Protein 6JDK (pdb70)

Sequence (1030 aa):
EVFDALIVGAGFNGIYQLHRLRQEGFKVRLFEAGADMGGIWYWNCYPGARVDSHIPIYEFSIEELWRDWNWTERFPAWDELRRYFHYVDKKLDLSRDIRFGMRVSAAEFDEARDQWVIRTTDGTVVRARFFILCTGFASKPYIPNYKGLESFAGESFHTGLWPQEGASFTGKRVGVVGTGASGVQVVQEASKDAAHLTVFQRTPILALPMQQRKLDVETQQRMKADYPEIFRIRRETFGGFDILRDERSALEVPPEERCALYEKLWQKGGFHYWIGGFSDILTNEEANRTMYDFWRDKTRARIKNPALADKLAPMEPPHPFGVKRPSLEQWYYEAFNQDNVSLVDVREMPIVEIVPEGVLTSDGLVELDMLVLATGFDAVTGGLTQIDIHGTGGITLKEKWTEGARTYLGFATSGFPNMLFLYGPQSPSGFCNGPTCAEMQGEWVVDCLKHMRENNKGRIEATAQAEEEWAQLLNSIAGMTLFPRADLNFPGVPIYMDQCNTAAAKDYEGFVLDEVFDALIVGAGFNGIYQLHRLRQEGFKVRLFEAGADMGGIWYWNCYPGARVDSHIPIYEFSIEELWRDWNWTERFPAWDELRRYFHYVDKKLDLSRDIRFGMRVSAAEFDEARDQWVIRTTDGTVVRARFFILCTGFASKPYIPNYKGLESFAGESFHTGLWPQEGASFTGKRVGVVGTGASGVQVVQEASKDAAHLTVFQRTPILALPMQQRKLDVETQQRMKADYPEIFRIRRETFGGFDILRDERSALEVPPEERCALYEKLWQKGGFHYWIGGFSDILTNEEANRTMYDFWRDKTRARIKNPALADKLAPMEPPHPFGVKRPSLEQWYYEAFNQDNVSLVDVREMPIVEIVPEGVLTSDGLVELDMLVLATGFDAVTGGLTQIDIHGTGGITLKEKWTEGARTYLGFATSGFPNMLFLYGPQSPSGFCNGPTCAEMQGEWVVDCLKHMRENNKGRIEATAQAEEEWAQLLNSIAGMTLFPRARQLLNFPGVPIYMDQCNTAAAKDYEGFVLD

CATH classification: 3.50.50.60

InterPro domains:
  IPR020946 Flavin monooxygenase-like [PF00743] (22-217)
  IPR036188 FAD/NAD(P)-binding domain superfamily [G3DSA:3.50.50.60] (1-174)
  IPR036188 FAD/NAD(P)-binding domain superfamily [G3DSA:3.50.50.60] (367-544)
  IPR036188 FAD/NAD(P)-binding domain superfamily [SSF51905] (16-250)
  IPR036188 FAD/NAD(P)-binding domain superfamily [SSF51905] (273-543)
  IPR050775 Baeyer-Villiger monooxygenase-like [PTHR43098] (7-543)

Nearest PDB structures (foldseek):
  6jdk-assembly2_B  TM=1.002E+00  e=0.000E+00  Parvibaculum lavamentivorans DS-1
  6jdk-assembly1_A  TM=1.000E+00  e=0.000E+00  Parvibaculum lavamentivorans DS-1
  4d03-assembly1_A  TM=9.617E-01  e=5.228E-70  Thermobifida fusca
  2ym1-assembly1_A  TM=9.605E-01  e=3.915E-68  Thermobifida fusca
  3up4-assembly3_B  TM=9.713E-01  e=1.429E-67  Pseudomonas putida

Structure (mmCIF, N/CA/C/O backbone):
data_6JDK
#
_entry.id   6JDK
#
_cell.length_a   90.831
_cell.length_b   55.049
_cell.length_c   118.099
_cell.angle_alpha   90.00
_cell.angle_beta   95.25
_cell.angle_gamma   90.00
#
_symmetry.space_group_name_H-M   'P 1 21 1'
#
loop_
_entity.id
_entity.type
_entity.pdbx_description
1 polymer 'Baeyer-Villiger monooxygenase'
2 non-polymer 'FLAVIN-ADENINE DINUCLEOTIDE'
3 non-polymer 'MAGNESIUM ION'
4 water water
#
loop_
_atom_site.group_PDB
_atom_site.id
_atom_site.type_symbol
_atom_site.label_atom_id
_atom_site.label_alt_id
_atom_site.label_comp_id
_atom_site.label_asym_id
_atom_site.label_entity_id
_atom_site.label_seq_id
_atom_site.pdbx_PDB_ins_code
_atom_site.Cartn_x
_atom_site.Cartn_y
_atom_site.Cartn_z
_atom_site.occupancy
_atom_site.B_iso_or_equiv
_atom_site.auth_seq_id
_atom_site.auth_comp_id
_atom_site.auth_asym_id
_atom_site.auth_atom_id
_atom_site.pdbx_PDB_model_num
ATOM 1 N N . GLU A 1 16 ? 4.428 127.869 212.189 1.00 103.60 16 GLU A N 1
ATOM 2 C CA . GLU A 1 16 ? 4.653 127.538 213.591 1.00 97.55 16 GLU A CA 1
ATOM 3 C C . GLU A 1 16 ? 5.489 126.274 213.733 1.00 85.60 16 GLU A C 1
ATOM 4 O O . GLU A 1 16 ? 4.928 125.203 213.946 1.00 87.05 16 GLU A O 1
ATOM 10 N N . VAL A 1 17 ? 6.814 126.381 213.628 1.00 72.23 17 VAL A N 1
ATOM 11 C CA . VAL A 1 17 ? 7.700 125.219 213.677 1.00 71.08 17 VAL A CA 1
ATOM 12 C C . VAL A 1 17 ? 8.507 125.239 214.973 1.00 64.70 17 VAL A C 1
ATOM 13 O O . VAL A 1 17 ? 9.004 126.291 215.391 1.00 78.76 17 VAL A O 1
ATOM 17 N N . PHE A 1 18 ? 8.619 124.072 215.611 1.00 43.07 18 PHE A N 1
ATOM 18 C CA . PHE A 1 18 ? 9.350 123.888 216.860 1.00 36.87 18 PHE A CA 1
ATOM 19 C C . PHE A 1 18 ? 10.168 122.608 216.762 1.00 32.85 18 PHE A C 1
ATOM 20 O O . PHE A 1 18 ? 9.844 121.693 216.000 1.00 35.13 18 PHE A O 1
ATOM 28 N N . ASP A 1 19 ? 11.229 122.534 217.568 1.00 31.57 19 ASP A N 1
ATOM 29 C CA . ASP A 1 19 ? 11.988 121.288 217.648 1.00 33.91 19 ASP A CA 1
ATOM 30 C C . ASP A 1 19 ? 11.153 120.152 218.256 1.00 36.08 19 ASP A C 1
ATOM 31 O O . ASP A 1 19 ? 11.189 119.018 217.762 1.00 36.08 19 ASP A O 1
ATOM 36 N N . ALA A 1 20 ? 10.381 120.435 219.312 1.00 22.10 20 ALA A N 1
ATOM 37 C CA . ALA A 1 20 ? 9.552 119.423 219.947 1.00 30.34 20 ALA A CA 1
ATOM 38 C C . ALA A 1 20 ? 8.322 120.075 220.540 1.00 24.45 20 ALA A C 1
ATOM 39 O O . ALA A 1 20 ? 8.420 121.131 221.181 1.00 31.30 20 ALA A O 1
ATOM 41 N N . LEU A 1 21 ? 7.171 119.440 220.324 1.00 26.42 21 LEU A N 1
ATOM 42 C CA . LEU A 1 21 ? 5.919 119.788 220.987 1.00 24.44 21 LEU A CA 1
ATOM 43 C C . LEU A 1 21 ? 5.600 118.718 222.020 1.00 33.29 21 LEU A C 1
ATOM 44 O O . LEU A 1 21 ? 5.439 117.547 221.680 1.00 68.70 21 LEU A O 1
ATOM 49 N N . ILE A 1 22 ? 5.498 119.138 223.270 1.00 36.31 22 ILE A N 1
ATOM 50 C CA . ILE A 1 22 ? 5.219 118.275 224.406 1.00 27.83 22 ILE A CA 1
ATOM 51 C C . ILE A 1 22 ? 3.740 118.398 224.719 1.00 46.90 22 ILE A C 1
ATOM 52 O O . ILE A 1 22 ? 3.209 119.512 224.793 1.00 46.68 22 ILE A O 1
ATOM 57 N N . VAL A 1 23 ? 3.062 117.268 224.875 1.00 47.05 23 VAL A N 1
ATOM 58 C CA . VAL A 1 23 ? 1.656 117.259 225.270 1.00 46.89 23 VAL A CA 1
ATOM 59 C C . VAL A 1 23 ? 1.604 116.658 226.668 1.00 42.54 23 VAL A C 1
ATOM 60 O O . VAL A 1 23 ? 2.027 115.512 226.875 1.00 33.10 23 VAL A O 1
ATOM 64 N N . GLY A 1 24 ? 1.146 117.450 227.637 1.00 39.82 24 GLY A N 1
ATOM 65 C CA . GLY A 1 24 ? 1.075 116.960 229.015 1.00 30.67 24 GLY A CA 1
ATOM 66 C C . GLY A 1 24 ? 1.926 117.779 229.968 1.00 29.59 24 GLY A C 1
ATOM 67 O O . GLY A 1 24 ? 3.128 117.975 229.769 1.00 33.84 24 GLY A O 1
ATOM 68 N N . ALA A 1 25 ? 1.301 118.238 231.049 1.00 26.79 25 ALA A N 1
ATOM 69 C CA . ALA A 1 25 ? 1.963 119.087 232.032 1.00 31.31 25 ALA A CA 1
ATOM 70 C C . ALA A 1 25 ? 1.907 118.454 233.416 1.00 33.77 25 ALA A C 1
ATOM 71 O O . ALA A 1 25 ? 1.727 119.145 234.429 1.00 31.71 25 ALA A O 1
ATOM 73 N N . GLY A 1 26 ? 2.079 117.128 233.456 1.00 48.95 26 GLY A N 1
ATOM 74 C CA . GLY A 1 26 ? 2.432 116.405 234.667 1.00 21.06 26 GLY A CA 1
ATOM 75 C C . GLY A 1 26 ? 3.945 116.358 234.883 1.00 28.03 26 GLY A C 1
ATOM 76 O O . GLY A 1 26 ? 4.711 117.120 234.293 1.00 32.26 26 GLY A O 1
ATOM 77 N N . PHE A 1 27 ? 4.380 115.440 235.756 1.00 26.55 27 PHE A N 1
ATOM 78 C CA . PHE A 1 27 ? 5.808 115.374 236.056 1.00 21.23 27 PHE A CA 1
ATOM 79 C C . PHE A 1 27 ? 6.612 115.185 234.776 1.00 31.34 27 PHE A C 1
ATOM 80 O O . PHE A 1 27 ? 7.599 115.893 234.543 1.00 38.05 27 PHE A O 1
ATOM 88 N N . ASN A 1 28 ? 6.169 114.271 233.905 1.00 29.16 28 ASN A N 1
ATOM 89 C CA . ASN A 1 28 ? 6.942 113.965 232.709 1.00 25.95 28 ASN A CA 1
ATOM 90 C C . ASN A 1 28 ? 7.050 115.176 231.806 1.00 21.07 28 ASN A C 1
ATOM 91 O O . ASN A 1 28 ? 8.145 115.534 231.363 1.00 28.67 28 ASN A O 1
ATOM 96 N N . GLY A 1 29 ? 5.927 115.831 231.523 1.00 21.02 29 GLY A N 1
ATOM 97 C CA . GLY A 1 29 ? 5.962 116.942 230.584 1.00 21.09 29 GLY A CA 1
ATOM 98 C C . GLY A 1 29 ? 6.667 118.163 231.147 1.00 23.90 29 GLY A C 1
ATOM 99 O O . GLY A 1 29 ? 7.408 118.847 230.436 1.00 28.46 29 GLY A O 1
ATOM 100 N N . ILE A 1 30 ? 6.418 118.467 232.421 1.00 21.37 30 ILE A N 1
ATOM 101 C CA . ILE A 1 30 ? 7.134 119.545 233.097 1.00 39.20 30 ILE A CA 1
ATOM 102 C C . ILE A 1 30 ? 8.633 119.293 233.029 1.00 35.56 30 ILE A C 1
ATOM 103 O O . ILE A 1 30 ? 9.417 120.204 232.717 1.00 33.80 30 ILE A O 1
ATOM 108 N N . TYR A 1 31 ? 9.050 118.042 233.279 1.00 25.18 31 TYR A N 1
ATOM 109 C CA . TYR A 1 31 ? 10.468 117.704 233.201 1.00 26.38 31 TYR A CA 1
ATOM 110 C C . TYR A 1 31 ? 10.978 117.851 231.777 1.00 24.37 31 TYR A C 1
ATOM 111 O O . TYR A 1 31 ? 12.076 118.381 231.552 1.00 28.00 31 TYR A O 1
ATOM 120 N N . GLN A 1 32 ? 10.174 117.425 230.802 1.00 21.59 32 GLN A N 1
ATOM 121 C CA . GLN A 1 32 ? 10.591 117.496 229.410 1.00 29.12 32 GLN A CA 1
ATOM 122 C C . GLN A 1 32 ? 10.790 118.946 228.962 1.00 33.91 32 GLN A C 1
ATOM 123 O O . GLN A 1 32 ? 11.802 119.274 228.336 1.00 25.80 32 GLN A O 1
ATOM 129 N N . LEU A 1 33 ? 9.862 119.830 229.338 1.00 28.23 33 LEU A N 1
ATOM 130 C CA . LEU A 1 33 ? 9.941 121.250 229.006 1.00 21.98 33 LEU A CA 1
ATOM 131 C C . LEU A 1 33 ? 11.191 121.895 229.591 1.00 25.02 33 LEU A C 1
ATOM 132 O O . LEU A 1 33 ? 11.929 122.600 228.891 1.00 32.25 33 LEU A O 1
ATOM 137 N N . HIS A 1 34 ? 11.425 121.683 230.884 1.00 27.96 34 HIS A N 1
ATOM 138 C CA . HIS A 1 34 ? 12.589 122.255 231.556 1.00 27.06 34 HIS A CA 1
ATOM 139 C C . HIS A 1 34 ? 13.901 121.800 230.908 1.00 23.69 34 HIS A C 1
ATOM 140 O O . HIS A 1 34 ? 14.746 122.624 230.535 1.00 25.84 34 HIS A O 1
ATOM 147 N N . ARG A 1 35 ? 14.085 120.487 230.740 1.00 23.94 35 ARG A N 1
ATOM 148 C CA . ARG A 1 35 ? 15.390 120.006 230.282 1.00 31.45 35 ARG A CA 1
ATOM 149 C C . ARG A 1 35 ? 15.641 120.352 228.814 1.00 34.87 35 ARG A C 1
ATOM 150 O O . ARG A 1 35 ? 16.734 120.814 228.464 1.00 32.81 35 ARG A O 1
ATOM 158 N N . LEU A 1 36 ? 14.645 120.159 227.941 1.00 32.42 36 LEU A N 1
ATOM 159 C CA . LEU A 1 36 ? 14.838 120.486 226.530 1.00 29.51 36 LEU A CA 1
ATOM 160 C C . LEU A 1 36 ? 15.155 121.966 226.334 1.00 38.31 36 LEU A C 1
ATOM 161 O O . LEU A 1 36 ? 16.026 122.316 225.534 1.00 44.78 36 LEU A O 1
ATOM 166 N N . ARG A 1 37 ? 14.438 122.848 227.031 1.00 37.41 37 ARG A N 1
ATOM 167 C CA . ARG A 1 37 ? 14.779 124.261 227.011 1.00 23.24 37 ARG A CA 1
ATOM 168 C C . ARG A 1 37 ? 16.224 124.477 227.419 1.00 27.30 37 ARG A C 1
ATOM 169 O O . ARG A 1 37 ? 16.953 125.239 226.777 1.00 30.31 37 ARG A O 1
ATOM 177 N N . GLN A 1 38 ? 16.661 123.793 228.483 1.00 31.33 38 GLN A N 1
ATOM 178 C CA . GLN A 1 38 ? 18.041 123.944 228.960 1.00 23.92 38 GLN A CA 1
ATOM 179 C C . GLN A 1 38 ? 19.044 123.492 227.916 1.00 29.80 38 GLN A C 1
ATOM 180 O O . GLN A 1 38 ? 20.197 123.939 227.918 1.00 42.57 38 GLN A O 1
ATOM 186 N N . GLU A 1 39 ? 18.638 122.576 227.050 1.00 26.18 39 GLU A N 1
ATOM 187 C CA . GLU A 1 39 ? 19.486 122.002 226.021 1.00 26.96 39 GLU A CA 1
ATOM 188 C C . GLU A 1 39 ? 19.392 122.761 224.705 1.00 34.55 39 GLU A C 1
ATOM 189 O O . GLU A 1 39 ? 19.899 122.282 223.681 1.00 46.38 39 GLU A O 1
ATOM 195 N N . GLY A 1 40 ? 18.723 123.910 224.705 1.00 29.28 40 GLY A N 1
ATOM 196 C CA . GLY A 1 40 ? 18.688 124.746 223.527 1.00 30.14 40 GLY A CA 1
ATOM 197 C C . GLY A 1 40 ? 17.687 124.349 222.467 1.00 31.51 40 GLY A C 1
ATOM 198 O O . GLY A 1 40 ? 17.815 124.770 221.316 1.00 35.79 40 GLY A O 1
ATOM 199 N N . PHE A 1 41 ? 16.684 123.563 222.812 1.00 32.29 41 PHE A N 1
ATOM 200 C CA . PHE A 1 41 ? 15.640 123.215 221.864 1.00 31.67 41 PHE A CA 1
ATOM 201 C C . PHE A 1 41 ? 14.508 124.237 221.958 1.00 23.27 41 PHE A C 1
ATOM 202 O O . PHE A 1 41 ? 14.121 124.665 223.050 1.00 43.33 41 PHE A O 1
ATOM 210 N N . LYS A 1 42 ? 14.019 124.664 220.798 1.00 23.30 42 LYS A N 1
ATOM 211 C CA . LYS A 1 42 ? 12.793 125.448 220.723 1.00 27.58 42 LYS A CA 1
ATOM 212 C C . LYS A 1 42 ? 11.617 124.519 220.991 1.00 26.95 42 LYS A C 1
ATOM 213 O O . LYS A 1 42 ? 11.339 123.617 220.197 1.00 40.98 42 LYS A O 1
ATOM 219 N N . VAL A 1 43 ? 10.919 124.753 222.099 1.00 34.05 43 VAL A N 1
ATOM 220 C CA . VAL A 1 43 ? 9.973 123.808 222.671 1.00 37.36 43 VAL A CA 1
ATOM 221 C C . VAL A 1 43 ? 8.691 124.523 223.085 1.00 38.15 43 VAL A C 1
ATOM 222 O O . VAL A 1 43 ? 8.717 125.671 223.537 1.00 28.38 43 VAL A O 1
ATOM 226 N N . ARG A 1 44 ? 7.560 123.827 222.932 1.00 29.87 44 ARG A N 1
ATOM 227 C CA . ARG A 1 44 ? 6.262 124.288 223.421 1.00 31.32 44 ARG A CA 1
ATOM 228 C C . ARG A 1 44 ? 5.530 123.118 224.088 1.00 34.74 44 ARG A C 1
ATOM 229 O O . ARG A 1 44 ? 5.656 121.968 223.655 1.00 25.73 44 ARG A O 1
ATOM 237 N N . LEU A 1 45 ? 4.768 123.418 225.145 1.00 32.45 45 LEU A N 1
ATOM 238 C CA . LEU A 1 45 ? 3.960 122.444 225.861 1.00 26.40 45 LEU A CA 1
ATOM 239 C C . LEU A 1 45 ? 2.481 122.817 225.755 1.00 33.53 45 LEU A C 1
ATOM 240 O O . LEU A 1 45 ? 2.084 123.933 226.112 1.00 36.18 45 LEU A O 1
ATOM 245 N N . PHE A 1 46 ? 1.672 121.865 225.283 1.00 31.11 46 PHE A N 1
ATOM 246 C CA . PHE A 1 46 ? 0.216 121.972 225.185 1.00 24.93 46 PHE A CA 1
ATOM 247 C C . PHE A 1 46 ? -0.422 121.082 226.254 1.00 21.33 46 PHE A C 1
ATOM 248 O O . PHE A 1 46 ? -0.268 119.861 226.199 1.00 28.16 46 PHE A O 1
ATOM 256 N N . GLU A 1 47 ? -1.160 121.680 227.197 1.00 43.75 47 GLU A N 1
ATOM 257 C CA . GLU A 1 47 ? -1.840 120.958 228.276 1.00 32.00 47 GLU A CA 1
ATOM 258 C C . GLU A 1 47 ? -3.345 121.173 228.167 1.00 33.57 47 GLU A C 1
ATOM 259 O O . GLU A 1 47 ? -3.800 122.315 228.059 1.00 34.25 47 GLU A O 1
ATOM 265 N N . ALA A 1 48 ? -4.112 120.083 228.241 1.00 29.85 48 ALA A N 1
ATOM 266 C CA . ALA A 1 48 ? -5.551 120.153 227.981 1.00 27.09 48 ALA A CA 1
ATOM 267 C C . ALA A 1 48 ? -6.293 120.923 229.066 1.00 29.00 48 ALA A C 1
ATOM 268 O O . ALA A 1 48 ? -7.166 121.745 228.756 1.00 30.17 48 ALA A O 1
ATOM 270 N N . GLY A 1 49 ? -5.956 120.687 230.332 1.00 37.47 49 GLY A N 1
ATOM 271 C CA . GLY A 1 49 ? -6.558 121.417 231.433 1.00 35.03 49 GLY A CA 1
ATOM 272 C C . GLY A 1 49 ? -6.144 122.891 231.514 1.00 32.15 49 GLY A C 1
ATOM 273 O O . GLY A 1 49 ? -5.396 123.438 230.695 1.00 35.49 49 GLY A O 1
ATOM 274 N N . ALA A 1 50 ? -6.658 123.541 232.559 1.00 24.71 50 ALA A N 1
ATOM 275 C CA . ALA A 1 50 ? -6.389 124.961 232.784 1.00 31.27 50 ALA A CA 1
ATOM 276 C C . ALA A 1 50 ? -5.109 125.225 233.568 1.00 36.82 50 ALA A C 1
ATOM 277 O O . ALA A 1 50 ? -4.601 126.346 233.526 1.00 38.42 50 ALA A O 1
ATOM 279 N N . ASP A 1 51 ? -4.585 124.238 234.293 1.00 32.78 51 ASP A N 1
ATOM 280 C CA . ASP A 1 51 ? -3.364 124.403 235.067 1.00 50.22 51 ASP A CA 1
ATOM 281 C C . ASP A 1 51 ? -2.537 123.121 235.018 1.00 53.58 51 ASP A C 1
ATOM 282 O O . ASP A 1 51 ? -3.024 122.050 234.643 1.00 58.51 51 ASP A O 1
ATOM 287 N N . MET A 1 52 ? -1.261 123.259 235.386 1.00 42.58 52 MET A N 1
ATOM 288 C CA . MET A 1 52 ? -0.321 122.155 235.594 1.00 24.91 52 MET A CA 1
ATOM 289 C C . MET A 1 52 ? -0.783 121.209 236.691 1.00 26.37 52 MET A C 1
ATOM 290 O O . MET A 1 52 ? -1.787 121.451 237.368 1.00 38.84 52 MET A O 1
ATOM 295 N N . GLY A 1 53 ? 0.002 120.153 236.914 1.00 27.88 53 GLY A N 1
ATOM 296 C CA . GLY A 1 53 ? -0.250 119.172 237.944 1.00 30.21 53 GLY A CA 1
ATOM 297 C C . GLY A 1 53 ? -0.554 117.792 237.415 1.00 37.25 53 GLY A C 1
ATOM 298 O O . GLY A 1 53 ? -0.393 116.816 238.153 1.00 43.89 53 GLY A O 1
ATOM 299 N N . GLY A 1 54 ? -0.990 117.682 236.166 1.00 34.01 54 GLY A N 1
ATOM 300 C CA . GLY A 1 54 ? -1.325 116.376 235.615 1.00 24.18 54 GLY A CA 1
ATOM 301 C C . GLY A 1 54 ? -2.520 115.788 236.332 1.00 23.49 54 GLY A C 1
ATOM 302 O O . GLY A 1 54 ? -3.574 116.421 236.403 1.00 28.59 54 GLY A O 1
ATOM 303 N N . ILE A 1 55 ? -2.357 114.584 236.894 1.00 25.94 55 ILE A N 1
ATOM 304 C CA . ILE A 1 55 ? -3.468 113.942 237.594 1.00 33.16 55 ILE A CA 1
ATOM 305 C C . ILE A 1 55 ? -3.976 114.822 238.724 1.00 43.78 55 ILE A C 1
ATOM 306 O O . ILE A 1 55 ? -5.169 114.782 239.065 1.00 43.58 55 ILE A O 1
ATOM 311 N N . TRP A 1 56 ? -3.097 115.638 239.318 1.00 36.82 56 TRP A N 1
ATOM 312 C CA . TRP A 1 56 ? -3.504 116.476 240.439 1.00 37.36 56 TRP A CA 1
ATOM 313 C C . TRP A 1 56 ? -4.302 117.707 240.000 1.00 34.80 56 TRP A C 1
ATOM 314 O O . TRP A 1 56 ? -5.015 118.294 240.825 1.00 21.93 56 TRP A O 1
ATOM 325 N N . TYR A 1 57 ? -4.228 118.107 238.730 1.00 32.30 57 TYR A N 1
ATOM 326 C CA . TYR A 1 57 ? -5.251 119.017 238.226 1.00 26.75 57 TYR A CA 1
ATOM 327 C C . TYR A 1 57 ? -6.627 118.344 238.240 1.00 26.23 57 TYR A C 1
ATOM 328 O O . TYR A 1 57 ? -7.569 118.859 238.853 1.00 38.95 57 TYR A O 1
ATOM 337 N N . TRP A 1 58 ? -6.743 117.156 237.614 1.00 30.14 58 TRP A N 1
ATOM 338 C CA . TRP A 1 58 ? -8.049 116.544 237.348 1.00 26.97 58 TRP A CA 1
ATOM 339 C C . TRP A 1 58 ? -8.641 115.853 238.563 1.00 27.68 58 TRP A C 1
ATOM 340 O O . TRP A 1 58 ? -9.870 115.793 238.692 1.00 29.11 58 TRP A O 1
ATOM 351 N N . ASN A 1 59 ? -7.812 115.294 239.446 1.00 26.13 59 ASN A N 1
ATOM 352 C CA . ASN A 1 59 ? -8.331 114.479 240.548 1.00 28.03 59 ASN A CA 1
ATOM 353 C C . ASN A 1 59 ? -8.370 115.338 241.811 1.00 32.25 59 ASN A C 1
ATOM 354 O O . ASN A 1 59 ? -7.477 115.309 242.661 1.00 43.81 59 ASN A O 1
ATOM 359 N N . CYS A 1 60 ? -9.447 116.107 241.934 1.00 32.46 60 CYS A N 1
ATOM 360 C CA . CYS A 1 60 ? -9.734 116.866 243.140 1.00 32.96 60 CYS A CA 1
ATOM 361 C C . CYS A 1 60 ? -10.855 116.242 243.984 1.00 35.95 60 CYS A C 1
ATOM 362 O O . CYS A 1 60 ? -11.524 116.958 244.743 1.00 39.14 60 CYS A O 1
ATOM 365 N N . TYR A 1 61 ? -11.089 114.929 243.876 1.00 30.27 61 TYR A N 1
ATOM 366 C CA . TYR A 1 61 ? -12.138 114.323 244.692 1.00 29.61 61 TYR A CA 1
ATOM 367 C C . TYR A 1 61 ? -11.666 114.245 246.147 1.00 29.22 61 TYR A C 1
ATOM 368 O O . TYR A 1 61 ? -10.468 114.324 246.426 1.00 22.89 61 TYR A O 1
ATOM 377 N N . PRO A 1 62 ? -12.592 114.118 247.095 1.00 36.73 62 PRO A N 1
ATOM 378 C CA . PRO A 1 62 ? -12.192 114.139 248.510 1.00 34.66 62 PRO A CA 1
ATOM 379 C C . PRO A 1 62 ? -11.312 112.952 248.860 1.00 35.01 62 PRO A C 1
ATOM 380 O O . PRO A 1 62 ? -11.647 111.795 248.578 1.00 39.55 62 PRO A O 1
ATOM 384 N N . GLY A 1 63 ? -10.171 113.242 249.467 1.00 30.59 63 GLY A N 1
ATOM 385 C CA . GLY A 1 63 ? -9.259 112.201 249.862 1.00 37.07 63 GLY A CA 1
ATOM 386 C C . GLY A 1 63 ? -8.167 111.887 248.867 1.00 31.95 63 GLY A C 1
ATOM 387 O O . GLY A 1 63 ? -7.306 111.051 249.168 1.00 42.29 63 GLY A O 1
ATOM 388 N N . ALA A 1 64 ? -8.150 112.546 247.709 1.00 27.72 64 ALA A N 1
ATOM 389 C CA . ALA A 1 64 ? -7.154 112.236 246.685 1.00 27.99 64 ALA A CA 1
ATOM 390 C C . ALA A 1 64 ? -5.740 112.525 247.191 1.00 36.80 64 ALA A C 1
ATOM 391 O O . ALA A 1 64 ? -5.376 113.674 247.469 1.00 43.96 64 ALA A O 1
ATOM 393 N N . ARG A 1 65 ? -4.947 111.465 247.294 1.00 31.71 65 ARG A N 1
ATOM 394 C CA . ARG A 1 65 ? -3.671 111.493 247.983 1.00 31.22 65 ARG A CA 1
ATOM 395 C C . ARG A 1 65 ? -2.676 110.630 247.225 1.00 33.66 65 ARG A C 1
ATOM 396 O O . ARG A 1 65 ? -3.060 109.716 246.485 1.00 37.61 65 ARG A O 1
ATOM 404 N N . VAL A 1 66 ? -1.384 110.948 247.399 1.00 24.64 66 VAL A N 1
ATOM 405 C CA . VAL A 1 66 ? -0.339 110.141 246.783 1.00 28.39 66 VAL A CA 1
ATOM 406 C C . VAL A 1 66 ? -0.279 108.772 247.458 1.00 31.21 66 VAL A C 1
ATOM 407 O O . VAL A 1 66 ? -0.754 108.575 248.588 1.00 32.77 66 VAL A O 1
ATOM 411 N N . ASP A 1 67 ? 0.290 107.804 246.736 1.00 42.94 67 ASP A N 1
ATOM 412 C CA . ASP A 1 67 ? 0.755 106.559 247.338 1.00 39.66 67 ASP A CA 1
ATOM 413 C C . ASP A 1 67 ? 2.270 106.516 247.482 1.00 35.38 67 ASP A C 1
ATOM 414 O O . ASP A 1 67 ? 2.801 105.521 247.979 1.00 43.07 67 ASP A O 1
ATOM 419 N N . SER A 1 68 ? 2.962 107.567 247.035 1.00 43.34 68 SER A N 1
ATOM 420 C CA . SER A 1 68 ? 4.413 107.702 247.100 1.00 39.53 68 SER A CA 1
ATOM 421 C C . SER A 1 68 ? 4.796 108.681 248.206 1.00 32.72 68 SER A C 1
ATOM 422 O O . SER A 1 68 ? 4.491 109.875 248.113 1.00 36.69 68 SER A O 1
ATOM 425 N N . HIS A 1 69 ? 5.499 108.189 249.222 1.00 27.20 69 HIS A N 1
ATOM 426 C CA . HIS A 1 69 ? 5.842 109.009 250.375 1.00 30.32 69 HIS A CA 1
ATOM 427 C C . HIS A 1 69 ? 6.829 110.114 250.033 1.00 36.38 69 HIS A C 1
ATOM 428 O O . HIS A 1 69 ? 7.364 110.152 248.924 1.00 26.76 69 HIS A O 1
ATOM 435 N N . ILE A 1 70 ? 7.091 110.986 250.998 1.00 54.58 70 ILE A N 1
ATOM 436 C CA . ILE A 1 70 ? 7.841 112.229 250.856 1.00 50.90 70 ILE A CA 1
ATOM 437 C C . ILE A 1 70 ? 9.328 111.855 250.805 1.00 43.17 70 ILE A C 1
ATOM 438 O O . ILE A 1 70 ? 9.654 110.671 250.892 1.00 58.23 70 ILE A O 1
ATOM 443 N N . PRO A 1 71 ? 10.267 112.790 250.740 1.00 63.58 71 PRO A N 1
ATOM 444 C CA . PRO A 1 71 ? 11.236 112.850 249.626 1.00 58.05 71 PRO A CA 1
ATOM 445 C C . PRO A 1 71 ? 10.900 112.257 248.261 1.00 57.77 71 PRO A C 1
ATOM 446 O O . PRO A 1 71 ? 11.373 112.787 247.251 1.00 54.14 71 PRO A O 1
ATOM 450 N N . ILE A 1 72 ? 10.132 111.175 248.187 1.00 54.67 72 ILE A N 1
ATOM 451 C CA . ILE A 1 72 ? 10.222 110.320 247.004 1.00 45.55 72 ILE A CA 1
ATOM 452 C C . ILE A 1 72 ? 9.405 110.873 245.843 1.00 32.11 72 ILE A C 1
ATOM 453 O O . ILE A 1 72 ? 9.796 110.737 244.676 1.00 26.91 72 ILE A O 1
ATOM 458 N N . TYR A 1 73 ? 8.265 111.496 246.143 1.00 30.74 73 TYR A N 1
ATOM 459 C CA . TYR A 1 73 ? 7.316 111.914 245.108 1.00 29.33 73 TYR A CA 1
ATOM 460 C C . TYR A 1 73 ? 7.472 113.406 244.800 1.00 29.44 73 TYR A C 1
ATOM 461 O O . TYR A 1 73 ? 6.557 114.230 245.012 1.00 27.90 73 TYR A O 1
ATOM 470 N N . GLU A 1 74 ? 8.651 113.738 244.272 1.00 22.26 74 GLU A N 1
ATOM 471 C CA . GLU A 1 74 ? 9.000 115.091 243.826 1.00 31.80 74 GLU A CA 1
ATOM 472 C C . GLU A 1 74 ? 10.273 115.004 242.998 1.00 31.31 74 GLU A C 1
ATOM 473 O O . GLU A 1 74 ? 10.864 113.928 242.837 1.00 38.83 74 GLU A O 1
ATOM 479 N N . PHE A 1 75 ? 10.706 116.156 242.496 1.00 30.15 75 PHE A N 1
ATOM 480 C CA . PHE A 1 75 ? 11.895 116.237 241.665 1.00 27.91 75 PHE A CA 1
ATOM 481 C C . PHE A 1 75 ? 13.137 116.216 242.541 1.00 31.19 75 PHE A C 1
ATOM 482 O O . PHE A 1 75 ? 13.109 116.640 243.696 1.00 31.21 75 PHE A O 1
ATOM 490 N N . SER A 1 76 ? 14.227 115.700 241.984 1.00 36.77 76 SER A N 1
ATOM 491 C CA . SER A 1 76 ? 15.506 115.687 242.665 1.00 33.37 76 SER A CA 1
ATOM 492 C C . SER A 1 76 ? 16.351 116.897 242.331 1.00 41.50 76 SER A C 1
ATOM 493 O O . SER A 1 76 ? 17.530 116.920 242.689 1.00 33.12 76 SER A O 1
ATOM 496 N N . ILE A 1 77 ? 15.790 117.877 241.621 1.00 45.18 77 ILE A N 1
ATOM 497 C CA . ILE A 1 77 ? 16.476 119.145 241.431 1.00 39.60 77 ILE A CA 1
ATOM 498 C C . ILE A 1 77 ? 16.702 119.779 242.795 1.00 38.79 77 ILE A C 1
ATOM 499 O O . ILE A 1 77 ? 15.757 120.002 243.564 1.00 45.06 77 ILE A O 1
ATOM 504 N N . GLU A 1 78 ? 17.966 120.078 243.094 1.00 35.53 78 GLU A N 1
ATOM 505 C CA . GLU A 1 78 ? 18.343 120.619 244.396 1.00 42.47 78 GLU A CA 1
ATOM 506 C C . GLU A 1 78 ? 17.645 121.952 244.684 1.00 39.28 78 GLU A C 1
ATOM 507 O O . GLU A 1 78 ? 17.191 122.189 245.808 1.00 36.67 78 GLU A O 1
ATOM 513 N N . GLU A 1 79 ? 17.541 122.838 243.690 1.00 32.91 79 GLU A N 1
ATOM 514 C CA . GLU A 1 79 ? 16.873 124.103 243.976 1.00 42.78 79 GLU A CA 1
ATOM 515 C C . GLU A 1 79 ? 15.379 123.930 244.203 1.00 40.60 79 GLU A C 1
ATOM 516 O O . GLU A 1 79 ? 14.716 124.892 244.596 1.00 39.78 79 GLU A O 1
ATOM 522 N N . LEU A 1 80 ? 14.834 122.740 243.976 1.00 36.57 80 LEU A N 1
ATOM 523 C CA . LEU A 1 80 ? 13.430 122.532 244.268 1.00 38.63 80 LEU A CA 1
ATOM 524 C C . LEU A 1 80 ? 13.209 122.051 245.690 1.00 45.77 80 LEU A C 1
ATOM 525 O O . LEU A 1 80 ? 12.406 122.635 246.424 1.00 57.27 80 LEU A O 1
ATOM 530 N N . TRP A 1 81 ? 13.895 120.980 246.097 1.00 34.86 81 TRP A N 1
ATOM 531 C CA . TRP A 1 81 ? 13.606 120.453 247.426 1.00 26.31 81 TRP A CA 1
ATOM 532 C C . TRP A 1 81 ? 14.355 121.183 248.530 1.00 33.70 81 TRP A C 1
ATOM 533 O O . TRP A 1 81 ? 14.042 120.969 249.705 1.00 42.54 81 TRP A O 1
ATOM 544 N N . ARG A 1 82 ? 15.329 122.035 248.189 1.00 38.70 82 ARG A N 1
ATOM 545 C CA . ARG A 1 82 ? 15.962 122.877 249.199 1.00 50.27 82 ARG A CA 1
ATOM 546 C C . ARG A 1 82 ? 14.928 123.711 249.944 1.00 44.56 82 ARG A C 1
ATOM 547 O O . ARG A 1 82 ? 14.891 123.726 251.182 1.00 51.64 82 ARG A O 1
ATOM 555 N N . ASP A 1 83 ? 14.042 124.368 249.202 1.00 31.94 83 ASP A N 1
ATOM 556 C CA . ASP A 1 83 ? 13.169 125.397 249.749 1.00 41.89 83 ASP A CA 1
ATOM 557 C C . ASP A 1 83 ? 11.698 124.985 249.773 1.00 47.92 83 ASP A C 1
ATOM 558 O O . ASP A 1 83 ? 10.815 125.841 249.802 1.00 64.01 83 ASP A O 1
ATOM 563 N N . TRP A 1 84 ? 11.415 123.686 249.775 1.00 39.88 84 TRP A N 1
ATOM 564 C CA . TRP A 1 84 ? 10.047 123.180 249.832 1.00 36.24 84 TRP A CA 1
ATOM 565 C C . TRP A 1 84 ? 9.911 122.195 250.985 1.00 41.20 84 TRP A C 1
ATOM 566 O O . TRP A 1 84 ? 10.787 121.348 251.190 1.00 43.07 84 TRP A O 1
ATOM 577 N N . ASN A 1 85 ? 8.820 122.309 251.736 1.00 34.41 85 ASN A N 1
ATOM 578 C CA . ASN A 1 85 ? 8.504 121.358 252.791 1.00 38.00 85 ASN A CA 1
ATOM 579 C C . ASN A 1 85 ? 7.056 120.921 252.645 1.00 39.11 85 ASN A C 1
ATOM 580 O O . ASN A 1 85 ? 6.204 121.694 252.197 1.00 44.22 85 ASN A O 1
ATOM 585 N N . TRP A 1 86 ? 6.787 119.677 253.030 1.00 30.24 86 TRP A N 1
ATOM 586 C CA . TRP A 1 86 ? 5.449 119.118 252.934 1.00 28.48 86 TRP A CA 1
ATOM 587 C C . TRP A 1 86 ? 4.766 119.148 254.294 1.00 26.75 86 TRP A C 1
ATOM 588 O O . TRP A 1 86 ? 5.424 119.093 255.331 1.00 38.95 86 TRP A O 1
ATOM 599 N N . THR A 1 87 ? 3.431 119.220 254.282 1.00 24.01 87 THR A N 1
ATOM 600 C CA . THR A 1 87 ? 2.689 119.158 255.533 1.00 33.36 87 THR A CA 1
ATOM 601 C C . THR A 1 87 ? 2.559 117.744 256.070 1.00 38.48 87 THR A C 1
ATOM 602 O O . THR A 1 87 ? 2.261 117.579 257.257 1.00 39.74 87 THR A O 1
ATOM 606 N N . GLU A 1 88 ? 2.740 116.722 255.233 1.00 37.12 88 GLU A N 1
ATOM 607 C CA . GLU A 1 88 ? 2.504 115.362 255.694 1.00 36.82 88 GLU A CA 1
ATOM 608 C C . GLU A 1 88 ? 3.221 114.376 254.787 1.00 31.79 88 GLU A C 1
ATOM 609 O O . GLU A 1 88 ? 3.633 114.708 253.676 1.00 33.22 88 GLU A O 1
ATOM 615 N N . ARG A 1 89 ? 3.371 113.155 255.297 1.00 29.97 89 ARG A N 1
ATOM 616 C CA . ARG A 1 89 ? 4.135 112.127 254.600 1.00 29.71 89 ARG A CA 1
ATOM 617 C C . ARG A 1 89 ? 3.524 111.806 253.243 1.00 33.49 89 ARG A C 1
ATOM 618 O O . ARG A 1 89 ? 4.252 111.578 252.268 1.00 38.43 89 ARG A O 1
ATOM 626 N N . PHE A 1 90 ? 2.194 111.734 253.175 1.00 36.19 90 PHE A N 1
ATOM 627 C CA . PHE A 1 90 ? 1.456 111.499 251.926 1.00 31.54 90 PHE A CA 1
ATOM 628 C C . PHE A 1 90 ? 0.549 112.689 251.633 1.00 22.98 90 PHE A C 1
ATOM 629 O O . PHE A 1 90 ? -0.553 112.781 252.202 1.00 27.88 90 PHE A O 1
ATOM 637 N N . PRO A 1 91 ? 0.963 113.647 250.810 1.00 22.88 91 PRO A N 1
ATOM 638 C CA . PRO A 1 91 ? 0.177 114.880 250.652 1.00 34.16 91 PRO A CA 1
ATOM 639 C C . PRO A 1 91 ? -1.026 114.693 249.734 1.00 32.51 91 PRO A C 1
ATOM 640 O O . PRO A 1 91 ? -1.082 113.798 248.891 1.00 37.63 91 PRO A O 1
ATOM 644 N N . ALA A 1 92 ? -2.011 115.558 249.928 1.00 33.87 92 ALA A N 1
ATOM 645 C CA . ALA A 1 92 ? -3.260 115.464 249.189 1.00 32.04 92 ALA A CA 1
ATOM 646 C C . ALA A 1 92 ? -3.160 116.257 247.881 1.00 30.86 92 ALA A C 1
ATOM 647 O O . ALA A 1 92 ? -2.165 116.941 247.621 1.00 30.86 92 ALA A O 1
ATOM 649 N N . TRP A 1 93 ? -4.198 116.139 247.033 1.00 29.68 93 TRP A N 1
ATOM 650 C CA . TRP A 1 93 ? -4.114 116.724 245.690 1.00 27.89 93 TRP A CA 1
ATOM 651 C C . TRP A 1 93 ? -3.828 118.218 245.764 1.00 30.78 93 TRP A C 1
ATOM 652 O O . TRP A 1 93 ? -3.024 118.747 244.990 1.00 23.28 93 TRP A O 1
ATOM 663 N N . ASP A 1 94 ? -4.446 118.904 246.723 1.00 22.72 94 ASP A N 1
ATOM 664 C CA . ASP A 1 94 ? -4.365 120.350 246.752 1.00 25.97 94 ASP A CA 1
ATOM 665 C C . ASP A 1 94 ? -2.961 120.800 247.141 1.00 31.22 94 ASP A C 1
ATOM 666 O O . ASP A 1 94 ? -2.485 121.835 246.653 1.00 34.18 94 ASP A O 1
ATOM 671 N N . GLU A 1 95 ? -2.266 120.011 247.976 1.00 25.82 95 GLU A N 1
ATOM 672 C CA . GLU A 1 95 ? -0.905 120.375 248.350 1.00 27.50 95 GLU A CA 1
ATOM 673 C C . GLU A 1 95 ? 0.033 120.169 247.178 1.00 26.47 95 GLU A C 1
ATOM 674 O O . GLU A 1 95 ? 0.952 120.972 246.962 1.00 33.84 95 GLU A O 1
ATOM 680 N N . LEU A 1 96 ? -0.217 119.131 246.375 1.00 28.66 96 LEU A N 1
ATOM 681 C CA . LEU A 1 96 ? 0.648 118.893 245.230 1.00 33.01 96 LEU A CA 1
ATOM 682 C C . LEU A 1 96 ? 0.450 119.957 244.159 1.00 35.29 96 LEU A C 1
ATOM 683 O O . LEU A 1 96 ? 1.417 120.379 243.512 1.00 35.37 96 LEU A O 1
ATOM 688 N N . ARG A 1 97 ? -0.779 120.438 243.986 1.00 29.57 97 ARG A N 1
ATOM 689 C CA . ARG A 1 97 ? -0.963 121.593 243.119 1.00 38.86 97 ARG A CA 1
ATOM 690 C C . ARG A 1 97 ? -0.106 122.769 243.586 1.00 30.26 97 ARG A C 1
ATOM 691 O O . ARG A 1 97 ? 0.520 123.448 242.762 1.00 35.24 97 ARG A O 1
ATOM 699 N N . ARG A 1 98 ? -0.009 122.981 244.904 1.00 29.27 98 ARG A N 1
ATOM 700 C CA . ARG A 1 98 ? 0.889 124.018 245.416 1.00 41.01 98 ARG A CA 1
ATOM 701 C C . ARG A 1 98 ? 2.335 123.719 245.068 1.00 39.67 98 ARG A C 1
ATOM 702 O O . ARG A 1 98 ? 3.108 124.644 244.795 1.00 38.06 98 ARG A O 1
ATOM 710 N N . TYR A 1 99 ? 2.703 122.434 245.014 1.00 34.59 99 TYR A N 1
ATOM 711 C CA . TYR A 1 99 ? 4.079 122.077 244.677 1.00 22.77 99 TYR A CA 1
ATOM 712 C C . TYR A 1 99 ? 4.384 122.365 243.212 1.00 28.18 99 TYR A C 1
ATOM 713 O O . TYR A 1 99 ? 5.453 122.905 242.888 1.00 28.20 99 TYR A O 1
ATOM 722 N N . PHE A 1 100 ? 3.449 122.042 242.311 1.00 24.46 100 PHE A N 1
ATOM 723 C CA . PHE A 1 100 ? 3.633 122.385 240.898 1.00 22.33 100 PHE A CA 1
ATOM 724 C C . PHE A 1 100 ? 3.636 123.899 240.653 1.00 26.72 100 PHE A C 1
ATOM 725 O O . PHE A 1 100 ? 4.339 124.376 239.750 1.00 22.57 100 PHE A O 1
ATOM 733 N N . HIS A 1 101 ? 2.860 124.678 241.417 1.00 29.28 101 HIS A N 1
ATOM 734 C CA . HIS A 1 101 ? 2.950 126.130 241.260 1.00 32.36 101 HIS A CA 1
ATOM 735 C C . HIS A 1 101 ? 4.326 126.634 241.681 1.00 32.36 101 HIS A C 1
ATOM 736 O O . HIS A 1 101 ? 4.938 127.442 240.973 1.00 34.66 101 HIS A O 1
ATOM 743 N N . TYR A 1 102 ? 4.844 126.133 242.807 1.00 27.29 102 TYR A N 1
ATOM 744 C CA . TYR A 1 102 ? 6.199 126.476 243.243 1.00 23.42 102 TYR A CA 1
ATOM 745 C C . TYR A 1 102 ? 7.248 126.051 242.214 1.00 34.08 102 TYR A C 1
ATOM 746 O O . TYR A 1 102 ? 8.180 126.808 241.909 1.00 31.24 102 TYR A O 1
ATOM 755 N N . VAL A 1 103 ? 7.126 124.834 241.678 1.00 31.19 103 VAL A N 1
ATOM 756 C CA . VAL A 1 103 ? 8.026 124.399 240.613 1.00 26.55 103 VAL A CA 1
ATOM 757 C C . VAL A 1 103 ? 7.954 125.356 239.427 1.00 29.18 103 VAL A C 1
ATOM 758 O O . VAL A 1 103 ? 8.959 125.624 238.760 1.00 35.84 103 VAL A O 1
ATOM 762 N N . ASP A 1 104 ? 6.763 125.881 239.144 1.00 37.51 104 ASP A N 1
ATOM 763 C CA . ASP A 1 104 ? 6.582 126.738 237.981 1.00 35.65 104 ASP A CA 1
ATOM 764 C C . ASP A 1 104 ? 7.305 128.072 238.168 1.00 28.23 104 ASP A C 1
ATOM 765 O O . ASP A 1 104 ? 8.056 128.511 237.287 1.00 23.45 104 ASP A O 1
ATOM 770 N N . LYS A 1 105 ? 7.110 128.710 239.331 1.00 25.74 105 LYS A N 1
ATOM 771 C CA . LYS A 1 105 ? 7.819 129.950 239.650 1.00 32.35 105 LYS A CA 1
ATOM 772 C C . LYS A 1 105 ? 9.336 129.760 239.603 1.00 40.39 105 LYS A C 1
ATOM 773 O O . LYS A 1 105 ? 10.067 130.646 239.146 1.00 43.66 105 LYS A O 1
ATOM 779 N N . LYS A 1 106 ? 9.829 128.621 240.080 1.00 38.43 106 LYS A N 1
ATOM 780 C CA . LYS A 1 106 ? 11.264 128.430 240.167 1.00 35.94 106 LYS A CA 1
ATOM 781 C C . LYS A 1 106 ? 11.900 128.131 238.824 1.00 32.80 106 LYS A C 1
ATOM 782 O O . LYS A 1 106 ? 13.016 128.582 238.576 1.00 33.38 106 LYS A O 1
ATOM 788 N N . LEU A 1 107 ? 11.203 127.429 237.939 1.00 34.94 107 LEU A N 1
ATOM 789 C CA . LEU A 1 107 ? 11.752 127.020 236.657 1.00 33.48 107 LEU A CA 1
ATOM 790 C C . LEU A 1 107 ? 11.157 127.774 235.478 1.00 30.80 107 LEU A C 1
ATOM 791 O O . LEU A 1 107 ? 11.544 127.499 234.337 1.00 33.36 107 LEU A O 1
ATOM 796 N N . ASP A 1 108 ? 10.230 128.708 235.712 1.00 28.97 108 ASP A N 1
ATOM 797 C CA . ASP A 1 108 ? 9.735 129.603 234.657 1.00 31.31 108 ASP A CA 1
ATOM 798 C C . ASP A 1 108 ? 9.154 128.804 233.492 1.00 32.56 108 ASP A C 1
ATOM 799 O O . ASP A 1 108 ? 9.545 128.969 232.332 1.00 27.90 108 ASP A O 1
ATOM 804 N N . LEU A 1 109 ? 8.203 127.928 233.809 1.00 27.09 109 LEU A N 1
ATOM 805 C CA . LEU A 1 109 ? 7.741 126.974 232.814 1.00 32.22 109 LEU A CA 1
ATOM 806 C C . LEU A 1 109 ? 6.609 127.552 231.981 1.00 36.15 109 LEU A C 1
ATOM 807 O O . LEU A 1 109 ? 6.621 127.455 230.751 1.00 43.54 109 LEU A O 1
ATOM 812 N N . SER A 1 110 ? 5.650 128.183 232.649 1.00 35.56 110 SER A N 1
ATOM 813 C CA . SER A 1 110 ? 4.338 128.454 232.070 1.00 38.76 110 SER A CA 1
ATOM 814 C C . SER A 1 110 ? 4.383 129.357 230.836 1.00 41.73 110 SER A C 1
ATOM 815 O O . SER A 1 110 ? 3.455 129.319 230.027 1.00 36.48 110 SER A O 1
ATOM 818 N N . ARG A 1 111 ? 5.436 130.153 230.661 1.00 44.42 111 ARG A N 1
ATOM 819 C CA . ARG A 1 111 ? 5.567 130.953 229.446 1.00 33.23 111 ARG A CA 1
ATOM 820 C C . ARG A 1 111 ? 5.590 130.090 228.199 1.00 35.74 111 ARG A C 1
ATOM 821 O O . ARG A 1 111 ? 5.192 130.542 227.122 1.00 24.21 111 ARG A O 1
ATOM 829 N N . ASP A 1 112 ? 6.091 128.869 228.302 1.00 37.56 112 ASP A N 1
ATOM 830 C CA . ASP A 1 112 ? 6.142 127.990 227.151 1.00 34.61 112 ASP A CA 1
ATOM 831 C C . ASP A 1 112 ? 5.082 126.899 227.234 1.00 33.36 112 ASP A C 1
ATOM 832 O O . ASP A 1 112 ? 5.113 125.954 226.435 1.00 31.37 112 ASP A O 1
ATOM 837 N N . ILE A 1 113 ? 4.132 127.022 228.168 1.00 31.19 113 ILE A N 1
ATOM 838 C CA . ILE A 1 113 ? 2.941 126.176 228.225 1.00 34.61 113 ILE A CA 1
ATOM 839 C C . ILE A 1 113 ? 1.751 126.950 227.673 1.00 35.32 113 ILE A C 1
ATOM 840 O O . ILE A 1 113 ? 1.605 128.150 227.917 1.00 39.56 113 ILE A O 1
ATOM 845 N N . ARG A 1 114 ? 0.902 126.260 226.941 1.00 22.22 114 ARG A N 1
ATOM 846 C CA . ARG A 1 114 ? -0.357 126.814 226.465 1.00 22.33 114 ARG A CA 1
ATOM 847 C C . ARG A 1 114 ? -1.482 125.913 226.968 1.00 22.17 114 ARG A C 1
ATOM 848 O O . ARG A 1 114 ? -1.604 124.757 226.543 1.00 38.32 114 ARG A O 1
ATOM 856 N N . PHE A 1 115 ? -2.263 126.423 227.901 1.00 25.77 115 PHE A N 1
ATOM 857 C CA . PHE A 1 115 ? -3.290 125.659 228.588 1.00 23.15 115 PHE A CA 1
ATOM 858 C C . PHE A 1 115 ? -4.599 125.651 227.802 1.00 24.04 115 PHE A C 1
ATOM 859 O O . PHE A 1 115 ? -4.852 126.497 226.945 1.00 29.02 115 PHE A O 1
ATOM 867 N N . GLY A 1 116 ? -5.434 124.663 228.103 1.00 29.34 116 GLY A N 1
ATOM 868 C CA . GLY A 1 116 ? -6.648 124.479 227.346 1.00 33.04 116 GLY A CA 1
ATOM 869 C C . GLY A 1 116 ? -6.471 123.970 225.937 1.00 41.26 116 GLY A C 1
ATOM 870 O O . GLY A 1 116 ? -7.441 123.976 225.175 1.00 56.44 116 GLY A O 1
ATOM 871 N N . MET A 1 117 ? -5.269 123.555 225.548 1.00 34.52 117 MET A N 1
ATOM 872 C CA . MET A 1 117 ? -5.030 122.963 224.232 1.00 23.61 117 MET A CA 1
ATOM 873 C C . MET A 1 117 ? -5.060 121.461 224.408 1.00 24.85 117 MET A C 1
ATOM 874 O O . MET A 1 117 ? -4.126 120.879 224.979 1.00 26.78 117 MET A O 1
ATOM 879 N N . ARG A 1 118 ? -6.147 120.843 223.950 1.00 26.80 118 ARG A N 1
ATOM 880 C CA . ARG A 1 118 ? -6.229 119.403 223.803 1.00 32.04 118 ARG A CA 1
ATOM 881 C C . ARG A 1 118 ? -5.786 119.046 222.390 1.00 35.01 118 ARG A C 1
ATOM 882 O O . ARG A 1 118 ? -6.463 119.384 221.412 1.00 39.27 118 ARG A O 1
ATOM 890 N N . VAL A 1 119 ? -4.634 118.381 222.289 1.00 28.58 119 VAL A N 1
ATOM 891 C CA . VAL A 1 119 ? -4.179 117.814 221.027 1.00 27.18 119 VAL A CA 1
ATOM 892 C C . VAL A 1 119 ? -5.111 116.685 220.620 1.00 35.06 119 VAL A C 1
ATOM 893 O O . VAL A 1 119 ? -5.338 115.746 221.396 1.00 33.32 119 VAL A O 1
ATOM 897 N N . SER A 1 120 ? -5.634 116.765 219.390 1.00 33.61 120 SER A N 1
ATOM 898 C CA . SER A 1 120 ? -6.671 115.867 218.901 1.00 31.41 120 SER A CA 1
ATOM 899 C C . SER A 1 120 ? -6.266 115.045 217.686 1.00 31.24 120 SER A C 1
ATOM 900 O O . SER A 1 120 ? -6.730 113.913 217.538 1.00 40.53 120 SER A O 1
ATOM 903 N N . ALA A 1 121 ? -5.401 115.563 216.830 1.00 27.34 121 ALA A N 1
ATOM 904 C CA . ALA A 1 121 ? -4.924 114.762 215.717 1.00 33.95 121 ALA A CA 1
ATOM 905 C C . ALA A 1 121 ? -3.532 115.231 215.332 1.00 32.75 121 ALA A C 1
ATOM 906 O O . ALA A 1 121 ? -3.126 116.355 215.638 1.00 35.68 121 ALA A O 1
ATOM 908 N N . ALA A 1 122 ? -2.818 114.353 214.633 1.00 31.17 122 ALA A N 1
ATOM 909 C CA . ALA A 1 122 ? -1.451 114.627 214.222 1.00 31.77 122 ALA A CA 1
ATOM 910 C C . ALA A 1 122 ? -1.148 113.811 212.976 1.00 27.35 122 ALA A C 1
ATOM 911 O O . ALA A 1 122 ? -1.734 112.746 212.751 1.00 30.37 122 ALA A O 1
ATOM 913 N N . GLU A 1 123 ? -0.205 114.301 212.180 1.00 29.71 123 GLU A N 1
ATOM 914 C CA . GLU A 1 123 ? 0.124 113.643 210.925 1.00 43.04 123 GLU A CA 1
ATOM 915 C C . GLU A 1 123 ? 1.588 113.942 210.614 1.00 45.47 123 GLU A C 1
ATOM 916 O O . GLU A 1 123 ? 2.065 115.053 210.867 1.00 43.25 123 GLU A O 1
ATOM 922 N N . PHE A 1 124 ? 2.310 112.942 210.109 1.00 43.71 124 PHE A N 1
ATOM 923 C CA . PHE A 1 124 ? 3.730 113.119 209.847 1.00 37.22 124 PHE A CA 1
ATOM 924 C C . PHE A 1 124 ? 3.951 113.593 208.423 1.00 33.09 124 PHE A C 1
ATOM 925 O O . PHE A 1 124 ? 3.340 113.083 207.485 1.00 41.32 124 PHE A O 1
ATOM 933 N N . ASP A 1 125 ? 4.854 114.556 208.273 1.00 35.33 125 ASP A N 1
ATOM 934 C CA . ASP A 1 125 ? 5.203 115.148 206.990 1.00 34.84 125 ASP A CA 1
ATOM 935 C C . ASP A 1 125 ? 6.602 114.658 206.628 1.00 36.41 125 ASP A C 1
ATOM 936 O O . ASP A 1 125 ? 7.604 115.275 207.001 1.00 36.93 125 ASP A O 1
ATOM 941 N N . GLU A 1 126 ? 6.659 113.569 205.848 1.00 34.18 126 GLU A N 1
ATOM 942 C CA . GLU A 1 126 ? 7.942 112.948 205.533 1.00 32.96 126 GLU A CA 1
ATOM 943 C C . GLU A 1 126 ? 8.839 113.890 204.732 1.00 26.89 126 GLU A C 1
ATOM 944 O O . GLU A 1 126 ? 10.057 113.919 204.947 1.00 46.09 126 GLU A O 1
ATOM 950 N N . ALA A 1 127 ? 8.261 114.677 203.822 1.00 26.29 127 ALA A N 1
ATOM 951 C CA . ALA A 1 127 ? 9.064 115.641 203.054 1.00 33.91 127 ALA A CA 1
ATOM 952 C C . ALA A 1 127 ? 9.867 116.568 203.944 1.00 37.34 127 ALA A C 1
ATOM 953 O O . ALA A 1 127 ? 10.908 117.082 203.522 1.00 39.94 127 ALA A O 1
ATOM 955 N N . ARG A 1 128 ? 9.390 116.810 205.167 1.00 22.97 128 ARG A N 1
ATOM 956 C CA . ARG A 1 128 ? 9.996 117.808 206.041 1.00 29.80 128 ARG A CA 1
ATOM 957 C C . ARG A 1 128 ? 10.353 117.259 207.418 1.00 31.97 128 ARG A C 1
ATOM 958 O O . ARG A 1 128 ? 10.721 118.049 208.308 1.00 23.97 128 ARG A O 1
ATOM 966 N N . ASP A 1 129 ? 10.237 115.939 207.612 1.00 23.12 129 ASP A N 1
ATOM 967 C CA . ASP A 1 129 ? 10.524 115.242 208.873 1.00 23.86 129 ASP A CA 1
ATOM 968 C C . ASP A 1 129 ? 10.012 116.012 210.098 1.00 39.50 129 ASP A C 1
ATOM 969 O O . ASP A 1 129 ? 10.743 116.318 211.047 1.00 37.64 129 ASP A O 1
ATOM 974 N N . GLN A 1 130 ? 8.717 116.322 210.056 1.00 39.32 130 GLN A N 1
ATOM 975 C CA 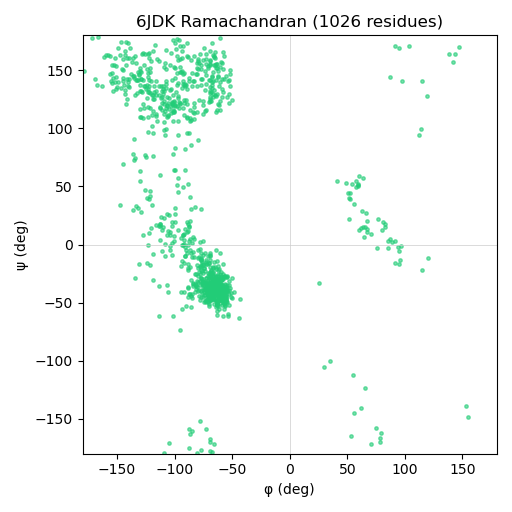. GLN A 1 130 ? 8.100 117.054 211.151 1.00 40.22 130 GLN A CA 1
ATOM 976 C C . GLN A 1 130 ? 6.632 116.696 211.268 1.00 36.65 130 GLN A C 1
ATOM 977 O O . GLN A 1 130 ? 5.992 116.286 210.297 1.00 36.55 130 GLN A O 1
ATOM 983 N N . TRP A 1 131 ? 6.109 116.844 212.478 1.00 28.28 131 TRP A N 1
ATOM 984 C CA . TRP A 1 131 ? 4.731 116.499 212.749 1.00 27.42 131 TRP A CA 1
ATOM 985 C C . TRP A 1 131 ? 3.843 117.720 212.574 1.00 29.86 131 TRP A C 1
ATOM 986 O O . TRP A 1 131 ? 4.235 118.840 212.924 1.00 35.78 131 TRP A O 1
ATOM 997 N N . VAL A 1 132 ? 2.662 117.499 211.996 1.00 28.90 132 VAL A N 1
ATOM 998 C CA . VAL A 1 132 ? 1.602 118.499 211.918 1.00 22.86 132 VAL A CA 1
ATOM 999 C C . VAL A 1 132 ? 0.539 118.095 212.927 1.00 33.61 132 VAL A C 1
ATOM 1000 O O . VAL A 1 132 ? -0.171 117.099 212.751 1.00 43.32 132 VAL A O 1
ATOM 1004 N N . ILE A 1 133 ? 0.418 118.893 213.973 1.00 33.77 133 ILE A N 1
ATOM 1005 C CA . ILE A 1 133 ? -0.362 118.567 215.154 1.00 37.42 133 ILE A CA 1
ATOM 1006 C C . ILE A 1 133 ? -1.553 119.515 215.237 1.00 37.47 133 ILE A C 1
ATOM 1007 O O . ILE A 1 133 ? -1.419 120.719 214.998 1.00 31.27 133 ILE A O 1
ATOM 1012 N N . ARG A 1 134 ? -2.720 118.966 215.549 1.00 30.48 134 ARG A N 1
ATOM 1013 C CA . ARG A 1 134 ? -3.975 119.710 215.595 1.00 35.57 134 ARG A CA 1
ATOM 1014 C C . ARG A 1 134 ? -4.594 119.556 216.979 1.00 34.69 134 ARG A C 1
ATOM 1015 O O . ARG A 1 134 ? -4.666 118.443 217.519 1.00 29.82 134 ARG A O 1
ATOM 1023 N N . THR A 1 135 ? -5.034 120.669 217.546 1.00 21.77 135 THR A N 1
ATOM 1024 C CA . THR A 1 135 ? -5.835 120.677 218.759 1.00 33.17 135 THR A CA 1
ATOM 1025 C C . THR A 1 135 ? -7.324 120.831 218.421 1.00 39.00 135 THR A C 1
ATOM 1026 O O . THR A 1 135 ? -7.703 121.180 217.302 1.00 33.27 135 THR A O 1
ATOM 1030 N N . THR A 1 136 ? -8.173 120.605 219.430 1.00 38.74 136 THR A N 1
ATOM 1031 C CA . THR A 1 136 ? -9.616 120.683 219.241 1.00 33.88 136 THR A CA 1
ATOM 1032 C C . THR A 1 136 ? -10.125 122.100 219.000 1.00 37.82 136 THR A C 1
ATOM 1033 O O . THR A 1 136 ? -11.232 122.250 218.479 1.00 43.31 136 THR A O 1
ATOM 1037 N N . ASP A 1 137 ? -9.368 123.137 219.359 1.00 42.50 137 ASP A N 1
ATOM 1038 C CA . ASP A 1 137 ? -9.792 124.497 219.055 1.00 43.20 137 ASP A CA 1
ATOM 1039 C C . ASP A 1 137 ? -9.402 124.927 217.653 1.00 53.47 137 ASP A C 1
ATOM 1040 O O . ASP A 1 137 ? -9.670 126.073 217.290 1.00 63.42 137 ASP A O 1
ATOM 1045 N N . GLY A 1 138 ? -8.767 124.046 216.866 1.00 44.21 138 GLY A N 1
ATOM 1046 C CA . GLY A 1 138 ? -8.343 124.355 215.511 1.00 28.89 138 GLY A CA 1
ATOM 1047 C C . GLY A 1 138 ? -6.901 124.830 215.346 1.00 37.73 138 GLY A C 1
ATOM 1048 O O . GLY A 1 138 ? -6.471 125.026 214.202 1.00 37.17 138 GLY A O 1
ATOM 1049 N N . THR A 1 139 ? -6.145 125.038 216.432 1.00 35.41 139 THR A N 1
ATOM 1050 C CA . THR A 1 139 ? -4.769 125.498 216.286 1.00 42.47 139 THR A CA 1
ATOM 1051 C C . THR A 1 139 ? -3.911 124.354 215.763 1.00 39.30 139 THR A C 1
ATOM 1052 O O . THR A 1 139 ? -4.084 123.202 216.153 1.00 39.07 139 THR A O 1
ATOM 1056 N N . VAL A 1 140 ? -3.021 124.667 214.832 1.00 41.48 140 VAL A N 1
ATOM 1057 C CA . VAL A 1 140 ? -2.125 123.676 214.256 1.00 47.13 140 VAL A CA 1
ATOM 1058 C C . VAL A 1 140 ? -0.705 124.162 214.460 1.00 44.61 140 VAL A C 1
ATOM 1059 O O . VAL A 1 140 ? -0.444 125.365 214.519 1.00 43.14 140 VAL A O 1
ATOM 1063 N N . VAL A 1 141 ? 0.219 123.219 214.564 1.00 44.47 141 VAL A N 1
ATOM 1064 C CA . VAL A 1 141 ? 1.595 123.541 214.901 1.00 32.16 141 VAL A CA 1
ATOM 1065 C C . VAL A 1 141 ? 2.485 122.440 214.328 1.00 38.84 141 VAL A C 1
ATOM 1066 O O . VAL A 1 141 ? 2.111 121.265 214.317 1.00 42.15 141 VAL A O 1
ATOM 1070 N N . ARG A 1 142 ? 3.627 122.835 213.773 1.00 44.95 142 ARG A N 1
ATOM 1071 C CA . ARG A 1 142 ? 4.638 121.895 213.310 1.00 45.31 142 ARG A CA 1
ATOM 1072 C C . ARG A 1 142 ? 5.625 121.661 214.437 1.00 40.83 142 ARG A C 1
ATOM 1073 O O . ARG A 1 142 ? 6.012 122.609 215.119 1.00 27.23 142 ARG A O 1
ATOM 1081 N N . ALA A 1 143 ? 6.030 120.401 214.624 1.00 41.30 143 ALA A N 1
ATOM 1082 C CA . ALA A 1 143 ? 7.105 120.056 215.549 1.00 39.83 143 ALA A CA 1
ATOM 1083 C C . ALA A 1 143 ? 7.917 118.916 214.960 1.00 39.29 143 ALA A C 1
ATOM 1084 O O . ALA A 1 143 ? 7.356 117.915 214.492 1.00 41.58 143 ALA A O 1
ATOM 1086 N N . ARG A 1 144 ? 9.238 119.070 214.990 1.00 34.39 144 ARG A N 1
ATOM 1087 C CA . ARG A 1 144 ? 10.099 118.009 214.483 1.00 35.02 144 ARG A CA 1
ATOM 1088 C C . ARG A 1 144 ? 9.916 116.739 215.299 1.00 37.35 144 ARG A C 1
ATOM 1089 O O . ARG A 1 144 ? 9.898 115.636 214.746 1.00 35.20 144 ARG A O 1
ATOM 1097 N N . PHE A 1 145 ? 9.750 116.875 216.613 1.00 40.95 145 PHE A N 1
ATOM 1098 C CA . PHE A 1 145 ? 9.585 115.736 217.514 1.00 32.56 145 PHE A CA 1
ATOM 1099 C C . PHE A 1 145 ? 8.283 115.882 218.290 1.00 30.91 145 PHE A C 1
ATOM 1100 O O . PHE A 1 145 ? 7.877 116.987 218.650 1.00 27.31 145 PHE A O 1
ATOM 1108 N N . PHE A 1 146 ? 7.638 114.762 218.541 1.00 28.81 146 PHE A N 1
ATOM 1109 C CA . PHE A 1 146 ? 6.309 114.715 219.118 1.00 24.50 146 PHE A CA 1
ATOM 1110 C C . PHE A 1 146 ? 6.498 113.950 220.420 1.00 33.33 146 PHE A C 1
ATOM 1111 O O . PHE A 1 146 ? 6.685 112.729 220.399 1.00 41.30 146 PHE A O 1
ATOM 1119 N N . ILE A 1 147 ? 6.532 114.674 221.535 1.00 31.90 147 ILE A N 1
ATOM 1120 C CA . ILE A 1 147 ? 6.823 114.106 222.846 1.00 32.51 147 ILE A CA 1
ATOM 1121 C C . ILE A 1 147 ? 5.507 114.041 223.614 1.00 51.97 147 ILE A C 1
ATOM 1122 O O . ILE A 1 147 ? 4.944 115.066 224.007 1.00 70.89 147 ILE A O 1
ATOM 1127 N N . LEU A 1 148 ? 5.015 112.826 223.828 1.00 36.93 148 LEU A N 1
ATOM 1128 C CA . LEU A 1 148 ? 3.695 112.583 224.400 1.00 24.16 148 LEU A CA 1
ATOM 1129 C C . LEU A 1 148 ? 3.849 112.198 225.855 1.00 27.40 148 LEU A C 1
ATOM 1130 O O . LEU A 1 148 ? 4.515 111.210 226.163 1.00 31.98 148 LEU A O 1
ATOM 1135 N N . CYS A 1 149 ? 3.230 112.967 226.739 1.00 23.00 149 CYS A N 1
ATOM 1136 C CA . CYS A 1 149 ? 3.329 112.802 228.187 1.00 31.31 149 CYS A CA 1
ATOM 1137 C C . CYS A 1 149 ? 1.935 112.795 228.803 1.00 32.32 149 CYS A C 1
ATOM 1138 O O . CYS A 1 149 ? 1.617 113.565 229.715 1.00 31.28 149 CYS A O 1
ATOM 1141 N N . THR A 1 150 ? 1.086 111.903 228.301 1.00 39.48 150 THR A N 1
ATOM 1142 C CA . THR A 1 150 ? -0.329 111.885 228.641 1.00 38.72 150 THR A CA 1
ATOM 1143 C C . THR A 1 150 ? -0.645 111.016 229.857 1.00 53.40 150 THR A C 1
ATOM 1144 O O . THR A 1 150 ? -1.788 110.997 230.319 1.00 81.59 150 THR A O 1
ATOM 1148 N N . GLY A 1 151 ? 0.340 110.327 230.396 1.00 56.13 151 GLY A N 1
ATOM 1149 C CA . GLY A 1 151 ? 0.163 109.682 231.670 1.00 38.10 151 GLY A CA 1
ATOM 1150 C C . GLY A 1 151 ? -0.603 108.366 231.629 1.00 42.92 151 GLY A C 1
ATOM 1151 O O . GLY A 1 151 ? -0.756 107.710 230.599 1.00 32.35 151 GLY A O 1
ATOM 1152 N N . PHE A 1 152 ? -1.078 107.978 232.804 1.00 47.32 152 PHE A N 1
ATOM 1153 C CA . PHE A 1 152 ? -1.705 106.690 233.042 1.00 48.16 152 PHE A CA 1
ATOM 1154 C C . PHE A 1 152 ? -3.217 106.780 233.112 1.00 40.23 152 PHE A C 1
ATOM 1155 O O . PHE A 1 152 ? -3.872 105.739 233.155 1.00 35.47 152 PHE A O 1
ATOM 1163 N N . ALA A 1 153 ? -3.783 107.991 233.141 1.00 39.32 153 ALA A N 1
ATOM 1164 C CA . ALA A 1 153 ? -5.113 108.172 233.714 1.00 46.68 153 ALA A CA 1
ATOM 1165 C C . ALA A 1 153 ? -5.867 109.290 233.001 1.00 48.46 153 ALA A C 1
ATOM 1166 O O . ALA A 1 153 ? -6.685 109.991 233.604 1.00 68.77 153 ALA A O 1
ATOM 1168 N N . SER A 1 154 ? -5.633 109.435 231.704 1.00 36.79 154 SER A N 1
ATOM 1169 C CA . SER A 1 154 ? -6.277 110.451 230.885 1.00 32.62 154 SER A CA 1
ATOM 1170 C C . SER A 1 154 ? -7.551 109.974 230.192 1.00 37.00 154 SER A C 1
ATOM 1171 O O . SER A 1 154 ? -8.146 110.746 229.439 1.00 36.23 154 SER A O 1
ATOM 1174 N N . LYS A 1 155 ? -7.956 108.717 230.380 1.00 43.80 155 LYS A N 1
ATOM 1175 C CA . LYS A 1 155 ? -9.159 108.168 229.750 1.00 33.20 155 LYS A CA 1
ATOM 1176 C C . LYS A 1 155 ? -9.948 107.384 230.798 1.00 30.02 155 LYS A C 1
ATOM 1177 O O . LYS A 1 155 ? -9.730 106.180 230.999 1.00 26.02 155 LYS A O 1
ATOM 1183 N N . PRO A 1 156 ? -10.874 108.043 231.497 1.00 25.54 156 PRO A N 1
ATOM 1184 C CA . PRO A 1 156 ? -11.637 107.345 232.545 1.00 34.89 156 PRO A CA 1
ATOM 1185 C C . PRO A 1 156 ? -12.460 106.213 231.951 1.00 33.76 156 PRO A C 1
ATOM 1186 O O . PRO A 1 156 ? -12.962 106.316 230.833 1.00 36.70 156 PRO A O 1
ATOM 1190 N N . TYR A 1 157 ? -12.585 105.118 232.703 1.00 42.14 157 TYR A N 1
ATOM 1191 C CA . TYR A 1 157 ? -13.371 103.966 232.266 1.00 43.90 157 TYR A CA 1
ATOM 1192 C C . TYR A 1 157 ? -14.722 103.995 232.967 1.00 35.45 157 TYR A C 1
ATOM 1193 O O . TYR A 1 157 ? -14.789 103.828 234.191 1.00 44.26 157 TYR A O 1
ATOM 1202 N N . ILE A 1 158 ? -15.791 104.197 232.200 1.00 34.16 158 ILE A N 1
ATOM 1203 C CA . ILE A 1 158 ? -17.160 104.145 232.705 1.00 48.60 158 ILE A CA 1
ATOM 1204 C C . ILE A 1 158 ? -17.803 102.872 232.156 1.00 46.33 158 ILE A C 1
ATOM 1205 O O . ILE A 1 158 ? -17.984 102.753 230.935 1.00 44.78 158 ILE A O 1
ATOM 1210 N N . PRO A 1 159 ? -18.161 101.899 232.992 1.00 41.24 159 PRO A N 1
ATOM 1211 C CA . PRO A 1 159 ? -18.729 100.661 232.451 1.00 39.02 159 PRO A CA 1
ATOM 1212 C C . PRO A 1 159 ? -20.071 100.934 231.780 1.00 37.12 159 PRO A C 1
ATOM 1213 O O . PRO A 1 159 ? -20.693 101.986 231.964 1.00 30.52 159 PRO A O 1
ATOM 1217 N N . ASN A 1 160 ? -20.519 99.955 231.000 1.00 37.30 160 ASN A N 1
ATOM 1218 C CA . ASN A 1 160 ? -21.690 100.119 230.141 1.00 45.61 160 ASN A CA 1
ATOM 1219 C C . ASN A 1 160 ? -22.944 99.564 230.811 1.00 49.26 160 ASN A C 1
ATOM 1220 O O . ASN A 1 160 ? -23.635 98.700 230.279 1.00 51.10 160 ASN A O 1
ATOM 1225 N N . TYR A 1 161 ? -23.254 100.090 231.994 1.00 52.17 161 TYR A N 1
ATOM 1226 C CA . TYR A 1 161 ? -24.478 99.693 232.679 1.00 35.02 161 TYR A CA 1
ATOM 1227 C C . TYR A 1 161 ? -25.706 100.221 231.945 1.00 35.67 161 TYR A C 1
ATOM 1228 O O . TYR A 1 161 ? -25.806 101.419 231.670 1.00 44.97 161 TYR A O 1
ATOM 1237 N N . LYS A 1 162 ? -26.642 99.330 231.631 1.00 35.65 162 LYS A N 1
ATOM 1238 C CA . LYS A 1 162 ? -27.924 99.765 231.102 1.00 34.95 162 LYS A CA 1
ATOM 1239 C C . LYS A 1 162 ? -28.516 100.850 231.996 1.00 33.66 162 LYS A C 1
ATOM 1240 O O . LYS A 1 162 ? -28.633 100.676 233.210 1.00 42.14 162 LYS A O 1
ATOM 1246 N N . GLY A 1 163 ? -28.827 101.995 231.401 1.00 37.21 163 GLY A N 1
ATOM 1247 C CA . GLY A 1 163 ? -29.532 103.028 232.135 1.00 26.46 163 GLY A CA 1
ATOM 1248 C C . GLY A 1 163 ? -28.669 103.912 233.000 1.00 30.49 163 GLY A C 1
ATOM 1249 O O . GLY A 1 163 ? -29.211 104.616 233.856 1.00 33.46 163 GLY A O 1
ATOM 1250 N N . LEU A 1 164 ? -27.343 103.891 232.802 1.00 32.35 164 LEU A N 1
ATOM 1251 C CA . LEU A 1 164 ? -26.430 104.714 233.602 1.00 39.89 164 LEU A CA 1
ATOM 1252 C C . LEU A 1 164 ? -26.761 106.196 233.491 1.00 40.03 164 LEU A C 1
ATOM 1253 O O . LEU A 1 164 ? -26.797 106.909 234.498 1.00 42.54 164 LEU A O 1
ATOM 1258 N N . GLU A 1 165 ? -27.000 106.682 232.273 1.00 45.43 165 GLU A N 1
ATOM 1259 C CA . GLU A 1 165 ? -27.321 108.094 232.088 1.00 45.05 165 GLU A CA 1
ATOM 1260 C C . GLU A 1 165 ? -28.687 108.451 232.653 1.00 50.16 165 GLU A C 1
ATOM 1261 O O . GLU A 1 165 ? -29.028 109.628 232.738 1.00 44.22 165 GLU A O 1
ATOM 1267 N N . SER A 1 166 ? -29.462 107.468 233.058 1.00 49.75 166 SER A N 1
ATOM 1268 C CA . SER A 1 166 ? -30.786 107.728 233.573 1.00 41.58 166 SER A CA 1
ATOM 1269 C C . SER A 1 166 ? -30.776 108.260 234.993 1.00 36.76 166 SER A C 1
ATOM 1270 O O . SER A 1 166 ? -31.823 108.701 235.477 1.00 34.73 166 SER A O 1
ATOM 1273 N N . PHE A 1 167 ? -29.642 108.196 235.683 1.00 33.75 167 PHE A N 1
ATOM 1274 C CA . PHE A 1 167 ? -29.644 108.388 237.124 1.00 33.65 167 PHE A CA 1
ATOM 1275 C C . PHE A 1 167 ? -29.983 109.839 237.467 1.00 36.30 167 PHE A C 1
ATOM 1276 O O . PHE A 1 167 ? -29.407 110.769 236.907 1.00 35.18 167 PHE A O 1
ATOM 1284 N N . ALA A 1 168 ? -30.926 110.023 238.392 1.00 45.27 168 ALA A N 1
ATOM 1285 C CA . ALA A 1 168 ? -31.475 111.342 238.682 1.00 35.12 168 ALA A CA 1
ATOM 1286 C C . ALA A 1 168 ? -30.555 112.222 239.522 1.00 32.53 168 ALA A C 1
ATOM 1287 O O . ALA A 1 168 ? -30.618 113.448 239.398 1.00 28.79 168 ALA A O 1
ATOM 1289 N N . GLY A 1 169 ? -29.709 111.649 240.381 1.00 31.89 169 GLY A N 1
ATOM 1290 C CA . GLY A 1 169 ? -28.890 112.434 241.284 1.00 31.53 169 GLY A CA 1
ATOM 1291 C C . GLY A 1 169 ? -27.578 112.861 240.661 1.00 26.42 169 GLY A C 1
ATOM 1292 O O . GLY A 1 169 ? -27.414 112.879 239.437 1.00 32.77 169 GLY A O 1
ATOM 1293 N N . GLU A 1 170 ? -26.616 113.190 241.511 1.00 26.21 170 GLU A N 1
ATOM 1294 C CA . GLU A 1 170 ? -25.320 113.575 240.975 1.00 45.51 170 GLU A CA 1
ATOM 1295 C C . GLU A 1 170 ? -24.449 112.343 240.807 1.00 40.03 170 GLU A C 1
ATOM 1296 O O . GLU A 1 170 ? -24.366 111.497 241.702 1.00 30.29 170 GLU A O 1
ATOM 1302 N N . SER A 1 171 ? -23.806 112.235 239.651 1.00 37.92 171 SER A N 1
ATOM 1303 C CA . SER A 1 171 ? -22.806 111.198 239.473 1.00 42.54 171 SER A CA 1
ATOM 1304 C C . SER A 1 171 ? -21.616 111.742 238.698 1.00 31.34 171 SER A C 1
ATOM 1305 O O . SER A 1 171 ? -21.769 112.553 237.786 1.00 36.61 171 SER A O 1
ATOM 1308 N N . PHE A 1 172 ? -20.426 111.311 239.084 1.00 34.20 172 PHE A N 1
ATOM 1309 C CA . PHE A 1 172 ? -19.235 111.637 238.319 1.00 46.61 172 PHE A CA 1
ATOM 1310 C C . PHE A 1 172 ? -18.211 110.541 238.539 1.00 42.60 172 PHE A C 1
ATOM 1311 O O . PHE A 1 172 ? -18.240 109.830 239.542 1.00 34.34 172 PHE A O 1
ATOM 1319 N N . HIS A 1 173 ? -17.329 110.397 237.563 1.00 38.80 173 HIS A N 1
ATOM 1320 C CA . HIS A 1 173 ? -16.136 109.587 237.727 1.00 35.46 173 HIS A CA 1
ATOM 1321 C C . HIS A 1 173 ? -15.199 110.279 238.710 1.00 35.61 173 HIS A C 1
ATOM 1322 O O . HIS A 1 173 ? -15.250 111.497 238.872 1.00 28.58 173 HIS A O 1
ATOM 1329 N N . THR A 1 174 ? -14.336 109.502 239.384 1.00 37.00 174 THR A N 1
ATOM 1330 C CA . THR A 1 174 ? -13.403 110.156 240.305 1.00 33.59 174 THR A CA 1
ATOM 1331 C C . THR A 1 174 ? -12.396 111.025 239.566 1.00 42.27 174 THR A C 1
ATOM 1332 O O . THR A 1 174 ? -11.871 111.976 240.146 1.00 37.11 174 THR A O 1
ATOM 1336 N N . GLY A 1 175 ? -12.097 110.705 238.310 1.00 37.69 175 GLY A N 1
ATOM 1337 C CA . GLY A 1 175 ? -11.181 111.452 237.477 1.00 34.66 175 GLY A CA 1
ATOM 1338 C C . GLY A 1 175 ? -11.818 112.606 236.742 1.00 32.12 175 GLY A C 1
ATOM 1339 O O . GLY A 1 175 ? -11.154 113.245 235.913 1.00 30.49 175 GLY A O 1
ATOM 1340 N N . LEU A 1 176 ? -13.106 112.860 237.022 1.00 33.51 176 LEU A N 1
ATOM 1341 C CA . LEU A 1 176 ? -13.879 113.990 236.515 1.00 29.14 176 LEU A CA 1
ATOM 1342 C C . LEU A 1 176 ? -14.656 114.654 237.640 1.00 29.51 176 LEU A C 1
ATOM 1343 O O . LEU A 1 176 ? -15.786 115.113 237.445 1.00 28.86 176 LEU A O 1
ATOM 1348 N N . TRP A 1 177 ? -14.090 114.658 238.831 1.00 36.42 177 TRP A N 1
ATOM 1349 C CA . TRP A 1 177 ? -14.750 115.299 239.951 1.00 42.04 177 TRP A CA 1
ATOM 1350 C C . TRP A 1 177 ? -14.934 116.786 239.651 1.00 41.07 177 TRP A C 1
ATOM 1351 O O . TRP A 1 177 ? -13.998 117.444 239.171 1.00 38.37 177 TRP A O 1
ATOM 1362 N N . PRO A 1 178 ? -16.104 117.352 239.942 1.00 37.21 178 PRO A N 1
ATOM 1363 C CA . PRO A 1 178 ? -16.312 118.785 239.696 1.00 42.87 178 PRO A CA 1
ATOM 1364 C C . PRO A 1 178 ? -15.219 119.644 240.326 1.00 39.80 178 PRO A C 1
ATOM 1365 O O . PRO A 1 178 ? -14.807 119.439 241.465 1.00 37.49 178 PRO A O 1
ATOM 1369 N N . GLN A 1 179 ? -14.751 120.624 239.567 1.00 42.06 179 GLN A N 1
ATOM 1370 C CA . GLN A 1 179 ? -13.716 121.515 240.067 1.00 40.80 179 GLN A CA 1
ATOM 1371 C C . GLN A 1 179 ? -14.200 122.400 241.225 1.00 43.59 179 GLN A C 1
ATOM 1372 O O . GLN A 1 179 ? -13.373 122.896 241.995 1.00 39.34 179 GLN A O 1
ATOM 1378 N N . GLU A 1 180 ? -15.514 122.578 241.400 1.00 36.93 180 GLU A N 1
ATOM 1379 C CA . GLU A 1 180 ? -16.052 123.391 242.495 1.00 29.49 180 GLU A CA 1
ATOM 1380 C C . GLU A 1 180 ? -16.355 122.605 243.766 1.00 40.30 180 GLU A C 1
ATOM 1381 O O . GLU A 1 180 ? -16.787 123.210 244.747 1.00 51.51 180 GLU A O 1
ATOM 1387 N N . GLY A 1 181 ? -16.162 121.288 243.783 1.00 41.43 181 GLY A N 1
ATOM 1388 C CA . GLY A 1 181 ? -16.439 120.494 244.959 1.00 36.51 181 GLY A CA 1
ATOM 1389 C C . GLY A 1 181 ? -17.856 119.945 244.966 1.00 33.98 181 GLY A C 1
ATOM 1390 O O . GLY A 1 181 ? -18.705 120.310 244.155 1.00 29.58 181 GLY A O 1
ATOM 1391 N N . ALA A 1 182 ? -18.105 119.046 245.920 1.00 32.90 182 ALA A N 1
ATOM 1392 C CA . ALA A 1 182 ? -19.379 118.375 246.164 1.00 30.19 182 ALA A CA 1
ATOM 1393 C C . ALA A 1 182 ? -19.279 117.686 247.511 1.00 30.64 182 ALA A C 1
ATOM 1394 O O . ALA A 1 182 ? -18.249 117.092 247.807 1.00 33.50 182 ALA A O 1
ATOM 1396 N N . SER A 1 183 ? -20.322 117.770 248.327 1.00 25.46 183 SER A N 1
ATOM 1397 C CA . SER A 1 183 ? -20.274 117.182 249.660 1.00 38.08 183 SER A CA 1
ATOM 1398 C C . SER A 1 183 ? -21.079 115.893 249.700 1.00 37.07 183 SER A C 1
ATOM 1399 O O . SER A 1 183 ? -22.010 115.716 248.922 1.00 42.78 183 SER A O 1
ATOM 1402 N N . PHE A 1 184 ? -20.716 114.996 250.622 1.00 52.08 184 PHE A N 1
ATOM 1403 C CA . PHE A 1 184 ? -21.469 113.764 250.860 1.00 46.04 184 PHE A CA 1
ATOM 1404 C C . PHE A 1 184 ? -22.482 113.917 251.974 1.00 41.63 184 PHE A C 1
ATOM 1405 O O . PHE A 1 184 ? -23.366 113.065 252.107 1.00 36.45 184 PHE A O 1
ATOM 1413 N N . THR A 1 185 ? -22.359 114.989 252.754 1.00 43.57 185 THR A N 1
ATOM 1414 C CA . THR A 1 185 ? -22.962 115.088 254.073 1.00 41.79 185 THR A CA 1
ATOM 1415 C C . THR A 1 185 ? -24.444 114.772 254.015 1.00 45.52 185 THR A C 1
ATOM 1416 O O . THR A 1 185 ? -25.197 115.406 253.265 1.00 47.03 185 THR A O 1
ATOM 1420 N N . GLY A 1 186 ? -24.852 113.763 254.786 1.00 43.52 186 GLY A N 1
ATOM 1421 C CA . GLY A 1 186 ? -26.250 113.416 254.881 1.00 42.97 186 GLY A CA 1
ATOM 1422 C C . GLY A 1 186 ? -26.859 112.862 253.618 1.00 38.32 186 GLY A C 1
ATOM 1423 O O . GLY A 1 186 ? -28.085 112.770 253.527 1.00 34.04 186 GLY A O 1
ATOM 1424 N N . LYS A 1 187 ? -26.056 112.483 252.633 1.00 29.10 187 LYS A N 1
ATOM 1425 C CA . LYS A 1 187 ? -26.600 111.921 251.413 1.00 40.73 187 LYS A CA 1
ATOM 1426 C C . LYS A 1 187 ? -26.326 110.425 251.344 1.00 42.09 187 LYS A C 1
ATOM 1427 O O . LYS A 1 187 ? -25.368 109.918 251.931 1.00 45.02 187 LYS A O 1
ATOM 1433 N N . ARG A 1 188 ? -27.218 109.720 250.659 1.00 44.83 188 ARG A N 1
ATOM 1434 C CA . ARG A 1 188 ? -27.005 108.322 250.303 1.00 41.72 188 ARG A CA 1
ATOM 1435 C C . ARG A 1 188 ? -26.097 108.286 249.079 1.00 27.03 188 ARG A C 1
ATOM 1436 O O . ARG A 1 188 ? -26.470 108.768 248.005 1.00 36.46 188 ARG A O 1
ATOM 1444 N N . VAL A 1 189 ? -24.894 107.752 249.246 1.00 27.63 189 VAL A N 1
ATOM 1445 C CA . VAL A 1 189 ? -23.899 107.721 248.184 1.00 32.35 189 VAL A CA 1
ATOM 1446 C C . VAL A 1 189 ? -23.471 106.272 247.962 1.00 36.94 189 VAL A C 1
ATOM 1447 O O . VAL A 1 189 ? -23.309 105.506 248.914 1.00 26.13 189 VAL A O 1
ATOM 1451 N N . GLY A 1 190 ? -23.353 105.893 246.703 1.00 36.52 190 GLY A N 1
ATOM 1452 C CA . GLY A 1 190 ? -22.813 104.595 246.313 1.00 25.57 190 GLY A CA 1
ATOM 1453 C C . GLY A 1 190 ? -21.552 104.787 245.495 1.00 31.14 190 GLY A C 1
ATOM 1454 O O . GLY A 1 190 ? -21.491 105.662 244.632 1.00 25.06 190 GLY A O 1
ATOM 1455 N N . VAL A 1 191 ? -20.538 103.987 245.803 1.00 29.38 191 VAL A N 1
ATOM 1456 C CA . VAL A 1 191 ? -19.260 104.038 245.108 1.00 24.41 191 VAL A CA 1
ATOM 1457 C C . VAL A 1 191 ? -19.082 102.708 244.404 1.00 32.50 191 VAL A C 1
ATOM 1458 O O . VAL A 1 191 ? -19.247 101.643 245.019 1.00 26.89 191 VAL A O 1
ATOM 1462 N N . VAL A 1 192 ? -18.779 102.767 243.112 1.00 29.98 192 VAL A N 1
ATOM 1463 C CA . VAL A 1 192 ? -18.655 101.578 242.287 1.00 28.60 192 VAL A CA 1
ATOM 1464 C C . VAL A 1 192 ? -17.194 101.442 241.923 1.00 32.80 192 VAL A C 1
ATOM 1465 O O . VAL A 1 192 ? -16.610 102.353 241.325 1.00 36.98 192 VAL A O 1
ATOM 1469 N N . GLY A 1 193 ? -16.610 100.304 242.281 1.00 37.23 193 GLY A N 1
ATOM 1470 C CA . GLY A 1 193 ? -15.181 100.112 242.174 1.00 40.39 193 GLY A CA 1
ATOM 1471 C C . GLY A 1 193 ? -14.510 100.368 243.503 1.00 50.33 193 GLY A C 1
ATOM 1472 O O . GLY A 1 193 ? -14.900 101.283 244.238 1.00 52.30 193 GLY A O 1
ATOM 1473 N N . THR A 1 194 ? -13.516 99.551 243.838 1.00 53.86 194 THR A N 1
ATOM 1474 C CA . THR A 1 194 ? -12.722 99.754 245.043 1.00 50.22 194 THR A CA 1
ATOM 1475 C C . THR A 1 194 ? -11.250 99.963 244.708 1.00 46.85 194 THR A C 1
ATOM 1476 O O . THR A 1 194 ? -10.380 99.545 245.461 1.00 42.15 194 THR A O 1
ATOM 1480 N N . GLY A 1 195 ? -10.949 100.601 243.588 1.00 50.19 195 GLY A N 1
ATOM 1481 C CA . GLY A 1 195 ? -9.578 100.929 243.287 1.00 50.88 195 GLY A CA 1
ATOM 1482 C C . GLY A 1 195 ? -9.012 101.932 244.277 1.00 52.86 195 GLY A C 1
ATOM 1483 O O . GLY A 1 195 ? -9.617 102.282 245.293 1.00 62.90 195 GLY A O 1
ATOM 1484 N N . ALA A 1 196 ? -7.809 102.411 243.954 1.00 41.05 196 ALA A N 1
ATOM 1485 C CA . ALA A 1 196 ? -7.120 103.332 244.857 1.00 32.70 196 ALA A CA 1
ATOM 1486 C C . ALA A 1 196 ? -7.939 104.589 245.115 1.00 29.29 196 ALA A C 1
ATOM 1487 O O . ALA A 1 196 ? -8.038 105.040 246.261 1.00 33.39 196 ALA A O 1
ATOM 1489 N N . SER A 1 197 ? -8.550 105.167 244.070 1.00 39.46 197 SER A N 1
ATOM 1490 C CA . SER A 1 197 ? -9.421 106.321 244.292 1.00 22.29 197 SER A CA 1
ATOM 1491 C C . SER A 1 197 ? -10.681 105.941 245.065 1.00 26.92 197 SER A C 1
ATOM 1492 O O . SER A 1 197 ? -11.176 106.756 245.848 1.00 29.73 197 SER A O 1
ATOM 1495 N N . GLY A 1 198 ? -11.192 104.716 244.889 1.00 25.79 198 GLY A N 1
ATOM 1496 C CA . GLY A 1 198 ? -12.378 104.314 245.628 1.00 23.47 198 GLY A CA 1
ATOM 1497 C C . GLY A 1 198 ? -12.123 104.249 247.119 1.00 24.52 198 GLY A C 1
ATOM 1498 O O . GLY A 1 198 ? -12.904 104.775 247.922 1.00 29.12 198 GLY A O 1
ATOM 1499 N N . VAL A 1 199 ? -11.020 103.593 247.504 1.00 24.81 199 VAL A N 1
ATOM 1500 C CA . VAL A 1 199 ? -10.588 103.534 248.899 1.00 26.25 199 VAL A CA 1
ATOM 1501 C C . VAL A 1 199 ? -10.567 104.924 249.506 1.00 25.02 199 VAL A C 1
ATOM 1502 O O . VAL A 1 199 ? -11.056 105.144 250.620 1.00 27.00 199 VAL A O 1
ATOM 1506 N N . GLN A 1 200 ? -10.008 105.888 248.781 1.00 24.28 200 GLN A N 1
ATOM 1507 C CA . GLN A 1 200 ? -9.916 107.230 249.327 1.00 23.18 200 GLN A CA 1
ATOM 1508 C C . GLN A 1 200 ? -11.287 107.885 249.407 1.00 30.35 200 GLN A C 1
ATOM 1509 O O . GLN A 1 200 ? -11.640 108.466 250.438 1.00 32.62 200 GLN A O 1
ATOM 1515 N N . VAL A 1 201 ? -12.092 107.760 248.347 1.00 29.10 201 VAL A N 1
ATOM 1516 C CA . VAL A 1 201 ? -13.453 108.304 248.357 1.00 23.57 201 VAL A CA 1
ATOM 1517 C C . VAL A 1 201 ? -14.275 107.675 249.473 1.00 34.15 201 VAL A C 1
ATOM 1518 O O . VAL A 1 201 ? -14.979 108.372 250.220 1.00 27.97 201 VAL A O 1
ATOM 1522 N N . VAL A 1 202 ? -14.223 106.337 249.582 1.00 37.16 202 VAL A N 1
ATOM 1523 C CA . VAL A 1 202 ? -14.942 105.635 250.645 1.00 35.40 202 VAL A CA 1
ATOM 1524 C C . VAL A 1 202 ? -14.567 106.194 252.009 1.00 39.31 202 VAL A C 1
ATOM 1525 O O . VAL A 1 202 ? -15.420 106.350 252.893 1.00 38.93 202 VAL A O 1
ATOM 1529 N N . GLN A 1 203 ? -13.288 106.528 252.194 1.00 29.41 203 GLN A N 1
ATOM 1530 C CA . GLN A 1 203 ? -12.839 107.059 253.471 1.00 31.08 203 GLN A CA 1
ATOM 1531 C C . GLN A 1 203 ? -13.529 108.382 253.803 1.00 27.28 203 GLN A C 1
ATOM 1532 O O . GLN A 1 203 ? -14.073 108.548 254.900 1.00 25.01 203 GLN A O 1
ATOM 1538 N N . GLU A 1 204 ? -13.569 109.318 252.856 1.00 26.82 204 GLU A N 1
ATOM 1539 C CA . GLU A 1 204 ? -14.198 110.607 253.155 1.00 30.38 204 GLU A CA 1
ATOM 1540 C C . GLU A 1 204 ? -15.717 110.471 253.332 1.00 30.90 204 GLU A C 1
ATOM 1541 O O . GLU A 1 204 ? -16.282 110.968 254.315 1.00 34.62 204 GLU A O 1
ATOM 1547 N N . ALA A 1 205 ? -16.397 109.784 252.405 1.00 27.65 205 ALA A N 1
ATOM 1548 C CA . ALA A 1 205 ? -17.860 109.713 252.478 1.00 34.99 205 ALA A CA 1
ATOM 1549 C C . ALA A 1 205 ? -18.347 108.969 253.719 1.00 37.81 205 ALA A C 1
ATOM 1550 O O . ALA A 1 205 ? -19.447 109.252 254.210 1.00 36.22 205 ALA A O 1
ATOM 1552 N N . SER A 1 206 ? -17.539 108.038 254.243 1.00 34.71 206 SER A N 1
ATOM 1553 C CA . SER A 1 206 ? -17.956 107.218 255.377 1.00 37.22 206 SER A CA 1
ATOM 1554 C C . SER A 1 206 ? -18.242 108.054 256.614 1.00 46.38 206 SER A C 1
ATOM 1555 O O . SER A 1 206 ? -19.082 107.670 257.436 1.00 63.04 206 SER A O 1
ATOM 1558 N N . LYS A 1 207 ? -17.576 109.193 256.777 1.00 44.08 207 LYS A N 1
ATOM 1559 C CA . LYS A 1 207 ? -17.834 109.963 257.987 1.00 46.94 207 LYS A CA 1
ATOM 1560 C C . LYS A 1 207 ? -18.980 110.945 257.846 1.00 44.83 207 LYS A C 1
ATOM 1561 O O . LYS A 1 207 ? -19.518 111.382 258.862 1.00 44.22 207 LYS A O 1
ATOM 1567 N N . ASP A 1 208 ? -19.386 111.266 256.624 1.00 52.00 208 ASP A N 1
ATOM 1568 C CA . ASP A 1 208 ? -20.413 112.264 256.335 1.00 62.01 208 ASP A CA 1
ATOM 1569 C C . ASP A 1 208 ? -21.738 111.662 255.899 1.00 63.50 208 ASP A C 1
ATOM 1570 O O . ASP A 1 208 ? -22.798 112.143 256.308 1.00 69.31 208 ASP A O 1
ATOM 1575 N N . ALA A 1 209 ? -21.696 110.621 255.072 1.00 48.63 209 ALA A N 1
ATOM 1576 C CA . ALA A 1 209 ? -22.878 110.197 254.345 1.00 33.40 209 ALA A CA 1
ATOM 1577 C C . ALA A 1 209 ? -23.923 109.608 255.273 1.00 33.14 209 ALA A C 1
ATOM 1578 O O . ALA A 1 209 ? -23.607 108.899 256.226 1.00 38.25 209 ALA A O 1
ATOM 1580 N N . ALA A 1 210 ? -25.187 109.906 254.979 1.00 30.89 210 ALA A N 1
ATOM 1581 C CA . ALA A 1 210 ? -26.282 109.263 255.696 1.00 28.45 210 ALA A CA 1
ATOM 1582 C C . ALA A 1 210 ? -26.300 107.758 255.452 1.00 28.40 210 ALA A C 1
ATOM 1583 O O . ALA A 1 210 ? -26.664 106.992 256.349 1.00 53.44 210 ALA A O 1
ATOM 1585 N N . HIS A 1 211 ? -25.928 107.317 254.250 1.00 32.72 211 HIS A N 1
ATOM 1586 C CA . HIS A 1 211 ? -25.625 105.912 253.993 1.00 33.53 211 HIS A CA 1
ATOM 1587 C C . HIS A 1 211 ? -24.649 105.785 252.826 1.00 39.71 211 HIS A C 1
ATOM 1588 O O . HIS A 1 211 ? -24.727 106.534 251.846 1.00 50.60 211 HIS A O 1
ATOM 1595 N N . LEU A 1 212 ? -23.740 104.817 252.940 1.00 35.13 212 LEU A N 1
ATOM 1596 C CA . LEU A 1 212 ? -22.692 104.572 251.952 1.00 29.25 212 LEU A CA 1
ATOM 1597 C C . LEU A 1 212 ? -22.697 103.092 251.600 1.00 35.54 212 LEU A C 1
ATOM 1598 O O . LEU A 1 212 ? -22.465 102.255 252.475 1.00 45.40 212 LEU A O 1
ATOM 1603 N N . THR A 1 213 ? -22.990 102.759 250.342 1.00 26.46 213 THR A N 1
ATOM 1604 C CA . THR A 1 213 ? -22.865 101.390 249.865 1.00 31.34 213 THR A CA 1
ATOM 1605 C C . THR A 1 213 ? -21.724 101.338 248.866 1.00 32.03 213 THR A C 1
ATOM 1606 O O . THR A 1 213 ? -21.577 102.221 248.021 1.00 27.67 213 THR A O 1
ATOM 1610 N N . VAL A 1 214 ? -20.907 100.310 248.982 1.00 35.30 214 VAL A N 1
ATOM 1611 C CA . VAL A 1 214 ? -19.728 100.152 248.153 1.00 35.52 214 VAL A CA 1
ATOM 1612 C C . VAL A 1 214 ? -19.932 98.898 247.315 1.00 39.37 214 VAL A C 1
ATOM 1613 O O . VAL A 1 214 ? -20.377 97.861 247.828 1.00 42.56 214 VAL A O 1
ATOM 1617 N N . PHE A 1 215 ? -19.672 99.005 246.022 1.00 31.36 215 PHE A N 1
ATOM 1618 C CA . PHE A 1 215 ? -19.855 97.890 245.111 1.00 34.50 215 PHE A CA 1
ATOM 1619 C C . PHE A 1 215 ? -18.484 97.372 244.728 1.00 34.35 215 PHE A C 1
ATOM 1620 O O . PHE A 1 215 ? -17.665 98.109 244.175 1.00 29.63 215 PHE A O 1
ATOM 1628 N N . GLN A 1 216 ? -18.228 96.115 245.057 1.00 35.45 216 GLN A N 1
ATOM 1629 C CA . GLN A 1 216 ? -16.902 95.524 244.973 1.00 36.99 216 GLN A CA 1
ATOM 1630 C C . GLN A 1 216 ? -16.970 94.361 243.993 1.00 39.43 216 GLN A C 1
ATOM 1631 O O . GLN A 1 216 ? -17.811 93.474 244.145 1.00 30.86 216 GLN A O 1
ATOM 1637 N N . ARG A 1 217 ? -16.109 94.384 242.971 1.00 42.18 217 ARG A N 1
ATOM 1638 C CA . ARG A 1 217 ? -15.952 93.224 242.095 1.00 47.62 217 ARG A CA 1
ATOM 1639 C C . ARG A 1 217 ? -14.956 92.246 242.695 1.00 46.08 217 ARG A C 1
ATOM 1640 O O . ARG A 1 217 ? -15.202 91.040 242.734 1.00 49.81 217 ARG A O 1
ATOM 1648 N N . THR A 1 218 ? -13.830 92.761 243.168 1.00 47.33 218 THR A N 1
ATOM 1649 C CA . THR A 1 218 ? -12.752 91.994 243.739 1.00 36.10 218 THR A CA 1
ATOM 1650 C C . THR A 1 218 ? -12.212 92.766 244.933 1.00 44.13 218 THR A C 1
ATOM 1651 O O . THR A 1 218 ? -12.052 93.992 244.849 1.00 45.86 218 THR A O 1
ATOM 1655 N N . PRO A 1 219 ? -11.942 92.096 246.055 1.00 43.67 219 PRO A N 1
ATOM 1656 C CA . PRO A 1 219 ? -11.385 92.808 247.217 1.00 46.82 219 PRO A CA 1
ATOM 1657 C C . PRO A 1 219 ? -10.014 93.376 246.890 1.00 46.01 219 PRO A C 1
ATOM 1658 O O . PRO A 1 219 ? -9.133 92.667 246.397 1.00 47.01 219 PRO A O 1
ATOM 1662 N N . ILE A 1 220 ? -9.832 94.660 247.168 1.00 46.64 220 ILE A N 1
ATOM 1663 C CA . ILE A 1 220 ? -8.494 95.233 247.081 1.00 59.48 220 ILE A CA 1
ATOM 1664 C C . ILE A 1 220 ? -7.678 94.755 248.267 1.00 54.00 220 ILE A C 1
ATOM 1665 O O . ILE A 1 220 ? -8.200 94.496 249.362 1.00 56.62 220 ILE A O 1
ATOM 1670 N N . LEU A 1 221 ? -6.387 94.633 248.044 1.00 51.81 221 LEU A N 1
ATOM 1671 C CA . LEU A 1 221 ? -5.482 94.257 249.114 1.00 64.90 221 LEU A CA 1
ATOM 1672 C C . LEU A 1 221 ? -4.791 95.513 249.628 1.00 60.92 221 LEU A C 1
ATOM 1673 O O . LEU A 1 221 ? -3.588 95.711 249.501 1.00 81.60 221 LEU A O 1
ATOM 1678 N N . ALA A 1 222 ? -5.621 96.385 250.193 1.00 40.49 222 ALA A N 1
ATOM 1679 C CA . ALA A 1 222 ? -5.175 97.709 250.602 1.00 43.71 222 ALA A CA 1
ATOM 1680 C C . ALA A 1 222 ? -4.186 97.610 251.752 1.00 43.84 222 ALA A C 1
ATOM 1681 O O . ALA A 1 222 ? -4.449 96.941 252.756 1.00 38.87 222 ALA A O 1
ATOM 1683 N N . LEU A 1 223 ? -3.002 98.312 251.597 1.00 41.52 223 LEU A N 1
ATOM 1684 C CA . LEU A 1 223 ? -1.929 98.286 252.581 1.00 43.16 223 LEU A CA 1
ATOM 1685 C C . LEU A 1 223 ? -2.045 99.479 253.534 1.00 39.17 223 LEU A C 1
ATOM 1686 O O . LEU A 1 223 ? -2.611 100.520 253.178 1.00 24.74 223 LEU A O 1
ATOM 1691 N N . PRO A 1 224 ? -1.556 99.349 254.769 1.00 35.47 224 PRO A N 1
ATOM 1692 C CA . PRO A 1 224 ? -1.622 100.477 255.707 1.00 38.74 224 PRO A CA 1
ATOM 1693 C C . PRO A 1 224 ? -0.688 101.605 255.284 1.00 37.98 224 PRO A C 1
ATOM 1694 O O . PRO A 1 224 ? 0.495 101.391 255.002 1.00 39.37 224 PRO A O 1
ATOM 1698 N N . MET A 1 225 ? -1.237 102.820 255.252 1.00 32.88 225 MET A N 1
ATOM 1699 C CA . MET A 1 225 ? -0.474 103.960 254.770 1.00 37.15 225 MET A CA 1
ATOM 1700 C C . MET A 1 225 ? 0.580 104.385 255.790 1.00 39.18 225 MET A C 1
ATOM 1701 O O . MET A 1 225 ? 1.702 104.772 255.424 1.00 35.43 225 MET A O 1
ATOM 1706 N N . GLN A 1 226 ? 0.228 104.347 257.070 1.00 28.62 226 GLN A N 1
ATOM 1707 C CA . GLN A 1 226 ? 1.044 104.965 258.110 1.00 32.72 226 GLN A CA 1
ATOM 1708 C C . GLN A 1 226 ? 1.257 106.460 257.835 1.00 41.00 226 GLN A C 1
ATOM 1709 O O . GLN A 1 226 ? 2.381 106.965 257.861 1.00 37.44 226 GLN A O 1
ATOM 1715 N N . GLN A 1 227 ? 0.158 107.172 257.552 1.00 33.10 227 GLN A N 1
ATOM 1716 C CA . GLN A 1 227 ? 0.217 108.628 257.453 1.00 33.31 227 GLN A CA 1
ATOM 1717 C C . GLN A 1 227 ? 0.874 109.242 258.700 1.00 35.11 227 GLN A C 1
ATOM 1718 O O . GLN A 1 227 ? 0.791 108.693 259.808 1.00 26.96 227 GLN A O 1
ATOM 1724 N N . ARG A 1 228 ? 1.532 110.395 258.512 1.00 33.47 228 ARG A N 1
ATOM 1725 C CA . ARG A 1 228 ? 2.193 111.146 259.580 1.00 37.20 228 ARG A CA 1
ATOM 1726 C C . ARG A 1 228 ? 2.183 112.623 259.227 1.00 42.25 228 ARG A C 1
ATOM 1727 O O . ARG A 1 228 ? 2.515 112.987 258.097 1.00 44.77 228 ARG A O 1
ATOM 1735 N N . LYS A 1 229 ? 1.823 113.468 260.190 1.00 45.41 229 LYS A N 1
ATOM 1736 C CA . LYS A 1 229 ? 1.984 114.911 260.025 1.00 37.38 229 LYS A CA 1
ATOM 1737 C C . LYS A 1 229 ? 3.472 115.296 260.108 1.00 45.95 229 LYS A C 1
ATOM 1738 O O . LYS A 1 229 ? 4.257 114.679 260.835 1.00 49.60 229 LYS A O 1
ATOM 1744 N N . LEU A 1 230 ? 3.862 116.320 259.342 1.00 46.63 230 LEU A N 1
ATOM 1745 C CA . LEU A 1 230 ? 5.258 116.720 259.205 1.00 47.55 230 LEU A CA 1
ATOM 1746 C C . LEU A 1 230 ? 5.465 118.170 259.626 1.00 55.98 230 LEU A C 1
ATOM 1747 O O . LEU A 1 230 ? 4.567 119.005 259.506 1.00 65.51 230 LEU A O 1
ATOM 1752 N N . ASP A 1 231 ? 6.672 118.471 260.100 1.00 51.21 231 ASP A N 1
ATOM 1753 C CA . ASP A 1 231 ? 7.010 119.824 260.511 1.00 46.82 231 ASP A CA 1
ATOM 1754 C C . ASP A 1 231 ? 8.274 120.288 259.798 1.00 45.24 231 ASP A C 1
ATOM 1755 O O . ASP A 1 231 ? 9.124 119.483 259.405 1.00 45.57 231 ASP A O 1
ATOM 1760 N N . VAL A 1 232 ? 8.396 121.612 259.666 1.00 45.91 232 VAL A N 1
ATOM 1761 C CA . VAL A 1 232 ? 9.503 122.195 258.910 1.00 44.97 232 VAL A CA 1
ATOM 1762 C C . VAL A 1 232 ? 10.846 121.835 259.547 1.00 47.95 232 VAL A C 1
ATOM 1763 O O . VAL A 1 232 ? 11.823 121.544 258.845 1.00 44.51 232 VAL A O 1
ATOM 1767 N N . GLU A 1 233 ? 10.897 121.804 260.882 1.00 56.80 233 GLU A N 1
ATOM 1768 C CA . GLU A 1 233 ? 12.130 121.510 261.605 1.00 66.66 233 GLU A CA 1
ATOM 1769 C C . GLU A 1 233 ? 12.712 120.156 261.211 1.00 75.85 233 GLU A C 1
ATOM 1770 O O . GLU A 1 233 ? 13.839 120.077 260.713 1.00 80.47 233 GLU A O 1
ATOM 1776 N N . THR A 1 234 ? 11.968 119.070 261.450 1.00 74.10 234 THR A N 1
ATOM 1777 C CA . THR A 1 234 ? 12.518 117.738 261.206 1.00 65.70 234 THR A CA 1
ATOM 1778 C C . THR A 1 234 ? 12.889 117.553 259.740 1.00 58.27 234 THR A C 1
ATOM 1779 O O . THR A 1 234 ? 13.880 116.884 259.427 1.00 55.94 234 THR A O 1
ATOM 1783 N N . GLN A 1 235 ? 12.103 118.146 258.825 1.00 50.42 235 GLN A N 1
ATOM 1784 C CA . GLN A 1 235 ? 12.379 118.022 257.394 1.00 41.58 235 GLN A CA 1
ATOM 1785 C C . GLN A 1 235 ? 13.708 118.658 257.014 1.00 34.51 235 GLN A C 1
ATOM 1786 O O . GLN A 1 235 ? 14.451 118.114 256.188 1.00 35.44 235 GLN A O 1
ATOM 1792 N N . GLN A 1 236 ? 14.011 119.830 257.579 1.00 34.80 236 GLN A N 1
ATOM 1793 C CA . GLN A 1 236 ? 15.309 120.453 257.325 1.00 42.19 236 GLN A CA 1
ATOM 1794 C C . GLN A 1 236 ? 16.467 119.556 257.781 1.00 54.02 236 GLN A C 1
ATOM 1795 O O . GLN A 1 236 ? 17.484 119.445 257.086 1.00 60.72 236 GLN A O 1
ATOM 1801 N N . ARG A 1 237 ? 16.327 118.894 258.937 1.00 55.49 237 ARG A N 1
ATOM 1802 C CA . ARG A 1 237 ? 17.381 117.998 259.404 1.00 50.08 237 ARG A CA 1
ATOM 1803 C C . ARG A 1 237 ? 17.548 116.804 258.476 1.00 55.60 237 ARG A C 1
ATOM 1804 O O . ARG A 1 237 ? 18.676 116.406 258.172 1.00 61.81 237 ARG A O 1
ATOM 1812 N N . MET A 1 238 ? 16.438 116.237 257.999 1.00 70.01 238 MET A N 1
ATOM 1813 C CA . MET A 1 238 ? 16.500 115.098 257.091 1.00 69.50 238 MET A CA 1
ATOM 1814 C C . MET A 1 238 ? 17.165 115.448 255.769 1.00 56.09 238 MET A C 1
ATOM 1815 O O . MET A 1 238 ? 17.841 114.604 255.177 1.00 53.48 238 MET A O 1
ATOM 1820 N N . LYS A 1 239 ? 16.984 116.679 255.288 1.00 44.03 239 LYS A N 1
ATOM 1821 C CA . LYS A 1 239 ? 17.421 117.045 253.946 1.00 42.93 239 LYS A CA 1
ATOM 1822 C C . LYS A 1 239 ? 18.921 116.891 253.747 1.00 38.26 239 LYS A C 1
ATOM 1823 O O . LYS A 1 239 ? 19.409 117.031 252.617 1.00 49.15 239 LYS A O 1
ATOM 1829 N N . ALA A 1 240 ? 19.663 116.596 254.812 1.00 39.57 240 ALA A N 1
ATOM 1830 C CA . ALA A 1 240 ? 21.065 116.217 254.660 1.00 38.43 240 ALA A CA 1
ATOM 1831 C C . ALA A 1 240 ? 21.193 114.855 253.986 1.00 36.60 240 ALA A C 1
ATOM 1832 O O . ALA A 1 240 ? 22.206 114.566 253.338 1.00 30.60 240 ALA A O 1
ATOM 1834 N N . ASP A 1 241 ? 20.169 114.015 254.116 1.00 29.50 241 ASP A N 1
ATOM 1835 C CA . ASP A 1 241 ? 20.165 112.700 253.509 1.00 42.47 241 ASP A CA 1
ATOM 1836 C C . ASP A 1 241 ? 19.553 112.676 252.119 1.00 47.38 241 ASP A C 1
ATOM 1837 O O . ASP A 1 241 ? 19.679 111.652 251.417 1.00 42.07 241 ASP A O 1
ATOM 1842 N N . TYR A 1 242 ? 18.914 113.775 251.701 1.00 39.27 242 TYR A N 1
ATOM 1843 C CA . TYR A 1 242 ? 18.146 113.735 250.457 1.00 41.67 242 TYR A CA 1
ATOM 1844 C C . TYR A 1 242 ? 18.996 113.407 249.246 1.00 36.95 242 TYR A C 1
ATOM 1845 O O . TYR A 1 242 ? 18.575 112.554 248.450 1.00 35.64 242 TYR A O 1
ATOM 1854 N N . PRO A 1 243 ? 20.165 114.012 249.031 1.00 35.33 243 PRO A N 1
ATOM 1855 C CA . PRO A 1 243 ? 20.960 113.610 247.860 1.00 33.31 243 PRO A CA 1
ATOM 1856 C C . PRO A 1 243 ? 21.183 112.114 247.789 1.00 40.79 243 PRO A C 1
ATOM 1857 O O . PRO A 1 243 ? 21.126 111.545 246.694 1.00 41.16 243 PRO A O 1
ATOM 1861 N N . GLU A 1 244 ? 21.387 111.446 248.927 1.00 39.04 244 GLU A N 1
ATOM 1862 C CA . GLU A 1 244 ? 21.508 109.990 248.907 1.00 42.98 244 GLU A CA 1
ATOM 1863 C C . GLU A 1 244 ? 20.190 109.320 248.537 1.00 41.24 244 GLU A C 1
ATOM 1864 O O . GLU A 1 244 ? 20.172 108.344 247.776 1.00 27.70 244 GLU A O 1
ATOM 1870 N N . ILE A 1 245 ? 19.079 109.822 249.069 1.00 27.40 245 ILE A N 1
ATOM 1871 C CA . ILE A 1 245 ? 17.782 109.248 248.746 1.00 25.04 245 ILE A CA 1
ATOM 1872 C C . ILE A 1 245 ? 17.531 109.321 247.256 1.00 31.36 245 ILE A C 1
ATOM 1873 O O . ILE A 1 245 ? 17.038 108.367 246.652 1.00 29.02 245 ILE A O 1
ATOM 1878 N N . PHE A 1 246 ? 17.887 110.438 246.630 1.00 38.43 246 PHE A N 1
ATOM 1879 C CA . PHE A 1 246 ? 17.598 110.560 245.208 1.00 34.48 246 PHE A CA 1
ATOM 1880 C C . PHE A 1 246 ? 18.515 109.683 244.373 1.00 35.71 246 PHE A C 1
ATOM 1881 O O . PHE A 1 246 ? 18.122 109.227 243.297 1.00 44.61 246 PHE A O 1
ATOM 1889 N N . ARG A 1 247 ? 19.729 109.418 244.856 1.00 48.43 247 ARG A N 1
ATOM 1890 C CA . ARG A 1 247 ? 20.589 108.463 244.158 1.00 56.69 247 ARG A CA 1
ATOM 1891 C C . ARG A 1 247 ? 20.065 107.034 244.315 1.00 57.87 247 ARG A C 1
ATOM 1892 O O . ARG A 1 247 ? 20.027 106.267 243.342 1.00 58.75 247 ARG A O 1
ATOM 1900 N N . ILE A 1 248 ? 19.640 106.673 245.532 1.00 43.83 248 ILE A N 1
ATOM 1901 C CA . ILE A 1 248 ? 19.174 105.317 245.836 1.00 37.62 248 ILE A CA 1
ATOM 1902 C C . ILE A 1 248 ? 17.892 104.961 245.071 1.00 36.03 248 ILE A C 1
ATOM 1903 O O . ILE A 1 248 ? 17.722 103.817 244.627 1.00 35.83 248 ILE A O 1
ATOM 1908 N N . ARG A 1 249 ? 16.961 105.915 244.916 1.00 31.00 249 ARG A N 1
ATOM 1909 C CA . ARG A 1 249 ? 15.692 105.608 244.252 1.00 34.07 249 ARG A CA 1
ATOM 1910 C C . ARG A 1 249 ? 15.868 105.270 242.778 1.00 36.16 249 ARG A C 1
ATOM 1911 O O . ARG A 1 249 ? 14.983 104.631 242.203 1.00 34.73 249 ARG A O 1
ATOM 1919 N N . ARG A 1 250 ? 16.990 105.664 242.156 1.00 26.80 250 ARG A N 1
ATOM 1920 C CA . ARG A 1 250 ? 17.225 105.315 240.757 1.00 23.10 250 ARG A CA 1
ATOM 1921 C C . ARG A 1 250 ? 17.577 103.857 240.574 1.00 34.97 250 ARG A C 1
ATOM 1922 O O . ARG A 1 250 ? 17.678 103.389 239.437 1.00 39.47 250 ARG A O 1
ATOM 1930 N N . GLU A 1 251 ? 17.778 103.132 241.661 1.00 39.89 251 GLU A N 1
ATOM 1931 C CA . GLU A 1 251 ? 18.425 101.836 241.593 1.00 45.38 251 GLU A CA 1
ATOM 1932 C C . GLU A 1 251 ? 17.542 100.741 242.164 1.00 39.41 251 GLU A C 1
ATOM 1933 O O . GLU A 1 251 ? 18.005 99.619 242.353 1.00 34.52 251 GLU A O 1
ATOM 1939 N N . THR A 1 252 ? 16.290 101.032 242.447 1.00 34.16 252 THR A N 1
ATOM 1940 C CA . THR A 1 252 ? 15.406 100.037 243.010 1.00 23.29 252 THR A CA 1
ATOM 1941 C C . THR A 1 252 ? 14.395 99.601 241.954 1.00 31.83 252 THR A C 1
ATOM 1942 O O . THR A 1 252 ? 14.282 100.192 240.879 1.00 39.69 252 THR A O 1
ATOM 1946 N N . PHE A 1 253 ? 13.693 98.509 242.262 1.00 35.39 253 PHE A N 1
ATOM 1947 C CA . PHE A 1 253 ? 12.813 97.871 241.288 1.00 28.75 253 PHE A CA 1
ATOM 1948 C C . PHE A 1 253 ? 11.776 98.856 240.758 1.00 41.75 253 PHE A C 1
ATOM 1949 O O . PHE A 1 253 ? 11.556 98.954 239.549 1.00 45.26 253 PHE A O 1
ATOM 1957 N N . GLY A 1 254 ? 11.126 99.593 241.655 1.00 37.15 254 GLY A N 1
ATOM 1958 C CA . GLY A 1 254 ? 10.071 100.510 241.288 1.00 30.37 254 GLY A CA 1
ATOM 1959 C C . GLY A 1 254 ? 10.415 101.971 241.436 1.00 36.93 254 GLY A C 1
ATOM 1960 O O . GLY A 1 254 ? 9.504 102.810 241.400 1.00 34.43 254 GLY A O 1
ATOM 1961 N N . GLY A 1 255 ? 11.692 102.319 241.587 1.00 35.12 255 GLY A N 1
ATOM 1962 C CA . GLY A 1 255 ? 12.064 103.706 241.625 1.00 25.49 255 GLY A CA 1
ATOM 1963 C C . GLY A 1 255 ? 11.836 104.363 242.959 1.00 25.76 255 GLY A C 1
ATOM 1964 O O . GLY A 1 255 ? 11.886 105.597 243.048 1.00 33.48 255 GLY A O 1
ATOM 1965 N N . PHE A 1 256 ? 11.582 103.581 243.999 1.00 24.72 256 PHE A N 1
ATOM 1966 C CA . PHE A 1 256 ? 11.391 104.133 245.325 1.00 27.23 256 PHE A CA 1
ATOM 1967 C C . PHE A 1 256 ? 12.669 103.974 246.112 1.00 34.41 256 PHE A C 1
ATOM 1968 O O . PHE A 1 256 ? 13.634 103.354 245.658 1.00 32.65 256 PHE A O 1
ATOM 1976 N N . ASP A 1 257 ? 12.677 104.553 247.304 1.00 37.73 257 ASP A N 1
ATOM 1977 C CA . ASP A 1 257 ? 13.817 104.345 248.203 1.00 39.99 257 ASP A CA 1
ATOM 1978 C C . ASP A 1 257 ? 13.550 103.163 249.137 1.00 36.11 257 ASP A C 1
ATOM 1979 O O . ASP A 1 257 ? 13.716 103.231 250.347 1.00 40.44 257 ASP A O 1
ATOM 1984 N N . ILE A 1 258 ? 13.125 102.045 248.565 1.00 33.17 258 ILE A N 1
ATOM 1985 C CA . ILE A 1 258 ? 12.824 100.841 249.328 1.00 32.43 258 ILE A CA 1
ATOM 1986 C C . ILE A 1 258 ? 13.764 99.745 248.850 1.00 41.37 258 ILE A C 1
ATOM 1987 O O . ILE A 1 258 ? 13.702 99.330 247.685 1.00 49.67 258 ILE A O 1
ATOM 1992 N N . LEU A 1 259 ? 14.640 99.289 249.734 1.00 28.20 259 LEU A N 1
ATOM 1993 C CA . LEU A 1 259 ? 15.492 98.150 249.446 1.00 29.96 259 LEU A CA 1
ATOM 1994 C C . LEU A 1 259 ? 14.807 96.878 249.922 1.00 39.84 259 LEU A C 1
ATOM 1995 O O . LEU A 1 259 ? 14.478 96.748 251.107 1.00 47.28 259 LEU A O 1
ATOM 2000 N N . ARG A 1 260 ? 14.630 95.927 249.012 1.00 40.92 260 ARG A N 1
ATOM 2001 C CA . ARG A 1 260 ? 14.065 94.638 249.371 1.00 35.83 260 ARG A CA 1
ATOM 2002 C C . ARG A 1 260 ? 15.019 93.871 250.279 1.00 44.61 260 ARG A C 1
ATOM 2003 O O . ARG A 1 260 ? 16.207 94.183 250.374 1.00 52.98 260 ARG A O 1
ATOM 2011 N N . ASP A 1 261 ? 14.485 92.856 250.955 1.00 40.93 261 ASP A N 1
ATOM 2012 C CA . ASP A 1 261 ? 15.325 91.903 251.674 1.00 36.63 261 ASP A CA 1
ATOM 2013 C C . ASP A 1 261 ? 15.807 90.847 250.683 1.00 40.59 261 ASP A C 1
ATOM 2014 O O . ASP A 1 261 ? 14.987 90.188 250.037 1.00 60.37 261 ASP A O 1
ATOM 2019 N N . GLU A 1 262 ? 17.128 90.699 250.536 1.00 34.14 262 GLU A N 1
ATOM 2020 C CA . GLU A 1 262 ? 17.674 89.818 249.508 1.00 47.18 262 GLU A CA 1
ATOM 2021 C C . GLU A 1 262 ? 17.490 88.343 249.818 1.00 44.79 262 GLU A C 1
ATOM 2022 O O . GLU A 1 262 ? 17.695 87.513 248.924 1.00 41.79 262 GLU A O 1
ATOM 2028 N N . ARG A 1 263 ? 17.130 87.995 251.049 1.00 43.32 263 ARG A N 1
ATOM 2029 C CA . ARG A 1 263 ? 16.988 86.596 251.398 1.00 40.04 263 ARG A CA 1
ATOM 2030 C C . ARG A 1 263 ? 15.708 86.036 250.789 1.00 45.02 263 ARG A C 1
ATOM 2031 O O . ARG A 1 263 ? 14.857 86.758 250.266 1.00 44.47 263 ARG A O 1
ATOM 2039 N N . SER A 1 264 ? 15.582 84.724 250.847 1.00 43.82 264 SER A N 1
ATOM 2040 C CA . SER A 1 264 ? 14.348 84.085 250.454 1.00 32.97 264 SER A CA 1
ATOM 2041 C C . SER A 1 264 ? 13.454 83.941 251.674 1.00 40.20 264 SER A C 1
ATOM 2042 O O . SER A 1 264 ? 13.932 83.626 252.767 1.00 38.16 264 SER A O 1
ATOM 2045 N N . ALA A 1 265 ? 12.153 84.212 251.483 1.00 34.66 265 ALA A N 1
ATOM 2046 C CA . ALA A 1 265 ? 11.163 83.969 252.528 1.00 29.68 265 ALA A CA 1
ATOM 2047 C C . ALA A 1 265 ? 11.140 82.507 252.949 1.00 45.44 265 ALA A C 1
ATOM 2048 O O . ALA A 1 265 ? 10.915 82.200 254.124 1.00 46.55 265 ALA A O 1
ATOM 2050 N N . LEU A 1 266 ? 11.363 81.592 252.006 1.00 54.40 266 LEU A N 1
ATOM 2051 C CA . LEU A 1 266 ? 11.328 80.168 252.306 1.00 54.40 266 LEU A CA 1
ATOM 2052 C C . LEU A 1 266 ? 12.611 79.673 252.966 1.00 58.23 266 LEU A C 1
ATOM 2053 O O . LEU A 1 266 ? 12.582 78.624 253.614 1.00 75.16 266 LEU A O 1
ATOM 205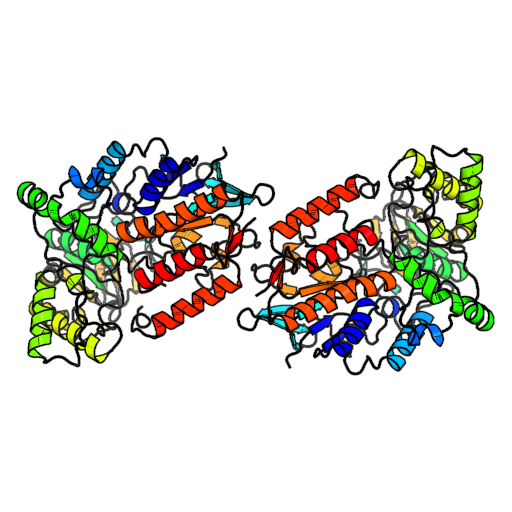8 N N . GLU A 1 267 ? 13.725 80.400 252.839 1.00 45.94 267 GLU A N 1
ATOM 2059 C CA . GLU A 1 267 ? 14.992 79.996 253.442 1.00 43.52 267 GLU A CA 1
ATOM 2060 C C . GLU A 1 267 ? 15.273 80.723 254.753 1.00 41.38 267 GLU A C 1
ATOM 2061 O O . GLU A 1 267 ? 16.437 80.873 255.136 1.00 55.47 267 GLU A O 1
ATOM 2067 N N . VAL A 1 268 ? 14.235 81.162 255.452 1.00 44.41 268 VAL A N 1
ATOM 2068 C CA . VAL A 1 268 ? 14.357 81.986 256.651 1.00 43.22 268 VAL A CA 1
ATOM 2069 C C . VAL A 1 268 ? 13.384 81.406 257.672 1.00 40.35 268 VAL A C 1
ATOM 2070 O O . VAL A 1 268 ? 12.316 80.919 257.285 1.00 42.58 268 VAL A O 1
ATOM 2074 N N . PRO A 1 269 ? 13.716 81.380 258.960 1.00 52.55 269 PRO A N 1
ATOM 2075 C CA . PRO A 1 269 ? 12.782 80.823 259.934 1.00 50.11 269 PRO A CA 1
ATOM 2076 C C . PRO A 1 269 ? 11.518 81.630 259.988 1.00 52.15 269 PRO A C 1
ATOM 2077 O O . PRO A 1 269 ? 11.508 82.845 259.692 1.00 51.43 269 PRO A O 1
ATOM 2081 N N . PRO A 1 270 ? 10.388 81.012 260.347 1.00 49.18 270 PRO A N 1
ATOM 2082 C CA . PRO A 1 270 ? 9.106 81.732 260.322 1.00 45.43 270 PRO A CA 1
ATOM 2083 C C . PRO A 1 270 ? 9.059 82.945 261.231 1.00 50.90 270 PRO A C 1
ATOM 2084 O O . PRO A 1 270 ? 8.580 84.014 260.825 1.00 51.52 270 PRO A O 1
ATOM 2088 N N . GLU A 1 271 ? 9.527 82.801 262.471 1.00 56.35 271 GLU A N 1
ATOM 2089 C CA . GLU A 1 271 ? 9.572 83.931 263.390 1.00 57.66 271 GLU A CA 1
ATOM 2090 C C . GLU A 1 271 ? 10.368 85.089 262.803 1.00 59.38 271 GLU A C 1
ATOM 2091 O O . GLU A 1 271 ? 10.110 86.255 263.130 1.00 63.85 271 GLU A O 1
ATOM 2097 N N . GLU A 1 272 ? 11.316 84.788 261.915 1.00 53.96 272 GLU A N 1
ATOM 2098 C CA . GLU A 1 272 ? 12.099 85.833 261.269 1.00 39.34 272 GLU A CA 1
ATOM 2099 C C . GLU A 1 272 ? 11.311 86.531 260.164 1.00 40.74 272 GLU A C 1
ATOM 2100 O O . GLU A 1 272 ? 11.407 87.753 260.019 1.00 40.28 272 GLU A O 1
ATOM 2106 N N . ARG A 1 273 ? 10.534 85.775 259.372 1.00 33.18 273 ARG A N 1
ATOM 2107 C CA . ARG A 1 273 ? 9.620 86.386 258.406 1.00 36.76 273 ARG A CA 1
ATOM 2108 C C . ARG A 1 273 ? 8.615 87.300 259.090 1.00 39.11 273 ARG A C 1
ATOM 2109 O O . ARG A 1 273 ? 8.359 88.420 258.623 1.00 45.24 273 ARG A O 1
ATOM 2117 N N . CYS A 1 274 ? 8.018 86.837 260.189 1.00 38.75 274 CYS A N 1
ATOM 2118 C CA . CYS A 1 274 ? 7.050 87.671 260.890 1.00 44.64 274 CYS A CA 1
ATOM 2119 C C . CYS A 1 274 ? 7.698 88.940 261.436 1.00 38.23 274 CYS A C 1
ATOM 2120 O O . CYS A 1 274 ? 7.065 90.000 261.469 1.00 46.32 274 CYS A O 1
ATOM 2123 N N . ALA A 1 275 ? 8.971 88.866 261.811 1.00 35.91 275 ALA A N 1
ATOM 2124 C CA . ALA A 1 275 ? 9.687 90.055 262.247 1.00 37.52 275 ALA A CA 1
ATOM 2125 C C . ALA A 1 275 ? 9.801 91.070 261.113 1.00 42.95 275 ALA A C 1
ATOM 2126 O O . ALA A 1 275 ? 9.438 92.245 261.275 1.00 40.87 275 ALA A O 1
ATOM 2128 N N . LEU A 1 276 ? 10.293 90.637 259.945 1.00 33.43 276 LEU A N 1
ATOM 2129 C CA . LEU A 1 276 ? 10.415 91.559 258.819 1.00 30.30 276 LEU A CA 1
ATOM 2130 C C . LEU A 1 276 ? 9.049 92.102 258.410 1.00 45.46 276 LEU A C 1
ATOM 2131 O O . LEU A 1 276 ? 8.881 93.315 258.237 1.00 49.06 276 LEU A O 1
ATOM 2136 N N . TYR A 1 277 ? 8.048 91.215 258.291 1.00 26.46 277 TYR A N 1
ATOM 2137 C CA . TYR A 1 277 ? 6.708 91.658 257.926 1.00 44.97 277 TYR A CA 1
ATOM 2138 C C . TYR A 1 277 ? 6.183 92.702 258.907 1.00 46.95 277 TYR A C 1
ATOM 2139 O O . TYR A 1 277 ? 5.570 93.699 258.494 1.00 46.43 277 TYR A O 1
ATOM 2148 N N . GLU A 1 278 ? 6.461 92.520 260.205 1.00 50.12 278 GLU A N 1
ATOM 2149 C CA . GLU A 1 278 ? 6.027 93.505 261.193 1.00 49.26 278 GLU A CA 1
ATOM 2150 C C . GLU A 1 278 ? 6.752 94.830 261.029 1.00 50.98 278 GLU A C 1
ATOM 2151 O O . GLU A 1 278 ? 6.140 95.896 261.182 1.00 53.97 278 GLU A O 1
ATOM 2157 N N . LYS A 1 279 ? 8.052 94.785 260.713 1.00 44.51 279 LYS A N 1
ATOM 2158 C CA . LYS A 1 279 ? 8.819 96.011 260.506 1.00 44.03 279 LYS A CA 1
ATOM 2159 C C . LYS A 1 279 ? 8.267 96.782 259.322 1.00 32.02 279 LYS A C 1
ATOM 2160 O O . LYS A 1 279 ? 7.892 97.950 259.438 1.00 36.76 279 LYS A O 1
ATOM 2166 N N . LEU A 1 280 ? 8.222 96.126 258.162 1.00 32.91 280 LEU A N 1
ATOM 2167 C CA . LEU A 1 280 ? 7.607 96.694 256.965 1.00 30.75 280 LEU A CA 1
ATOM 2168 C C . LEU A 1 280 ? 6.189 97.214 257.225 1.00 28.65 280 LEU A C 1
ATOM 2169 O O . LEU A 1 280 ? 5.834 98.328 256.801 1.00 27.97 280 LEU A O 1
ATOM 2174 N N . TRP A 1 281 ? 5.367 96.423 257.929 1.00 29.30 281 TRP A N 1
ATOM 2175 C CA . TRP A 1 281 ? 4.015 96.865 258.258 1.00 38.79 281 TRP A CA 1
ATOM 2176 C C . TRP A 1 281 ? 4.013 98.193 259.011 1.00 52.59 281 TRP A C 1
ATOM 2177 O O . TRP A 1 281 ? 3.108 99.015 258.822 1.00 53.72 281 TRP A O 1
ATOM 2188 N N . GLN A 1 282 ? 5.019 98.428 259.858 1.00 46.40 282 GLN A N 1
ATOM 2189 C CA . GLN A 1 282 ? 5.039 99.652 260.649 1.00 33.78 282 GLN A CA 1
ATOM 2190 C C . GLN A 1 282 ? 5.585 100.839 259.867 1.00 34.26 282 GLN A C 1
ATOM 2191 O O . GLN A 1 282 ? 5.125 101.964 260.083 1.00 45.61 282 GLN A O 1
ATOM 2197 N N . LYS A 1 283 ? 6.549 100.635 258.958 1.00 30.59 283 LYS A N 1
ATOM 2198 C CA . LYS A 1 283 ? 6.989 101.765 258.132 1.00 39.74 283 LYS A CA 1
ATOM 2199 C C . LYS A 1 283 ? 5.895 102.203 257.152 1.00 43.49 283 LYS A C 1
ATOM 2200 O O . LYS A 1 283 ? 5.847 103.374 256.760 1.00 43.68 283 LYS A O 1
ATOM 2206 N N . GLY A 1 284 ? 5.015 101.279 256.749 1.00 35.63 284 GLY A N 1
ATOM 2207 C CA . GLY A 1 284 ? 3.871 101.606 255.936 1.00 33.16 284 GLY A CA 1
ATOM 2208 C C . GLY A 1 284 ? 4.183 101.798 254.466 1.00 32.54 284 GLY A C 1
ATOM 2209 O O . GLY A 1 284 ? 5.273 101.499 253.973 1.00 33.20 284 GLY A O 1
ATOM 2210 N N . GLY A 1 285 ? 3.168 102.299 253.754 1.00 33.10 285 GLY A N 1
ATOM 2211 C CA . GLY A 1 285 ? 3.277 102.635 252.344 1.00 28.87 285 GLY A CA 1
ATOM 2212 C C . GLY A 1 285 ? 3.597 101.410 251.519 1.00 34.05 285 GLY A C 1
ATOM 2213 O O . GLY A 1 285 ? 3.107 100.309 251.786 1.00 38.31 285 GLY A O 1
ATOM 2214 N N . PHE A 1 286 ? 4.466 101.589 250.523 1.00 32.51 286 PHE A N 1
ATOM 2215 C CA . PHE A 1 286 ? 4.912 100.477 249.698 1.00 28.61 286 PHE A CA 1
ATOM 2216 C C . PHE A 1 286 ? 6.050 99.698 250.297 1.00 34.80 286 PHE A C 1
ATOM 2217 O O . PHE A 1 286 ? 6.564 98.788 249.632 1.00 45.52 286 PHE A O 1
ATOM 2225 N N . HIS A 1 287 ? 6.452 99.994 251.533 1.00 28.91 287 HIS A N 1
ATOM 2226 C CA . HIS A 1 287 ? 7.443 99.140 252.170 1.00 35.33 287 HIS A CA 1
ATOM 2227 C C . HIS A 1 287 ? 6.965 97.690 252.218 1.00 33.32 287 HIS A C 1
ATOM 2228 O O . HIS A 1 287 ? 7.747 96.765 251.978 1.00 27.85 287 HIS A O 1
ATOM 2235 N N . TYR A 1 288 ? 5.672 97.473 252.501 1.00 29.85 288 TYR A N 1
ATOM 2236 C CA . TYR A 1 288 ? 5.155 96.115 252.586 1.00 32.12 288 TYR A CA 1
ATOM 2237 C C . TYR A 1 288 ? 4.930 95.507 251.209 1.00 40.29 288 TYR A C 1
ATOM 2238 O O . TYR A 1 288 ? 4.973 94.281 251.055 1.00 50.33 288 TYR A O 1
ATOM 2247 N N . TRP A 1 289 ? 4.708 96.342 250.204 1.00 30.95 289 TRP A N 1
ATOM 2248 C CA . TRP A 1 289 ? 4.599 95.842 248.839 1.00 23.34 289 TRP A CA 1
ATOM 2249 C C . TRP A 1 289 ? 5.945 95.373 248.312 1.00 37.35 289 TRP A C 1
ATOM 2250 O O . TRP A 1 289 ? 6.057 94.276 247.755 1.00 48.10 289 TRP A O 1
ATOM 2261 N N . ILE A 1 290 ? 6.973 96.195 248.477 1.00 29.06 290 ILE A N 1
ATOM 2262 C CA . ILE A 1 290 ? 8.194 96.079 247.690 1.00 26.99 290 ILE A CA 1
ATOM 2263 C C . ILE A 1 290 ? 9.434 95.800 248.547 1.00 23.68 290 ILE A C 1
ATOM 2264 O O . ILE A 1 290 ? 10.487 95.441 247.999 1.00 25.92 290 ILE A O 1
ATOM 2269 N N . GLY A 1 291 ? 9.336 95.861 249.871 1.00 30.86 291 GLY A N 1
ATOM 2270 C CA . GLY A 1 291 ? 10.464 95.710 250.765 1.00 39.05 291 GLY A CA 1
ATOM 2271 C C . GLY A 1 291 ? 10.614 94.356 251.422 1.00 43.16 291 GLY A C 1
ATOM 2272 O O . GLY A 1 291 ? 11.469 94.203 252.300 1.00 43.56 291 GLY A O 1
ATOM 2273 N N . GLY A 1 292 ? 9.823 93.370 251.036 1.00 45.48 292 GLY A N 1
ATOM 2274 C CA . GLY A 1 292 ? 9.978 92.047 251.581 1.00 24.88 292 GLY A CA 1
ATOM 2275 C C . GLY A 1 292 ? 11.140 91.309 250.951 1.00 31.90 292 GLY A C 1
ATOM 2276 O O . GLY A 1 292 ? 12.134 91.888 250.498 1.00 25.02 292 GLY A O 1
ATOM 2277 N N . PHE A 1 293 ? 10.990 89.985 250.941 1.00 36.36 293 PHE A N 1
ATOM 2278 C CA . PHE A 1 293 ? 12.004 89.050 250.465 1.00 36.79 293 PHE A CA 1
ATOM 2279 C C . PHE A 1 293 ? 12.037 89.001 248.935 1.00 40.07 293 PHE A C 1
ATOM 2280 O O . PHE A 1 293 ? 11.113 89.435 248.247 1.00 46.11 293 PHE A O 1
ATOM 2288 N N . SER A 1 294 ? 13.129 88.455 248.409 1.00 32.18 294 SER A N 1
ATOM 2289 C CA . SER A 1 294 ? 13.415 88.565 246.981 1.00 31.99 294 SER A CA 1
ATOM 2290 C C . SER A 1 294 ? 12.431 87.765 246.131 1.00 28.68 294 SER A C 1
ATOM 2291 O O . SER A 1 294 ? 12.141 88.155 244.998 1.00 29.52 294 SER A O 1
ATOM 2294 N N . ASP A 1 295 ? 11.915 86.650 246.650 1.00 31.10 295 ASP A N 1
ATOM 2295 C CA . ASP A 1 295 ? 11.017 85.768 245.920 1.00 31.70 295 ASP A CA 1
ATOM 2296 C C . ASP A 1 295 ? 9.549 85.984 246.274 1.00 42.72 295 ASP A C 1
ATOM 2297 O O . ASP A 1 295 ? 8.729 85.091 246.042 1.00 55.39 295 ASP A O 1
ATOM 2302 N N . ILE A 1 296 ? 9.193 87.136 246.850 1.00 39.93 296 ILE A N 1
ATOM 2303 C CA . ILE A 1 296 ? 7.781 87.357 247.145 1.00 40.34 296 ILE A CA 1
ATOM 2304 C C . ILE A 1 296 ? 6.971 87.455 245.846 1.00 36.80 296 ILE A C 1
ATOM 2305 O O . ILE A 1 296 ? 5.799 87.064 245.803 1.00 36.67 296 ILE A O 1
ATOM 2310 N N . LEU A 1 297 ? 7.581 87.935 244.766 1.00 37.65 297 LEU A N 1
ATOM 2311 C CA . LEU A 1 297 ? 6.894 88.108 243.495 1.00 35.62 297 LEU A CA 1
ATOM 2312 C C . LEU A 1 297 ? 7.438 87.179 242.427 1.00 42.20 297 LEU A C 1
ATOM 2313 O O . LEU A 1 297 ? 7.204 87.406 241.238 1.00 52.55 297 LEU A O 1
ATOM 2318 N N . THR A 1 298 ? 8.180 86.157 242.813 1.00 43.59 298 THR A N 1
ATOM 2319 C CA . THR A 1 298 ? 8.560 85.116 241.874 1.00 44.83 298 THR A CA 1
ATOM 2320 C C . THR A 1 298 ? 8.144 83.730 242.335 1.00 45.34 298 THR A C 1
ATOM 2321 O O . THR A 1 298 ? 8.091 82.822 241.505 1.00 60.24 298 THR A O 1
ATOM 2325 N N . ASN A 1 299 ? 7.795 83.555 243.607 1.00 39.85 299 ASN A N 1
ATOM 2326 C CA . ASN A 1 299 ? 7.529 82.243 244.185 1.00 34.84 299 ASN A CA 1
ATOM 2327 C C . ASN A 1 299 ? 6.163 82.264 244.864 1.00 33.63 299 ASN A C 1
ATOM 2328 O O . ASN A 1 299 ? 5.921 83.058 245.778 1.00 41.22 299 ASN A O 1
ATOM 2333 N N . GLU A 1 300 ? 5.272 81.384 244.418 1.00 45.04 300 GLU A N 1
ATOM 2334 C CA . GLU A 1 300 ? 3.912 81.383 244.933 1.00 40.98 300 GLU A CA 1
ATOM 2335 C C . GLU A 1 300 ? 3.874 81.109 246.437 1.00 42.07 300 GLU A C 1
ATOM 2336 O O . GLU A 1 300 ? 3.114 81.756 247.173 1.00 38.06 300 GLU A O 1
ATOM 2342 N N . GLU A 1 301 ? 4.690 80.160 246.919 1.00 49.14 301 GLU A N 1
ATOM 2343 C CA . GLU A 1 301 ? 4.688 79.837 248.348 1.00 53.57 301 GLU A CA 1
ATOM 2344 C C . GLU A 1 301 ? 5.135 81.038 249.184 1.00 44.47 301 GLU A C 1
ATOM 2345 O O . GLU A 1 301 ? 4.482 81.405 250.173 1.00 35.15 301 GLU A O 1
ATOM 2351 N N . ALA A 1 302 ? 6.252 81.665 248.796 1.00 39.50 302 ALA A N 1
ATOM 2352 C CA . ALA A 1 302 ? 6.733 82.839 249.513 1.00 32.44 302 ALA A CA 1
ATOM 2353 C C . ALA A 1 302 ? 5.700 83.947 249.484 1.00 37.99 302 ALA A C 1
ATOM 2354 O O . ALA A 1 302 ? 5.463 84.606 250.503 1.00 42.70 302 ALA A O 1
ATOM 2356 N N . ASN A 1 303 ? 5.067 84.152 248.321 1.00 36.70 303 ASN A N 1
ATOM 2357 C CA . ASN A 1 303 ? 4.025 85.160 248.186 1.00 26.55 303 ASN A CA 1
ATOM 2358 C C . ASN A 1 303 ? 2.956 84.983 249.249 1.00 44.75 303 ASN A C 1
ATOM 2359 O O . ASN A 1 303 ? 2.511 85.958 249.869 1.00 46.36 303 ASN A O 1
ATOM 2364 N N . ARG A 1 304 ? 2.560 83.735 249.502 1.00 47.49 304 ARG A N 1
ATOM 2365 C CA . ARG A 1 304 ? 1.450 83.485 250.410 1.00 28.53 304 ARG A CA 1
ATOM 2366 C C . ARG A 1 304 ? 1.776 83.923 251.837 1.00 29.97 304 ARG A C 1
ATOM 2367 O O . ARG A 1 304 ? 0.896 84.416 252.558 1.00 38.94 304 ARG A O 1
ATOM 2375 N N . THR A 1 305 ? 3.036 83.741 252.271 1.00 27.59 305 THR A N 1
ATOM 2376 C CA . THR A 1 305 ? 3.447 84.179 253.614 1.00 28.52 305 THR A CA 1
ATOM 2377 C C . THR A 1 305 ? 3.133 85.654 253.855 1.00 33.25 305 THR A C 1
ATOM 2378 O O . THR A 1 305 ? 2.693 86.036 254.949 1.00 28.66 305 THR A O 1
ATOM 2382 N N . MET A 1 306 ? 3.343 86.498 252.840 1.00 29.75 306 MET A N 1
ATOM 2383 C CA . MET A 1 306 ? 3.024 87.910 252.995 1.00 35.61 306 MET A CA 1
ATOM 2384 C C . MET A 1 306 ? 1.527 88.210 252.875 1.00 36.23 306 MET A C 1
ATOM 2385 O O . MET A 1 306 ? 1.042 89.156 253.513 1.00 28.26 306 MET A O 1
ATOM 2390 N N . TYR A 1 307 ? 0.781 87.447 252.070 1.00 29.67 307 TYR A N 1
ATOM 2391 C CA . TYR A 1 307 ? -0.667 87.636 252.047 1.00 32.03 307 TYR A CA 1
ATOM 2392 C C . TYR A 1 307 ? -1.281 87.255 253.386 1.00 38.14 307 TYR A C 1
ATOM 2393 O O . TYR A 1 307 ? -2.103 87.995 253.942 1.00 37.36 307 TYR A O 1
ATOM 2402 N N . ASP A 1 308 ? -0.874 86.095 253.919 1.00 38.84 308 ASP A N 1
ATOM 2403 C CA . ASP A 1 308 ? -1.421 85.581 255.177 1.00 35.38 308 ASP A CA 1
ATOM 2404 C C . ASP A 1 308 ? -1.213 86.563 256.321 1.00 35.77 308 ASP A C 1
ATOM 2405 O O . ASP A 1 308 ? -2.077 86.689 257.196 1.00 38.67 308 ASP A O 1
ATOM 2410 N N . PHE A 1 309 ? -0.064 87.254 256.340 1.00 31.46 309 PHE A N 1
ATOM 2411 C CA . PHE A 1 309 ? 0.184 88.278 257.360 1.00 33.81 309 PHE A CA 1
ATOM 2412 C C . PHE A 1 309 ? -0.728 89.487 257.169 1.00 38.77 309 PHE A C 1
ATOM 2413 O O . PHE A 1 309 ? -1.218 90.059 258.149 1.00 36.66 309 PHE A O 1
ATOM 2421 N N . TRP A 1 310 ? -0.975 89.886 255.917 1.00 38.09 310 TRP A N 1
ATOM 2422 C CA . TRP A 1 310 ? -1.897 90.988 255.670 1.00 34.10 310 TRP A CA 1
ATOM 2423 C C . TRP A 1 310 ? -3.331 90.589 256.013 1.00 39.85 310 TRP A C 1
ATOM 2424 O O . TRP A 1 310 ? -4.088 91.380 256.600 1.00 33.01 310 TRP A O 1
ATOM 2435 N N . ARG A 1 311 ? -3.705 89.355 255.671 1.00 33.67 311 ARG A N 1
ATOM 2436 C CA . ARG A 1 311 ? -5.048 88.864 255.941 1.00 31.18 311 ARG A CA 1
ATOM 2437 C C . ARG A 1 311 ? -5.387 88.942 257.429 1.00 39.18 311 ARG A C 1
ATOM 2438 O O . ARG A 1 311 ? -6.450 89.440 257.809 1.00 45.36 311 ARG A O 1
ATOM 2446 N N . ASP A 1 312 ? -4.490 88.463 258.290 1.00 40.09 312 ASP A N 1
ATOM 2447 C CA . ASP A 1 312 ? -4.775 88.445 259.728 1.00 41.24 312 ASP A CA 1
ATOM 2448 C C . ASP A 1 312 ? -4.784 89.854 260.322 1.00 42.01 312 ASP A C 1
ATOM 2449 O O . ASP A 1 312 ? -5.580 90.152 261.225 1.00 42.91 312 ASP A O 1
ATOM 2454 N N . LYS A 1 313 ? -3.884 90.725 259.857 1.00 34.90 313 LYS A N 1
ATOM 2455 C CA . LYS A 1 313 ? -3.964 92.132 260.236 1.00 35.52 313 LYS A CA 1
ATOM 2456 C C . LYS A 1 313 ? -5.334 92.705 259.898 1.00 33.73 313 LYS A C 1
ATOM 2457 O O . LYS A 1 313 ? -6.004 93.304 260.750 1.00 30.48 313 LYS A O 1
ATOM 2463 N N . THR A 1 314 ? -5.790 92.473 258.672 1.00 27.81 314 THR A N 1
ATOM 2464 C CA . THR A 1 314 ? -7.013 93.111 258.208 1.00 32.37 314 THR A CA 1
ATOM 2465 C C . THR A 1 314 ? -8.251 92.508 258.868 1.00 38.57 314 THR A C 1
ATOM 2466 O O . THR A 1 314 ? -9.126 93.236 259.355 1.00 28.52 314 THR A O 1
ATOM 2470 N N . ARG A 1 315 ? -8.341 91.174 258.896 1.00 47.96 315 ARG A N 1
ATOM 2471 C CA . ARG A 1 315 ? -9.512 90.529 259.478 1.00 43.13 315 AR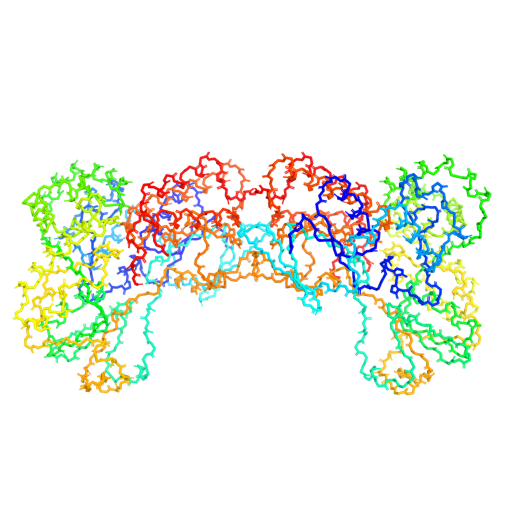G A CA 1
ATOM 2472 C C . ARG A 1 315 ? -9.699 90.916 260.944 1.00 38.64 315 ARG A C 1
ATOM 2473 O O . ARG A 1 315 ? -10.839 90.985 261.418 1.00 41.13 315 ARG A O 1
ATOM 2481 N N . ALA A 1 316 ? -8.612 91.216 261.660 1.00 38.48 316 ALA A N 1
ATOM 2482 C CA . ALA A 1 316 ? -8.730 91.734 263.022 1.00 35.18 316 ALA A CA 1
ATOM 2483 C C . ALA A 1 316 ? -9.400 93.099 263.080 1.00 41.38 316 ALA A C 1
ATOM 2484 O O . ALA A 1 316 ? -10.089 93.392 264.060 1.00 52.53 316 ALA A O 1
ATOM 2486 N N . ARG A 1 317 ? -9.217 93.944 262.059 1.00 46.26 317 ARG A N 1
ATOM 2487 C CA . ARG A 1 317 ? -9.820 95.270 262.103 1.00 41.78 317 ARG A CA 1
ATOM 2488 C C . ARG A 1 317 ? -11.326 95.216 261.864 1.00 44.56 317 ARG A C 1
ATOM 2489 O O . ARG A 1 317 ? -12.038 96.146 262.256 1.00 41.80 317 ARG A O 1
ATOM 2497 N N . ILE A 1 318 ? -11.828 94.150 261.205 1.00 44.05 318 ILE A N 1
ATOM 2498 C CA . ILE A 1 318 ? -13.227 94.030 260.796 1.00 42.59 318 ILE A CA 1
ATOM 2499 C C . ILE A 1 318 ? -13.983 93.195 261.807 1.00 52.03 318 ILE A C 1
ATOM 2500 O O . ILE A 1 318 ? -13.505 92.135 262.230 1.00 68.85 318 ILE A O 1
ATOM 2505 N N . LYS A 1 319 ? -15.188 93.624 262.153 1.00 42.41 319 LYS A N 1
ATOM 2506 C CA . LYS A 1 319 ? -15.880 92.936 263.233 1.00 44.08 319 LYS A CA 1
ATOM 2507 C C . LYS A 1 319 ? -16.837 91.848 262.765 1.00 45.63 319 LYS A C 1
ATOM 2508 O O . LYS A 1 319 ? -17.154 90.945 263.547 1.00 38.71 319 LYS A O 1
ATOM 2514 N N . ASN A 1 320 ? -17.248 91.867 261.511 1.00 55.47 320 ASN A N 1
ATOM 2515 C CA . ASN A 1 320 ? -18.187 90.878 261.015 1.00 60.23 320 ASN A CA 1
ATOM 2516 C C . ASN A 1 320 ? -17.432 89.848 260.192 1.00 61.42 320 ASN A C 1
ATOM 2517 O O . ASN A 1 320 ? -16.795 90.222 259.198 1.00 58.34 320 ASN A O 1
ATOM 2522 N N . PRO A 1 321 ? -17.439 88.564 260.574 1.00 58.73 321 PRO A N 1
ATOM 2523 C CA . PRO A 1 321 ? -16.726 87.555 259.770 1.00 48.25 321 PRO A CA 1
ATOM 2524 C C . PRO A 1 321 ? -17.278 87.389 258.358 1.00 48.11 321 PRO A C 1
ATOM 2525 O O . PRO A 1 321 ? -16.510 87.040 257.448 1.00 40.56 321 PRO A O 1
ATOM 2529 N N . ALA A 1 322 ? -18.585 87.621 258.150 1.00 49.16 322 ALA A N 1
ATOM 2530 C CA . ALA A 1 322 ? -19.150 87.651 256.800 1.00 42.98 322 ALA A CA 1
ATOM 2531 C C . ALA A 1 322 ? -18.603 88.816 255.983 1.00 50.43 322 ALA A C 1
ATOM 2532 O O . ALA A 1 322 ? -18.407 88.682 254.769 1.00 50.27 322 ALA A O 1
ATOM 2534 N N . LEU A 1 323 ? -18.365 89.969 256.627 1.00 48.71 323 LEU A N 1
ATOM 2535 C CA . LEU A 1 323 ? -17.644 91.058 255.974 1.00 48.10 323 LEU A CA 1
ATOM 2536 C C . LEU A 1 323 ? -16.193 90.684 255.736 1.00 47.74 323 LEU A C 1
ATOM 2537 O O . LEU A 1 323 ? -15.664 90.915 254.645 1.00 51.04 323 LEU A O 1
ATOM 2542 N N . ALA A 1 324 ? -15.531 90.111 256.748 1.00 46.13 324 ALA A N 1
ATOM 2543 C CA . ALA A 1 324 ? -14.098 89.839 256.639 1.00 45.74 324 ALA A CA 1
ATOM 2544 C C . ALA A 1 324 ? -13.805 88.863 255.501 1.00 38.41 324 ALA A C 1
ATOM 2545 O O . ALA A 1 324 ? -12.790 88.998 254.806 1.00 33.44 324 ALA A O 1
ATOM 2547 N N . ASP A 1 325 ? -14.680 87.866 255.293 1.00 32.64 325 ASP A N 1
ATOM 2548 C CA . ASP A 1 325 ? -14.538 87.012 254.112 1.00 43.72 325 ASP A CA 1
ATOM 2549 C C . ASP A 1 325 ? -14.626 87.821 252.821 1.00 47.47 325 ASP A C 1
ATOM 2550 O O . ASP A 1 325 ? -13.955 87.501 251.833 1.00 56.94 325 ASP A O 1
ATOM 2555 N N . LYS A 1 326 ? -15.438 88.872 252.801 1.00 33.21 326 LYS A N 1
ATOM 2556 C CA . LYS A 1 326 ? -15.534 89.663 251.586 1.00 30.99 326 LYS A CA 1
ATOM 2557 C C . LYS A 1 326 ? -14.355 90.617 251.445 1.00 27.89 326 LYS A C 1
ATOM 2558 O O . LYS A 1 326 ? -13.814 90.769 250.353 1.00 35.46 326 LYS A O 1
ATOM 2564 N N . LEU A 1 327 ? -13.901 91.220 252.538 1.00 36.66 327 LEU A N 1
ATOM 2565 C CA . LEU A 1 327 ? -12.814 92.191 252.450 1.00 32.75 327 LEU A CA 1
ATOM 2566 C C . LEU A 1 327 ? -11.430 91.539 252.486 1.00 38.29 327 LEU A C 1
ATOM 2567 O O . LEU A 1 327 ? -10.485 92.070 251.892 1.00 36.21 327 LEU A O 1
ATOM 2572 N N . ALA A 1 328 ? -11.283 90.404 253.165 1.00 41.41 328 ALA A N 1
ATOM 2573 C CA . ALA A 1 328 ? -9.973 89.800 253.425 1.00 32.29 328 ALA A CA 1
ATOM 2574 C C . ALA A 1 328 ? -10.110 88.287 253.383 1.00 36.24 328 ALA A C 1
ATOM 2575 O O . ALA A 1 328 ? -10.002 87.608 254.409 1.00 48.42 328 ALA A O 1
ATOM 2577 N N . PRO A 1 329 ? -10.346 87.723 252.200 1.00 41.36 329 PRO A N 1
ATOM 2578 C CA . PRO A 1 329 ? -10.680 86.292 252.113 1.00 39.18 329 PRO A CA 1
ATOM 2579 C C . PRO A 1 329 ? -9.531 85.409 252.570 1.00 45.91 329 PRO A C 1
ATOM 2580 O O . PRO A 1 329 ? -8.369 85.809 252.543 1.00 44.21 329 PRO A O 1
ATOM 2584 N N . MET A 1 330 ? -9.875 84.194 253.009 1.00 51.97 330 MET A N 1
ATOM 2585 C CA . MET A 1 330 ? -8.855 83.252 253.466 1.00 51.06 330 MET A CA 1
ATOM 2586 C C . MET A 1 330 ? -7.918 82.869 252.327 1.00 48.91 330 MET A C 1
ATOM 2587 O O . MET A 1 330 ? -6.690 82.918 252.475 1.00 52.67 330 MET A O 1
ATOM 2592 N N . GLU A 1 331 ? -8.477 82.450 251.193 1.00 44.66 331 GLU A N 1
ATOM 2593 C CA . GLU A 1 331 ? -7.654 82.310 250.002 1.00 52.78 331 GLU A CA 1
ATOM 2594 C C . GLU A 1 331 ? -7.531 83.664 249.315 1.00 51.01 331 GLU A C 1
ATOM 2595 O O . GLU A 1 331 ? -8.496 84.434 249.293 1.00 53.00 331 GLU A O 1
ATOM 2601 N N . PRO A 1 332 ? -6.366 84.015 248.781 1.00 44.09 332 PRO A N 1
ATOM 2602 C CA . PRO A 1 332 ? -6.242 85.285 248.064 1.00 43.91 332 PRO A CA 1
ATOM 2603 C C . PRO A 1 332 ? -6.873 85.173 246.688 1.00 50.40 332 PRO A C 1
ATOM 2604 O O . PRO A 1 332 ? -6.792 84.108 246.053 1.00 35.75 332 PRO A O 1
ATOM 2608 N N . PRO A 1 333 ? -7.547 86.233 246.214 1.00 51.61 333 PRO A N 1
ATOM 2609 C CA . PRO A 1 333 ? -8.140 86.181 244.861 1.00 42.59 333 PRO A CA 1
ATOM 2610 C C . PRO A 1 333 ? -7.099 86.185 243.757 1.00 45.82 333 PRO A C 1
ATOM 2611 O O . PRO A 1 333 ? -7.359 85.655 242.671 1.00 38.66 333 PRO A O 1
ATOM 2615 N N . HIS A 1 334 ? -5.931 86.762 244.018 1.00 51.42 334 HIS A N 1
ATOM 2616 C CA . HIS A 1 334 ? -4.781 86.740 243.125 1.00 43.37 334 HIS A CA 1
ATOM 2617 C C . HIS A 1 334 ? -3.537 86.713 244.002 1.00 37.62 334 HIS A C 1
ATOM 2618 O O . HIS A 1 334 ? -3.639 86.794 245.233 1.00 43.92 334 HIS A O 1
ATOM 2625 N N . PRO A 1 335 ? -2.342 86.568 243.411 1.00 31.29 335 PRO A N 1
ATOM 2626 C CA . PRO A 1 335 ? -1.120 86.723 244.214 1.00 32.20 335 PRO A CA 1
ATOM 2627 C C . PRO A 1 335 ? -0.970 88.134 244.760 1.00 36.34 335 PRO A C 1
ATOM 2628 O O . PRO A 1 335 ? -1.272 89.125 244.090 1.00 36.03 335 PRO A O 1
ATOM 2632 N N . PHE A 1 336 ? -0.491 88.212 245.994 1.00 39.12 336 PHE A N 1
ATOM 2633 C CA . PHE A 1 336 ? -0.225 89.492 246.643 1.00 49.49 336 PHE A CA 1
ATOM 2634 C C . PHE A 1 336 ? 0.782 90.316 245.842 1.00 43.02 336 PHE A C 1
ATOM 2635 O O . PHE A 1 336 ? 1.741 89.785 245.271 1.00 45.42 336 PHE A O 1
ATOM 2643 N N . GLY A 1 337 ? 0.565 91.628 245.812 1.00 24.36 337 GLY A N 1
ATOM 2644 C CA . GLY A 1 337 ? 1.562 92.519 245.235 1.00 23.06 337 GLY A CA 1
ATOM 2645 C C . GLY A 1 337 ? 1.772 92.381 243.740 1.00 32.93 337 GLY A C 1
ATOM 2646 O O . GLY A 1 337 ? 2.813 92.803 243.221 1.00 26.41 337 GLY A O 1
ATOM 2647 N N . VAL A 1 338 ? 0.809 91.810 243.021 1.00 48.05 338 VAL A N 1
ATOM 2648 C CA . VAL A 1 338 ? 0.997 91.628 241.589 1.00 48.15 338 VAL A CA 1
ATOM 2649 C C . VAL A 1 338 ? 0.515 92.859 240.827 1.00 36.36 338 VAL A C 1
ATOM 2650 O O . VAL A 1 338 ? 1.134 93.271 239.841 1.00 45.54 338 VAL A O 1
ATOM 2654 N N . LYS A 1 339 ? -0.569 93.478 241.272 1.00 25.93 339 LYS A N 1
ATOM 2655 C CA . LYS A 1 339 ? -0.916 94.824 240.829 1.00 29.92 339 LYS A CA 1
ATOM 2656 C C . LYS A 1 339 ? -0.375 95.834 241.842 1.00 30.45 339 LYS A C 1
ATOM 2657 O O . LYS A 1 339 ? -0.118 95.493 242.998 1.00 39.38 339 LYS A O 1
ATOM 2663 N N . ARG A 1 340 ? -0.228 97.087 241.411 1.00 35.90 340 ARG A N 1
ATOM 2664 C CA . ARG A 1 340 ? 0.214 98.145 242.331 1.00 38.09 340 ARG A CA 1
ATOM 2665 C C . ARG A 1 340 ? -0.797 98.318 243.461 1.00 36.15 340 ARG A C 1
ATOM 2666 O O . ARG A 1 340 ? -1.975 98.599 243.193 1.00 41.04 340 ARG A O 1
ATOM 2674 N N . PRO A 1 341 ? -0.394 98.133 244.716 1.00 27.44 341 PRO A N 1
ATOM 2675 C CA . PRO A 1 341 ? -1.358 98.153 245.817 1.00 25.67 341 PRO A CA 1
ATOM 2676 C C . PRO A 1 341 ? -1.982 99.525 246.007 1.00 35.65 341 PRO A C 1
ATOM 2677 O O . PRO A 1 341 ? -1.399 100.552 245.654 1.00 39.03 341 PRO A O 1
ATOM 2681 N N . SER A 1 342 ? -3.185 99.519 246.580 1.00 37.54 342 SER A N 1
ATOM 2682 C CA . SER A 1 342 ? -3.785 100.703 247.175 1.00 36.09 342 SER A CA 1
ATOM 2683 C C . SER A 1 342 ? -3.307 100.866 248.612 1.00 35.37 342 SER A C 1
ATOM 2684 O O . SER A 1 342 ? -3.026 99.888 249.308 1.00 39.15 342 SER A O 1
ATOM 2687 N N . LEU A 1 343 ? -3.198 102.116 249.050 1.00 33.30 343 LEU A N 1
ATOM 2688 C CA . LEU A 1 343 ? -2.992 102.429 250.457 1.00 30.15 343 LEU A CA 1
ATOM 2689 C C . LEU A 1 343 ? -4.321 102.780 251.117 1.00 30.16 343 LEU A C 1
ATOM 2690 O O . LEU A 1 343 ? -5.309 103.088 250.450 1.00 30.80 343 LEU A O 1
ATOM 2695 N N . GLU A 1 344 ? -4.323 102.726 252.451 1.00 32.84 344 GLU A N 1
ATOM 2696 C CA . GLU A 1 344 ? -5.502 103.008 253.260 1.00 32.06 344 GLU A CA 1
ATOM 2697 C C . GLU A 1 344 ? -5.084 103.441 254.666 1.00 40.80 344 GLU A C 1
ATOM 2698 O O . GLU A 1 344 ? -4.081 102.968 255.205 1.00 40.73 344 GLU A O 1
ATOM 2704 N N . GLN A 1 345 ? -5.880 104.337 255.262 1.00 39.28 345 GLN A N 1
ATOM 2705 C CA . GLN A 1 345 ? -5.706 104.745 256.653 1.00 47.55 345 GLN A CA 1
ATOM 2706 C C . GLN A 1 345 ? -6.703 104.057 257.580 1.00 40.81 345 GLN A C 1
ATOM 2707 O O . GLN A 1 345 ? -6.293 103.338 258.491 1.00 45.86 345 GLN A O 1
ATOM 2713 N N . TRP A 1 346 ? -8.010 104.273 257.374 1.00 36.40 346 TRP A N 1
ATOM 2714 C CA . TRP A 1 346 ? -9.056 103.649 258.194 1.00 38.64 346 TRP A CA 1
ATOM 2715 C C . TRP A 1 346 ? -10.128 103.033 257.304 1.00 35.43 346 TRP A C 1
ATOM 2716 O O . TRP A 1 346 ? -11.301 102.972 257.676 1.00 30.19 346 TRP A O 1
ATOM 2727 N N . TYR A 1 347 ? -9.721 102.569 256.121 1.00 26.32 347 TYR A N 1
ATOM 2728 C CA . TYR A 1 347 ? -10.674 102.024 255.161 1.00 32.44 347 TYR A CA 1
ATOM 2729 C C . TYR A 1 347 ? -11.366 100.774 255.690 1.00 38.24 347 TYR A C 1
ATOM 2730 O O . TYR A 1 347 ? -12.548 100.565 255.407 1.00 43.37 347 TYR A O 1
ATOM 2739 N N . TYR A 1 348 ? -10.679 99.951 256.485 1.00 30.47 348 TYR A N 1
ATOM 2740 C CA . TYR A 1 348 ? -11.351 98.740 256.940 1.00 33.96 348 TYR A CA 1
ATOM 2741 C C . TYR A 1 348 ? -12.269 99.019 258.119 1.00 34.92 348 TYR A C 1
ATOM 2742 O O . TYR A 1 348 ? -13.320 98.385 258.239 1.00 29.30 348 TYR A O 1
ATOM 2751 N N . GLU A 1 349 ? -11.931 99.986 258.967 1.00 30.07 349 GLU A N 1
ATOM 2752 C CA . GLU A 1 349 ? -12.847 100.365 260.039 1.00 31.26 349 GLU A CA 1
ATOM 2753 C C . GLU A 1 349 ? -14.168 100.934 259.517 1.00 48.80 349 GLU A C 1
ATOM 2754 O O . GLU A 1 349 ? -15.196 100.793 260.186 1.00 65.40 349 GLU A O 1
ATOM 2760 N N . ALA A 1 350 ? -14.170 101.615 258.358 1.00 42.29 350 ALA A N 1
ATOM 2761 C CA . ALA A 1 350 ? -15.409 102.245 257.891 1.00 37.38 350 ALA A CA 1
ATOM 2762 C C . ALA A 1 350 ? -16.527 101.230 257.703 1.00 39.08 350 ALA A C 1
ATOM 2763 O O . ALA A 1 350 ? -17.688 101.528 257.992 1.00 40.87 350 ALA A O 1
ATOM 2765 N N . PHE A 1 351 ? -16.194 100.016 257.272 1.00 39.32 351 PHE A N 1
ATOM 2766 C CA . PHE A 1 351 ? -17.190 98.977 257.056 1.00 42.41 351 PHE A CA 1
ATOM 2767 C C . PHE A 1 351 ? -17.810 98.451 258.338 1.00 44.24 351 PHE A C 1
ATOM 2768 O O . PHE A 1 351 ? -18.811 97.726 258.262 1.00 58.75 351 PHE A O 1
ATOM 2776 N N . ASN A 1 352 ? -17.238 98.760 259.493 1.00 46.25 352 ASN A N 1
ATOM 2777 C CA . ASN A 1 352 ? -17.852 98.406 260.762 1.00 43.84 352 ASN A CA 1
ATOM 2778 C C . ASN A 1 352 ? -18.960 99.380 261.137 1.00 40.83 352 ASN A C 1
ATOM 2779 O O . ASN A 1 352 ? -19.730 99.102 262.064 1.00 32.99 352 ASN A O 1
ATOM 2784 N N . GLN A 1 353 ? -19.069 100.501 260.431 1.00 35.49 353 GLN A N 1
ATOM 2785 C CA . GLN A 1 353 ? -20.085 101.480 260.771 1.00 37.14 353 GLN A CA 1
ATOM 2786 C C . GLN A 1 353 ? -21.466 100.974 260.370 1.00 46.29 353 GLN A C 1
ATOM 2787 O O . GLN A 1 353 ? -21.618 100.124 259.488 1.00 58.39 353 GLN A O 1
ATOM 2793 N N . ASP A 1 354 ? -22.481 101.495 261.050 1.00 51.38 354 ASP A N 1
ATOM 2794 C CA . ASP A 1 354 ? -23.854 101.097 260.771 1.00 56.81 354 ASP A CA 1
ATOM 2795 C C . ASP A 1 354 ? -24.404 101.744 259.504 1.00 56.76 354 ASP A C 1
ATOM 2796 O O . ASP A 1 354 ? -25.334 101.197 258.904 1.00 56.34 354 ASP A O 1
ATOM 2801 N N . ASN A 1 355 ? -23.831 102.869 259.068 1.00 59.02 355 ASN A N 1
ATOM 2802 C CA . ASN A 1 355 ? -24.282 103.585 257.881 1.00 56.11 355 ASN A CA 1
ATOM 2803 C C . ASN A 1 355 ? -23.544 103.173 256.605 1.00 52.72 355 ASN A C 1
ATOM 2804 O O . ASN A 1 355 ? -23.733 103.818 255.567 1.00 55.24 355 ASN A O 1
ATOM 2809 N N . VAL A 1 356 ? -22.720 102.123 256.650 1.00 41.22 356 VAL A N 1
ATOM 2810 C CA . VAL A 1 356 ? -21.932 101.676 255.505 1.00 27.28 356 VAL A CA 1
ATOM 2811 C C . VAL A 1 356 ? -22.274 100.224 255.187 1.00 35.47 356 VAL A C 1
ATOM 2812 O O . VAL A 1 356 ? -22.351 99.390 256.093 1.00 47.10 356 VAL A O 1
ATOM 2816 N N . SER A 1 357 ? -22.436 99.915 253.894 1.00 32.98 357 SER A N 1
ATOM 2817 C CA . SER A 1 357 ? -22.788 98.581 253.417 1.00 29.85 357 SER A CA 1
ATOM 2818 C C . SER A 1 357 ? -21.849 98.132 252.299 1.00 37.44 357 SER A C 1
ATOM 2819 O O . SER A 1 357 ? -21.333 98.950 251.533 1.00 26.49 357 SER A O 1
ATOM 2822 N N . LEU A 1 358 ? -21.657 96.818 252.175 1.00 38.54 358 LEU A N 1
ATOM 2823 C CA . LEU A 1 358 ? -20.768 96.269 251.154 1.00 35.25 358 LEU A CA 1
ATOM 2824 C C . LEU A 1 358 ? -21.517 95.284 250.272 1.00 37.38 358 LEU A C 1
ATOM 2825 O O . LEU A 1 358 ? -21.978 94.247 250.756 1.00 38.88 358 LEU A O 1
ATOM 2830 N N . VAL A 1 359 ? -21.605 95.595 248.977 1.00 26.46 359 VAL A N 1
ATOM 2831 C CA . VAL A 1 359 ? -22.252 94.733 247.989 1.00 35.31 359 VAL A CA 1
ATOM 2832 C C . VAL A 1 359 ? -21.188 94.123 247.089 1.00 38.25 359 VAL A C 1
ATOM 2833 O O . VAL A 1 359 ? -20.458 94.849 246.400 1.00 25.81 359 VAL A O 1
ATOM 2837 N N . ASP A 1 360 ? -21.138 92.785 247.073 1.00 46.92 360 ASP A N 1
ATOM 2838 C CA . ASP A 1 360 ? -20.231 92.004 246.232 1.00 41.17 360 ASP A CA 1
ATOM 2839 C C . ASP A 1 360 ? -20.903 91.802 244.878 1.00 46.83 360 ASP A C 1
ATOM 2840 O O . ASP A 1 360 ? -21.836 91.000 244.755 1.00 47.56 360 ASP A O 1
ATOM 2845 N N . VAL A 1 361 ? -20.412 92.521 243.861 1.00 45.45 361 VAL A N 1
ATOM 2846 C CA . VAL A 1 361 ? -20.937 92.446 242.496 1.00 43.06 361 VAL A CA 1
ATOM 2847 C C . VAL A 1 361 ? -20.773 91.053 241.890 1.00 38.26 361 VAL A C 1
ATOM 2848 O O . VAL A 1 361 ? -21.443 90.721 240.906 1.00 38.30 361 VAL A O 1
ATOM 2852 N N . ARG A 1 362 ? -19.896 90.220 242.455 1.00 42.79 362 ARG A N 1
ATOM 2853 C CA . ARG A 1 362 ? -19.841 88.834 242.007 1.00 45.05 362 ARG A CA 1
ATOM 2854 C C . ARG A 1 362 ? -21.081 88.069 242.476 1.00 36.95 362 ARG A C 1
ATOM 2855 O O . ARG A 1 362 ? -21.708 87.359 241.690 1.00 35.35 362 ARG A O 1
ATOM 2863 N N . GLU A 1 363 ? -21.460 88.213 243.753 1.00 39.03 363 GLU A N 1
ATOM 2864 C CA . GLU A 1 363 ? -22.656 87.537 244.253 1.00 40.05 363 GLU A CA 1
ATOM 2865 C C . GLU A 1 363 ? -23.925 88.191 243.704 1.00 50.38 363 GLU A C 1
ATOM 2866 O O . GLU A 1 363 ? -24.833 87.511 243.204 1.00 54.20 363 GLU A O 1
ATOM 2872 N N . MET A 1 364 ? -24.016 89.516 243.812 1.00 44.95 364 MET A N 1
ATOM 2873 C CA . MET A 1 364 ? -25.216 90.273 243.470 1.00 40.51 364 MET A CA 1
ATOM 2874 C C . MET A 1 364 ? -24.859 91.239 242.344 1.00 43.73 364 MET A C 1
ATOM 2875 O O . MET A 1 364 ? -24.676 92.444 242.581 1.00 44.31 364 MET A O 1
ATOM 2880 N N . PRO A 1 365 ? -24.721 90.745 241.112 1.00 39.24 365 PRO A N 1
ATOM 2881 C CA . PRO A 1 365 ? -24.269 91.620 240.029 1.00 31.06 365 PRO A CA 1
ATOM 2882 C C . PRO A 1 365 ? -25.237 92.774 239.812 1.00 33.29 365 PRO A C 1
ATOM 2883 O O . PRO A 1 365 ? -26.431 92.685 240.123 1.00 36.96 365 PRO A O 1
ATOM 2887 N N . ILE A 1 366 ? -24.690 93.882 239.309 1.00 33.45 366 ILE A N 1
ATOM 2888 C CA . ILE A 1 366 ? -25.504 95.048 238.980 1.00 35.61 366 ILE A CA 1
ATOM 2889 C C . ILE A 1 366 ? -26.364 94.704 237.764 1.00 36.31 366 ILE A C 1
ATOM 2890 O O . ILE A 1 366 ? -25.845 94.310 236.713 1.00 33.31 366 ILE A O 1
ATOM 2895 N N . VAL A 1 367 ? -27.691 94.814 237.909 1.00 36.38 367 VAL A N 1
ATOM 2896 C CA . VAL A 1 367 ? -28.585 94.462 236.804 1.00 27.20 367 VAL A CA 1
ATOM 2897 C C . VAL A 1 367 ? -28.770 95.643 235.853 1.00 28.94 367 VAL A C 1
ATOM 2898 O O . VAL A 1 367 ? -28.717 95.493 234.624 1.00 27.30 367 VAL A O 1
ATOM 2902 N N . GLU A 1 368 ? -28.973 96.834 236.409 1.00 38.56 368 GLU A N 1
ATOM 2903 C CA . GLU A 1 368 ? -29.470 97.981 235.664 1.00 39.98 368 GLU A CA 1
ATOM 2904 C C . GLU A 1 368 ? -29.329 99.223 236.527 1.00 32.93 368 GLU A C 1
ATOM 2905 O O . GLU A 1 368 ? -29.529 99.154 237.741 1.00 37.28 368 GLU A O 1
ATOM 2911 N N . ILE A 1 369 ? -28.974 100.351 235.903 1.00 28.73 369 ILE A N 1
ATOM 2912 C CA . ILE A 1 369 ? -28.973 101.647 236.582 1.00 28.70 369 ILE A CA 1
ATOM 2913 C C . ILE A 1 369 ? -30.308 102.308 236.336 1.00 32.35 369 ILE A C 1
ATOM 2914 O O . ILE A 1 369 ? -30.795 102.364 235.198 1.00 33.61 369 ILE A O 1
ATOM 2919 N N . VAL A 1 370 ? -30.878 102.856 237.392 1.00 40.26 370 VAL A N 1
ATOM 2920 C CA . VAL A 1 370 ? -32.224 103.410 237.326 1.00 42.53 370 VAL A CA 1
ATOM 2921 C C . VAL A 1 370 ? -32.175 104.762 238.031 1.00 53.36 370 VAL A C 1
ATOM 2922 O O . VAL A 1 370 ? -31.186 105.069 238.721 1.00 59.01 370 VAL A O 1
ATOM 2926 N N . PRO A 1 371 ? -33.169 105.633 237.813 1.00 49.39 371 PRO A N 1
ATOM 2927 C CA . PRO A 1 371 ? -33.043 107.009 238.341 1.00 45.93 371 PRO A CA 1
ATOM 2928 C C . PRO A 1 371 ? -32.952 107.088 239.855 1.00 43.46 371 PRO A C 1
ATOM 2929 O O . PRO A 1 371 ? -32.253 107.963 240.374 1.00 37.62 371 PRO A O 1
ATOM 2933 N N . GLU A 1 372 ? -33.637 106.203 240.575 1.00 43.99 372 GLU A N 1
ATOM 2934 C CA . GLU A 1 372 ? -33.567 106.130 242.029 1.00 43.11 372 GLU A CA 1
ATOM 2935 C C . GLU A 1 372 ? -32.289 105.458 242.545 1.00 37.06 372 GLU A C 1
ATOM 2936 O O . GLU A 1 372 ? -32.016 105.505 243.749 1.00 37.64 372 GLU A O 1
ATOM 2942 N N . GLY A 1 373 ? -31.505 104.817 241.697 1.00 28.11 373 GLY A N 1
ATOM 2943 C CA . GLY A 1 373 ? -30.290 104.240 242.244 1.00 38.12 373 GLY A CA 1
ATOM 2944 C C . GLY A 1 373 ? -29.799 103.062 241.420 1.00 34.99 373 GLY A C 1
ATOM 2945 O O . GLY A 1 373 ? -29.961 103.025 240.203 1.00 35.41 373 GLY A O 1
ATOM 2946 N N . VAL A 1 374 ? -29.171 102.126 242.116 1.00 34.76 374 VAL A N 1
ATOM 2947 C CA . VAL A 1 374 ? -28.499 100.998 241.494 1.00 38.63 374 VAL A CA 1
ATOM 2948 C C . VAL A 1 374 ? -29.244 99.735 241.878 1.00 38.00 374 VAL A C 1
ATOM 2949 O O . VAL A 1 374 ? -29.497 99.490 243.065 1.00 44.44 374 VAL A O 1
ATOM 2953 N N . LEU A 1 375 ? -29.590 98.934 240.879 1.00 36.85 375 LEU A N 1
ATOM 2954 C CA . LEU A 1 375 ? -30.382 97.722 241.069 1.00 39.37 375 LEU A CA 1
ATOM 2955 C C . LEU A 1 375 ? -29.478 96.523 240.846 1.00 36.22 375 LEU A C 1
ATOM 2956 O O . LEU A 1 375 ? -29.118 96.210 239.702 1.00 27.54 375 LEU A O 1
ATOM 2961 N N . THR A 1 376 ? -29.106 95.864 241.941 1.00 41.95 376 THR A N 1
ATOM 2962 C CA . THR A 1 376 ? -28.360 94.620 241.864 1.00 41.33 376 THR A CA 1
ATOM 2963 C C . THR A 1 376 ? -29.333 93.463 241.748 1.00 43.38 376 THR A C 1
ATOM 2964 O O . THR A 1 376 ? -30.552 93.636 241.665 1.00 37.16 376 THR A O 1
ATOM 2968 N N . SER A 1 377 ? -28.787 92.253 241.774 1.00 48.31 377 SER A N 1
ATOM 2969 C CA . SER A 1 377 ? -29.640 91.092 241.599 1.00 40.87 377 SER A CA 1
ATOM 2970 C C . SER A 1 377 ? -30.503 90.837 242.826 1.00 29.30 377 SER A C 1
ATOM 2971 O O . SER A 1 377 ? -31.505 90.124 242.726 1.00 29.82 377 SER A O 1
ATOM 2974 N N . ASP A 1 378 ? -30.182 91.423 243.979 1.00 39.72 378 ASP A N 1
ATOM 2975 C CA . ASP A 1 378 ? -31.034 91.213 245.147 1.00 58.08 378 ASP A CA 1
ATOM 2976 C C . ASP A 1 378 ? -31.717 92.491 245.652 1.00 56.44 378 ASP A C 1
ATOM 2977 O O . ASP A 1 378 ? -32.223 92.511 246.781 1.00 76.84 378 ASP A O 1
ATOM 2982 N N . GLY A 1 379 ? -31.776 93.544 244.855 1.00 33.62 379 GLY A N 1
ATOM 2983 C CA . GLY A 1 379 ? -32.614 94.675 245.210 1.00 34.62 379 GLY A CA 1
ATOM 2984 C C . GLY A 1 379 ? -32.020 95.985 244.742 1.00 35.51 379 GLY A C 1
ATOM 2985 O O . GLY A 1 379 ? -30.870 96.060 244.309 1.00 37.68 379 GLY A O 1
ATOM 2986 N N . LEU A 1 380 ? -32.842 97.038 244.846 1.00 34.76 380 LEU A N 1
ATOM 2987 C CA . LEU A 1 380 ? -32.456 98.396 244.482 1.00 35.30 380 LEU A CA 1
ATOM 2988 C C . LEU A 1 380 ? -31.757 99.060 245.653 1.00 35.75 380 LEU A C 1
ATOM 2989 O O . LEU A 1 380 ? -32.203 98.936 246.795 1.00 45.18 380 LEU A O 1
ATOM 2994 N N . VAL A 1 381 ? -30.655 99.758 245.371 1.00 44.30 381 VAL A N 1
ATOM 2995 C CA . VAL A 1 381 ? -29.935 100.568 246.361 1.00 41.08 381 VAL A CA 1
ATOM 2996 C C . VAL A 1 381 ? -30.208 102.023 246.019 1.00 28.30 381 VAL A C 1
ATOM 2997 O O . VAL A 1 381 ? -29.560 102.582 245.122 1.00 34.59 381 VAL A O 1
ATOM 3001 N N . GLU A 1 382 ? -31.143 102.656 246.720 1.00 41.65 382 GLU A N 1
ATOM 3002 C CA . GLU A 1 382 ? -31.454 104.045 246.406 1.00 45.49 382 GLU A CA 1
ATOM 3003 C C . GLU A 1 382 ? -30.289 104.942 246.803 1.00 41.35 382 GLU A C 1
ATOM 3004 O O . GLU A 1 382 ? -29.767 104.836 247.917 1.00 42.89 382 GLU A O 1
ATOM 3010 N N . LEU A 1 383 ? -29.889 105.827 245.885 1.00 40.19 383 LEU A N 1
ATOM 3011 C CA . LEU A 1 383 ? -28.747 106.717 246.056 1.00 42.68 383 LEU A CA 1
ATOM 3012 C C . LEU A 1 383 ? -29.114 108.159 245.748 1.00 42.75 383 LEU A C 1
ATOM 3013 O O . LEU A 1 383 ? -29.864 108.432 244.813 1.00 45.05 383 LEU A O 1
ATOM 3018 N N . ASP A 1 384 ? -28.546 109.081 246.515 1.00 40.89 384 ASP A N 1
ATOM 3019 C 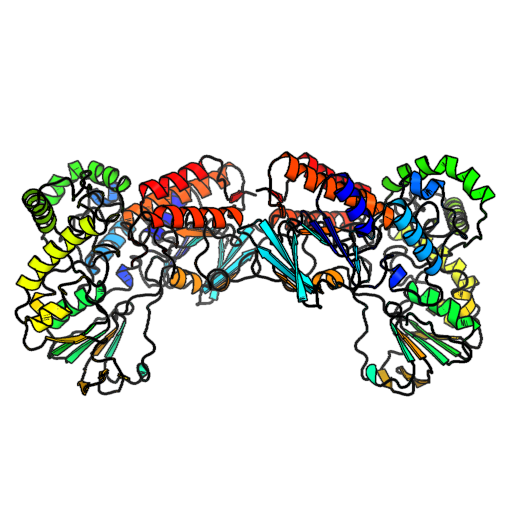CA . ASP A 1 384 ? -28.561 110.478 246.114 1.00 27.46 384 ASP A CA 1
ATOM 3020 C C . ASP A 1 384 ? -27.412 110.798 245.161 1.00 33.97 384 ASP A C 1
ATOM 3021 O O . ASP A 1 384 ? -27.579 111.597 244.236 1.00 35.99 384 ASP A O 1
ATOM 3026 N N . MET A 1 385 ? -26.247 110.186 245.343 1.00 26.49 385 MET A N 1
ATOM 3027 C CA . MET A 1 385 ? -25.137 110.431 244.434 1.00 41.42 385 MET A CA 1
ATOM 3028 C C . MET A 1 385 ? -24.374 109.131 244.163 1.00 48.39 385 MET A C 1
ATOM 3029 O O . MET A 1 385 ? -24.153 108.309 245.057 1.00 41.74 385 MET A O 1
ATOM 3034 N N . LEU A 1 386 ? -23.980 108.952 242.913 1.00 25.37 386 LEU A N 1
ATOM 3035 C CA . LEU A 1 386 ? -23.364 107.728 242.417 1.00 28.77 386 LEU A CA 1
ATOM 3036 C C . LEU A 1 386 ? -21.927 108.050 242.005 1.00 39.60 386 LEU A C 1
ATOM 3037 O O . LEU A 1 386 ? -21.709 108.700 240.983 1.00 49.45 386 LEU A O 1
ATOM 3042 N N . VAL A 1 387 ? -20.944 107.620 242.796 1.00 34.85 387 VAL A N 1
ATOM 3043 C CA . VAL A 1 387 ? -19.535 107.855 242.457 1.00 36.32 387 VAL A CA 1
ATOM 3044 C C . VAL A 1 387 ? -18.996 106.653 241.686 1.00 36.07 387 VAL A C 1
ATOM 3045 O O . VAL A 1 387 ? -18.944 105.534 242.208 1.00 29.03 387 VAL A O 1
ATOM 3049 N N . LEU A 1 388 ? -18.592 106.883 240.443 1.00 36.53 388 LEU A N 1
ATOM 3050 C CA . LEU A 1 388 ? -17.958 105.847 239.631 1.00 38.42 388 LEU A CA 1
ATOM 3051 C C . LEU A 1 388 ? -16.456 105.875 239.905 1.00 45.45 388 LEU A C 1
ATOM 3052 O O . LEU A 1 388 ? -15.715 106.686 239.338 1.00 40.94 388 LEU A O 1
ATOM 3057 N N . ALA A 1 389 ? -15.999 105.013 240.805 1.00 44.76 389 ALA A N 1
ATOM 3058 C CA . ALA A 1 389 ? -14.563 104.840 241.006 1.00 43.14 389 ALA A CA 1
ATOM 3059 C C . ALA A 1 389 ? -14.060 103.620 240.245 1.00 34.59 389 ALA A C 1
ATOM 3060 O O . ALA A 1 389 ? -13.384 102.746 240.783 1.00 31.77 389 ALA A O 1
ATOM 3062 N N . THR A 1 390 ? -14.396 103.549 238.962 1.00 36.90 390 THR A N 1
ATOM 3063 C CA . THR A 1 390 ? -14.115 102.373 238.149 1.00 41.73 390 THR A CA 1
ATOM 3064 C C . THR A 1 390 ? -12.754 102.440 237.429 1.00 34.73 390 THR A C 1
ATOM 3065 O O . THR A 1 390 ? -12.506 101.631 236.527 1.00 38.72 390 THR A O 1
ATOM 3069 N N . GLY A 1 391 ? -11.872 103.376 237.805 1.00 37.78 391 GLY A N 1
ATOM 3070 C CA . GLY A 1 391 ? -10.540 103.441 237.229 1.00 38.63 391 GLY A CA 1
ATOM 3071 C C . GLY A 1 391 ? -10.481 103.997 235.811 1.00 39.49 391 GLY A C 1
ATOM 3072 O O . GLY A 1 391 ? -11.366 104.713 235.329 1.00 28.39 391 GLY A O 1
ATOM 3073 N N . PHE A 1 392 ? -9.404 103.638 235.122 1.00 45.12 392 PHE A N 1
ATOM 3074 C CA . PHE A 1 392 ? -9.068 104.275 233.861 1.00 46.30 392 PHE A CA 1
ATOM 3075 C C . PHE A 1 392 ? -8.705 103.227 232.821 1.00 49.52 392 PHE A C 1
ATOM 3076 O O . PHE A 1 392 ? -8.307 102.106 233.143 1.00 46.16 392 PHE A O 1
ATOM 3084 N N . ASP A 1 393 ? -8.857 103.605 231.556 1.00 48.58 393 ASP A N 1
ATOM 3085 C CA . ASP A 1 393 ? -8.331 102.787 230.480 1.00 51.48 393 ASP A CA 1
ATOM 3086 C C . ASP A 1 393 ? -6.822 102.626 230.651 1.00 62.15 393 ASP A C 1
ATOM 3087 O O . ASP A 1 393 ? -6.152 103.429 231.301 1.00 75.88 393 ASP A O 1
ATOM 3092 N N . ALA A 1 394 ? -6.290 101.552 230.081 1.00 71.42 394 ALA A N 1
ATOM 3093 C CA . ALA A 1 394 ? -4.844 101.378 230.038 1.00 78.82 394 ALA A CA 1
ATOM 3094 C C . ALA A 1 394 ? -4.194 102.562 229.322 1.00 74.86 394 ALA A C 1
ATOM 3095 O O . ALA A 1 394 ? -4.859 103.349 228.636 1.00 80.61 394 ALA A O 1
ATOM 3097 N N . VAL A 1 395 ? -2.868 102.673 229.466 1.00 68.27 395 VAL A N 1
ATOM 3098 C CA . VAL A 1 395 ? -2.150 103.800 228.858 1.00 76.61 395 VAL A CA 1
ATOM 3099 C C . VAL A 1 395 ? -2.367 103.851 227.353 1.00 72.62 395 VAL A C 1
ATOM 3100 O O . VAL A 1 395 ? -2.100 104.881 226.723 1.00 79.01 395 VAL A O 1
ATOM 3104 N N . THR A 1 396 ? -2.846 102.759 226.755 1.00 57.44 396 THR A N 1
ATOM 3105 C CA . THR A 1 396 ? -3.125 102.770 225.327 1.00 60.79 396 THR A CA 1
ATOM 3106 C C . THR A 1 396 ? -4.337 103.626 225.010 1.00 62.67 396 THR A C 1
ATOM 3107 O O . THR A 1 396 ? -4.447 104.152 223.897 1.00 56.94 396 THR A O 1
ATOM 3111 N N . GLY A 1 397 ? -5.263 103.764 225.965 1.00 67.55 397 GLY A N 1
ATOM 3112 C CA . GLY A 1 397 ? -6.476 104.524 225.703 1.00 65.44 397 GLY A CA 1
ATOM 3113 C C . GLY A 1 397 ? -6.241 106.020 225.744 1.00 68.55 397 GLY A C 1
ATOM 3114 O O . GLY A 1 397 ? -6.950 106.795 225.097 1.00 70.56 397 GLY A O 1
ATOM 3115 N N . GLY A 1 398 ? -5.259 106.451 226.525 1.00 64.83 398 GLY A N 1
ATOM 3116 C CA . GLY A 1 398 ? -4.922 107.858 226.574 1.00 56.44 398 GLY A CA 1
ATOM 3117 C C . GLY A 1 398 ? -4.037 108.327 225.445 1.00 55.97 398 GLY A C 1
ATOM 3118 O O . GLY A 1 398 ? -4.069 109.515 225.092 1.00 69.16 398 GLY A O 1
ATOM 3119 N N . LEU A 1 399 ? -3.256 107.416 224.863 1.00 40.49 399 LEU A N 1
ATOM 3120 C CA . LEU A 1 399 ? -2.504 107.751 223.669 1.00 28.67 399 LEU A CA 1
ATOM 3121 C C . LEU A 1 399 ? -3.355 107.577 222.424 1.00 38.54 399 LEU A C 1
ATOM 3122 O O . LEU A 1 399 ? -3.334 108.427 221.537 1.00 36.47 399 LEU A O 1
ATOM 3127 N N . THR A 1 400 ? -4.130 106.515 222.336 1.00 34.63 400 THR A N 1
ATOM 3128 C CA . THR A 1 400 ? -4.907 106.348 221.125 1.00 31.67 400 THR A CA 1
ATOM 3129 C C . THR A 1 400 ? -6.135 107.233 221.108 1.00 28.99 400 THR A C 1
ATOM 3130 O O . THR A 1 400 ? -6.848 107.248 220.110 1.00 23.17 400 THR A O 1
ATOM 3134 N N . GLN A 1 401 ? -6.392 107.958 222.193 1.00 27.26 401 GLN A N 1
ATOM 3135 C CA . GLN A 1 401 ? -7.449 108.957 222.199 1.00 40.21 401 GLN A CA 1
ATOM 3136 C C . GLN A 1 401 ? -7.122 110.118 221.252 1.00 42.69 401 GLN A C 1
ATOM 3137 O O . GLN A 1 401 ? -8.033 110.775 220.758 1.00 27.65 401 GLN A O 1
ATOM 3143 N N . ILE A 1 402 ? -5.843 110.368 220.967 1.00 44.67 402 ILE A N 1
ATOM 3144 C CA . ILE A 1 402 ? -5.436 111.300 219.914 1.00 39.77 402 ILE A CA 1
ATOM 3145 C C . ILE A 1 402 ? -5.458 110.566 218.577 1.00 37.39 402 ILE A C 1
ATOM 3146 O O . ILE A 1 402 ? -5.069 109.397 218.500 1.00 34.96 402 ILE A O 1
ATOM 3151 N N . ASP A 1 403 ? -5.915 111.231 217.512 1.00 33.02 403 ASP A N 1
ATOM 3152 C CA . ASP A 1 403 ? -5.975 110.564 216.209 1.00 43.23 403 ASP A CA 1
ATOM 3153 C C . ASP A 1 403 ? -4.653 110.781 215.480 1.00 41.24 403 ASP A C 1
ATOM 3154 O O . ASP A 1 403 ? -4.440 111.795 214.804 1.00 43.20 403 ASP A O 1
ATOM 3159 N N . ILE A 1 404 ? -3.759 109.799 215.605 1.00 38.15 404 ILE A N 1
ATOM 3160 C CA . ILE A 1 404 ? -2.358 109.937 215.216 1.00 29.16 404 ILE A CA 1
ATOM 3161 C C . ILE A 1 404 ? -2.105 109.065 213.994 1.00 28.93 404 ILE A C 1
ATOM 3162 O O . ILE A 1 404 ? -2.197 107.837 214.071 1.00 24.78 404 ILE A O 1
ATOM 3167 N N . HIS A 1 405 ? -1.773 109.707 212.878 1.00 30.52 405 HIS A N 1
ATOM 3168 C CA . HIS A 1 405 ? -1.630 109.059 211.583 1.00 22.81 405 HIS A CA 1
ATOM 3169 C C . HIS A 1 405 ? -0.147 108.834 211.324 1.00 27.92 405 HIS A C 1
ATOM 3170 O O . HIS A 1 405 ? 0.616 109.793 211.159 1.00 31.06 405 HIS A O 1
ATOM 3177 N N . GLY A 1 406 ? 0.253 107.577 211.264 1.00 27.08 406 GLY A N 1
ATOM 3178 C CA . GLY A 1 406 ? 1.648 107.263 211.083 1.00 28.21 406 GLY A CA 1
ATOM 3179 C C . GLY A 1 406 ? 2.027 107.081 209.637 1.00 23.61 406 GLY A C 1
ATOM 3180 O O . GLY A 1 406 ? 1.205 107.027 208.736 1.00 25.49 406 GLY A O 1
ATOM 3181 N N . THR A 1 407 ? 3.328 106.977 209.411 1.00 24.36 407 THR A N 1
ATOM 3182 C CA . THR A 1 407 ? 3.815 106.777 208.057 1.00 30.09 407 THR A CA 1
ATOM 3183 C C . THR A 1 407 ? 3.601 105.358 207.566 1.00 34.85 407 THR A C 1
ATOM 3184 O O . THR A 1 407 ? 4.028 105.038 206.454 1.00 36.49 407 THR A O 1
ATOM 3188 N N . GLY A 1 408 ? 2.966 104.507 208.368 1.00 46.70 408 GLY A N 1
ATOM 3189 C CA . GLY A 1 408 ? 2.635 103.169 207.948 1.00 54.66 408 GLY A CA 1
ATOM 3190 C C . GLY A 1 408 ? 1.296 103.048 207.273 1.00 56.87 408 GLY A C 1
ATOM 3191 O O . GLY A 1 408 ? 0.964 101.981 206.743 1.00 64.26 408 GLY A O 1
ATOM 3192 N N . GLY A 1 409 ? 0.522 104.127 207.275 1.00 47.95 409 GLY A N 1
ATOM 3193 C CA . GLY A 1 409 ? -0.778 104.155 206.656 1.00 42.94 409 GLY A CA 1
ATOM 3194 C C . GLY A 1 409 ? -1.926 103.913 207.602 1.00 43.60 409 GLY A C 1
ATOM 3195 O O . GLY A 1 409 ? -3.081 103.933 207.157 1.00 46.27 409 GLY A O 1
ATOM 3196 N N . ILE A 1 410 ? -1.657 103.670 208.888 1.00 38.53 410 ILE A N 1
ATOM 3197 C CA . ILE A 1 410 ? -2.714 103.414 209.854 1.00 30.63 410 ILE A CA 1
ATOM 3198 C C . ILE A 1 410 ? -2.558 104.379 211.013 1.00 30.57 410 ILE A C 1
ATOM 3199 O O . ILE A 1 410 ? -1.515 105.011 211.193 1.00 41.06 410 ILE A O 1
ATOM 3204 N N . THR A 1 411 ? -3.623 104.490 211.794 1.00 30.51 411 THR A N 1
ATOM 3205 C CA . THR A 1 411 ? -3.574 105.298 212.998 1.00 37.41 411 THR A CA 1
ATOM 3206 C C . THR A 1 411 ? -2.973 104.502 214.153 1.00 35.90 411 THR A C 1
ATOM 3207 O O . THR A 1 411 ? -2.919 103.266 214.130 1.00 37.83 411 THR A O 1
ATOM 3211 N N . LEU A 1 412 ? -2.539 105.229 215.186 1.00 35.40 412 LEU A N 1
ATOM 3212 C CA . LEU A 1 412 ? -2.015 104.570 216.379 1.00 35.49 412 LEU A CA 1
ATOM 3213 C C . LEU A 1 412 ? -3.086 103.721 217.057 1.00 30.64 412 LEU A C 1
ATOM 3214 O O . LEU A 1 412 ? -2.801 102.613 217.521 1.00 24.67 412 LEU A O 1
ATOM 3219 N N . LYS A 1 413 ? -4.329 104.209 217.100 1.00 35.50 413 LYS A N 1
ATOM 3220 C CA . LYS A 1 413 ? -5.424 103.380 217.590 1.00 33.61 413 LYS A CA 1
ATOM 3221 C C . LYS A 1 413 ? -5.498 102.076 216.810 1.00 33.75 413 LYS A C 1
ATOM 3222 O O . LYS A 1 413 ? -5.620 100.988 217.388 1.00 31.67 413 LYS A O 1
ATOM 3228 N N . GLU A 1 414 ? -5.390 102.170 215.486 1.00 30.13 414 GLU A N 1
ATOM 3229 C CA . GLU A 1 414 ? -5.458 100.966 214.664 1.00 34.92 414 GLU A CA 1
ATOM 3230 C C . GLU A 1 414 ? -4.239 100.071 214.857 1.00 33.73 414 GLU A C 1
ATOM 3231 O O . GLU A 1 414 ? -4.352 98.839 214.780 1.00 34.65 414 GLU A O 1
ATOM 3237 N N . LYS A 1 415 ? -3.069 100.668 215.093 1.00 28.79 415 LYS A N 1
ATOM 3238 C CA . LYS A 1 415 ? -1.856 99.883 215.257 1.00 30.26 415 LYS A CA 1
ATOM 3239 C C . LYS A 1 415 ? -1.861 99.076 216.557 1.00 39.93 415 LYS A C 1
ATOM 3240 O O . LYS A 1 415 ? -1.199 98.037 216.620 1.00 41.24 415 LYS A O 1
ATOM 3246 N N . TRP A 1 416 ? -2.625 99.496 217.570 1.00 44.05 416 TRP A N 1
ATOM 3247 C CA . TRP A 1 416 ? -2.605 98.856 218.877 1.00 45.15 416 TRP A CA 1
ATOM 3248 C C . TRP A 1 416 ? -3.896 98.114 219.198 1.00 42.98 416 TRP A C 1
ATOM 3249 O O . TRP A 1 416 ? -4.100 97.736 220.355 1.00 42.52 416 TRP A O 1
ATOM 3260 N N . THR A 1 417 ? -4.771 97.895 218.205 1.00 51.83 417 THR A N 1
ATOM 3261 C CA . THR A 1 417 ? -6.060 97.256 218.478 1.00 60.17 417 THR A CA 1
ATOM 3262 C C . THR A 1 417 ? -5.870 95.827 218.956 1.00 60.40 417 THR A C 1
ATOM 3263 O O . THR A 1 417 ? -6.635 95.343 219.793 1.00 63.70 417 THR A O 1
ATOM 3267 N N . GLU A 1 418 ? -4.857 95.139 218.432 1.00 53.74 418 GLU A N 1
ATOM 3268 C CA . GLU A 1 418 ? -4.474 93.837 218.952 1.00 58.87 418 GLU A CA 1
ATOM 3269 C C . GLU A 1 418 ? -3.692 93.939 220.249 1.00 64.45 418 GLU A C 1
ATOM 3270 O O . GLU A 1 418 ? -3.569 92.937 220.962 1.00 73.96 418 GLU A O 1
ATOM 3276 N N . GLY A 1 419 ? -3.148 95.103 220.555 1.00 60.33 419 GLY A N 1
ATOM 3277 C CA . GLY A 1 419 ? -2.326 95.261 221.740 1.00 53.40 419 GLY A CA 1
ATOM 3278 C C . GLY A 1 419 ? -1.178 96.211 221.476 1.00 54.93 419 GLY A C 1
ATOM 3279 O O . GLY A 1 419 ? -0.836 96.525 220.337 1.00 42.74 419 GLY A O 1
ATOM 3280 N N . ALA A 1 420 ? -0.578 96.669 222.571 1.00 54.45 420 ALA A N 1
ATOM 3281 C CA . ALA A 1 420 ? 0.496 97.653 222.490 1.00 49.17 420 ALA A CA 1
ATOM 3282 C C . ALA A 1 420 ? 1.723 97.064 221.798 1.00 38.73 420 ALA A C 1
ATOM 3283 O O . ALA A 1 420 ? 2.154 95.951 222.108 1.00 43.57 420 ALA A O 1
ATOM 3285 N N . ARG A 1 421 ? 2.275 97.815 220.851 1.00 37.28 421 ARG A N 1
ATOM 3286 C CA . ARG A 1 421 ? 3.436 97.418 220.061 1.00 32.98 421 ARG A CA 1
ATOM 3287 C C . ARG A 1 421 ? 4.441 98.558 220.131 1.00 30.30 421 ARG A C 1
ATOM 3288 O O . ARG A 1 421 ? 4.187 99.635 219.574 1.00 33.85 421 ARG A O 1
ATOM 3296 N N . THR A 1 422 ? 5.564 98.340 220.832 1.00 27.44 422 THR A N 1
ATOM 3297 C CA . THR A 1 422 ? 6.585 99.372 221.014 1.00 28.06 422 THR A CA 1
ATOM 3298 C C . THR A 1 422 ? 7.983 98.773 221.033 1.00 35.24 422 THR A C 1
ATOM 3299 O O . THR A 1 422 ? 8.184 97.585 221.315 1.00 35.21 422 THR A O 1
ATOM 3303 N N . TYR A 1 423 ? 8.959 99.635 220.776 1.00 20.99 423 TYR A N 1
ATOM 3304 C CA . TYR A 1 423 ? 10.354 99.332 221.055 1.00 26.58 423 TYR A CA 1
ATOM 3305 C C . TYR A 1 423 ? 10.814 100.190 222.227 1.00 32.77 423 TYR A C 1
ATOM 3306 O O . TYR A 1 423 ? 10.519 101.393 222.278 1.00 33.53 423 TYR A O 1
ATOM 3315 N N . LEU A 1 424 ? 11.478 99.561 223.198 1.00 41.67 424 LEU A N 1
ATOM 3316 C CA . LEU A 1 424 ? 12.011 100.220 224.392 1.00 27.82 424 LEU A CA 1
ATOM 3317 C C . LEU A 1 424 ? 10.931 100.891 225.229 1.00 35.22 424 LEU A C 1
ATOM 3318 O O . LEU A 1 424 ? 11.255 101.695 226.127 1.00 36.11 424 LEU A O 1
ATOM 3323 N N . GLY A 1 425 ? 9.652 100.597 224.952 1.00 33.81 425 GLY A N 1
ATOM 3324 C CA . GLY A 1 425 ? 8.561 101.268 225.641 1.00 20.83 425 GLY A CA 1
ATOM 3325 C C . GLY A 1 425 ? 8.473 102.726 225.289 1.00 30.19 425 GLY A C 1
ATOM 3326 O O . GLY A 1 425 ? 7.726 103.480 225.921 1.00 22.47 425 GLY A O 1
ATOM 3327 N N . PHE A 1 426 ? 9.215 103.143 224.274 1.00 31.28 426 PHE A N 1
ATOM 3328 C CA . PHE A 1 426 ? 9.353 104.545 223.925 1.00 27.84 426 PHE A CA 1
ATOM 3329 C C . PHE A 1 426 ? 8.737 104.916 222.591 1.00 24.69 426 PHE A C 1
ATOM 3330 O O . PHE A 1 426 ? 8.201 106.023 222.466 1.00 34.60 426 PHE A O 1
ATOM 3338 N N . ALA A 1 427 ? 8.796 104.026 221.593 1.00 24.27 427 ALA A N 1
ATOM 3339 C CA . ALA A 1 427 ? 8.418 104.363 220.225 1.00 30.09 427 ALA A CA 1
ATOM 3340 C C . ALA A 1 427 ? 7.669 103.188 219.610 1.00 31.41 427 ALA A C 1
ATOM 3341 O O . ALA A 1 427 ? 7.562 102.127 220.219 1.00 29.28 427 ALA A O 1
ATOM 3343 N N . THR A 1 428 ? 7.139 103.396 218.401 1.00 29.09 428 THR A N 1
ATOM 3344 C CA . THR A 1 428 ? 6.382 102.391 217.652 1.00 28.79 428 THR A CA 1
ATOM 3345 C C . THR A 1 428 ? 6.705 102.510 216.173 1.00 23.44 428 THR A C 1
ATOM 3346 O O . THR A 1 428 ? 6.628 103.608 215.611 1.00 28.18 428 THR A O 1
ATOM 3350 N N . SER A 1 429 ? 7.046 101.386 215.538 1.00 34.40 429 SER A N 1
ATOM 3351 C CA . SER A 1 429 ? 7.291 101.396 214.102 1.00 39.49 429 SER A CA 1
ATOM 3352 C C . SER A 1 429 ? 6.119 102.036 213.369 1.00 31.89 429 SER A C 1
ATOM 3353 O O . SER A 1 429 ? 4.961 101.927 213.781 1.00 26.27 429 SER A O 1
ATOM 3356 N N . GLY A 1 430 ? 6.419 102.721 212.280 1.00 34.50 430 GLY A N 1
ATOM 3357 C CA . GLY A 1 430 ? 5.378 103.478 211.622 1.00 33.32 430 GLY A CA 1
ATOM 3358 C C . GLY A 1 430 ? 5.143 104.866 212.179 1.00 31.01 430 GLY A C 1
ATOM 3359 O O . GLY A 1 430 ? 4.312 105.594 211.632 1.00 33.22 430 GLY A O 1
ATOM 3360 N N . PHE A 1 431 ? 5.840 105.264 213.241 1.00 26.61 431 PHE A N 1
ATOM 3361 C CA . PHE A 1 431 ? 5.569 106.542 213.900 1.00 33.22 431 PHE A CA 1
ATOM 3362 C C . PHE A 1 431 ? 6.877 107.247 214.191 1.00 32.21 431 PHE A C 1
ATOM 3363 O O . PHE A 1 431 ? 7.297 107.361 215.342 1.00 25.90 431 PHE A O 1
ATOM 3371 N N . PRO A 1 432 ? 7.532 107.770 213.159 1.00 37.44 432 PRO A N 1
ATOM 3372 C CA . PRO A 1 432 ? 8.841 108.388 213.356 1.00 43.62 432 PRO A CA 1
ATOM 3373 C C . PRO A 1 432 ? 8.739 109.634 214.224 1.00 40.20 432 PRO A C 1
ATOM 3374 O O . PRO A 1 432 ? 7.658 110.196 214.425 1.00 42.08 432 PRO A O 1
ATOM 3378 N N . ASN A 1 433 ? 9.887 110.025 214.781 1.00 34.33 433 ASN A N 1
ATOM 3379 C CA . ASN A 1 433 ? 10.053 111.267 215.538 1.00 35.39 433 ASN A CA 1
ATOM 3380 C C . ASN A 1 433 ? 9.012 111.444 216.622 1.00 32.63 433 ASN A C 1
ATOM 3381 O O . ASN A 1 433 ? 8.748 112.574 217.057 1.00 35.67 433 ASN A O 1
ATOM 3386 N N . MET A 1 434 ? 8.403 110.349 217.052 1.00 29.21 434 MET A N 1
ATOM 3387 C CA . MET A 1 434 ? 7.416 110.373 218.117 1.00 33.79 434 MET A CA 1
ATOM 3388 C C . MET A 1 434 ? 7.925 109.504 219.257 1.00 36.61 434 MET A C 1
ATOM 3389 O O . MET A 1 434 ? 8.328 108.357 219.035 1.00 33.69 434 MET A O 1
ATOM 3394 N N . LEU A 1 435 ? 7.927 110.059 220.468 1.00 28.61 435 LEU A N 1
ATOM 3395 C CA . LEU A 1 435 ? 8.367 109.361 221.670 1.00 30.64 435 LEU A CA 1
ATOM 3396 C C . LEU A 1 435 ? 7.333 109.581 222.761 1.00 20.65 435 LEU A C 1
ATOM 3397 O O . LEU A 1 435 ? 6.788 110.683 222.890 1.00 31.38 435 LEU A O 1
ATOM 3402 N N . PHE A 1 436 ? 7.069 108.547 223.553 1.00 20.58 436 PHE A N 1
ATOM 3403 C CA . PHE A 1 436 ? 6.162 108.687 224.682 1.00 28.46 436 PHE A CA 1
ATOM 3404 C C . PHE A 1 436 ? 6.864 108.311 225.979 1.00 33.33 436 PHE A C 1
ATOM 3405 O O . PHE A 1 436 ? 7.692 107.398 226.014 1.00 33.40 436 PHE A O 1
ATOM 3413 N N . LEU A 1 437 ? 6.558 109.069 227.025 1.00 31.53 437 LEU A N 1
ATOM 3414 C CA . LEU A 1 437 ? 7.007 108.832 228.387 1.00 30.93 437 LEU A CA 1
ATOM 3415 C C . LEU A 1 437 ? 5.899 108.117 229.145 1.00 27.37 437 LEU A C 1
ATOM 3416 O O . LEU A 1 437 ? 4.716 108.315 228.863 1.00 31.05 437 LEU A O 1
ATOM 3421 N N . TYR A 1 438 ? 6.283 107.265 230.094 1.00 32.49 438 TYR A N 1
ATOM 3422 C CA . TYR A 1 438 ? 5.308 106.486 230.867 1.00 33.91 438 TYR A CA 1
ATOM 3423 C C . TYR A 1 438 ? 4.335 105.772 229.936 1.00 36.96 438 TYR A C 1
ATOM 3424 O O . TYR A 1 438 ? 3.125 105.798 230.130 1.00 35.56 438 TYR A O 1
ATOM 3433 N N . GLY A 1 439 ? 4.875 105.181 228.883 1.00 24.39 439 GLY A N 1
ATOM 3434 C CA . GLY A 1 439 ? 4.078 104.531 227.880 1.00 22.94 439 GLY A CA 1
ATOM 3435 C C . GLY A 1 439 ? 3.998 103.035 228.099 1.00 35.04 439 GLY A C 1
ATOM 3436 O O . GLY A 1 439 ? 4.606 102.469 229.013 1.00 29.85 439 GLY A O 1
ATOM 3437 N N . PRO A 1 440 ? 3.232 102.364 227.260 1.00 39.34 440 PRO A N 1
ATOM 3438 C CA . PRO A 1 440 ? 3.093 100.915 227.400 1.00 34.63 440 PRO A CA 1
ATOM 3439 C C . PRO A 1 440 ? 4.434 100.207 227.206 1.00 30.48 440 PRO A C 1
ATOM 3440 O O . PRO A 1 440 ? 5.274 100.639 226.410 1.00 31.26 440 PRO A O 1
ATOM 3444 N N . GLN A 1 441 ? 4.623 99.111 227.962 1.00 34.48 441 GLN A N 1
ATOM 3445 C CA . GLN A 1 441 ? 5.843 98.286 227.994 1.00 40.59 441 GLN A CA 1
ATOM 3446 C C . GLN A 1 441 ? 7.070 99.053 228.487 1.00 38.30 441 GLN A C 1
ATOM 3447 O O . GLN A 1 441 ? 8.212 98.742 228.116 1.00 31.49 441 GLN A O 1
ATOM 3453 N N . SER A 1 442 ? 6.843 100.048 229.329 1.00 29.29 442 SER A N 1
ATOM 3454 C CA . SER A 1 442 ? 7.821 100.716 230.169 1.00 25.05 442 SER A CA 1
ATOM 3455 C C . SER A 1 442 ? 7.352 100.572 231.610 1.00 26.11 442 SER A C 1
ATOM 3456 O O . SER A 1 442 ? 6.206 100.180 231.853 1.00 26.29 442 SER A O 1
ATOM 3459 N N . PRO A 1 443 ? 8.229 100.837 232.599 1.00 27.98 443 PRO A N 1
ATOM 3460 C CA . PRO A 1 443 ? 7.860 100.530 233.997 1.00 21.17 443 PRO A CA 1
ATOM 3461 C C . PRO A 1 443 ? 6.530 101.109 234.454 1.00 30.13 443 PRO A C 1
ATOM 3462 O O . PRO A 1 443 ? 5.795 100.442 235.196 1.00 29.19 443 PRO A O 1
ATOM 3466 N N . SER A 1 444 ? 6.220 102.341 234.041 1.00 36.91 444 SER A N 1
ATOM 3467 C CA . SER A 1 444 ? 4.954 103.045 234.267 1.00 28.42 444 SER A CA 1
ATOM 3468 C C . SER A 1 444 ? 4.229 102.658 235.561 1.00 24.46 444 SER A C 1
ATOM 3469 O O . SER A 1 444 ? 4.677 103.051 236.639 1.00 33.74 444 SER A O 1
ATOM 3472 N N . GLY A 1 445 ? 3.138 101.880 235.480 1.00 27.95 445 GLY A N 1
ATOM 3473 C CA . GLY A 1 445 ? 2.395 101.508 236.681 1.00 25.78 445 GLY A CA 1
ATOM 3474 C C . GLY A 1 445 ? 3.239 100.941 237.818 1.00 39.17 445 GLY A C 1
ATOM 3475 O O . GLY A 1 445 ? 2.875 101.081 238.991 1.00 36.63 445 GLY A O 1
ATOM 3476 N N . PHE A 1 446 ? 4.364 100.289 237.505 1.00 21.24 446 PHE A N 1
ATOM 3477 C CA . PHE A 1 446 ? 5.272 99.788 238.536 1.00 37.00 446 PHE A CA 1
ATOM 3478 C C . PHE A 1 446 ? 6.330 100.805 238.937 1.00 48.17 446 PHE A C 1
ATOM 3479 O O . PHE A 1 446 ? 7.366 100.432 239.503 1.00 57.76 446 PHE A O 1
ATOM 3487 N N . CYS A 1 447 ? 6.116 102.073 238.651 1.00 38.94 447 CYS A N 1
ATOM 3488 C CA . CYS A 1 447 ? 7.172 103.041 238.850 1.00 38.61 447 CYS A CA 1
ATOM 3489 C C . CYS A 1 447 ? 6.667 104.235 239.642 1.00 41.13 447 CYS A C 1
ATOM 3490 O O . CYS A 1 447 ? 5.486 104.603 239.567 1.00 50.30 447 CYS A O 1
ATOM 3493 N N . ASN A 1 448 ? 7.586 104.831 240.405 1.00 34.87 448 ASN A N 1
ATOM 3494 C CA . ASN A 1 448 ? 7.359 106.143 241.010 1.00 30.32 448 ASN A CA 1
ATOM 3495 C C . ASN A 1 448 ? 7.481 107.230 239.941 1.00 24.70 448 ASN A C 1
ATOM 3496 O O . ASN A 1 448 ? 8.539 107.384 239.317 1.00 24.16 448 ASN A O 1
ATOM 3501 N N . GLY A 1 449 ? 6.402 107.983 239.742 1.00 32.98 449 GLY A N 1
ATOM 3502 C CA . GLY A 1 449 ? 6.271 108.948 238.666 1.00 32.69 449 GLY A CA 1
ATOM 3503 C C . GLY A 1 449 ? 7.478 109.838 238.413 1.00 38.62 449 GLY A C 1
ATOM 3504 O O . GLY A 1 449 ? 8.085 109.799 237.336 1.00 38.16 449 GLY A O 1
ATOM 3505 N N . PRO A 1 450 ? 7.842 110.674 239.393 1.00 33.59 450 PRO A N 1
ATOM 3506 C CA . PRO A 1 450 ? 9.009 111.553 239.193 1.00 33.51 450 PRO A CA 1
ATOM 3507 C C . PRO A 1 450 ? 10.314 110.797 238.995 1.00 30.12 450 PRO A C 1
ATOM 3508 O O . PRO A 1 450 ? 11.246 111.346 238.380 1.00 28.87 450 PRO A O 1
ATOM 3512 N N . THR A 1 451 ? 10.420 109.565 239.517 1.00 27.68 451 THR A N 1
ATOM 3513 C CA . THR A 1 451 ? 11.622 108.772 239.282 1.00 35.60 451 THR A CA 1
ATOM 3514 C C . THR A 1 451 ? 11.695 108.318 237.826 1.00 27.61 451 THR A C 1
ATOM 3515 O O . THR A 1 451 ? 12.742 108.423 237.178 1.00 26.85 451 THR A O 1
ATOM 3519 N N . CYS A 1 452 ? 10.589 107.844 237.271 1.00 21.54 452 CYS A N 1
ATOM 3520 C CA . CYS A 1 452 ? 10.651 107.465 235.862 1.00 27.42 452 CYS A CA 1
ATOM 3521 C C . CYS A 1 452 ? 10.684 108.681 234.947 1.00 34.08 452 CYS A C 1
ATOM 3522 O O . CYS A 1 452 ? 11.330 108.641 233.889 1.00 33.38 452 CYS A O 1
ATOM 3525 N N . ALA A 1 453 ? 10.021 109.773 235.345 1.00 23.00 453 ALA A N 1
ATOM 3526 C CA . ALA A 1 453 ? 10.093 110.997 234.558 1.00 26.98 453 ALA A CA 1
ATOM 3527 C C . ALA A 1 453 ? 11.537 111.458 234.400 1.00 21.51 453 ALA A C 1
ATOM 3528 O O . ALA A 1 453 ? 11.963 111.794 233.291 1.00 38.08 453 ALA A O 1
ATOM 3530 N N . GLU A 1 454 ? 12.316 111.444 235.494 1.00 26.30 454 GLU A N 1
ATOM 3531 C CA . GLU A 1 454 ? 13.712 111.875 235.419 1.00 22.30 454 GLU A CA 1
ATOM 3532 C C . GLU A 1 454 ? 14.556 110.899 234.609 1.00 24.72 454 GLU A C 1
ATOM 3533 O O . GLU A 1 454 ? 15.317 111.321 233.726 1.00 22.14 454 GLU A O 1
ATOM 3539 N N . MET A 1 455 ? 14.404 109.592 234.851 1.00 35.22 455 MET A N 1
ATOM 3540 C CA . MET A 1 455 ? 15.268 108.613 234.188 1.00 33.68 455 MET A CA 1
ATOM 3541 C C . MET A 1 455 ? 14.883 108.435 232.717 1.00 30.09 455 MET A C 1
ATOM 3542 O O . MET A 1 455 ? 15.739 108.503 231.830 1.00 32.11 455 MET A O 1
ATOM 3547 N N . GLN A 1 456 ? 13.595 108.216 232.439 1.00 27.76 456 GLN A N 1
ATOM 3548 C CA . GLN A 1 456 ? 13.127 108.232 231.053 1.00 30.89 456 GLN A CA 1
ATOM 3549 C C . GLN A 1 456 ? 13.387 109.580 230.394 1.00 27.45 456 GLN A C 1
ATOM 3550 O O . GLN A 1 456 ? 13.676 109.646 229.188 1.00 27.10 456 GLN A O 1
ATOM 3556 N N . GLY A 1 457 ? 13.245 110.667 231.164 1.00 24.25 457 GLY A N 1
ATOM 3557 C CA . GLY A 1 457 ? 13.397 111.985 230.596 1.00 24.97 457 GLY A CA 1
ATOM 3558 C C . GLY A 1 457 ? 14.785 112.201 230.044 1.00 22.78 457 GLY A C 1
ATOM 3559 O O . GLY A 1 457 ? 14.944 112.664 228.912 1.00 28.09 457 GLY A O 1
ATOM 3560 N N . GLU A 1 458 ? 15.807 111.848 230.826 1.00 26.36 458 GLU A N 1
ATOM 3561 C CA . GLU A 1 458 ? 17.175 111.982 230.352 1.00 22.37 458 GLU A CA 1
ATOM 3562 C C . GLU A 1 458 ? 17.414 111.115 229.120 1.00 27.72 458 GLU A C 1
ATOM 3563 O O . GLU A 1 458 ? 18.167 111.507 228.219 1.00 23.81 458 GLU A O 1
ATOM 3569 N N . TRP A 1 459 ? 16.754 109.947 229.040 1.00 23.40 459 TRP A N 1
ATOM 3570 C CA . TRP A 1 459 ? 16.908 109.121 227.839 1.00 28.53 459 TRP A CA 1
ATOM 3571 C C . TRP A 1 459 ? 16.402 109.859 226.597 1.00 26.28 459 TRP A C 1
ATOM 3572 O O . TRP A 1 459 ? 17.060 109.853 225.548 1.00 38.87 459 TRP A O 1
ATOM 3583 N N . VAL A 1 460 ? 15.252 110.532 226.710 1.00 25.04 460 VAL A N 1
ATOM 3584 C CA . VAL A 1 460 ? 14.719 111.311 225.586 1.00 34.96 460 VAL A CA 1
ATOM 3585 C C . VAL A 1 460 ? 15.670 112.443 225.193 1.00 32.64 460 VAL A C 1
ATOM 3586 O O . VAL A 1 460 ? 16.008 112.605 224.015 1.00 28.82 460 VAL A O 1
ATOM 3590 N N . VAL A 1 461 ? 16.070 113.272 226.164 1.00 31.28 461 VAL A N 1
ATOM 3591 C CA . VAL A 1 461 ? 16.956 114.411 225.891 1.00 33.76 461 VAL A CA 1
ATOM 3592 C C . VAL A 1 461 ? 18.239 113.950 225.201 1.00 33.16 461 VAL A C 1
ATOM 3593 O O . VAL A 1 461 ? 18.680 114.531 224.197 1.00 29.29 461 VAL A O 1
ATOM 3597 N N . ASP A 1 462 ? 18.862 112.901 225.746 1.00 27.00 462 ASP A N 1
ATOM 3598 C CA . ASP A 1 462 ? 20.069 112.356 225.139 1.00 31.38 462 ASP A CA 1
ATOM 3599 C C . ASP A 1 462 ? 19.802 111.943 223.707 1.00 33.72 462 ASP A C 1
ATOM 3600 O O . ASP A 1 462 ? 20.670 112.065 222.838 1.00 32.37 462 ASP A O 1
ATOM 3605 N N . CYS A 1 463 ? 18.608 111.414 223.448 1.00 40.29 463 CYS A N 1
ATOM 3606 C CA . CYS A 1 463 ? 18.292 110.962 222.098 1.00 35.23 463 CYS A CA 1
ATOM 3607 C C . CYS A 1 463 ? 18.177 112.138 221.127 1.00 38.22 463 CYS A C 1
ATOM 3608 O O . CYS A 1 463 ? 18.707 112.079 220.011 1.00 33.21 463 CYS A O 1
ATOM 3611 N N . LEU A 1 464 ? 17.512 113.219 221.548 1.00 33.34 464 LEU A N 1
ATOM 3612 C CA . LEU A 1 464 ? 17.409 114.413 220.711 1.00 36.98 464 LEU A CA 1
ATOM 3613 C C . LEU A 1 464 ? 18.761 115.084 220.537 1.00 30.27 464 LEU A C 1
ATOM 3614 O O . LEU A 1 464 ? 19.114 115.476 219.420 1.00 27.47 464 LEU A O 1
ATOM 3619 N N . LYS A 1 465 ? 19.546 115.203 221.616 1.00 26.43 465 LYS A N 1
ATOM 3620 C CA . LYS A 1 465 ? 20.919 115.697 221.464 1.00 26.52 465 LYS A CA 1
ATOM 3621 C C . LYS A 1 465 ? 21.721 114.840 220.496 1.00 27.77 465 LYS A C 1
ATOM 3622 O O . LYS A 1 465 ? 22.461 115.375 219.664 1.00 31.75 465 LYS A O 1
ATOM 3628 N N . HIS A 1 466 ? 21.588 113.509 220.573 1.00 36.25 466 HIS A N 1
ATOM 3629 C CA . HIS A 1 466 ? 22.353 112.663 219.654 1.00 36.24 466 HIS A CA 1
ATOM 3630 C C . HIS A 1 466 ? 21.985 112.956 218.201 1.00 23.80 466 HIS A C 1
ATOM 3631 O O . HIS A 1 466 ? 22.857 112.988 217.322 1.00 36.39 466 HIS A O 1
ATOM 3638 N N . MET A 1 467 ? 20.711 113.218 217.937 1.00 27.51 467 MET A N 1
ATOM 3639 C CA . MET A 1 467 ? 20.314 113.539 216.574 1.00 38.18 467 MET A CA 1
ATOM 3640 C C . MET A 1 467 ? 20.745 114.942 216.176 1.00 29.97 467 MET A C 1
ATOM 3641 O O . MET A 1 467 ? 21.118 115.165 215.020 1.00 32.64 467 MET A O 1
ATOM 3646 N N . ARG A 1 468 ? 20.726 115.894 217.112 1.00 28.82 468 ARG A N 1
ATOM 3647 C CA . ARG A 1 468 ? 21.278 117.214 216.824 1.00 31.17 468 ARG A CA 1
ATOM 3648 C C . ARG A 1 468 ? 22.772 117.141 216.523 1.00 37.10 468 ARG A C 1
ATOM 3649 O O . ARG A 1 468 ? 23.243 117.728 215.542 1.00 46.21 468 ARG A O 1
ATOM 3657 N N . GLU A 1 469 ? 23.529 116.412 217.353 1.00 27.96 469 GLU A N 1
ATOM 3658 C CA . GLU A 1 469 ? 24.969 116.316 217.167 1.00 34.65 469 GLU A CA 1
ATOM 3659 C C . GLU A 1 469 ? 25.344 115.639 215.853 1.00 42.96 469 GLU A C 1
ATOM 3660 O O . GLU A 1 469 ? 26.411 115.926 215.306 1.00 36.36 469 GLU A O 1
ATOM 3666 N N . ASN A 1 470 ? 24.505 114.744 215.325 1.00 40.09 470 ASN A N 1
ATOM 3667 C CA . ASN A 1 470 ? 24.880 113.957 214.155 1.00 36.60 470 ASN A CA 1
ATOM 3668 C C . ASN A 1 470 ? 24.069 114.296 212.910 1.00 37.41 470 ASN A C 1
ATOM 3669 O O . ASN A 1 470 ? 24.072 113.524 211.948 1.00 34.51 470 ASN A O 1
ATOM 3674 N N . ASN A 1 471 ? 23.378 115.429 212.904 1.00 40.75 471 ASN A N 1
ATOM 3675 C CA . ASN A 1 471 ? 22.559 115.843 211.760 1.00 54.55 471 ASN A CA 1
ATOM 3676 C C . ASN A 1 471 ? 21.581 114.748 211.311 1.00 47.01 471 ASN A C 1
ATOM 3677 O O . ASN A 1 471 ? 21.401 114.489 210.121 1.00 40.16 471 ASN A O 1
ATOM 3682 N N . LYS A 1 472 ? 20.920 114.106 212.266 1.00 34.19 472 LYS A N 1
ATOM 3683 C CA . LYS A 1 472 ? 19.821 113.203 211.957 1.00 36.04 472 LYS A CA 1
ATOM 3684 C C . LYS A 1 472 ? 18.491 113.905 212.210 1.00 38.94 472 LYS A C 1
ATOM 3685 O O . LYS A 1 472 ? 18.273 114.463 213.290 1.00 36.51 472 LYS A O 1
ATOM 3691 N N . GLY A 1 473 ? 17.607 113.873 211.215 1.00 35.01 473 GLY A N 1
ATOM 3692 C CA . GLY A 1 473 ? 16.289 114.457 211.344 1.00 28.66 473 GLY A CA 1
ATOM 3693 C C . GLY A 1 473 ? 15.140 113.485 211.488 1.00 37.25 473 GLY A C 1
ATOM 3694 O O . GLY A 1 473 ? 13.982 113.920 211.464 1.00 26.79 473 GLY A O 1
ATOM 3695 N N . ARG A 1 474 ? 15.405 112.187 211.658 1.00 38.73 474 ARG A N 1
ATOM 3696 C CA . ARG A 1 474 ? 14.360 111.175 211.612 1.00 29.54 474 ARG A CA 1
ATOM 3697 C C . ARG A 1 474 ? 14.794 109.977 212.442 1.00 28.44 474 ARG A C 1
ATOM 3698 O O . ARG A 1 474 ? 15.920 109.498 212.289 1.00 30.53 474 ARG A O 1
ATOM 3706 N N . ILE A 1 475 ? 13.900 109.500 213.309 1.00 22.03 475 ILE A N 1
ATOM 3707 C CA . ILE A 1 475 ? 14.082 108.272 214.070 1.00 24.49 475 ILE A CA 1
ATOM 3708 C C . ILE A 1 475 ? 12.813 107.450 213.956 1.00 26.89 475 ILE A C 1
ATOM 3709 O O . ILE A 1 475 ? 11.728 107.955 214.237 1.00 26.11 475 ILE A O 1
ATOM 3714 N N . GLU A 1 476 ? 12.951 106.173 213.623 1.00 24.04 476 GLU A N 1
ATOM 3715 C CA . GLU A 1 476 ? 11.807 105.275 213.626 1.00 31.02 476 GLU A CA 1
ATOM 3716 C C . GLU A 1 476 ? 12.220 103.913 214.160 1.00 30.16 476 GLU A C 1
ATOM 3717 O O . GLU A 1 476 ? 13.168 103.304 213.647 1.00 21.79 476 GLU A O 1
ATOM 3723 N N . ALA A 1 477 ? 11.505 103.444 215.188 1.00 26.52 477 ALA A N 1
ATOM 3724 C CA . ALA A 1 477 ? 11.595 102.048 215.603 1.00 24.69 477 ALA A CA 1
ATOM 3725 C C . ALA A 1 477 ? 11.349 101.141 214.420 1.00 26.07 477 ALA A C 1
ATOM 3726 O O . ALA A 1 477 ? 10.500 101.425 213.574 1.00 25.11 477 ALA A O 1
ATOM 3728 N N . THR A 1 478 ? 12.106 100.049 214.369 1.00 28.42 478 THR A N 1
ATOM 3729 C CA . THR A 1 478 ? 11.942 99.031 213.343 1.00 29.09 478 THR A CA 1
ATOM 3730 C C . THR A 1 478 ? 11.015 97.930 213.823 1.00 33.48 478 THR A C 1
ATOM 3731 O O . THR A 1 478 ? 10.952 97.615 215.018 1.00 32.04 478 THR A O 1
ATOM 3735 N N . ALA A 1 479 ? 10.303 97.340 212.865 1.00 38.26 479 ALA A N 1
ATOM 3736 C CA . ALA A 1 479 ? 9.379 96.263 213.179 1.00 38.05 479 ALA A CA 1
ATOM 3737 C C . ALA A 1 479 ? 10.075 95.116 213.920 1.00 38.83 479 ALA A C 1
ATOM 3738 O O . ALA A 1 479 ? 9.490 94.504 214.825 1.00 39.57 479 ALA A O 1
ATOM 3740 N N . GLN A 1 480 ? 11.336 94.818 213.572 1.00 31.84 480 GLN A N 1
ATOM 3741 C CA . GLN A 1 480 ? 12.015 93.697 214.234 1.00 39.24 480 GLN A CA 1
ATOM 3742 C C . GLN A 1 480 ? 12.370 94.029 215.681 1.00 31.12 480 GLN A C 1
ATOM 3743 O O . GLN A 1 480 ? 12.237 93.181 216.572 1.00 34.77 480 GLN A O 1
ATOM 3749 N N . ALA A 1 481 ? 12.819 95.254 215.942 1.00 30.92 481 ALA A N 1
ATOM 3750 C CA . ALA A 1 481 ? 13.109 95.654 217.317 1.00 30.74 481 ALA A CA 1
ATOM 3751 C C . ALA A 1 481 ? 11.839 95.671 218.161 1.00 35.78 481 ALA A C 1
ATOM 3752 O O . ALA A 1 481 ? 11.856 95.328 219.354 1.00 31.74 481 ALA A O 1
ATOM 3754 N N . GLU A 1 482 ? 10.735 96.115 217.558 1.00 35.19 482 GLU A N 1
ATOM 3755 C CA . GLU A 1 482 ? 9.419 96.005 218.179 1.00 33.50 482 GLU A CA 1
ATOM 3756 C C . GLU A 1 482 ? 9.117 94.561 218.579 1.00 33.32 482 GLU A C 1
ATOM 3757 O O . GLU A 1 482 ? 8.716 94.286 219.717 1.00 35.34 482 GLU A O 1
ATOM 3763 N N . GLU A 1 483 ? 9.317 93.617 217.652 1.00 22.30 483 GLU A N 1
ATOM 3764 C CA . GLU A 1 483 ? 9.030 92.215 217.944 1.00 21.82 483 GLU A CA 1
ATOM 3765 C C . GLU A 1 483 ? 9.943 91.691 219.049 1.00 38.06 483 GLU A C 1
ATOM 3766 O O . GLU A 1 483 ? 9.481 91.055 220.008 1.00 31.17 483 GLU A O 1
ATOM 3772 N N . GLU A 1 484 ? 11.251 91.957 218.934 1.00 22.10 484 GLU A N 1
ATOM 3773 C CA . GLU A 1 484 ? 12.184 91.478 219.951 1.00 26.17 484 GLU A CA 1
ATOM 3774 C C . GLU A 1 484 ? 11.864 92.067 221.318 1.00 29.14 484 GLU A C 1
ATOM 3775 O O . GLU A 1 484 ? 11.907 91.359 222.331 1.00 37.10 484 GLU A O 1
ATOM 3781 N N . TRP A 1 485 ? 11.496 93.350 221.359 1.00 30.36 485 TRP A N 1
ATOM 3782 C CA . TRP A 1 485 ? 11.179 93.975 222.635 1.00 32.14 485 TRP A CA 1
ATOM 3783 C C . TRP A 1 485 ? 10.047 93.241 223.348 1.00 34.86 485 TRP A C 1
ATOM 3784 O O . TRP A 1 485 ? 10.142 92.960 224.547 1.00 49.33 485 TRP A O 1
ATOM 3795 N N . ALA A 1 486 ? 8.971 92.914 222.627 1.00 30.84 486 ALA A N 1
ATOM 3796 C CA . ALA A 1 486 ? 7.884 92.140 223.229 1.00 31.84 486 ALA A CA 1
ATOM 3797 C C . ALA A 1 486 ? 8.374 90.801 223.789 1.00 37.86 486 ALA A C 1
ATOM 3798 O O . ALA A 1 486 ? 7.928 90.371 224.861 1.00 31.28 486 ALA A O 1
ATOM 3800 N N . GLN A 1 487 ? 9.289 90.126 223.082 1.00 35.93 487 GLN A N 1
ATOM 3801 C CA . GLN A 1 487 ? 9.796 88.844 223.572 1.00 38.39 487 GLN A CA 1
ATOM 3802 C C . GLN A 1 487 ? 10.608 89.001 224.859 1.00 38.14 487 GLN A C 1
ATOM 3803 O O . GLN A 1 487 ? 10.621 88.099 225.706 1.00 47.77 487 GLN A O 1
ATOM 3809 N N . LEU A 1 488 ? 11.282 90.135 225.023 1.00 27.27 488 LEU A N 1
ATOM 3810 C CA . LEU A 1 488 ? 12.030 90.387 226.251 1.00 47.52 488 LEU A CA 1
ATOM 3811 C C . LEU A 1 488 ? 11.099 90.629 227.437 1.00 50.49 488 LEU A C 1
ATOM 3812 O O . LEU A 1 488 ? 11.359 90.138 228.542 1.00 40.09 488 LEU A O 1
ATOM 3817 N N . LEU A 1 489 ? 10.024 91.403 227.228 1.00 50.30 489 LEU A N 1
ATOM 3818 C CA . LEU A 1 489 ? 9.005 91.578 228.261 1.00 41.77 489 LEU A CA 1
ATOM 3819 C C . LEU A 1 489 ? 8.415 90.235 228.681 1.00 32.12 489 LEU A C 1
ATOM 3820 O O . LEU A 1 489 ? 8.320 89.935 229.871 1.00 29.94 489 LEU A O 1
ATOM 3825 N N . ASN A 1 490 ? 8.011 89.414 227.717 1.00 26.15 490 ASN A N 1
ATOM 3826 C CA . ASN A 1 490 ? 7.362 88.161 228.079 1.00 38.25 490 ASN A CA 1
ATOM 3827 C C . ASN A 1 490 ? 8.312 87.223 228.804 1.00 31.19 490 ASN A C 1
ATOM 3828 O O . ASN A 1 490 ? 7.884 86.495 229.706 1.00 41.77 490 ASN A O 1
ATOM 3833 N N . SER A 1 491 ? 9.600 87.256 228.453 1.00 25.51 491 SER A N 1
ATOM 3834 C CA . SER A 1 491 ? 10.573 86.396 229.118 1.00 27.62 491 SER A CA 1
ATOM 3835 C C . SER A 1 491 ? 10.870 86.875 230.527 1.00 36.07 491 SER A C 1
ATOM 3836 O O . SER A 1 491 ? 11.068 86.061 231.434 1.00 38.07 491 SER A O 1
ATOM 3839 N N . ILE A 1 492 ? 10.941 88.184 230.731 1.00 46.21 492 ILE A N 1
ATOM 3840 C CA . ILE A 1 492 ? 11.179 88.677 232.078 1.00 50.60 492 ILE A CA 1
ATOM 3841 C C . ILE A 1 492 ? 9.950 88.438 232.941 1.00 48.86 492 ILE A C 1
ATOM 3842 O O . ILE A 1 492 ? 10.029 87.813 234.007 1.00 43.27 492 ILE A O 1
ATOM 3847 N N . ALA A 1 493 ? 8.786 88.863 232.461 1.00 46.68 493 ALA A N 1
ATOM 3848 C CA . ALA A 1 493 ? 7.554 88.638 233.200 1.00 45.44 493 ALA A CA 1
ATOM 3849 C C . ALA A 1 493 ? 7.198 87.161 233.325 1.00 54.51 493 ALA A C 1
ATOM 3850 O O . ALA A 1 493 ? 6.407 86.801 234.205 1.00 60.50 493 ALA A O 1
ATOM 3852 N N . GLY A 1 494 ? 7.750 86.295 232.468 1.00 53.84 494 GLY A N 1
ATOM 3853 C CA . GLY A 1 494 ? 7.503 84.867 232.609 1.00 43.09 494 GLY A CA 1
ATOM 3854 C C . GLY A 1 494 ? 8.208 84.253 233.798 1.00 46.98 494 GLY A C 1
ATOM 3855 O O . GLY A 1 494 ? 7.864 83.142 234.212 1.00 47.27 494 GLY A O 1
ATOM 3856 N N . MET A 1 495 ? 9.205 84.952 234.339 1.00 50.42 495 MET A N 1
ATOM 3857 C CA . MET A 1 495 ? 9.936 84.561 235.542 1.00 43.53 495 MET A CA 1
ATOM 3858 C C . MET A 1 495 ? 9.298 85.085 236.825 1.00 30.65 495 MET A C 1
ATOM 3859 O O . MET A 1 495 ? 9.923 85.011 237.892 1.00 33.53 495 MET A O 1
ATOM 3864 N N . THR A 1 496 ? 8.088 85.626 236.750 1.00 35.02 496 THR A N 1
ATOM 3865 C CA . THR A 1 496 ? 7.473 86.230 237.916 1.00 45.71 496 THR A CA 1
ATOM 3866 C C . THR A 1 496 ? 5.983 85.930 237.939 1.00 37.65 496 THR A C 1
ATOM 3867 O O . THR A 1 496 ? 5.422 85.355 237.002 1.00 34.78 496 THR A O 1
ATOM 3871 N N . LEU A 1 497 ? 5.349 86.334 239.040 1.00 31.81 497 LEU A N 1
ATOM 3872 C CA . LEU A 1 497 ? 3.921 86.136 239.242 1.00 31.40 497 LEU A CA 1
ATOM 3873 C C . LEU A 1 497 ? 3.063 87.235 238.628 1.00 32.57 497 LEU A C 1
ATOM 3874 O O . LEU A 1 497 ? 1.836 87.116 238.664 1.00 40.33 497 LEU A O 1
ATOM 3879 N N . PHE A 1 498 ? 3.667 88.305 238.111 1.00 31.67 498 PHE A N 1
ATOM 3880 C CA . PHE A 1 498 ? 2.888 89.415 237.564 1.00 27.50 498 PHE A CA 1
ATOM 3881 C C . PHE A 1 498 ? 1.871 89.011 236.498 1.00 25.80 498 PHE A C 1
ATOM 3882 O O . PHE A 1 498 ? 0.801 89.639 236.452 1.00 27.22 498 PHE A O 1
ATOM 3890 N N . PRO A 1 499 ? 2.110 88.026 235.626 1.00 27.91 499 PRO A N 1
ATOM 3891 C CA . PRO A 1 499 ? 1.057 87.634 234.666 1.00 36.53 499 PRO A CA 1
ATOM 3892 C C . PRO A 1 499 ? -0.207 87.062 235.308 1.00 48.70 499 PRO A C 1
ATOM 3893 O O . PRO A 1 499 ? -1.176 86.779 234.588 1.00 51.46 499 PRO A O 1
ATOM 3897 N N . ARG A 1 500 ? -0.223 86.870 236.628 1.00 51.69 500 ARG A N 1
ATOM 3898 C CA . ARG A 1 500 ? -1.394 86.419 237.361 1.00 45.51 500 ARG A CA 1
ATOM 3899 C C . ARG A 1 500 ? -2.302 87.575 237.775 1.00 49.11 500 ARG A C 1
ATOM 3900 O O . ARG A 1 500 ? -3.121 87.409 238.685 1.00 53.97 500 ARG A O 1
ATOM 3908 N N . ALA A 1 501 ? -2.195 88.724 237.112 1.00 56.29 501 ALA A N 1
ATOM 3909 C CA . ALA A 1 501 ? -3.015 89.894 237.401 1.00 62.78 501 ALA A CA 1
ATOM 3910 C C . ALA A 1 501 ? -4.264 89.962 236.517 1.00 71.90 501 ALA A C 1
ATOM 3911 O O . ALA A 1 501 ? -4.347 89.342 235.451 1.00 73.07 501 ALA A O 1
ATOM 3913 N N . ASP A 1 502 ? -5.240 90.743 236.984 1.00 79.90 502 ASP A N 1
ATOM 3914 C CA . ASP A 1 502 ? -6.488 91.014 236.265 1.00 84.47 502 ASP A CA 1
ATOM 3915 C C . ASP A 1 502 ? -6.582 92.481 235.837 1.00 81.25 502 ASP A C 1
ATOM 3916 O O . ASP A 1 502 ? -6.389 92.819 234.666 1.00 78.49 502 ASP A O 1
ATOM 3921 N N . LEU A 1 518 ? 0.864 96.505 229.308 1.00 43.29 518 LEU A N 1
ATOM 3922 C CA . LEU A 1 518 ? 1.625 95.809 230.336 1.00 44.64 518 LEU A CA 1
ATOM 3923 C C . LEU A 1 518 ? 2.735 96.722 230.879 1.00 44.16 518 LEU A C 1
ATOM 3924 O O . LEU A 1 518 ? 3.288 97.545 230.159 1.00 35.81 518 LEU A O 1
ATOM 3929 N N . ASN A 1 519 ? 3.021 96.590 232.169 1.00 39.22 519 ASN A N 1
ATOM 3930 C CA . ASN A 1 519 ? 4.070 97.365 232.816 1.00 44.35 519 ASN A CA 1
ATOM 3931 C C . ASN A 1 519 ? 5.345 96.526 232.859 1.00 34.72 519 ASN A C 1
ATOM 3932 O O . ASN A 1 519 ? 5.343 95.417 233.402 1.00 38.85 519 ASN A O 1
ATOM 3937 N N . PHE A 1 520 ? 6.427 97.046 232.292 1.00 36.76 520 PHE A N 1
ATOM 3938 C CA . PHE A 1 520 ? 7.714 96.371 232.363 1.00 23.98 520 PHE A CA 1
ATOM 3939 C C . PHE A 1 520 ? 8.149 96.260 233.816 1.00 27.27 520 PHE A C 1
ATOM 3940 O O . PHE A 1 520 ? 8.309 97.290 234.486 1.00 41.58 520 PHE A O 1
ATOM 3948 N N . PRO A 1 521 ? 8.363 95.048 234.339 1.00 34.33 521 PRO A N 1
ATOM 3949 C CA . PRO A 1 521 ? 8.786 94.901 235.736 1.00 40.10 521 PRO A CA 1
ATOM 3950 C C . PRO A 1 521 ? 10.292 95.088 235.866 1.00 48.84 521 PRO A C 1
ATOM 3951 O O . PRO A 1 521 ? 11.081 94.290 235.350 1.00 69.10 521 PRO A O 1
ATOM 3955 N N . GLY A 1 522 ? 10.696 96.163 236.547 1.00 41.20 522 GLY A N 1
ATOM 3956 C CA . GLY A 1 522 ? 12.097 96.414 236.831 1.00 30.55 522 GLY A CA 1
ATOM 3957 C C . GLY A 1 522 ? 12.683 97.635 236.141 1.00 41.86 522 GLY A C 1
ATOM 3958 O O . GLY A 1 522 ? 13.063 97.571 234.968 1.00 40.23 522 GLY A O 1
ATOM 3959 N N . VAL A 1 523 ? 12.777 98.748 236.867 1.00 44.16 523 VAL A N 1
ATOM 3960 C CA . VAL A 1 523 ? 13.340 99.986 236.315 1.00 27.52 523 VAL A CA 1
ATOM 3961 C C . VAL A 1 523 ? 14.831 99.841 236.004 1.00 32.01 523 VAL A C 1
ATOM 3962 O O . VAL A 1 523 ? 15.254 100.238 234.910 1.00 31.24 523 VAL A O 1
ATOM 3966 N N . PRO A 1 524 ? 15.672 99.286 236.887 1.00 32.61 524 PRO A N 1
ATOM 3967 C CA . PRO A 1 524 ? 17.092 99.123 236.493 1.00 39.94 524 PRO A CA 1
ATOM 3968 C C . PRO A 1 524 ? 17.275 98.217 235.283 1.00 37.30 524 PRO A C 1
ATOM 3969 O O . PRO A 1 524 ? 17.985 98.600 234.345 1.00 30.17 524 PRO A O 1
ATOM 3973 N N . ILE A 1 525 ? 16.618 97.044 235.260 1.00 31.92 525 ILE A N 1
ATOM 3974 C CA . ILE A 1 525 ? 16.650 96.190 234.069 1.00 38.90 525 ILE A CA 1
ATOM 3975 C C . ILE A 1 525 ? 16.184 96.967 232.857 1.00 44.06 525 ILE A C 1
ATOM 3976 O O . ILE A 1 525 ? 16.742 96.839 231.761 1.00 44.60 525 ILE A O 1
ATOM 3981 N N . TYR A 1 526 ? 15.121 97.762 233.034 1.00 39.13 526 TYR A N 1
ATOM 3982 C CA . TYR A 1 526 ? 14.570 98.545 231.939 1.00 31.61 526 TYR A CA 1
ATOM 3983 C C . TYR A 1 526 ? 15.582 99.558 231.432 1.00 33.22 526 TYR A C 1
ATOM 3984 O O . TYR A 1 526 ? 15.986 99.522 230.263 1.00 31.47 526 TYR A O 1
ATOM 3993 N N . MET A 1 527 ? 16.007 100.476 232.307 1.00 29.99 527 MET A N 1
ATOM 3994 C CA . MET A 1 527 ? 16.948 101.508 231.896 1.00 28.09 527 MET A CA 1
ATOM 3995 C C . MET A 1 527 ? 18.220 100.916 231.318 1.00 38.41 527 MET A C 1
ATOM 3996 O O . MET A 1 527 ? 18.790 101.486 230.380 1.00 37.72 527 MET A O 1
ATOM 4001 N N . ASP A 1 528 ? 18.662 99.769 231.827 1.00 23.85 528 ASP A N 1
ATOM 4002 C CA . ASP A 1 528 ? 19.896 99.192 231.314 1.00 27.47 528 ASP A CA 1
ATOM 4003 C C . ASP A 1 528 ? 19.765 98.843 229.833 1.00 26.90 528 ASP A C 1
ATOM 4004 O O . ASP A 1 528 ? 20.663 99.150 229.038 1.00 29.36 528 ASP A O 1
ATOM 4009 N N . GLN A 1 529 ? 18.641 98.224 229.445 1.00 23.21 529 GLN A N 1
ATOM 4010 C CA . GLN A 1 529 ? 18.358 97.939 228.042 1.00 22.79 529 GLN A CA 1
ATOM 4011 C C . GLN A 1 529 ? 18.273 99.228 227.219 1.00 39.32 529 GLN A C 1
ATOM 4012 O O . GLN A 1 529 ? 18.834 99.320 226.113 1.00 28.00 529 GLN A O 1
ATOM 4018 N N . CYS A 1 530 ? 17.571 100.240 227.749 1.00 40.40 530 CYS A N 1
ATOM 4019 C CA . CYS A 1 530 ? 17.406 101.499 227.024 1.00 37.48 530 CYS A CA 1
ATOM 4020 C C . CYS A 1 530 ? 18.743 102.182 226.800 1.00 35.08 530 CYS A C 1
ATOM 4021 O O . CYS A 1 530 ? 19.074 102.563 225.669 1.00 32.86 530 CYS A O 1
ATOM 4024 N N . ASN A 1 531 ? 19.528 102.354 227.876 1.00 34.57 531 ASN A N 1
ATOM 4025 C CA . ASN A 1 531 ? 20.805 103.053 227.752 1.00 23.12 531 ASN A CA 1
ATOM 4026 C C . ASN A 1 531 ? 21.775 102.286 226.867 1.00 23.40 531 ASN A C 1
ATOM 4027 O O . ASN A 1 531 ? 22.600 102.900 226.180 1.00 32.42 531 ASN A O 1
ATOM 4032 N N . THR A 1 532 ? 21.662 100.953 226.834 1.00 23.44 532 THR A N 1
ATOM 4033 C CA . THR A 1 532 ? 22.574 100.175 226.012 1.00 37.18 532 THR A CA 1
ATOM 4034 C C . THR A 1 532 ? 22.189 100.228 224.541 1.00 28.09 532 THR A C 1
ATOM 4035 O O . THR A 1 532 ? 23.084 100.262 223.680 1.00 25.17 532 THR A O 1
ATOM 4039 N N . ALA A 1 533 ? 20.885 100.281 224.225 1.00 23.23 533 ALA A N 1
ATOM 4040 C CA . ALA A 1 533 ? 20.504 100.520 222.840 1.00 37.14 533 ALA A CA 1
ATOM 4041 C C . ALA A 1 533 ? 21.021 101.869 222.383 1.00 41.56 533 ALA A C 1
ATOM 4042 O O . ALA A 1 533 ? 21.473 102.014 221.243 1.00 40.46 533 ALA A O 1
ATOM 4044 N N . ALA A 1 534 ? 20.981 102.869 223.264 1.00 33.74 534 ALA A N 1
ATOM 4045 C CA . ALA A 1 534 ? 21.448 104.190 222.857 1.00 37.27 534 ALA A CA 1
ATOM 4046 C C . ALA A 1 534 ? 22.964 104.191 222.655 1.00 42.21 534 ALA A C 1
ATOM 4047 O O . ALA A 1 534 ? 23.476 104.860 221.747 1.00 50.16 534 ALA A O 1
ATOM 4049 N N . ALA A 1 535 ? 23.696 103.433 223.482 1.00 32.76 535 ALA A N 1
ATOM 4050 C CA . ALA A 1 535 ? 25.160 103.424 223.401 1.00 28.15 535 ALA A CA 1
ATOM 4051 C C . ALA A 1 535 ? 25.653 102.811 222.094 1.00 26.76 535 ALA A C 1
ATOM 4052 O O . ALA A 1 535 ? 26.732 103.177 221.597 1.00 29.62 535 ALA A O 1
ATOM 4054 N N . LYS A 1 536 ? 24.885 101.865 221.536 1.00 26.53 536 LYS A N 1
ATOM 4055 C CA . LYS A 1 536 ? 25.172 101.318 220.217 1.00 34.78 536 LYS A CA 1
ATOM 4056 C C . LYS A 1 536 ? 24.556 102.167 219.111 1.00 44.71 536 LYS A C 1
ATOM 4057 O O . LYS A 1 536 ? 24.167 101.631 218.065 1.00 44.56 536 LYS A O 1
ATOM 4063 N N . ASP A 1 537 ? 24.434 103.481 219.339 1.00 49.70 537 ASP A N 1
ATOM 4064 C CA . ASP A 1 537 ? 23.885 104.416 218.371 1.00 57.32 537 ASP A CA 1
ATOM 4065 C C . ASP A 1 537 ? 22.459 104.023 217.996 1.00 49.14 537 ASP A C 1
ATOM 4066 O O . ASP A 1 537 ? 22.102 103.910 216.825 1.00 47.72 537 ASP A O 1
ATOM 4071 N N . TYR A 1 538 ? 21.636 103.830 219.027 1.00 47.42 538 TYR A N 1
ATOM 4072 C CA . TYR A 1 538 ? 20.190 103.700 218.874 1.00 37.27 538 TYR A CA 1
ATOM 4073 C C . TYR A 1 538 ? 19.838 102.524 217.971 1.00 37.20 538 TYR A C 1
ATOM 4074 O O . TYR A 1 538 ? 19.067 102.648 217.013 1.00 50.44 538 TYR A O 1
ATOM 4083 N N . GLU A 1 539 ? 20.406 101.362 218.290 1.00 31.97 539 GLU A N 1
ATOM 4084 C CA . GLU A 1 539 ? 20.068 100.177 217.519 1.00 38.85 539 GLU A CA 1
ATOM 4085 C C . GLU A 1 539 ? 18.616 99.803 217.767 1.00 34.67 539 GLU A C 1
ATOM 4086 O O . GLU A 1 539 ? 18.082 99.981 218.867 1.00 31.96 539 GLU A O 1
ATOM 4092 N N . GLY A 1 540 ? 17.971 99.299 216.722 1.00 28.57 540 GLY A N 1
ATOM 4093 C CA . GLY A 1 540 ? 16.530 99.158 216.722 1.00 28.27 540 GLY A CA 1
ATOM 4094 C C . GLY A 1 540 ? 15.792 100.347 216.148 1.00 33.42 540 GLY A C 1
ATOM 4095 O O . GLY A 1 540 ? 14.614 100.212 215.811 1.00 45.29 540 GLY A O 1
ATOM 4096 N N . PHE A 1 541 ? 16.446 101.501 216.000 1.00 34.17 541 PHE A N 1
ATOM 4097 C CA . PHE A 1 541 ? 15.883 102.635 215.277 1.00 33.66 541 PHE A CA 1
ATOM 4098 C C . PHE A 1 541 ? 16.608 102.856 213.953 1.00 30.53 541 PHE A C 1
ATOM 4099 O O . PHE A 1 541 ? 17.784 102.527 213.806 1.00 30.50 541 PHE A O 1
ATOM 4107 N N . VAL A 1 542 ? 15.894 103.428 212.993 1.00 37.19 542 VAL A N 1
ATOM 4108 C CA . VAL A 1 542 ? 16.485 103.967 211.768 1.00 33.70 542 VAL A CA 1
ATOM 4109 C C . VAL A 1 542 ? 16.689 105.471 211.948 1.00 33.33 542 VAL A C 1
ATOM 4110 O O . VAL A 1 542 ? 15.752 106.200 212.296 1.00 22.38 542 VAL A O 1
ATOM 4114 N N . LEU A 1 543 ? 17.906 105.940 211.696 1.00 34.21 543 LEU A N 1
ATOM 4115 C CA . LEU A 1 543 ? 18.237 107.351 211.789 1.00 38.94 543 LEU A CA 1
ATOM 4116 C C . LEU A 1 543 ? 18.515 107.915 210.403 1.00 37.88 543 LEU A C 1
ATOM 4117 O O . LEU A 1 543 ? 19.246 107.307 209.613 1.00 37.17 543 LEU A O 1
ATOM 4122 N N . ASP A 1 544 ? 17.904 109.063 210.106 1.00 37.73 544 ASP A N 1
ATOM 4123 C CA . ASP A 1 544 ? 18.098 109.751 208.832 1.00 23.37 544 ASP A CA 1
ATOM 4124 C C . ASP A 1 544 ? 18.200 111.248 209.088 1.00 29.21 544 ASP A C 1
ATOM 4125 O O . ASP A 1 544 ? 19.113 111.897 208.595 1.00 38.98 544 ASP A O 1
ATOM 4130 N N . GLU B 1 16 ? 4.100 73.613 202.889 1.00 73.65 16 GLU B N 1
ATOM 4131 C CA . GLU B 1 16 ? 5.509 73.596 202.510 1.00 84.30 16 GLU B CA 1
ATOM 4132 C C . GLU B 1 16 ? 6.110 74.978 202.755 1.00 77.74 16 GLU B C 1
ATOM 4133 O O . GLU B 1 16 ? 5.377 75.965 202.756 1.00 71.48 16 GLU B O 1
ATOM 4139 N N . VAL B 1 17 ? 7.427 75.046 202.981 1.00 70.27 17 VAL B N 1
ATOM 4140 C CA . VAL B 1 17 ? 8.146 76.310 203.136 1.00 68.42 17 VAL B CA 1
ATOM 4141 C C . VAL B 1 17 ? 9.228 76.381 202.069 1.00 62.87 17 VAL B C 1
ATOM 4142 O O . VAL B 1 17 ? 10.003 75.434 201.902 1.00 65.39 17 VAL B O 1
ATOM 4146 N N . PHE B 1 18 ? 9.280 77.500 201.357 1.00 57.04 18 PHE B N 1
ATOM 4147 C CA . PHE B 1 18 ? 10.228 77.715 200.277 1.00 49.78 18 PHE B CA 1
ATOM 4148 C C . PHE B 1 18 ? 11.092 78.922 200.598 1.00 39.84 18 PHE B C 1
ATOM 4149 O O . PHE B 1 18 ? 10.712 79.794 201.387 1.00 32.54 18 PHE B O 1
ATOM 4157 N N . ASP B 1 19 ? 12.266 78.969 199.971 1.00 33.65 19 ASP B N 1
ATOM 4158 C CA . ASP B 1 19 ? 13.067 80.185 200.080 1.00 44.42 19 ASP B CA 1
ATOM 4159 C C . ASP B 1 19 ? 12.428 81.350 199.311 1.00 37.22 19 ASP B C 1
ATOM 4160 O O . ASP B 1 19 ? 12.434 82.487 199.797 1.00 36.78 19 ASP B O 1
ATOM 4165 N N . ALA B 1 20 ? 11.855 81.091 198.127 1.00 29.61 20 ALA B N 1
ATOM 4166 C CA . ALA B 1 20 ? 11.177 82.122 197.357 1.00 34.98 20 ALA B CA 1
ATOM 4167 C C . ALA B 1 20 ? 10.008 81.523 196.606 1.00 34.95 20 ALA B C 1
ATOM 4168 O O . ALA B 1 20 ? 10.137 80.462 196.000 1.00 47.86 20 ALA B O 1
ATOM 4170 N N . LEU B 1 21 ? 8.873 82.208 196.661 1.00 35.02 21 LEU B N 1
ATOM 4171 C CA . LEU B 1 21 ? 7.741 81.961 195.772 1.00 30.46 21 LEU B CA 1
ATOM 4172 C C . LEU B 1 21 ? 7.719 83.056 194.720 1.00 29.50 21 LEU B C 1
ATOM 4173 O O . LEU B 1 21 ? 7.478 84.222 195.043 1.00 25.66 21 LEU B O 1
ATOM 4178 N N . ILE B 1 22 ? 7.973 82.683 193.476 1.00 30.08 22 ILE B N 1
ATOM 4179 C CA . ILE B 1 22 ? 7.926 83.585 192.332 1.00 28.11 22 ILE B CA 1
ATOM 4180 C C . ILE B 1 22 ? 6.509 83.564 191.769 1.00 33.81 22 ILE B C 1
ATOM 4181 O O . ILE B 1 22 ? 5.881 82.502 191.658 1.00 36.56 22 ILE B O 1
ATOM 4186 N N . VAL B 1 23 ? 5.989 84.740 191.431 1.00 43.90 23 VAL B N 1
ATOM 4187 C CA . VAL B 1 23 ? 4.684 84.873 190.793 1.00 26.61 23 VAL B CA 1
ATOM 4188 C C . VAL B 1 23 ? 4.926 85.305 189.349 1.00 32.86 23 VAL B C 1
ATOM 4189 O O . VAL B 1 23 ? 5.416 86.414 189.103 1.00 29.49 23 VAL B O 1
ATOM 4193 N N . GLY B 1 24 ? 4.615 84.431 188.401 1.00 34.13 24 GLY B N 1
ATOM 4194 C CA . GLY B 1 24 ? 4.627 84.807 186.997 1.00 38.59 24 GLY B CA 1
ATOM 4195 C C . GLY B 1 24 ? 5.698 84.056 186.224 1.00 40.09 24 GLY B C 1
ATOM 4196 O O . GLY B 1 24 ? 6.816 83.853 186.709 1.00 35.93 24 GLY B O 1
ATOM 4197 N N . ALA B 1 25 ? 5.364 83.657 184.998 1.00 44.35 25 ALA B N 1
ATOM 4198 C CA . ALA B 1 25 ? 6.244 82.841 184.172 1.00 42.62 25 ALA B CA 1
ATOM 4199 C C . ALA B 1 25 ? 6.516 83.503 182.824 1.00 38.87 25 ALA B C 1
ATOM 4200 O O . ALA B 1 25 ? 6.565 82.843 181.782 1.00 34.39 25 ALA B O 1
ATOM 4202 N N . GLY B 1 26 ? 6.712 84.818 182.838 1.00 44.81 26 GLY B N 1
ATOM 4203 C CA . GLY B 1 26 ? 7.272 85.535 181.707 1.00 40.07 26 GLY B CA 1
ATOM 4204 C C . GLY B 1 26 ? 8.787 85.493 181.753 1.00 28.80 26 GLY B C 1
ATOM 4205 O O . GLY B 1 26 ? 9.382 84.641 182.410 1.00 28.89 26 GLY B O 1
ATOM 4206 N N . PHE B 1 27 ? 9.420 86.424 181.042 1.00 33.02 27 PHE B N 1
ATOM 4207 C CA . PHE B 1 27 ? 10.886 86.457 181.024 1.00 33.46 27 PHE B CA 1
ATOM 4208 C C . PHE B 1 27 ? 11.483 86.591 182.432 1.00 37.05 27 PHE B C 1
ATOM 4209 O O . PHE B 1 27 ? 12.410 85.859 182.793 1.00 39.19 27 PHE B O 1
ATOM 4217 N N . ASN B 1 28 ? 10.992 87.553 183.225 1.00 41.53 28 ASN B N 1
ATOM 4218 C CA . ASN B 1 28 ? 11.522 87.762 184.573 1.00 37.69 28 ASN B CA 1
ATOM 4219 C C . ASN B 1 28 ? 11.313 86.525 185.443 1.00 40.06 28 ASN B C 1
ATOM 4220 O O . ASN B 1 28 ? 12.264 85.993 186.030 1.00 33.12 28 ASN B O 1
ATOM 4225 N N . GLY B 1 29 ? 10.063 86.071 185.562 1.00 38.86 29 GLY B N 1
ATOM 4226 C CA . GLY B 1 29 ? 9.786 84.917 186.402 1.00 30.05 29 GLY B CA 1
ATOM 4227 C C . GLY B 1 29 ? 10.617 83.715 186.010 1.00 30.63 29 GLY B C 1
ATOM 4228 O O . GLY B 1 29 ? 11.227 83.070 186.856 1.00 33.26 29 GLY B O 1
ATOM 4229 N N . ILE B 1 30 ? 10.675 83.424 184.710 1.00 34.99 30 ILE B N 1
ATOM 4230 C CA . ILE B 1 30 ? 11.435 82.278 184.213 1.00 50.75 30 ILE B CA 1
ATOM 4231 C C . ILE B 1 30 ? 12.927 82.460 184.507 1.00 51.40 30 ILE B C 1
ATOM 4232 O O . ILE B 1 30 ? 13.622 81.501 184.876 1.00 48.88 30 ILE B O 1
ATOM 4237 N N . TYR B 1 31 ? 13.427 83.702 184.416 1.00 42.00 31 TYR B N 1
ATOM 4238 C CA . TYR B 1 31 ? 14.832 83.979 184.723 1.00 40.91 31 TYR B CA 1
ATOM 4239 C C . TYR B 1 31 ? 15.095 83.873 186.220 1.00 46.40 31 TYR B C 1
ATOM 4240 O O . TYR B 1 31 ? 16.164 83.398 186.645 1.00 45.44 31 TYR B O 1
ATOM 4249 N N . GLN B 1 32 ? 14.113 84.283 187.023 1.00 37.87 32 GLN B N 1
ATOM 4250 C CA . GLN B 1 32 ? 14.189 84.194 188.472 1.00 29.50 32 GLN B CA 1
ATOM 4251 C C . GLN B 1 32 ? 14.167 82.743 188.966 1.00 39.45 32 GLN B C 1
ATOM 4252 O O . GLN B 1 32 ? 14.829 82.418 189.955 1.00 43.36 32 GLN B O 1
ATOM 4258 N N . LEU B 1 33 ? 13.427 81.859 188.291 1.00 45.49 33 LEU B N 1
ATOM 4259 C CA . LEU B 1 33 ? 13.405 80.448 188.660 1.00 34.50 33 LEU B CA 1
ATOM 4260 C C . LEU B 1 33 ? 14.725 79.778 188.331 1.00 38.29 33 LEU B C 1
ATOM 4261 O O . LEU B 1 33 ? 15.254 78.992 189.127 1.00 39.28 33 LEU B O 1
ATOM 4266 N N . HIS B 1 34 ? 15.257 80.060 187.149 1.00 41.36 34 HIS B N 1
ATOM 4267 C CA . HIS B 1 34 ? 16.483 79.407 186.720 1.00 32.49 34 HIS B CA 1
ATOM 4268 C C . HIS B 1 34 ? 17.663 79.862 187.554 1.00 46.51 34 HIS B C 1
ATOM 4269 O O . HIS B 1 34 ? 18.523 79.058 187.913 1.00 55.02 34 HIS B O 1
ATOM 4276 N N . ARG B 1 35 ? 17.710 81.139 187.898 1.00 41.85 35 ARG B N 1
ATOM 4277 C CA . ARG B 1 35 ? 18.895 81.646 188.568 1.00 40.49 35 ARG B CA 1
ATOM 4278 C C . ARG B 1 35 ? 18.861 81.346 190.064 1.00 40.70 35 ARG B C 1
ATOM 4279 O O . ARG B 1 35 ? 19.897 81.032 190.665 1.00 41.39 35 ARG B O 1
ATOM 4287 N N . LEU B 1 36 ? 17.700 81.484 190.703 1.00 41.92 36 LEU B N 1
ATOM 4288 C CA . LEU B 1 36 ? 17.623 81.181 192.132 1.00 34.15 36 LEU B CA 1
ATOM 4289 C C . LEU B 1 36 ? 17.783 79.689 192.391 1.00 43.87 36 LEU B C 1
ATOM 4290 O O . LEU B 1 36 ? 18.435 79.281 193.360 1.00 47.25 36 LEU B O 1
ATOM 4295 N N . ARG B 1 37 ? 17.206 78.855 191.534 1.00 46.47 37 ARG B N 1
ATOM 4296 C CA . ARG B 1 37 ? 17.436 77.423 191.659 1.00 42.86 37 ARG B CA 1
ATOM 4297 C C . ARG B 1 37 ? 18.912 77.084 191.505 1.00 43.37 37 ARG B C 1
ATOM 4298 O O . ARG B 1 37 ? 19.426 76.219 192.222 1.00 38.51 37 ARG B O 1
ATOM 4306 N N . GLN B 1 38 ? 19.612 77.783 190.600 1.00 40.70 38 GLN B N 1
ATOM 4307 C CA . GLN B 1 38 ? 21.038 77.553 190.345 1.00 30.53 38 GLN B CA 1
ATOM 4308 C C . GLN B 1 38 ? 21.914 77.890 191.550 1.00 50.18 38 GLN B C 1
ATOM 4309 O O . GLN B 1 38 ? 22.968 77.266 191.749 1.00 44.31 38 GLN B O 1
ATOM 4315 N N . GLU B 1 39 ? 21.535 78.905 192.327 1.00 40.94 39 GLU B N 1
ATOM 4316 C CA . GLU B 1 39 ? 22.296 79.281 193.507 1.00 36.99 39 GLU B CA 1
ATOM 4317 C C . GLU B 1 39 ? 21.864 78.512 194.740 1.00 35.32 39 GLU B C 1
ATOM 4318 O O . GLU B 1 39 ? 22.200 78.915 195.852 1.00 32.07 39 GLU B O 1
ATOM 4324 N N . GLY B 1 40 ? 21.117 77.432 194.574 1.00 41.47 40 GLY B N 1
ATOM 4325 C CA . GLY B 1 40 ? 20.854 76.543 195.673 1.00 36.30 40 GLY B CA 1
ATOM 4326 C C . GLY B 1 40 ? 19.664 76.888 196.532 1.00 33.62 40 GLY B C 1
ATOM 4327 O O . GLY B 1 40 ? 19.428 76.200 197.534 1.00 35.88 40 GLY B O 1
ATOM 4328 N N . PHE B 1 41 ? 18.893 77.910 196.173 1.00 33.70 41 PHE B N 1
ATOM 4329 C CA . PHE B 1 41 ? 17.683 78.222 196.926 1.00 32.10 41 PHE B CA 1
ATOM 4330 C C . PHE B 1 41 ? 16.542 77.256 196.572 1.00 35.70 41 PHE B C 1
ATOM 4331 O O . PHE B 1 41 ? 16.472 76.719 195.462 1.00 37.49 41 PHE B O 1
ATOM 4339 N N . LYS B 1 42 ? 15.653 77.029 197.543 1.00 43.18 42 LYS B N 1
ATOM 4340 C CA . LYS B 1 42 ? 14.464 76.203 197.350 1.00 44.30 42 LYS B CA 1
ATOM 4341 C C . LYS B 1 42 ? 13.352 77.083 196.788 1.00 46.92 42 LYS B C 1
ATOM 4342 O O . LYS B 1 42 ? 12.777 77.903 197.515 1.00 45.57 42 LYS B O 1
ATOM 4348 N N . VAL B 1 43 ? 13.018 76.874 195.506 1.00 50.91 43 VAL B N 1
ATOM 4349 C CA . VAL B 1 43 ? 12.218 77.801 194.707 1.00 53.19 43 VAL B CA 1
ATOM 4350 C C . VAL B 1 43 ? 10.987 77.094 194.146 1.00 52.66 43 VAL B C 1
ATOM 4351 O O . VAL B 1 43 ? 11.014 75.897 193.847 1.00 59.45 43 VAL B O 1
ATOM 4355 N N . ARG B 1 44 ? 9.899 77.855 194.015 1.00 45.30 44 ARG B N 1
ATOM 4356 C CA . ARG B 1 44 ? 8.674 77.440 193.345 1.00 36.43 44 ARG B CA 1
ATOM 4357 C C . ARG B 1 44 ? 8.064 78.647 192.632 1.00 42.29 44 ARG B C 1
ATOM 4358 O O . ARG B 1 44 ? 8.091 79.765 193.157 1.00 35.58 44 ARG B O 1
ATOM 4366 N N . LEU B 1 45 ? 7.522 78.422 191.433 1.00 44.12 45 LEU B N 1
ATOM 4367 C CA . LEU B 1 45 ? 6.917 79.470 190.622 1.00 37.66 45 LEU B CA 1
ATOM 4368 C C . LEU B 1 45 ? 5.446 79.144 190.404 1.00 41.57 45 LEU B C 1
ATOM 4369 O O . LEU B 1 45 ? 5.106 78.043 189.949 1.00 36.71 45 LEU B O 1
ATOM 4374 N N . PHE B 1 46 ? 4.587 80.120 190.695 1.00 39.51 46 PHE B N 1
ATOM 4375 C CA . PHE B 1 46 ? 3.148 80.019 190.492 1.00 41.38 46 PHE B CA 1
ATOM 4376 C C . PHE B 1 46 ? 2.751 80.864 189.289 1.00 38.23 46 PHE B C 1
ATOM 4377 O O . PHE B 1 46 ? 3.085 82.049 189.234 1.00 36.79 46 PHE B O 1
ATOM 4385 N N . GLU B 1 47 ? 2.040 80.264 188.336 1.00 37.67 47 GLU B N 1
ATOM 4386 C CA . GLU B 1 47 ? 1.609 80.945 187.116 1.00 37.86 47 GLU B CA 1
ATOM 4387 C C . GLU B 1 47 ? 0.098 80.810 186.937 1.00 36.74 47 GLU B C 1
ATOM 4388 O O . GLU B 1 47 ? -0.460 79.721 187.119 1.00 45.35 47 GLU B O 1
ATOM 4394 N N . ALA B 1 48 ? -0.557 81.916 186.564 1.00 30.80 48 ALA B N 1
ATOM 4395 C CA . ALA B 1 48 ? -2.022 81.962 186.469 1.00 35.89 48 ALA B CA 1
ATOM 4396 C C . ALA B 1 48 ? -2.555 81.336 185.181 1.00 34.39 48 ALA B C 1
ATOM 4397 O O . ALA B 1 48 ? -3.706 80.874 185.153 1.00 35.67 48 ALA B O 1
ATOM 4399 N N . GLY B 1 49 ? -1.760 81.338 184.112 1.00 28.46 49 GLY B N 1
ATOM 4400 C CA . GLY B 1 49 ? -2.155 80.705 182.881 1.00 36.22 49 GLY B CA 1
ATOM 4401 C C . GLY B 1 49 ? -1.928 79.198 182.905 1.00 47.91 49 GLY B C 1
ATOM 4402 O O . GLY B 1 49 ? -1.452 78.613 183.882 1.00 54.30 49 GLY B O 1
ATOM 4403 N N . ALA B 1 50 ? -2.267 78.563 181.776 1.00 42.80 50 ALA B N 1
ATOM 4404 C CA . ALA B 1 50 ? -2.003 77.138 181.602 1.00 43.32 50 ALA B CA 1
ATOM 4405 C C . ALA B 1 50 ? -0.559 76.832 181.198 1.00 44.09 50 ALA B C 1
ATOM 4406 O O . ALA B 1 50 ? -0.118 75.693 181.350 1.00 50.15 50 ALA B O 1
ATOM 4408 N N . ASP B 1 51 ? 0.191 77.814 180.713 1.00 43.95 51 ASP B N 1
ATOM 4409 C CA . ASP B 1 51 ? 1.512 77.570 180.164 1.00 45.70 51 ASP B CA 1
ATOM 4410 C C . ASP B 1 51 ? 2.397 78.799 180.395 1.00 57.28 51 ASP B C 1
ATOM 4411 O O . ASP B 1 51 ? 1.924 79.871 180.777 1.00 49.95 51 ASP B O 1
ATOM 4416 N N . MET B 1 52 ? 3.693 78.631 180.148 1.00 61.56 52 MET B N 1
ATOM 4417 C CA . MET B 1 52 ? 4.662 79.712 180.284 1.00 61.90 52 MET B CA 1
ATOM 4418 C C . MET B 1 52 ? 4.448 80.766 179.206 1.00 64.14 52 MET B C 1
ATOM 4419 O O . MET B 1 52 ? 3.477 80.748 178.448 1.00 66.58 52 MET B O 1
ATOM 4424 N N . GLY B 1 53 ? 5.433 81.644 179.091 1.00 52.44 53 GLY B N 1
ATOM 4425 C CA . GLY B 1 53 ? 5.476 82.647 178.060 1.00 50.60 53 GLY B CA 1
ATOM 4426 C C . GLY B 1 53 ? 4.937 83.994 178.470 1.00 52.32 53 GLY B C 1
ATOM 4427 O O . GLY B 1 53 ? 5.145 84.985 177.747 1.00 57.96 53 GLY B O 1
ATOM 4428 N N . GLY B 1 54 ? 4.253 84.054 179.605 1.00 46.17 54 GLY B N 1
ATOM 4429 C CA . GLY B 1 54 ? 3.739 85.299 180.134 1.00 45.46 54 GLY B CA 1
ATOM 4430 C C . GLY B 1 54 ? 2.879 86.043 179.144 1.00 43.18 54 GLY B C 1
ATOM 4431 O O . GLY B 1 54 ? 1.802 85.585 178.751 1.00 44.61 54 GLY B O 1
ATOM 4432 N N . ILE B 1 55 ? 3.383 87.193 178.699 1.00 40.98 55 ILE B N 1
ATOM 4433 C CA . ILE B 1 55 ? 2.591 88.052 177.833 1.00 43.91 55 ILE B CA 1
ATOM 4434 C C . ILE B 1 55 ? 2.225 87.356 176.522 1.00 48.99 55 ILE B C 1
ATOM 4435 O O . ILE B 1 55 ? 1.238 87.727 175.884 1.00 42.15 55 ILE B O 1
ATOM 4440 N N . TRP B 1 56 ? 2.966 86.317 176.126 1.00 53.86 56 TRP B N 1
ATOM 4441 C CA . TRP B 1 56 ? 2.705 85.617 174.871 1.00 49.43 56 TRP B CA 1
ATOM 4442 C C . TRP B 1 56 ? 1.743 84.449 175.032 1.00 50.60 56 TRP B C 1
ATOM 4443 O O . TRP B 1 56 ? 1.259 83.922 174.028 1.00 45.78 56 TRP B O 1
ATOM 4454 N N . TYR B 1 57 ? 1.425 84.068 176.267 1.00 42.11 57 TYR B N 1
ATOM 4455 C CA . TYR B 1 57 ? 0.340 83.132 176.505 1.00 35.29 57 TYR B CA 1
ATOM 4456 C C . TYR B 1 57 ? -1.016 83.805 176.381 1.00 38.19 57 TYR B C 1
ATOM 4457 O O . TYR B 1 57 ? -1.943 83.247 175.786 1.00 33.30 57 TYR B O 1
ATOM 4466 N N . TRP B 1 58 ? -1.165 84.989 176.979 1.00 37.04 58 TRP B N 1
ATOM 4467 C CA . TRP B 1 58 ? -2.478 85.615 177.022 1.00 35.97 58 TRP B CA 1
ATOM 4468 C C . TRP B 1 58 ? -2.810 86.294 175.708 1.00 38.47 58 TRP B C 1
ATOM 4469 O O . TRP B 1 58 ? -3.964 86.259 175.259 1.00 39.44 58 TRP B O 1
ATOM 4480 N N . ASN B 1 59 ? -1.819 86.945 175.102 1.00 36.71 59 ASN B N 1
ATOM 4481 C CA . ASN B 1 59 ? -2.049 87.771 173.918 1.00 47.08 59 ASN B CA 1
ATOM 4482 C C . ASN B 1 59 ? -1.860 86.887 172.689 1.00 51.86 59 ASN B C 1
ATOM 4483 O O . ASN B 1 59 ? -0.799 86.841 172.061 1.00 53.95 59 ASN B O 1
ATOM 4488 N N . CYS B 1 60 ? -2.920 86.152 172.355 1.00 49.45 60 CYS B N 1
ATOM 4489 C CA . CYS B 1 60 ? -2.933 85.297 171.174 1.00 42.89 60 CYS B CA 1
ATOM 4490 C C . CYS B 1 60 ? -3.802 85.869 170.057 1.00 41.90 60 CYS B C 1
ATOM 4491 O O . CYS B 1 60 ? -4.317 85.105 169.233 1.00 37.60 60 CYS B O 1
ATOM 4494 N N . TYR B 1 61 ? -3.981 87.196 170.009 1.00 32.19 61 TYR B N 1
ATOM 4495 C CA . TYR B 1 61 ? -4.818 87.779 168.968 1.00 46.35 61 TYR B CA 1
ATOM 4496 C C . TYR B 1 61 ? -4.081 87.819 167.626 1.00 39.13 61 TYR B C 1
ATOM 4497 O O . TYR B 1 61 ? -2.849 87.826 167.581 1.00 32.95 61 TYR B O 1
ATOM 4506 N N . PRO B 1 62 ? -4.813 87.819 166.519 1.00 35.36 62 PRO B N 1
ATOM 4507 C CA . PRO B 1 62 ? -4.165 87.867 165.205 1.00 34.02 62 PRO B CA 1
ATOM 4508 C C . PRO B 1 62 ? -3.215 89.047 165.073 1.00 43.82 62 PRO B C 1
ATOM 4509 O O . PRO B 1 62 ? -3.580 90.204 165.321 1.00 44.12 62 PRO B O 1
ATOM 4513 N N . GLY B 1 63 ? -1.974 88.742 164.692 1.00 40.71 63 GLY B N 1
ATOM 4514 C CA . GLY B 1 63 ? -0.944 89.742 164.501 1.00 43.00 63 GLY B CA 1
ATOM 4515 C C . GLY B 1 63 ? -0.121 90.087 165.731 1.00 36.90 63 GLY B C 1
ATOM 4516 O O . GLY B 1 63 ? 0.753 90.954 165.639 1.00 34.83 63 GLY B O 1
ATOM 4517 N N . ALA B 1 64 ? -0.367 89.436 166.872 1.00 44.16 64 ALA B N 1
ATOM 4518 C CA . ALA B 1 64 ? 0.378 89.720 168.094 1.00 43.75 64 ALA B CA 1
ATOM 4519 C C . ALA B 1 64 ? 1.861 89.451 167.895 1.00 47.43 64 ALA B C 1
ATOM 4520 O O . ALA B 1 64 ? 2.271 88.307 167.674 1.00 48.08 64 ALA B O 1
ATOM 4522 N N . ARG B 1 65 ? 2.663 90.511 167.993 1.00 44.30 65 ARG B N 1
ATOM 4523 C CA . ARG B 1 65 ? 4.029 90.520 167.498 1.00 36.35 65 ARG B CA 1
ATOM 4524 C C . ARG B 1 65 ? 4.888 91.329 168.465 1.00 39.82 65 ARG B C 1
ATOM 4525 O O . ARG B 1 65 ? 4.369 92.047 169.328 1.00 50.26 65 ARG B O 1
ATOM 4533 N N . VAL B 1 66 ? 6.221 91.218 168.316 1.00 38.12 66 VAL B N 1
ATOM 4534 C CA . VAL B 1 66 ? 7.163 91.915 169.191 1.00 42.27 66 VAL B CA 1
ATOM 4535 C C . VAL B 1 66 ? 7.458 93.308 168.641 1.00 51.17 66 VAL B C 1
ATOM 4536 O O . VAL B 1 66 ? 7.259 93.593 167.458 1.00 51.86 66 VAL B O 1
ATOM 4540 N N . ASP B 1 67 ? 7.976 94.187 169.510 1.00 49.69 67 ASP B N 1
ATOM 4541 C CA . ASP B 1 67 ? 8.589 95.430 169.060 1.00 47.51 67 ASP B CA 1
ATOM 4542 C C . ASP B 1 67 ? 10.096 95.449 169.265 1.00 50.97 67 ASP B C 1
ATOM 4543 O O . ASP B 1 67 ? 10.749 96.408 168.842 1.00 58.18 67 ASP B O 1
ATOM 4548 N N . SER B 1 68 ? 10.657 94.423 169.904 1.00 54.30 68 SER B N 1
ATOM 4549 C CA . SER B 1 68 ? 12.099 94.268 170.071 1.00 48.17 68 SER B CA 1
ATOM 4550 C C . SER B 1 68 ? 12.602 93.324 168.997 1.00 44.32 68 SER B C 1
ATOM 4551 O O . SER B 1 68 ? 12.189 92.160 168.952 1.00 46.92 68 SER B O 1
ATOM 4554 N N . HIS B 1 69 ? 13.501 93.810 168.151 1.00 50.64 69 HIS B N 1
ATOM 4555 C CA . HIS B 1 69 ? 13.981 92.985 167.057 1.00 53.94 69 HIS B CA 1
ATOM 4556 C C . HIS B 1 69 ? 14.842 91.823 167.575 1.00 48.76 69 HIS B C 1
ATOM 4557 O O . HIS B 1 69 ? 15.271 91.770 168.736 1.00 43.44 69 HIS B O 1
ATOM 4564 N N . ILE B 1 70 ? 15.082 90.874 166.681 1.00 47.95 70 ILE B N 1
ATOM 4565 C CA . ILE B 1 70 ? 15.936 89.725 166.926 1.00 48.95 70 ILE B CA 1
ATOM 4566 C C . ILE B 1 70 ? 17.388 90.188 166.834 1.00 39.35 70 ILE B C 1
ATOM 4567 O O . ILE B 1 70 ? 17.708 91.042 165.996 1.00 42.06 70 ILE B O 1
ATOM 4572 N N . PRO B 1 71 ? 18.312 89.673 167.665 1.00 40.47 71 PRO B N 1
ATOM 4573 C CA . PRO B 1 71 ? 18.144 88.740 168.786 1.00 47.78 71 PRO B CA 1
ATOM 4574 C C . PRO B 1 71 ? 18.134 89.419 170.157 1.00 49.84 71 PRO B C 1
ATOM 4575 O O . PRO B 1 71 ? 18.599 88.825 171.119 1.00 46.36 71 PRO B O 1
ATOM 4579 N N . ILE B 1 72 ? 17.634 90.654 170.223 1.00 60.50 72 ILE B N 1
ATOM 4580 C CA . ILE B 1 72 ? 17.586 91.437 171.457 1.00 60.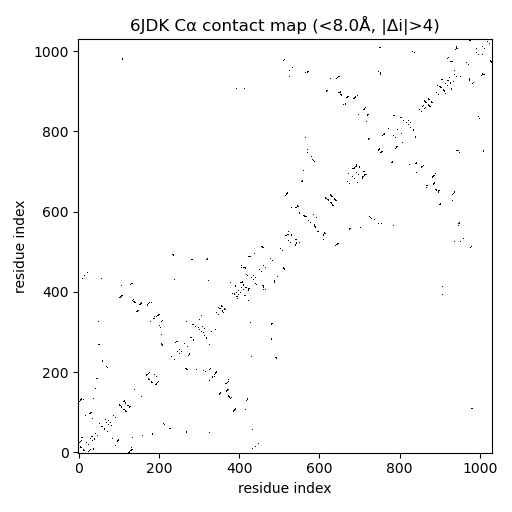97 72 ILE B CA 1
ATOM 4581 C C . ILE B 1 72 ? 16.478 90.934 172.369 1.00 50.50 72 ILE B C 1
ATOM 4582 O O . ILE B 1 72 ? 16.622 90.949 173.594 1.00 48.90 72 ILE B O 1
ATOM 4587 N N . TYR B 1 73 ? 15.397 90.422 171.787 1.00 44.47 73 TYR B N 1
ATOM 4588 C CA . TYR B 1 73 ? 14.235 89.964 172.535 1.00 48.82 73 TYR B CA 1
ATOM 4589 C C . TYR B 1 73 ? 14.373 88.473 172.869 1.00 49.93 73 TYR B C 1
ATOM 4590 O O . TYR B 1 73 ? 13.573 87.637 172.453 1.00 46.19 73 TYR B O 1
ATOM 4599 N N . GLU B 1 74 ? 15.395 88.159 173.672 1.00 49.23 74 GLU B N 1
ATOM 4600 C CA . GLU B 1 74 ? 15.630 86.796 174.158 1.00 47.94 74 GLU B CA 1
ATOM 4601 C C . GLU B 1 74 ? 16.750 86.827 175.201 1.00 47.66 74 GLU B C 1
ATOM 4602 O O . GLU B 1 74 ? 17.339 87.878 175.484 1.00 53.39 74 GLU B O 1
ATOM 4608 N N . PHE B 1 75 ? 17.042 85.654 175.772 1.00 43.56 75 PHE B N 1
ATOM 4609 C CA . PHE B 1 75 ? 18.069 85.530 176.797 1.00 45.08 75 PHE B CA 1
ATOM 4610 C C . PHE B 1 75 ? 19.459 85.475 176.172 1.00 49.95 75 PHE B C 1
ATOM 4611 O O . PHE B 1 75 ? 19.651 84.947 175.074 1.00 48.32 75 PHE B O 1
ATOM 4619 N N . SER B 1 76 ? 20.432 86.030 176.895 1.00 48.70 76 SER B N 1
ATOM 4620 C CA . SER B 1 76 ? 21.825 86.072 176.473 1.00 44.80 76 SER B CA 1
ATOM 4621 C C . SER B 1 76 ? 22.611 84.842 176.894 1.00 46.41 76 SER B C 1
ATOM 4622 O O . SER B 1 76 ? 23.801 84.761 176.600 1.00 49.67 76 SER B O 1
ATOM 4625 N N . ILE B 1 77 ? 21.974 83.895 177.582 1.00 52.36 77 ILE B N 1
ATOM 4626 C CA . ILE B 1 77 ? 22.605 82.622 177.904 1.00 53.56 77 ILE B CA 1
ATOM 4627 C C . ILE B 1 77 ? 23.032 81.908 176.620 1.00 63.95 77 ILE B C 1
ATOM 4628 O O . ILE B 1 77 ? 22.225 81.688 175.704 1.00 65.68 77 ILE B O 1
ATOM 4633 N N . GLU B 1 78 ? 24.313 81.515 176.567 1.00 69.10 78 GLU B N 1
ATOM 4634 C CA . GLU B 1 78 ? 24.916 81.021 175.332 1.00 72.47 78 GLU B CA 1
ATOM 4635 C C . GLU B 1 78 ? 24.250 79.736 174.849 1.00 63.72 78 GLU B C 1
ATOM 4636 O O . GLU B 1 78 ? 24.090 79.523 173.642 1.00 64.45 78 GLU B O 1
ATOM 4642 N N . GLU B 1 79 ? 23.842 78.871 175.770 1.00 53.34 79 GLU B N 1
ATOM 4643 C CA . GLU B 1 79 ? 23.211 77.629 175.357 1.00 52.50 79 GLU B CA 1
ATOM 4644 C C . GLU B 1 79 ? 21.817 77.829 174.772 1.00 57.07 79 GLU B C 1
ATOM 4645 O O . GLU B 1 79 ? 21.252 76.871 174.237 1.00 58.11 79 GLU B O 1
ATOM 4651 N N . LEU B 1 80 ? 21.240 79.028 174.865 1.00 55.42 80 LEU B N 1
ATOM 4652 C CA . LEU B 1 80 ? 19.905 79.261 174.322 1.00 48.74 80 LEU B CA 1
ATOM 4653 C C . LEU B 1 80 ? 19.958 79.798 172.896 1.00 49.52 80 LEU B C 1
ATOM 4654 O O . LEU B 1 80 ? 19.371 79.211 171.982 1.00 55.01 80 LEU B O 1
ATOM 4659 N N . TRP B 1 81 ? 20.667 80.906 172.686 1.00 49.04 81 TRP B N 1
ATOM 4660 C CA . TRP B 1 81 ? 20.685 81.504 171.356 1.00 55.82 81 TRP B CA 1
ATOM 4661 C C . TRP B 1 81 ? 21.568 80.763 170.369 1.00 50.47 81 TRP B C 1
ATOM 4662 O O . TRP B 1 81 ? 21.452 81.013 169.164 1.00 43.83 81 TRP B O 1
ATOM 4673 N N . ARG B 1 82 ? 22.446 79.873 170.840 1.00 57.65 82 ARG B N 1
ATOM 4674 C CA . ARG B 1 82 ? 23.341 79.169 169.925 1.00 61.20 82 ARG B CA 1
ATOM 4675 C C . ARG B 1 82 ? 22.564 78.225 169.017 1.00 46.91 82 ARG B C 1
ATOM 4676 O O . ARG B 1 82 ? 22.808 78.175 167.806 1.00 45.94 82 ARG B O 1
ATOM 4684 N N . ASP B 1 83 ? 21.613 77.485 169.578 1.00 46.77 83 ASP B N 1
ATOM 4685 C CA . ASP B 1 83 ? 20.864 76.487 168.823 1.00 59.53 83 ASP B CA 1
ATOM 4686 C C . ASP B 1 83 ? 19.484 76.961 168.391 1.00 64.75 83 ASP B C 1
ATOM 4687 O O . ASP B 1 83 ? 18.732 76.171 167.810 1.00 74.32 83 ASP B O 1
ATOM 4692 N N . TRP B 1 84 ? 19.122 78.210 168.671 1.00 52.76 84 TRP B N 1
ATOM 4693 C CA . TRP B 1 84 ? 17.807 78.725 168.325 1.00 43.51 84 TRP B CA 1
ATOM 4694 C C . TRP B 1 84 ? 17.910 79.710 167.160 1.00 59.00 84 TRP B C 1
ATOM 4695 O O . TRP B 1 84 ? 18.789 80.578 167.149 1.00 50.43 84 TRP B O 1
ATOM 4706 N N . ASN B 1 85 ? 17.008 79.569 166.174 1.00 73.11 85 ASN B N 1
ATOM 4707 C CA . ASN B 1 85 ? 16.899 80.480 165.036 1.00 72.78 85 ASN B CA 1
ATOM 4708 C C . ASN B 1 85 ? 15.449 80.932 164.865 1.00 62.97 85 ASN B C 1
ATOM 4709 O O . ASN B 1 85 ? 14.524 80.138 165.058 1.00 57.74 85 ASN B O 1
ATOM 4714 N N . TRP B 1 86 ? 15.250 82.200 164.499 1.00 36.52 86 TRP B N 1
ATOM 4715 C CA . TRP B 1 86 ? 13.916 82.768 164.348 1.00 37.69 86 TRP B CA 1
ATOM 4716 C C . TRP B 1 86 ? 13.477 82.747 162.888 1.00 42.82 86 TRP B C 1
ATOM 4717 O O . TRP B 1 86 ? 14.290 82.682 161.966 1.00 47.25 86 TRP B O 1
ATOM 4728 N N . THR B 1 87 ? 12.160 82.815 162.694 1.00 47.04 87 THR B N 1
ATOM 4729 C CA . THR B 1 87 ? 11.591 82.917 161.354 1.00 53.49 87 THR B CA 1
ATOM 4730 C C . THR B 1 87 ? 11.869 84.276 160.743 1.00 62.70 87 THR B C 1
ATOM 4731 O O . THR B 1 87 ? 12.386 84.374 159.625 1.00 62.10 87 THR B O 1
ATOM 4735 N N . GLU B 1 88 ? 11.526 85.332 161.473 1.00 63.22 88 GLU B N 1
ATOM 4736 C CA . GLU B 1 88 ? 11.504 86.688 160.960 1.00 54.85 88 GLU B CA 1
ATOM 4737 C C . GLU B 1 88 ? 12.077 87.603 162.026 1.00 62.79 88 GLU B C 1
ATOM 4738 O O . GLU B 1 88 ? 12.279 87.196 163.170 1.00 65.83 88 GLU B O 1
ATOM 4744 N N . ARG B 1 89 ? 12.339 88.854 161.639 1.00 69.58 89 ARG B N 1
ATOM 4745 C CA . ARG B 1 89 ? 13.006 89.778 162.549 1.00 71.57 89 ARG B CA 1
ATOM 4746 C C . ARG B 1 89 ? 12.116 90.166 163.722 1.00 68.01 89 ARG B C 1
ATOM 4747 O O . ARG B 1 89 ? 12.625 90.459 164.809 1.00 63.52 89 ARG B O 1
ATOM 4755 N N . PHE B 1 90 ? 10.799 90.140 163.535 1.00 61.62 90 PHE B N 1
ATOM 4756 C CA . PHE B 1 90 ? 9.835 90.542 164.557 1.00 42.15 90 PHE B CA 1
ATOM 4757 C C . PHE B 1 90 ? 8.850 89.408 164.756 1.00 44.70 90 PHE B C 1
ATOM 4758 O O . PHE B 1 90 ? 7.725 89.457 164.246 1.00 50.86 90 PHE B O 1
ATOM 4766 N N . PRO B 1 91 ? 9.239 88.356 165.469 1.00 47.02 91 PRO B N 1
ATOM 4767 C CA . PRO B 1 91 ? 8.431 87.131 165.457 1.00 48.42 91 PRO B CA 1
ATOM 4768 C C . PRO B 1 91 ? 7.078 87.360 166.106 1.00 50.95 91 PRO B C 1
ATOM 4769 O O . PRO B 1 91 ? 6.858 88.329 166.839 1.00 44.85 91 PRO B O 1
ATOM 4773 N N . ALA B 1 92 ? 6.163 86.445 165.815 1.00 52.38 92 ALA B N 1
ATOM 4774 C CA . ALA B 1 92 ? 4.803 86.537 166.309 1.00 51.35 92 ALA B CA 1
ATOM 4775 C C . ALA B 1 92 ? 4.649 85.764 167.612 1.00 52.85 92 ALA B C 1
ATOM 4776 O O . ALA B 1 92 ? 5.499 84.956 167.993 1.00 56.09 92 ALA B O 1
ATOM 4778 N N . TRP B 1 93 ? 3.525 86.020 168.289 1.00 45.69 93 TRP B N 1
ATOM 4779 C CA . TRP B 1 93 ? 3.238 85.378 169.566 1.00 32.61 93 TRP B CA 1
ATOM 4780 C C . TRP B 1 93 ? 3.457 83.870 169.511 1.00 40.83 93 TRP B C 1
ATOM 4781 O O . TRP B 1 93 ? 4.004 83.278 170.451 1.00 41.03 93 TRP B O 1
ATOM 4792 N N . ASP B 1 94 ? 3.045 83.231 168.415 1.00 36.05 94 ASP B N 1
ATOM 4793 C CA . ASP B 1 94 ? 3.108 81.778 168.369 1.00 33.67 94 ASP B CA 1
ATOM 4794 C C . ASP B 1 94 ? 4.551 81.300 168.294 1.00 38.08 94 ASP B C 1
ATOM 4795 O O . ASP B 1 94 ? 4.887 80.249 168.853 1.00 38.88 94 ASP B O 1
ATOM 4800 N N . GLU B 1 95 ? 5.425 82.056 167.629 1.00 35.42 95 GLU B N 1
ATOM 4801 C CA . GLU B 1 95 ? 6.833 81.669 167.604 1.00 48.10 95 GLU B CA 1
ATOM 4802 C C . GLU B 1 95 ? 7.493 81.892 168.963 1.00 50.32 95 GLU B C 1
ATOM 4803 O O . GLU B 1 95 ? 8.349 81.102 169.369 1.00 58.27 95 GLU B O 1
ATOM 4809 N N . LEU B 1 96 ? 7.084 82.930 169.698 1.00 39.11 96 LEU B N 1
ATOM 4810 C CA . LEU B 1 96 ? 7.646 83.146 171.026 1.00 37.82 96 LEU B CA 1
ATOM 4811 C C . LEU B 1 96 ? 7.254 82.044 172.001 1.00 42.72 96 LEU B C 1
ATOM 4812 O O . LEU B 1 96 ? 8.034 81.717 172.909 1.00 48.40 96 LEU B O 1
ATOM 4817 N N . ARG B 1 97 ? 6.060 81.469 171.852 1.00 41.42 97 ARG B N 1
ATOM 4818 C CA . ARG B 1 97 ? 5.727 80.306 172.670 1.00 38.28 97 ARG B CA 1
ATOM 4819 C C . ARG B 1 97 ? 6.694 79.147 172.419 1.00 39.40 97 ARG B C 1
ATOM 4820 O O . ARG B 1 97 ? 7.185 78.524 173.374 1.00 32.77 97 ARG B O 1
ATOM 4828 N N . ARG B 1 98 ? 6.993 78.859 171.144 1.00 37.27 98 ARG B N 1
ATOM 4829 C CA . ARG B 1 98 ? 7.990 77.842 170.831 1.00 36.34 98 ARG B CA 1
ATOM 4830 C C . ARG B 1 98 ? 9.338 78.195 171.426 1.00 49.36 98 ARG B C 1
ATOM 4831 O O . ARG B 1 98 ? 10.104 77.299 171.781 1.00 56.32 98 ARG B O 1
ATOM 4839 N N . TYR B 1 99 ? 9.647 79.489 171.547 1.00 41.62 99 TYR B N 1
ATOM 4840 C CA . TYR B 1 99 ? 10.924 79.861 172.145 1.00 41.00 99 TYR B CA 1
ATOM 4841 C C . TYR B 1 99 ? 10.922 79.573 173.636 1.00 39.10 99 TYR B C 1
ATOM 4842 O O . TYR B 1 99 ? 11.943 79.161 174.195 1.00 41.06 99 TYR B O 1
ATOM 4851 N N . PHE B 1 100 ? 9.784 79.778 174.300 1.00 38.63 100 PHE B N 1
ATOM 4852 C CA . PHE B 1 100 ? 9.728 79.520 175.735 1.00 37.31 100 PHE B CA 1
ATOM 4853 C C . PHE B 1 100 ? 9.784 78.029 176.014 1.00 41.83 100 PHE B C 1
ATOM 4854 O O . PHE B 1 100 ? 10.418 77.594 176.982 1.00 40.30 100 PHE B O 1
ATOM 4862 N N . HIS B 1 101 ? 9.141 77.229 175.161 1.00 50.26 101 HIS B N 1
ATOM 4863 C CA . HIS B 1 101 ? 9.185 75.786 175.340 1.00 48.00 101 HIS B CA 1
ATOM 4864 C C . HIS B 1 101 ? 10.574 75.246 175.033 1.00 53.15 101 HIS B C 1
ATOM 4865 O O . HIS B 1 101 ? 11.054 74.335 175.718 1.00 62.91 101 HIS B O 1
ATOM 4872 N N . TYR B 1 102 ? 11.242 75.804 174.016 1.00 33.61 102 TYR B N 1
ATOM 4873 C CA . TYR B 1 102 ? 12.651 75.489 173.792 1.00 33.99 102 TYR B CA 1
ATOM 4874 C C . TYR B 1 102 ? 13.477 75.805 175.034 1.00 48.23 102 TYR B C 1
ATOM 4875 O O . TYR B 1 102 ? 14.252 74.970 175.510 1.00 50.49 102 TYR B O 1
ATOM 4884 N N . VAL B 1 103 ? 13.304 77.004 175.593 1.00 50.21 103 VAL B N 1
ATOM 4885 C CA . VAL B 1 103 ? 13.998 77.339 176.834 1.00 46.45 103 VAL B CA 1
ATOM 4886 C C . VAL B 1 103 ? 13.605 76.375 177.947 1.00 47.52 103 VAL B C 1
ATOM 4887 O O . VAL B 1 103 ? 14.457 75.909 178.716 1.00 50.68 103 VAL B O 1
ATOM 4891 N N . ASP B 1 104 ? 12.308 76.065 178.047 1.00 47.58 104 ASP B N 1
ATOM 4892 C CA . ASP B 1 104 ? 11.830 75.114 179.045 1.00 48.62 104 ASP B CA 1
ATOM 4893 C C . ASP B 1 104 ? 12.550 73.771 178.931 1.00 47.82 104 ASP B C 1
ATOM 4894 O O . ASP B 1 104 ? 12.983 73.211 179.944 1.00 47.23 104 ASP B O 1
ATOM 4899 N N . LYS B 1 105 ? 12.686 73.237 177.705 1.00 50.81 105 LYS B N 1
ATOM 4900 C CA . LYS B 1 105 ? 13.382 71.959 177.526 1.00 53.71 105 LYS B CA 1
ATOM 4901 C C . LYS B 1 105 ? 14.841 72.067 177.947 1.00 43.66 105 LYS B C 1
ATOM 4902 O O . LYS B 1 105 ? 15.399 71.134 178.531 1.00 41.45 105 LYS B O 1
ATOM 4908 N N . LYS B 1 106 ? 15.476 73.197 177.637 1.00 46.35 106 LYS B N 1
ATOM 4909 C CA . LYS B 1 106 ? 16.904 73.352 177.870 1.00 46.44 106 LYS B CA 1
ATOM 4910 C C . LYS B 1 106 ? 17.218 73.599 179.342 1.00 58.36 106 LYS B C 1
ATOM 4911 O O . LYS B 1 106 ? 18.308 73.246 179.809 1.00 65.30 106 LYS B O 1
ATOM 4917 N N . LEU B 1 107 ? 16.296 74.230 180.079 1.00 54.82 107 LEU B N 1
ATOM 4918 C CA . LEU B 1 107 ? 16.536 74.634 181.464 1.00 53.04 107 LEU B CA 1
ATOM 4919 C C . LEU B 1 107 ? 15.762 73.811 182.492 1.00 52.38 107 LEU B C 1
ATOM 4920 O O . LEU B 1 107 ? 16.033 73.935 183.696 1.00 43.93 107 LEU B O 1
ATOM 4925 N N . ASP B 1 108 ? 14.824 72.973 182.052 1.00 51.06 108 ASP B N 1
ATOM 4926 C CA . ASP B 1 108 ? 14.082 72.065 182.923 1.00 40.86 108 ASP B CA 1
ATOM 4927 C C . ASP B 1 108 ? 13.314 72.841 183.991 1.00 36.41 108 ASP B C 1
ATOM 4928 O O . ASP B 1 108 ? 13.496 72.653 185.195 1.00 31.50 108 ASP B O 1
ATOM 4933 N N . LEU B 1 109 ? 12.427 73.717 183.515 1.00 40.70 109 LEU B N 1
ATOM 4934 C CA . LEU B 1 109 ? 11.803 74.717 184.367 1.00 32.95 109 LEU B CA 1
ATOM 4935 C C . LEU B 1 109 ? 10.452 74.275 184.910 1.00 38.75 109 LEU B C 1
ATOM 4936 O O . LEU B 1 109 ? 10.153 74.529 186.083 1.00 54.90 109 LEU B O 1
ATOM 4941 N N . SER B 1 110 ? 9.629 73.618 184.080 1.00 40.13 110 SER B N 1
ATOM 4942 C CA . SER B 1 110 ? 8.255 73.272 184.449 1.00 38.79 110 SER B CA 1
ATOM 4943 C C . SER B 1 110 ? 8.168 72.436 185.716 1.00 37.56 110 SER B C 1
ATOM 4944 O O . SER B 1 110 ? 7.152 72.494 186.414 1.00 39.25 110 SER B O 1
ATOM 4947 N N . ARG B 1 111 ? 9.201 71.646 186.022 1.00 41.95 111 ARG B N 1
ATOM 4948 C CA . ARG B 1 111 ? 9.181 70.827 187.233 1.00 39.07 111 ARG B CA 1
ATOM 4949 C C . ARG B 1 111 ? 8.939 71.657 188.481 1.00 37.94 111 ARG B C 1
ATOM 4950 O O . ARG B 1 111 ? 8.410 71.147 189.469 1.00 41.89 111 ARG B O 1
ATOM 4958 N N . ASP B 1 112 ? 9.328 72.927 188.473 1.00 47.55 112 ASP B N 1
ATOM 4959 C CA . ASP B 1 112 ? 9.144 73.768 189.642 1.00 50.40 112 ASP B CA 1
ATOM 4960 C C . ASP B 1 112 ? 8.133 74.861 189.390 1.00 41.87 112 ASP B C 1
ATOM 4961 O O . ASP B 1 112 ? 8.088 75.831 190.145 1.00 44.17 112 ASP B O 1
ATOM 4966 N N . ILE B 1 113 ? 7.311 74.710 188.352 1.00 44.44 113 ILE B N 1
ATOM 4967 C CA . ILE B 1 113 ? 6.220 75.628 188.049 1.00 36.11 113 ILE B CA 1
ATOM 4968 C C . ILE B 1 113 ? 4.905 74.911 188.329 1.00 34.31 113 ILE B C 1
ATOM 4969 O O . ILE B 1 113 ? 4.732 73.750 187.944 1.00 41.40 113 ILE B O 1
ATOM 4974 N N . ARG B 1 114 ? 3.996 75.598 189.022 1.00 31.13 114 ARG B N 1
ATOM 4975 C CA . ARG B 1 114 ? 2.608 75.179 189.223 1.00 34.65 114 ARG B CA 1
ATOM 4976 C C . ARG B 1 114 ? 1.722 76.113 188.407 1.00 33.47 114 ARG B C 1
ATOM 4977 O O . ARG B 1 114 ? 1.416 77.223 188.852 1.00 41.12 114 ARG B O 1
AT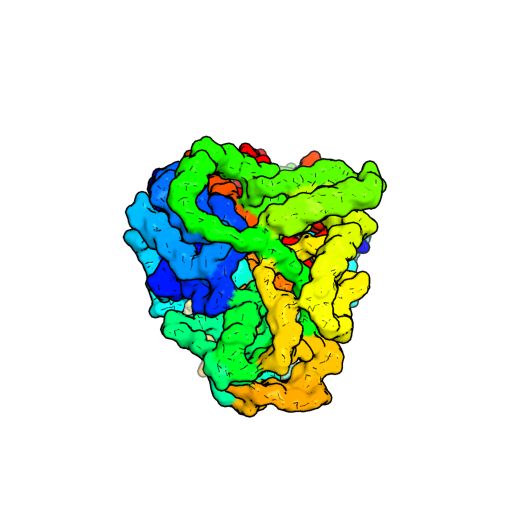OM 4985 N N . PHE B 1 115 ? 1.310 75.663 187.222 1.00 29.04 115 PHE B N 1
ATOM 4986 C CA . PHE B 1 115 ? 0.434 76.445 186.361 1.00 33.10 115 PHE B CA 1
ATOM 4987 C C . PHE B 1 115 ? -1.017 76.453 186.869 1.00 41.26 115 PHE B C 1
ATOM 4988 O O . PHE B 1 115 ? -1.457 75.590 187.634 1.00 44.95 115 PHE B O 1
ATOM 4996 N N . GLY B 1 116 ? -1.768 77.457 186.426 1.00 48.25 116 GLY B N 1
ATOM 4997 C CA . GLY B 1 116 ? -3.136 77.605 186.881 1.00 43.92 116 GLY B CA 1
ATOM 4998 C C . GLY B 1 116 ? -3.294 78.156 188.277 1.00 39.78 116 GLY B C 1
ATOM 4999 O O . GLY B 1 116 ? -4.428 78.357 188.716 1.00 39.27 116 GLY B O 1
ATOM 5000 N N . MET B 1 117 ? -2.201 78.397 188.991 1.00 43.03 117 MET B N 1
ATOM 5001 C CA . MET B 1 117 ? -2.252 79.009 190.315 1.00 42.30 117 MET B CA 1
ATOM 5002 C C . MET B 1 117 ? -2.309 80.520 190.160 1.00 39.87 117 MET B C 1
ATOM 5003 O O . MET B 1 117 ? -1.353 81.133 189.657 1.00 34.80 117 MET B O 1
ATOM 5008 N N . ARG B 1 118 ? -3.431 81.121 190.553 1.00 34.67 118 ARG B N 1
ATOM 5009 C CA . ARG B 1 118 ? -3.559 82.573 190.581 1.00 35.29 118 ARG B CA 1
ATOM 5010 C C . ARG B 1 118 ? -3.391 83.036 192.020 1.00 34.00 118 ARG B C 1
ATOM 5011 O O . ARG B 1 118 ? -4.283 82.835 192.848 1.00 37.68 118 ARG B O 1
ATOM 5019 N N . VAL B 1 119 ? -2.243 83.641 192.314 1.00 26.00 119 VAL B N 1
ATOM 5020 C CA . VAL B 1 119 ? -1.962 84.109 193.664 1.00 34.66 119 VAL B CA 1
ATOM 5021 C C . VAL B 1 119 ? -2.870 85.283 193.969 1.00 35.00 119 VAL B C 1
ATOM 5022 O O . VAL B 1 119 ? -2.911 86.262 193.215 1.00 38.07 119 VAL B O 1
ATOM 5026 N N . SER B 1 120 ? -3.616 85.183 195.068 1.00 37.41 120 SER B N 1
ATOM 5027 C CA . SER B 1 120 ? -4.731 86.089 195.310 1.00 38.67 120 SER B CA 1
ATOM 5028 C C . SER B 1 120 ? -4.642 86.895 196.606 1.00 37.68 120 SER B C 1
ATOM 5029 O O . SER B 1 120 ? -5.361 87.894 196.733 1.00 37.91 120 SER B O 1
ATOM 5032 N N . ALA B 1 121 ? -3.808 86.496 197.565 1.00 29.91 121 ALA B N 1
ATOM 5033 C CA . ALA B 1 121 ? -3.617 87.289 198.769 1.00 35.65 121 ALA B CA 1
ATOM 5034 C C . ALA B 1 121 ? -2.328 86.850 199.435 1.00 46.72 121 ALA B C 1
ATOM 5035 O O . ALA B 1 121 ? -1.820 85.751 199.199 1.00 39.19 121 ALA B O 1
ATOM 5037 N N . ALA B 1 122 ? -1.823 87.724 200.299 1.00 47.53 122 ALA B N 1
ATOM 5038 C CA . ALA B 1 122 ? -0.527 87.534 200.920 1.00 30.19 122 ALA B CA 1
ATOM 5039 C C . ALA B 1 122 ? -0.514 88.275 202.245 1.00 37.06 122 ALA B C 1
ATOM 5040 O O . ALA B 1 122 ? -1.125 89.341 202.389 1.00 36.51 122 ALA B O 1
ATOM 5042 N N . GLU B 1 123 ? 0.220 87.713 203.197 1.00 47.59 123 GLU B N 1
ATOM 5043 C CA . GLU B 1 123 ? 0.262 88.190 204.568 1.00 55.20 123 GLU B CA 1
ATOM 5044 C C . GLU B 1 123 ? 1.664 87.871 205.084 1.00 61.78 123 GLU B C 1
ATOM 5045 O O . GLU B 1 123 ? 2.204 86.809 204.758 1.00 84.82 123 GLU B O 1
ATOM 5051 N N . PHE B 1 124 ? 2.274 88.780 205.858 1.00 45.58 124 PHE B N 1
ATOM 5052 C CA . PHE B 1 124 ? 3.654 88.576 206.317 1.00 42.64 124 PHE B CA 1
ATOM 5053 C C . PHE B 1 124 ? 3.698 88.109 207.768 1.00 34.67 124 PHE B C 1
ATOM 5054 O O . PHE B 1 124 ? 3.211 88.805 208.659 1.00 30.63 124 PHE B O 1
ATOM 5062 N N . ASP B 1 125 ? 4.323 86.955 207.999 1.00 38.67 125 ASP B N 1
ATOM 5063 C CA . ASP B 1 125 ? 4.529 86.404 209.341 1.00 39.83 125 ASP B CA 1
ATOM 5064 C C . ASP B 1 125 ? 5.762 87.059 209.952 1.00 34.22 125 ASP B C 1
ATOM 5065 O O . ASP B 1 125 ? 6.889 86.774 209.529 1.00 35.60 125 ASP B O 1
ATOM 5070 N N . GLU B 1 126 ? 5.573 87.936 210.944 1.00 35.33 126 GLU B N 1
ATOM 5071 C CA . GLU B 1 126 ? 6.761 88.600 211.473 1.00 35.28 126 GLU B CA 1
ATOM 5072 C C . GLU B 1 126 ? 7.565 87.655 212.355 1.00 36.39 126 GLU B C 1
ATOM 5073 O O . GLU B 1 126 ? 8.802 87.699 212.357 1.00 46.68 126 GLU B O 1
ATOM 5079 N N . ALA B 1 127 ? 6.877 86.807 213.122 1.00 33.48 127 ALA B N 1
ATOM 5080 C CA . ALA B 1 127 ? 7.570 85.865 214.003 1.00 36.68 127 ALA B CA 1
ATOM 5081 C C . ALA B 1 127 ? 8.554 84.975 213.242 1.00 43.18 127 ALA B C 1
ATOM 5082 O O . ALA B 1 127 ? 9.656 84.683 213.733 1.00 37.78 127 ALA B O 1
ATOM 5084 N N . ARG B 1 128 ? 8.171 84.529 212.043 1.00 39.15 128 ARG B N 1
ATOM 5085 C CA . ARG B 1 128 ? 8.992 83.612 211.265 1.00 46.11 128 ARG B CA 1
ATOM 5086 C C . ARG B 1 128 ? 9.708 84.300 210.110 1.00 46.89 128 ARG B C 1
ATOM 5087 O O . ARG B 1 128 ? 10.506 83.653 209.425 1.00 47.29 128 ARG B O 1
ATOM 5095 N N . ASP B 1 129 ? 9.446 85.587 209.878 1.00 37.80 129 ASP B N 1
ATOM 5096 C CA . ASP B 1 129 ? 10.067 86.338 208.791 1.00 39.88 129 ASP B CA 1
ATOM 5097 C C . ASP B 1 129 ? 9.851 85.631 207.452 1.00 44.86 129 ASP B C 1
ATOM 5098 O O . ASP B 1 129 ? 10.791 85.353 206.702 1.00 56.53 129 ASP B O 1
ATOM 5103 N N . GLN B 1 130 ? 8.590 85.311 207.166 1.00 33.30 130 GLN B N 1
ATOM 5104 C CA . GLN B 1 130 ? 8.256 84.665 205.912 1.00 47.83 130 GLN B CA 1
ATOM 5105 C C . GLN B 1 130 ? 6.873 85.122 205.495 1.00 42.61 130 GLN B C 1
ATOM 5106 O O . GLN B 1 130 ? 6.117 85.662 206.303 1.00 40.94 130 GLN B O 1
ATOM 5112 N N . TRP B 1 131 ? 6.552 84.915 204.218 1.00 45.23 131 TRP B N 1
ATOM 5113 C CA . TRP B 1 131 ? 5.236 85.261 203.687 1.00 47.70 131 TRP B CA 1
ATOM 5114 C C . TRP B 1 131 ? 4.307 84.051 203.640 1.00 38.89 131 TRP B C 1
ATOM 5115 O O . TRP B 1 131 ? 4.717 82.945 203.263 1.00 31.46 131 TRP B O 1
ATOM 5126 N N . VAL B 1 132 ? 3.048 84.277 204.009 1.00 30.71 132 VAL B N 1
ATOM 5127 C CA . VAL B 1 132 ? 1.982 83.307 203.811 1.00 39.02 132 VAL B CA 1
ATOM 5128 C C . VAL B 1 132 ? 1.212 83.723 202.560 1.00 46.93 132 VAL B C 1
ATOM 5129 O O . VAL B 1 132 ? 0.656 84.825 202.498 1.00 47.97 132 VAL B O 1
ATOM 5133 N N . ILE B 1 133 ? 1.176 82.851 201.555 1.00 47.37 133 ILE B N 1
ATOM 5134 C CA . ILE B 1 133 ? 0.668 83.200 200.235 1.00 46.46 133 ILE B CA 1
ATOM 5135 C C . ILE B 1 133 ? -0.471 82.261 199.862 1.00 40.95 133 ILE B C 1
ATOM 5136 O O . ILE B 1 133 ? -0.328 81.040 199.975 1.00 38.11 133 ILE B O 1
ATOM 5141 N N . ARG B 1 134 ? -1.589 82.832 199.403 1.00 36.42 134 ARG B N 1
ATOM 5142 C CA . ARG B 1 134 ? -2.795 82.090 199.036 1.00 43.33 134 ARG B CA 1
ATOM 5143 C C . ARG B 1 134 ? -3.156 82.313 197.570 1.00 41.29 134 ARG B C 1
ATOM 5144 O O . ARG B 1 134 ? -3.069 83.436 197.050 1.00 40.08 134 ARG B O 1
ATOM 5152 N N . THR B 1 135 ? -3.604 81.247 196.915 1.00 39.03 135 THR B N 1
ATOM 5153 C CA . THR B 1 135 ? -4.099 81.328 195.549 1.00 51.05 135 THR B CA 1
ATOM 5154 C C . THR B 1 135 ? -5.631 81.327 195.534 1.00 45.48 135 THR B C 1
ATOM 5155 O O . THR B 1 135 ? -6.300 81.183 196.565 1.00 44.54 135 THR B O 1
ATOM 5159 N N . THR B 1 136 ? -6.196 81.478 194.334 1.00 37.66 136 THR B N 1
ATOM 5160 C CA . THR B 1 136 ? -7.648 81.521 194.227 1.00 39.85 136 THR B CA 1
ATOM 5161 C C . THR B 1 136 ? -8.266 80.152 194.455 1.00 53.91 136 THR B C 1
ATOM 5162 O O . THR B 1 136 ? -9.368 80.064 195.007 1.00 61.47 136 THR B O 1
ATOM 5166 N N . ASP B 1 137 ? -7.582 79.076 194.041 1.00 53.06 137 ASP B N 1
ATOM 5167 C CA . ASP B 1 137 ? -8.124 77.738 194.255 1.00 53.68 137 ASP B CA 1
ATOM 5168 C C . ASP B 1 137 ? -8.138 77.358 195.729 1.00 58.10 137 ASP B C 1
ATOM 5169 O O . ASP B 1 137 ? -8.916 76.483 196.118 1.00 66.36 137 ASP B O 1
ATOM 5174 N N . GLY B 1 138 ? -7.312 78.001 196.554 1.00 52.05 138 GLY B N 1
ATOM 5175 C CA . GLY B 1 138 ? -7.314 77.800 197.992 1.00 41.36 138 GLY B CA 1
ATOM 5176 C C . GLY B 1 138 ? -6.011 77.295 198.579 1.00 39.96 138 GLY B C 1
ATOM 5177 O O . GLY B 1 138 ? -5.879 77.287 199.813 1.00 35.81 138 GLY B O 1
ATOM 5178 N N . THR B 1 139 ? -5.058 76.848 197.756 1.00 34.74 139 THR B N 1
ATOM 5179 C CA . THR B 1 139 ? -3.754 76.414 198.250 1.00 38.10 139 THR B CA 1
ATOM 5180 C C . THR B 1 139 ? -3.059 77.543 199.011 1.00 42.18 139 THR B C 1
ATOM 5181 O O . THR B 1 139 ? -3.280 78.727 198.746 1.00 43.75 139 THR B O 1
ATOM 5185 N N . VAL B 1 140 ? -2.219 77.168 199.977 1.00 45.79 140 VAL B N 1
ATOM 5186 C CA . VAL B 1 140 ? -1.451 78.115 200.784 1.00 36.60 140 VAL B CA 1
ATOM 5187 C C . VAL B 1 140 ? -0.013 77.617 200.860 1.00 36.38 140 VAL B C 1
ATOM 5188 O O . VAL B 1 140 ? 0.228 76.412 200.968 1.00 45.85 140 VAL B O 1
ATOM 5192 N N . VAL B 1 141 ? 0.945 78.542 200.798 1.00 46.13 141 VAL B N 1
ATOM 5193 C CA . VAL B 1 141 ? 2.359 78.185 200.777 1.00 44.98 141 VAL B CA 1
ATOM 5194 C C . VAL B 1 141 ? 3.156 79.255 201.526 1.00 52.39 141 VAL B C 1
ATOM 5195 O O . VAL B 1 141 ? 2.746 80.416 201.603 1.00 56.65 141 VAL B O 1
ATOM 5199 N N . ARG B 1 142 ? 4.282 78.843 202.121 1.00 56.51 142 ARG B N 1
ATOM 5200 C CA . ARG B 1 142 ? 5.187 79.723 202.869 1.00 42.15 142 ARG B CA 1
ATOM 5201 C C . ARG B 1 142 ? 6.424 80.011 202.036 1.00 46.27 142 ARG B C 1
ATOM 5202 O O . ARG B 1 142 ? 7.061 79.078 201.530 1.00 42.03 142 ARG B O 1
ATOM 5210 N N . ALA B 1 143 ? 6.810 81.278 201.956 1.00 47.38 143 ALA B N 1
ATOM 5211 C CA . ALA B 1 143 ? 8.075 81.610 201.331 1.00 42.03 143 ALA B CA 1
ATOM 5212 C C . ALA B 1 143 ? 8.726 82.773 202.062 1.00 43.17 143 ALA B C 1
ATOM 5213 O O . ALA B 1 143 ? 8.060 83.755 202.421 1.00 38.39 143 ALA B O 1
ATOM 5215 N N . ARG B 1 144 ? 10.044 82.652 202.274 1.00 42.88 144 ARG B N 1
ATOM 5216 C CA . ARG B 1 144 ? 10.780 83.716 202.954 1.00 49.29 144 ARG B CA 1
ATOM 5217 C C . ARG B 1 144 ? 10.785 84.986 202.117 1.00 45.59 144 ARG B C 1
ATOM 5218 O O . ARG B 1 144 ? 10.702 86.099 202.652 1.00 45.41 144 ARG B O 1
ATOM 5226 N N . PHE B 1 145 ? 10.902 84.833 200.804 1.00 42.04 145 PHE B N 1
ATOM 5227 C CA . PHE B 1 145 ? 10.843 85.940 199.870 1.00 33.29 145 PHE B CA 1
ATOM 5228 C C . PHE B 1 145 ? 9.716 85.711 198.875 1.00 35.88 145 PHE B C 1
ATOM 5229 O O . PHE B 1 145 ? 9.384 84.575 198.530 1.00 47.73 145 PHE B O 1
ATOM 5237 N N . PHE B 1 146 ? 9.140 86.812 198.431 1.00 34.40 146 PHE B N 1
ATOM 5238 C CA . PHE B 1 146 ? 7.930 86.872 197.629 1.00 24.66 146 PHE B CA 1
ATOM 5239 C C . PHE B 1 146 ? 8.364 87.630 196.385 1.00 34.06 146 PHE B C 1
ATOM 5240 O O . PHE B 1 146 ? 8.457 88.858 196.407 1.00 39.84 146 PHE B O 1
ATOM 5248 N N . ILE B 1 147 ? 8.707 86.922 195.323 1.00 28.49 147 ILE B N 1
ATOM 5249 C CA . ILE B 1 147 ? 9.294 87.557 194.150 1.00 33.66 147 ILE B CA 1
ATOM 5250 C C . ILE B 1 147 ? 8.196 87.717 193.111 1.00 35.04 147 ILE B C 1
ATOM 5251 O O . ILE B 1 147 ? 7.674 86.729 192.587 1.00 33.82 147 ILE B O 1
ATOM 5256 N N . LEU B 1 148 ? 7.833 88.963 192.811 1.00 39.76 148 LEU B N 1
ATOM 5257 C CA . LEU B 1 148 ? 6.681 89.254 191.960 1.00 34.66 148 LEU B CA 1
ATOM 5258 C C . LEU B 1 148 ? 7.163 89.630 190.562 1.00 25.69 148 LEU B C 1
ATOM 5259 O O . LEU B 1 148 ? 7.926 90.587 190.386 1.00 29.90 148 LEU B O 1
ATOM 5264 N N . CYS B 1 149 ? 6.721 88.865 189.572 1.00 28.50 149 CYS B N 1
ATOM 5265 C CA . CYS B 1 149 ? 7.081 89.101 188.186 1.00 40.13 149 CYS B CA 1
ATOM 5266 C C . CYS B 1 149 ? 5.808 89.110 187.349 1.00 48.14 149 CYS B C 1
ATOM 5267 O O . CYS B 1 149 ? 5.598 88.263 186.478 1.00 48.16 149 CYS B O 1
ATOM 5270 N N . THR B 1 150 ? 4.932 90.080 187.632 1.00 36.97 150 THR B N 1
ATOM 5271 C CA . THR B 1 150 ? 3.636 90.115 186.966 1.00 33.79 150 THR B CA 1
ATOM 5272 C C . THR B 1 150 ? 3.631 91.002 185.732 1.00 26.51 150 THR B C 1
ATOM 5273 O O . THR B 1 150 ? 2.569 91.183 185.126 1.00 30.47 150 THR B O 1
ATOM 5277 N N . GLY B 1 151 ? 4.789 91.528 185.334 1.00 26.58 151 GLY B N 1
ATOM 5278 C CA . GLY B 1 151 ? 4.906 92.378 184.161 1.00 26.86 151 GLY B CA 1
ATOM 5279 C C . GLY B 1 151 ? 3.980 93.599 184.073 1.00 42.50 151 GLY B C 1
ATOM 5280 O O . GLY B 1 151 ? 3.343 94.037 185.030 1.00 45.04 151 GLY B O 1
ATOM 5281 N N . PHE B 1 152 ? 3.923 94.133 182.854 1.00 48.48 152 PHE B N 1
ATOM 5282 C CA . PHE B 1 152 ? 3.233 95.384 182.562 1.00 59.55 152 PHE B CA 1
ATOM 5283 C C . PHE B 1 152 ? 1.758 95.200 182.229 1.00 51.69 152 PHE B C 1
ATOM 5284 O O . PHE B 1 152 ? 0.988 96.153 182.366 1.00 46.77 152 PHE B O 1
ATOM 5292 N N . ALA B 1 153 ? 1.331 94.009 181.797 1.00 59.60 153 ALA B N 1
ATOM 5293 C CA . ALA B 1 153 ? -0.014 93.863 181.237 1.00 54.00 153 ALA B CA 1
ATOM 5294 C C . ALA B 1 153 ? -0.827 92.777 181.939 1.00 64.18 153 ALA B C 1
ATOM 5295 O O . ALA B 1 153 ? -1.482 91.960 181.285 1.00 70.02 153 ALA B O 1
ATOM 5297 N N . SER B 1 154 ? -0.818 92.789 183.272 1.00 70.82 154 SER B N 1
ATOM 5298 C CA . SER B 1 154 ? -1.559 91.800 184.042 1.00 71.60 154 SER B CA 1
ATOM 5299 C C . SER B 1 154 ? -3.061 92.088 184.040 1.00 66.98 154 SER B C 1
ATOM 5300 O O . SER B 1 154 ? -3.861 91.149 183.971 1.00 70.76 154 SER B O 1
ATOM 5303 N N . LYS B 1 155 ? -3.466 93.359 184.127 1.00 61.23 155 LYS B N 1
ATOM 5304 C CA . LYS B 1 155 ? -4.887 93.724 184.243 1.00 58.98 155 LYS B CA 1
ATOM 5305 C C . LYS B 1 155 ? -5.409 94.523 183.052 1.00 55.94 155 LYS B C 1
ATOM 5306 O O . LYS B 1 155 ? -5.048 95.708 182.894 1.00 55.38 155 LYS B O 1
ATOM 5312 N N . PRO B 1 156 ? -6.276 93.952 182.218 1.00 50.18 156 PRO B N 1
ATOM 5313 C CA . PRO B 1 156 ? -6.814 94.714 181.079 1.00 44.25 156 PRO B CA 1
ATOM 5314 C C . PRO B 1 156 ? -7.708 95.854 181.531 1.00 41.08 156 PRO B C 1
ATOM 5315 O O . PRO B 1 156 ? -8.499 95.715 182.463 1.00 41.76 156 PRO B O 1
ATOM 5319 N N . TYR B 1 157 ? -7.588 96.993 180.857 1.00 47.72 157 TYR B N 1
ATOM 5320 C CA . TYR B 1 157 ? -8.470 98.123 181.116 1.00 50.73 157 TYR B CA 1
ATOM 5321 C C . TYR B 1 157 ? -9.687 98.025 180.201 1.00 48.76 157 TYR B C 1
ATOM 5322 O O . TYR B 1 157 ? -9.539 97.961 178.976 1.00 40.25 157 TYR B O 1
ATOM 5331 N N . ILE B 1 158 ? -10.879 98.033 180.792 1.00 61.48 158 ILE B N 1
ATOM 5332 C CA . ILE B 1 158 ? -12.154 97.949 180.087 1.00 74.26 158 ILE B CA 1
ATOM 5333 C C . ILE B 1 158 ? -12.906 99.257 180.339 1.00 71.96 158 ILE B C 1
ATOM 5334 O O . ILE B 1 158 ? -13.323 99.519 181.482 1.00 84.33 158 ILE B O 1
ATOM 5339 N N . PRO B 1 159 ? -13.109 100.102 179.327 1.00 64.37 159 PRO B N 1
ATOM 5340 C CA . PRO B 1 159 ? -13.773 101.388 179.575 1.00 57.89 159 PRO B CA 1
ATOM 5341 C C . PRO B 1 159 ? -15.195 101.174 180.069 1.00 54.69 159 PRO B C 1
ATOM 5342 O O . PRO B 1 159 ? -15.810 100.133 179.823 1.00 48.72 159 PRO B O 1
ATOM 5346 N N . ASN B 1 160 ? -15.705 102.171 180.788 1.00 47.98 160 ASN B N 1
ATOM 5347 C CA . ASN B 1 160 ? -17.025 102.116 181.427 1.00 51.76 160 ASN B CA 1
ATOM 5348 C C . ASN B 1 160 ? -18.156 102.591 180.501 1.00 56.21 160 ASN B C 1
ATOM 5349 O O . ASN B 1 160 ? -18.951 103.458 180.862 1.00 62.82 160 ASN B O 1
ATOM 5354 N N . TYR B 1 161 ? -18.246 102.030 179.291 1.00 56.00 161 TYR B N 1
ATOM 5355 C CA . TYR B 1 161 ? -19.317 102.401 178.363 1.00 53.07 161 TYR B CA 1
ATOM 5356 C C . TYR B 1 161 ? -20.614 101.760 178.820 1.00 53.75 161 TYR B C 1
ATOM 5357 O O . TYR B 1 161 ? -20.682 100.538 178.966 1.00 64.73 161 TYR B O 1
ATOM 5366 N N . LYS B 1 162 ? -21.644 102.558 179.055 1.00 45.59 162 LYS B N 1
ATOM 5367 C CA . LYS B 1 162 ? -22.873 101.955 179.540 1.00 54.84 162 LYS B CA 1
ATOM 5368 C C . LYS B 1 162 ? -23.477 101.088 178.446 1.00 50.94 162 LYS B C 1
ATOM 5369 O O . LYS B 1 162 ? -23.495 101.459 177.272 1.00 32.09 162 LYS B O 1
ATOM 5375 N N . GLY B 1 163 ? -23.902 99.889 178.833 1.00 36.57 163 GLY B N 1
ATOM 5376 C CA . GLY B 1 163 ? -24.404 98.926 177.876 1.00 41.75 163 GLY B CA 1
ATOM 5377 C C . GLY B 1 163 ? -23.342 98.112 177.171 1.00 45.28 163 GLY B C 1
ATOM 5378 O O . GLY B 1 163 ? -23.629 97.518 176.126 1.00 52.27 163 GLY B O 1
ATOM 5379 N N . LEU B 1 164 ? -22.117 98.068 177.713 1.00 44.77 164 LEU B N 1
ATOM 5380 C CA . LEU B 1 164 ? -21.055 97.257 177.121 1.00 42.82 164 LEU B CA 1
ATOM 5381 C C . LEU B 1 164 ? -21.417 95.775 177.134 1.00 49.56 164 LEU B C 1
ATOM 5382 O O . LEU B 1 164 ? -21.252 95.071 176.131 1.00 50.61 164 LEU B O 1
ATOM 5387 N N . GLU B 1 165 ? -21.890 95.274 178.275 1.00 58.33 165 GLU B N 1
ATOM 5388 C CA . GLU B 1 165 ? -22.293 93.875 178.378 1.00 59.08 165 GLU B CA 1
ATOM 5389 C C . GLU B 1 165 ? -23.502 93.566 177.510 1.00 63.15 165 GLU B C 1
ATOM 5390 O O . GLU B 1 165 ? -23.796 92.396 177.256 1.00 75.78 165 GLU B O 1
ATOM 5396 N N . SER B 1 166 ? -24.202 94.579 177.046 1.00 51.13 166 SER B N 1
ATOM 5397 C CA . SER B 1 166 ? -25.380 94.357 176.233 1.00 41.52 166 SER B CA 1
ATOM 5398 C C . SER B 1 166 ? -25.068 94.047 174.781 1.00 44.76 166 SER B C 1
ATOM 5399 O O . SER B 1 166 ? -25.998 93.770 174.021 1.00 51.01 166 SER B O 1
ATOM 5402 N N . PHE B 1 167 ? -23.815 94.095 174.353 1.00 33.66 167 PHE B N 1
ATOM 5403 C CA . PHE B 1 167 ? -23.554 93.966 172.924 1.00 45.11 167 PHE B CA 1
ATOM 5404 C C . PHE B 1 167 ? -23.775 92.522 172.485 1.00 57.61 167 PHE B C 1
ATOM 5405 O O . PHE B 1 167 ? -23.084 91.607 172.943 1.00 55.15 167 PHE B O 1
ATOM 5413 N N . ALA B 1 168 ? -24.759 92.303 171.624 1.00 65.26 168 ALA B N 1
ATOM 5414 C CA . ALA B 1 168 ? -24.844 91.010 170.965 1.00 56.03 168 ALA B CA 1
ATOM 5415 C C . ALA B 1 168 ? -23.711 90.905 169.956 1.00 61.86 168 ALA B C 1
ATOM 5416 O O . ALA B 1 168 ? -23.237 91.911 169.422 1.00 86.25 168 ALA B O 1
ATOM 5418 N N . GLY B 1 169 ? -23.274 89.684 169.687 1.00 51.35 169 GLY B N 1
ATOM 5419 C CA . GLY B 1 169 ? -22.061 89.496 168.922 1.00 37.87 169 GLY B CA 1
ATOM 5420 C C . GLY B 1 169 ? -20.865 89.321 169.834 1.00 45.61 169 GLY B C 1
ATOM 5421 O O . GLY B 1 169 ? -20.932 89.506 171.051 1.00 53.57 169 GLY B O 1
ATOM 5422 N N . GLU B 1 170 ? -19.748 88.927 169.233 1.00 54.77 170 GLU B N 1
ATOM 5423 C CA . GLU B 1 170 ? -18.605 88.536 170.039 1.00 59.86 170 GLU B CA 1
ATOM 5424 C C . GLU B 1 170 ? -17.756 89.751 170.383 1.00 50.51 170 GLU B C 1
ATOM 5425 O O . GLU B 1 170 ? -17.574 90.660 169.574 1.00 44.28 170 GLU B O 1
ATOM 5431 N N . SER B 1 171 ? -17.256 89.790 171.606 1.00 55.08 171 SER B N 1
ATOM 5432 C CA . SER B 1 171 ? -16.377 90.890 171.952 1.00 57.78 171 SER B CA 1
ATOM 5433 C C . SER B 1 171 ? -15.401 90.426 173.017 1.00 55.48 171 SER B C 1
ATOM 5434 O O . SER B 1 171 ? -15.736 89.606 173.877 1.00 47.20 171 SER B O 1
ATOM 5437 N N . PHE B 1 172 ? -14.177 90.938 172.919 1.00 61.76 172 PHE B N 1
ATOM 5438 C CA . PHE B 1 172 ? -13.157 90.653 173.906 1.00 59.63 172 PHE B CA 1
ATOM 5439 C C . PHE B 1 172 ? -12.099 91.743 173.858 1.00 54.20 172 PHE B C 1
ATOM 5440 O O . PHE B 1 172 ? -12.030 92.539 172.915 1.00 42.25 172 PHE B O 1
ATOM 5448 N N . HIS B 1 173 ? -11.311 91.789 174.927 1.00 49.81 173 HIS B N 1
ATOM 5449 C CA . HIS B 1 173 ? -10.119 92.609 175.011 1.00 43.01 173 HIS B CA 1
ATOM 5450 C C . HIS B 1 173 ? -8.973 91.889 174.313 1.00 37.64 173 HIS B C 1
ATOM 5451 O O . HIS B 1 173 ? -8.903 90.649 174.326 1.00 32.92 173 HIS B O 1
ATOM 5458 N N . THR B 1 174 ? -8.071 92.658 173.683 1.00 37.42 174 THR B N 1
ATOM 5459 C CA . THR B 1 174 ? -6.973 91.983 172.991 1.00 39.50 174 THR B CA 1
ATOM 5460 C C . THR B 1 174 ? -6.131 91.156 173.959 1.00 41.02 174 THR B C 1
ATOM 5461 O O . THR B 1 174 ? -5.521 90.166 173.553 1.00 30.61 174 THR B O 1
ATOM 5465 N N . GLY B 1 175 ? -6.112 91.523 175.243 1.00 44.56 175 GLY B N 1
ATOM 5466 C CA . GLY B 1 175 ? -5.424 90.748 176.255 1.00 57.04 175 GLY B CA 1
ATOM 5467 C C . GLY B 1 175 ? -6.142 89.496 176.721 1.00 57.78 175 GLY B C 1
ATOM 5468 O O . GLY B 1 175 ? -5.522 88.669 177.398 1.00 53.37 175 GLY B O 1
ATOM 5469 N N . LEU B 1 176 ? -7.426 89.337 176.392 1.00 54.55 176 LEU B N 1
ATOM 5470 C CA . LEU B 1 176 ? -8.207 88.147 176.731 1.00 52.66 176 LEU B CA 1
ATOM 5471 C C . LEU B 1 176 ? -8.764 87.477 175.481 1.00 43.44 176 LEU B C 1
ATOM 5472 O O . LEU B 1 176 ? -9.921 87.047 175.444 1.00 31.97 176 LEU B O 1
ATOM 5477 N N . TRP B 1 177 ? -7.940 87.392 174.440 1.00 46.34 177 TRP B N 1
ATOM 5478 C CA . TRP B 1 177 ? -8.402 86.867 173.168 1.00 41.08 177 TRP B CA 1
ATOM 5479 C C . TRP B 1 177 ? -8.658 85.373 173.305 1.00 45.99 177 TRP B C 1
ATOM 5480 O O . TRP B 1 177 ? -7.906 84.681 174.001 1.00 46.02 177 TRP B O 1
ATOM 5491 N N . PRO B 1 178 ? -9.707 84.850 172.669 1.00 54.02 178 PRO B N 1
ATOM 5492 C CA . PRO B 1 178 ? -10.032 83.428 172.837 1.00 47.05 178 PRO B CA 1
ATOM 5493 C C . PRO B 1 178 ? -8.865 82.542 172.428 1.00 43.84 178 PRO B C 1
ATOM 5494 O O . PRO B 1 178 ? -8.275 82.712 171.361 1.00 32.76 178 PRO B O 1
ATOM 5498 N N . GLN B 1 179 ? -8.540 81.586 173.302 1.00 45.92 179 GLN B N 1
ATOM 5499 C CA . GLN B 1 179 ? -7.434 80.676 173.047 1.00 46.68 179 GLN B CA 1
ATOM 5500 C C . GLN B 1 179 ? -7.688 79.804 171.822 1.00 50.75 179 GLN B C 1
ATOM 5501 O O . GLN B 1 179 ? -6.739 79.375 171.158 1.00 51.26 179 GLN B O 1
ATOM 5507 N N . GLU B 1 180 ? -8.960 79.545 171.499 1.00 50.87 180 GLU B N 1
ATOM 5508 C CA . GLU B 1 180 ? -9.345 78.735 170.340 1.00 40.50 180 GLU B CA 1
ATOM 5509 C C . GLU B 1 180 ? -9.423 79.528 169.034 1.00 38.51 180 GLU B C 1
ATOM 5510 O O . GLU B 1 180 ? -9.548 78.924 167.965 1.00 48.27 180 GLU B O 1
ATOM 5516 N N . GLY B 1 181 ? -9.368 80.853 169.089 1.00 43.27 181 GLY B N 1
ATOM 5517 C CA . GLY B 1 181 ? -9.303 81.678 167.904 1.00 34.40 181 GLY B CA 1
ATOM 5518 C C . GLY B 1 181 ? -10.631 82.341 167.583 1.00 44.44 181 GLY B C 1
ATOM 5519 O O . GLY B 1 181 ? -11.675 82.057 168.175 1.00 41.09 181 GLY B O 1
ATOM 5520 N N . ALA B 1 182 ? -10.568 83.260 166.620 1.00 38.69 182 ALA B N 1
ATOM 5521 C CA . ALA B 1 182 ? -11.743 83.921 166.075 1.00 37.45 182 ALA B CA 1
ATOM 5522 C C . ALA B 1 182 ? -11.331 84.544 164.752 1.00 40.72 182 ALA B C 1
ATOM 5523 O O . ALA B 1 182 ? -10.246 85.120 164.656 1.00 50.44 182 ALA B O 1
ATOM 5525 N N . SER B 1 183 ? -12.172 84.403 163.730 1.00 43.76 183 SER B N 1
ATOM 5526 C CA . SER B 1 183 ? -11.858 84.961 162.418 1.00 48.06 183 SER B CA 1
ATOM 5527 C C . SER B 1 183 ? -12.593 86.282 162.206 1.00 47.47 183 SER B C 1
ATOM 5528 O O . SER B 1 183 ? -13.655 86.515 162.782 1.00 36.53 183 SER B O 1
ATOM 5531 N N . PHE B 1 184 ? -12.001 87.157 161.385 1.00 36.69 184 PHE B N 1
ATOM 5532 C CA . PHE B 1 184 ? -12.631 88.424 161.015 1.00 38.83 184 PHE B CA 1
ATOM 5533 C C . PHE B 1 184 ? -13.453 88.326 159.734 1.00 47.04 184 PHE B C 1
ATOM 5534 O O . PHE B 1 184 ? -14.296 89.192 159.476 1.00 48.31 184 PHE B O 1
ATOM 5542 N N . THR B 1 185 ? -13.234 87.270 158.964 1.00 52.83 185 THR B N 1
ATOM 5543 C CA . THR B 1 185 ? -13.680 87.183 157.584 1.00 57.96 185 THR B CA 1
ATOM 5544 C C . THR B 1 185 ? -15.170 87.486 157.436 1.00 58.31 185 THR B C 1
ATOM 5545 O O . THR B 1 185 ? -16.005 86.952 158.169 1.00 58.95 185 THR B O 1
ATOM 5549 N N . GLY B 1 186 ? -15.491 88.385 156.505 1.00 58.81 186 GLY B N 1
ATOM 5550 C CA . GLY B 1 186 ? -16.873 88.709 156.191 1.00 60.83 186 GLY B CA 1
ATOM 5551 C C . GLY B 1 186 ? -17.682 89.305 157.320 1.00 50.63 186 GLY B C 1
ATOM 5552 O O . GLY B 1 186 ? -18.911 89.359 157.232 1.00 44.23 186 GLY B O 1
ATOM 5553 N N . LYS B 1 187 ? -17.036 89.757 158.384 1.00 47.08 187 LYS B N 1
ATOM 5554 C CA . LYS B 1 187 ? -17.741 90.358 159.501 1.00 44.03 187 LYS B CA 1
ATOM 5555 C C . LYS B 1 187 ? -17.492 91.863 159.520 1.00 53.84 187 LYS B C 1
ATOM 5556 O O . LYS B 1 187 ? -16.508 92.359 158.963 1.00 57.66 187 LYS B O 1
ATOM 5562 N N . ARG B 1 188 ? -18.420 92.592 160.139 1.00 51.62 188 ARG B N 1
ATOM 5563 C CA . ARG B 1 188 ? -18.214 93.999 160.470 1.00 45.39 188 ARG B CA 1
ATOM 5564 C C . ARG B 1 188 ? -17.568 94.042 161.848 1.00 36.92 188 ARG B C 1
ATOM 5565 O O . ARG B 1 188 ? -18.198 93.704 162.850 1.00 37.66 188 ARG B O 1
ATOM 5573 N N . VAL B 1 189 ? -16.298 94.418 161.900 1.00 36.60 189 VAL B N 1
ATOM 5574 C CA . VAL B 1 189 ? -15.547 94.475 163.150 1.00 35.88 189 VAL B CA 1
ATOM 5575 C C . VAL B 1 189 ? -15.329 95.939 163.534 1.00 43.84 189 VAL B C 1
ATOM 5576 O O . VAL B 1 189 ? -15.102 96.794 162.664 1.00 35.90 189 VAL B O 1
ATOM 5580 N N . GLY B 1 190 ? -15.441 96.221 164.830 1.00 42.58 190 GLY B N 1
ATOM 5581 C CA . GLY B 1 190 ? -15.022 97.494 165.402 1.00 39.63 190 GLY B CA 1
ATOM 5582 C C . GLY B 1 190 ? -13.879 97.308 166.384 1.00 38.70 190 GLY B C 1
ATOM 5583 O O . GLY B 1 190 ? -13.853 96.334 167.147 1.00 38.25 190 GLY B O 1
ATOM 5584 N N . VAL B 1 191 ? -12.923 98.240 166.354 1.00 43.70 191 VAL B N 1
ATOM 5585 C CA . VAL B 1 191 ? -11.762 98.230 167.248 1.00 40.64 191 VAL B CA 1
ATOM 5586 C C . VAL B 1 191 ? -11.718 99.555 167.989 1.00 41.22 191 VAL B C 1
ATOM 5587 O O . VAL B 1 191 ? -11.714 100.623 167.367 1.00 46.09 191 VAL B O 1
ATOM 5591 N N . VAL B 1 192 ? -11.669 99.486 169.312 1.00 41.26 192 VAL B N 1
ATOM 5592 C CA . VAL B 1 192 ? -11.685 100.657 170.177 1.00 36.98 192 VAL B CA 1
ATOM 5593 C C . VAL B 1 192 ? -10.318 100.777 170.834 1.00 49.36 192 VAL B C 1
ATOM 5594 O O . VAL B 1 192 ? -9.828 99.822 171.450 1.00 43.06 192 VAL B O 1
ATOM 5598 N N . GLY B 1 193 ? -9.708 101.954 170.701 1.00 61.75 193 GLY B N 1
ATOM 5599 C CA . GLY B 1 193 ? -8.346 102.195 171.128 1.00 58.36 193 GLY B CA 1
ATOM 5600 C C . GLY B 1 193 ? -7.348 101.833 170.045 1.00 63.42 193 GLY B C 1
ATOM 5601 O O . GLY B 1 193 ? -7.556 100.859 169.311 1.00 64.65 193 GLY B O 1
ATOM 5602 N N . THR B 1 194 ? -6.258 102.600 169.936 1.00 64.81 194 THR B N 1
ATOM 5603 C CA . THR B 1 194 ? -5.255 102.371 168.895 1.00 65.94 194 THR B CA 1
ATOM 5604 C C . THR B 1 194 ? -3.876 102.102 169.490 1.00 62.29 194 THR B C 1
ATOM 5605 O O . THR B 1 194 ? -2.878 102.660 169.035 1.00 62.41 194 THR B O 1
ATOM 5609 N N . GLY B 1 195 ? -3.806 101.237 170.494 1.00 58.81 195 GLY B N 1
ATOM 5610 C CA . GLY B 1 195 ? -2.544 100.907 171.115 1.00 55.19 195 GLY B CA 1
ATOM 5611 C C . GLY B 1 195 ? -1.646 100.104 170.190 1.00 54.57 195 GLY B C 1
ATOM 5612 O O . GLY B 1 195 ? -1.894 99.948 168.995 1.00 57.18 195 GLY B O 1
ATOM 5613 N N . ALA B 1 196 ? -0.562 99.588 170.768 1.00 58.46 196 ALA B N 1
ATOM 5614 C CA . ALA B 1 196 ? 0.314 98.742 169.967 1.00 52.69 196 ALA B CA 1
ATOM 5615 C C . ALA B 1 196 ? -0.427 97.505 169.499 1.00 45.98 196 ALA B C 1
ATOM 5616 O O . ALA B 1 196 ? -0.201 97.036 168.380 1.00 43.64 196 ALA B O 1
ATOM 5618 N N . SER B 1 197 ? -1.331 96.978 170.330 1.00 42.25 197 SER B N 1
ATOM 5619 C CA . SER B 1 197 ? -2.139 95.837 169.915 1.00 36.08 197 SER B CA 1
ATOM 5620 C C . SER B 1 197 ? -3.205 96.251 168.913 1.00 39.38 197 SER B C 1
ATOM 5621 O O . SER B 1 197 ? -3.496 95.503 167.978 1.00 46.74 197 SER B O 1
ATOM 5624 N N . GLY B 1 198 ? -3.806 97.431 169.099 1.00 46.08 198 GLY B N 1
ATOM 5625 C CA . GLY B 1 198 ? -4.846 97.872 168.183 1.00 35.99 198 GLY B CA 1
ATOM 5626 C C . GLY B 1 198 ? -4.343 98.059 166.767 1.00 37.87 198 GLY B C 1
ATOM 5627 O O . GLY B 1 198 ? -5.098 97.869 165.804 1.00 42.08 198 GLY B O 1
ATOM 5628 N N . VAL B 1 199 ? -3.063 98.423 166.620 1.00 33.23 199 VAL B N 1
ATOM 5629 C CA . VAL B 1 199 ? -2.444 98.518 165.304 1.00 38.85 199 VAL B CA 1
ATOM 5630 C C . VAL B 1 199 ? -2.288 97.137 164.687 1.00 51.15 199 VAL B C 1
ATOM 5631 O O . VAL B 1 199 ? -2.459 96.960 163.475 1.00 60.33 199 VAL B O 1
ATOM 5635 N N . GLN B 1 200 ? -1.987 96.138 165.504 1.00 49.26 200 GLN B N 1
ATOM 5636 C CA . GLN B 1 200 ? -1.800 94.791 164.990 1.00 44.47 200 GLN B CA 1
ATOM 5637 C C . GLN B 1 200 ? -3.121 94.147 164.591 1.00 54.04 200 GLN B C 1
ATOM 5638 O O . GLN B 1 200 ? -3.208 93.515 163.532 1.00 60.94 200 GLN B O 1
ATOM 5644 N N . VAL B 1 201 ? -4.149 94.305 165.425 1.00 51.12 201 VAL B N 1
ATOM 5645 C CA . VAL B 1 201 ? -5.470 93.775 165.110 1.00 47.46 201 VAL B CA 1
ATOM 5646 C C . VAL B 1 201 ? -6.047 94.462 163.879 1.00 47.60 201 VAL B C 1
ATOM 5647 O O . VAL B 1 201 ? -6.635 93.811 163.002 1.00 44.76 201 VAL B O 1
ATOM 5651 N N . VAL B 1 202 ? -5.881 95.786 163.785 1.00 39.26 202 VAL B N 1
ATOM 5652 C CA . VAL B 1 202 ? -6.413 96.517 162.637 1.00 40.13 202 VAL B CA 1
ATOM 5653 C C . VAL B 1 202 ? -5.760 96.040 161.349 1.00 45.39 202 VAL B C 1
ATOM 5654 O O . VAL B 1 202 ? -6.398 95.995 160.291 1.00 50.57 202 VAL B O 1
ATOM 5658 N N . GLN B 1 203 ? -4.496 95.645 161.419 1.00 37.08 203 GLN B N 1
ATOM 5659 C CA . GLN B 1 203 ? -3.839 95.123 160.237 1.00 42.26 203 GLN B CA 1
ATOM 5660 C C . GLN B 1 203 ? -4.506 93.837 159.764 1.00 49.48 203 GLN B C 1
ATOM 5661 O O . GLN B 1 203 ? -4.887 93.721 158.598 1.00 56.78 203 GLN B O 1
ATOM 5667 N N . GLU B 1 204 ? -4.696 92.872 160.662 1.00 50.98 204 GLU B N 1
ATOM 5668 C CA . GLU B 1 204 ? -5.256 91.590 160.238 1.00 52.25 204 GLU B CA 1
ATOM 5669 C C . GLU B 1 204 ? -6.708 91.736 159.772 1.00 50.90 204 GLU B C 1
ATOM 5670 O O . GLU B 1 204 ? -7.096 91.210 158.721 1.00 59.89 204 GLU B O 1
ATOM 5676 N N . ALA B 1 205 ? -7.535 92.435 160.552 1.00 46.71 205 ALA B N 1
ATOM 5677 C CA . ALA B 1 205 ? -8.948 92.512 160.210 1.00 44.97 205 ALA B CA 1
ATOM 5678 C C . ALA B 1 205 ? -9.167 93.236 158.889 1.00 54.00 205 ALA B C 1
ATOM 5679 O O . ALA B 1 205 ? -10.121 92.928 158.165 1.00 59.93 205 ALA B O 1
ATOM 5681 N N . SER B 1 206 ? -8.284 94.176 158.544 1.00 54.60 206 SER B N 1
ATOM 5682 C CA . SER B 1 206 ? -8.504 95.001 157.359 1.00 64.02 206 SER B CA 1
ATOM 5683 C C . SER B 1 206 ? -8.461 94.179 156.075 1.00 63.93 206 SER B C 1
ATOM 5684 O O . SER B 1 206 ? -9.136 94.520 155.092 1.00 64.13 206 SER B O 1
ATOM 5687 N N . LYS B 1 207 ? -7.689 93.100 156.053 1.00 63.30 207 LYS B N 1
ATOM 5688 C CA . LYS B 1 207 ? -7.579 92.311 154.838 1.00 71.95 207 LYS B CA 1
ATOM 5689 C C . LYS B 1 207 ? -8.591 91.175 154.774 1.00 79.41 207 LYS B C 1
ATOM 5690 O O . LYS B 1 207 ? -8.572 90.396 153.825 1.00 88.22 207 LYS B O 1
ATOM 5696 N N . ASP B 1 208 ? -9.480 91.081 155.736 1.00 78.05 208 ASP B N 1
ATOM 5697 C CA . ASP B 1 208 ? -10.383 89.945 155.902 1.00 79.07 208 ASP B CA 1
ATOM 5698 C C . ASP B 1 208 ? -11.828 90.324 156.182 1.00 66.49 208 ASP B C 1
ATOM 5699 O O . ASP B 1 208 ? -12.715 89.568 155.783 1.00 60.21 208 ASP B O 1
ATOM 5704 N N . ALA B 1 209 ? -12.121 91.468 156.803 1.00 58.00 209 ALA B N 1
ATOM 5705 C CA . ALA B 1 209 ? -13.443 91.715 157.354 1.00 57.85 209 ALA B CA 1
ATOM 5706 C C . ALA B 1 209 ? -14.353 92.362 156.322 1.00 56.09 209 ALA B C 1
ATOM 5707 O O . ALA B 1 209 ? -13.900 92.927 155.319 1.00 56.19 209 ALA B O 1
ATOM 5709 N N . ALA B 1 210 ? -15.656 92.291 156.598 1.00 52.26 210 ALA B N 1
ATOM 5710 C CA . ALA B 1 210 ? -16.612 92.966 155.729 1.00 43.53 210 ALA B CA 1
ATOM 5711 C C . ALA B 1 210 ? -16.518 94.480 155.882 1.00 47.59 210 ALA B C 1
ATOM 5712 O O . ALA B 1 210 ? -16.581 95.211 154.887 1.00 46.65 210 ALA B O 1
ATOM 5714 N N . HIS B 1 211 ? -16.354 94.967 157.111 1.00 57.49 211 HIS B N 1
ATOM 5715 C CA . HIS B 1 211 ? -16.068 96.374 157.356 1.00 51.86 211 HIS B CA 1
ATOM 5716 C C . HIS B 1 211 ? -15.342 96.517 158.692 1.00 51.24 211 HIS B C 1
ATOM 5717 O O . HIS B 1 211 ? -15.666 95.830 159.668 1.00 48.03 211 HIS B O 1
ATOM 5724 N N . LEU B 1 212 ? -14.363 97.419 158.714 1.00 50.34 212 LEU B N 1
ATOM 5725 C CA . LEU B 1 212 ? -13.526 97.697 159.876 1.00 45.13 212 LEU B CA 1
ATOM 5726 C C . LEU B 1 212 ? -13.683 99.165 160.231 1.00 39.25 212 LEU B C 1
ATOM 5727 O O . LEU B 1 212 ? -13.332 100.036 159.426 1.00 42.13 212 LEU B O 1
ATOM 5732 N N . THR B 1 213 ? -14.198 99.441 161.426 1.00 38.24 213 THR B N 1
ATOM 5733 C CA . THR B 1 213 ? -14.225 100.798 161.956 1.00 55.77 213 THR B CA 1
ATOM 5734 C C . THR B 1 213 ? -13.263 100.872 163.140 1.00 59.55 213 THR B C 1
ATOM 5735 O O . THR B 1 213 ? -13.340 100.055 164.066 1.00 54.97 213 THR B O 1
ATOM 5739 N N . VAL B 1 214 ? -12.343 101.830 163.092 1.00 54.49 214 VAL B N 1
ATOM 5740 C CA . VAL B 1 214 ? -11.361 102.043 164.146 1.00 50.70 214 VAL B CA 1
ATOM 5741 C C . VAL B 1 214 ? -11.757 103.292 164.930 1.00 49.92 214 VAL B C 1
ATOM 5742 O O . VAL B 1 214 ? -11.896 104.388 164.364 1.00 46.69 214 VAL B O 1
ATOM 5746 N N . PHE B 1 215 ? -11.967 103.124 166.231 1.00 49.78 215 PHE B N 1
ATOM 5747 C CA . PHE B 1 215 ? -12.329 104.221 167.115 1.00 47.87 215 PHE B CA 1
ATOM 5748 C C . PHE B 1 215 ? -11.050 104.722 167.757 1.00 48.12 215 PHE B C 1
ATOM 5749 O O . PHE B 1 215 ? -10.344 103.952 168.409 1.00 47.77 215 PHE B O 1
ATOM 5757 N N . GLN B 1 216 ? -10.740 105.998 167.553 1.00 49.69 216 GLN B N 1
ATOM 5758 C CA . GLN B 1 216 ? -9.458 106.546 167.974 1.00 50.69 216 GLN B CA 1
ATOM 5759 C C . GLN B 1 216 ? -9.655 107.731 168.907 1.00 54.09 216 GLN B C 1
ATOM 5760 O O . GLN B 1 216 ? -10.431 108.638 168.600 1.00 50.56 216 GLN B O 1
ATOM 5766 N N . ARG B 1 217 ? -8.940 107.728 170.037 1.00 59.83 217 ARG B N 1
ATOM 5767 C CA . ARG B 1 217 ? -8.900 108.901 170.905 1.00 65.14 217 ARG B CA 1
ATOM 5768 C C . ARG B 1 217 ? -7.822 109.894 170.470 1.00 53.48 217 ARG B C 1
ATOM 5769 O O . ARG B 1 217 ? -8.118 111.071 170.271 1.00 47.65 217 ARG B O 1
ATOM 5777 N N . THR B 1 218 ? -6.576 109.446 170.333 1.00 60.63 218 THR B N 1
ATOM 5778 C CA . THR B 1 218 ? -5.497 110.254 169.769 1.00 65.22 218 THR B CA 1
ATOM 5779 C C . THR B 1 218 ? -4.672 109.373 168.844 1.00 63.35 218 THR B C 1
ATOM 5780 O O . THR B 1 218 ? -4.531 108.168 169.094 1.00 69.01 218 THR B O 1
ATOM 5784 N N . PRO B 1 219 ? -4.122 109.936 167.767 1.00 54.99 219 PRO B N 1
ATOM 5785 C CA . PRO B 1 219 ? -3.329 109.112 166.849 1.00 40.44 219 PRO B CA 1
ATOM 5786 C C . PRO B 1 219 ? -2.033 108.679 167.509 1.00 43.44 219 PRO B C 1
ATOM 5787 O O . PRO B 1 219 ? -1.361 109.463 168.189 1.00 40.28 219 PRO B O 1
ATOM 5791 N N . ILE B 1 220 ? -1.708 107.409 167.328 1.00 46.94 220 ILE B N 1
ATOM 5792 C CA . ILE B 1 220 ? -0.418 106.884 167.740 1.00 49.57 220 ILE B CA 1
ATOM 5793 C C . ILE B 1 220 ? 0.609 107.240 166.682 1.00 55.95 220 ILE B C 1
ATOM 5794 O O . ILE B 1 220 ? 0.278 107.478 165.518 1.00 63.85 220 ILE B O 1
ATOM 5799 N N . LEU B 1 221 ? 1.871 107.289 167.088 1.00 55.26 221 LEU B N 1
ATOM 5800 C CA . LEU B 1 221 ? 2.952 107.616 166.165 1.00 56.93 221 LEU B CA 1
ATOM 5801 C C . LEU B 1 221 ? 3.597 106.284 165.800 1.00 55.64 221 LEU B C 1
ATOM 5802 O O . LEU B 1 221 ? 4.651 105.908 166.298 1.00 69.96 221 LEU B O 1
ATOM 5807 N N . ALA B 1 222 ? 2.933 105.562 164.906 1.00 49.52 222 ALA B N 1
ATOM 5808 C CA . ALA B 1 222 ? 3.435 104.281 164.459 1.00 45.87 222 ALA B CA 1
ATOM 5809 C C . ALA B 1 222 ? 4.679 104.487 163.616 1.00 48.39 222 ALA B C 1
ATOM 5810 O O . ALA B 1 222 ? 4.643 105.227 162.622 1.00 58.01 222 ALA B O 1
ATOM 5812 N N . LEU B 1 223 ? 5.796 103.838 164.047 1.00 51.11 223 LEU B N 1
ATOM 5813 C CA . LEU B 1 223 ? 7.076 103.790 163.391 1.00 50.02 223 LEU B CA 1
ATOM 5814 C C . LEU B 1 223 ? 7.164 102.565 162.491 1.00 56.63 223 LEU B C 1
ATOM 5815 O O . LEU B 1 223 ? 6.600 101.518 162.819 1.00 51.45 223 LEU B O 1
ATOM 5820 N N . PRO B 1 224 ? 7.866 102.650 161.362 1.00 59.55 224 PRO B N 1
ATOM 5821 C CA . PRO B 1 224 ? 7.936 101.498 160.457 1.00 57.97 224 PRO B CA 1
ATOM 5822 C C . PRO B 1 224 ? 8.638 100.316 161.113 1.00 66.24 224 PRO B C 1
ATOM 5823 O O . PRO B 1 224 ? 9.744 100.441 161.649 1.00 77.38 224 PRO B O 1
ATOM 5827 N N . MET B 1 225 ? 7.977 99.156 161.074 1.00 49.45 225 MET B N 1
ATOM 5828 C CA . MET B 1 225 ? 8.609 97.956 161.596 1.00 49.65 225 MET B CA 1
ATOM 5829 C C . MET B 1 225 ? 9.803 97.566 160.748 1.00 56.95 225 MET B C 1
ATOM 5830 O O . MET B 1 225 ? 10.868 97.231 161.285 1.00 61.90 225 MET B O 1
ATOM 5835 N N . GLN B 1 226 ? 9.650 97.640 159.425 1.00 53.19 226 GLN B N 1
ATOM 5836 C CA . GLN B 1 226 ? 10.666 97.170 158.499 1.00 51.76 226 GLN B CA 1
ATOM 5837 C C . GLN B 1 226 ? 10.929 95.684 158.740 1.00 55.70 226 GLN B C 1
ATOM 5838 O O . GLN B 1 226 ? 12.067 95.241 158.923 1.00 51.94 226 GLN B O 1
ATOM 5844 N N . GLN B 1 227 ? 9.836 94.920 158.778 1.00 51.68 227 GLN B N 1
ATOM 5845 C CA . GLN B 1 227 ? 9.896 93.472 158.903 1.00 44.48 227 GLN B CA 1
ATOM 5846 C C . GLN B 1 227 ? 10.760 92.854 157.805 1.00 55.88 227 GLN B C 1
ATOM 5847 O O . GLN B 1 227 ? 10.801 93.342 156.672 1.00 55.13 227 GLN B O 1
ATOM 5853 N N . ARG B 1 228 ? 11.468 91.775 158.148 1.00 57.87 228 ARG B N 1
ATOM 5854 C CA . ARG B 1 228 ? 12.227 91.003 157.175 1.00 54.95 228 ARG B CA 1
ATOM 5855 C C . ARG B 1 228 ? 12.171 89.535 157.562 1.00 55.51 228 ARG B C 1
ATOM 5856 O O . ARG B 1 228 ? 12.052 89.193 158.740 1.00 50.31 228 ARG B O 1
ATOM 5864 N N . LYS B 1 229 ? 12.248 88.671 156.550 1.00 70.31 229 LYS B N 1
ATOM 5865 C CA . LYS B 1 229 ? 12.349 87.233 156.758 1.00 69.69 229 LYS B CA 1
ATOM 5866 C C . LYS B 1 229 ? 13.791 86.847 157.079 1.00 70.32 229 LYS B C 1
ATOM 5867 O O . LYS B 1 229 ? 14.745 87.516 156.674 1.00 78.47 229 LYS B O 1
ATOM 5873 N N . LEU B 1 230 ? 13.939 85.757 157.822 1.00 64.91 230 LEU B N 1
ATOM 5874 C CA . LEU B 1 230 ? 15.243 85.252 158.226 1.00 64.40 230 LEU B CA 1
ATOM 5875 C C . LEU B 1 230 ? 15.370 83.780 157.852 1.00 69.60 230 LEU B C 1
ATOM 5876 O O . LEU B 1 230 ? 14.409 83.014 157.964 1.00 76.67 230 LEU B O 1
ATOM 5881 N N . ASP B 1 231 ? 16.557 83.394 157.405 1.00 58.43 231 ASP B N 1
ATOM 5882 C CA . ASP B 1 231 ? 16.875 82.004 157.164 1.00 59.23 231 ASP B CA 1
ATOM 5883 C C . ASP B 1 231 ? 17.971 81.584 158.128 1.00 64.39 231 ASP B C 1
ATOM 5884 O O . ASP B 1 231 ? 18.701 82.422 158.663 1.00 64.26 231 ASP B O 1
ATOM 5889 N N . VAL B 1 232 ? 18.079 80.267 158.331 1.00 67.58 232 VAL B N 1
ATOM 5890 C CA . VAL B 1 232 ? 19.012 79.725 159.317 1.00 64.77 232 VAL B CA 1
ATOM 5891 C C . VAL B 1 232 ? 20.447 80.064 158.942 1.00 65.44 232 VAL B C 1
ATOM 5892 O O . VAL B 1 232 ? 21.275 80.381 159.805 1.00 64.00 232 VAL B O 1
ATOM 5896 N N . GLU B 1 233 ? 20.765 79.992 157.649 1.00 75.54 233 GLU B N 1
ATOM 5897 C CA . GLU B 1 233 ? 22.126 80.263 157.198 1.00 86.26 233 GLU B CA 1
ATOM 5898 C C . GLU B 1 233 ? 22.598 81.650 157.629 1.00 85.33 233 GLU B C 1
ATOM 5899 O O . GLU B 1 233 ? 23.656 81.790 158.257 1.00 72.47 233 GLU B O 1
ATOM 5905 N N . THR B 1 234 ? 21.808 82.688 157.319 1.00 88.91 234 THR B N 1
ATOM 5906 C CA . THR B 1 234 ? 22.229 84.068 157.563 1.00 86.84 234 THR B CA 1
ATOM 5907 C C . THR B 1 234 ? 22.285 84.405 159.051 1.00 82.39 234 THR B C 1
ATOM 5908 O O . THR B 1 234 ? 23.100 85.242 159.460 1.00 73.01 234 THR B O 1
ATOM 5912 N N . GLN B 1 235 ? 21.428 83.781 159.869 1.00 81.47 235 GLN B N 1
ATOM 5913 C CA . GLN B 1 235 ? 21.519 83.962 161.316 1.00 78.42 235 GLN B CA 1
ATOM 5914 C C . GLN B 1 235 ? 22.791 83.338 161.872 1.00 82.34 235 GLN B C 1
ATOM 5915 O O . GLN B 1 235 ? 23.426 83.905 162.770 1.00 88.35 235 GLN B O 1
ATOM 5921 N N . GLN B 1 236 ? 23.169 82.162 161.364 1.00 74.73 236 GLN B N 1
ATOM 5922 C CA . GLN B 1 236 ? 24.416 81.547 161.800 1.00 76.32 236 GLN B CA 1
ATOM 5923 C C . GLN B 1 236 ? 25.611 82.441 161.500 1.00 84.13 236 GLN B C 1
ATOM 5924 O O . GLN B 1 236 ? 26.603 82.420 162.239 1.00 92.07 236 GLN B O 1
ATOM 5930 N N . ARG B 1 237 ? 25.532 83.239 160.432 1.00 89.16 237 ARG B N 1
ATOM 5931 C CA . ARG B 1 237 ? 26.605 84.176 160.128 1.00 96.96 237 ARG B CA 1
ATOM 5932 C C . ARG B 1 237 ? 26.777 85.176 161.254 1.00 93.59 237 ARG B C 1
ATOM 5933 O O . ARG B 1 237 ? 27.894 85.437 161.714 1.00 97.16 237 ARG B O 1
ATOM 5941 N N . MET B 1 238 ? 25.673 85.751 161.709 1.00 82.71 238 MET B N 1
ATOM 5942 C CA . MET B 1 238 ? 25.748 86.832 162.673 1.00 82.28 238 MET B CA 1
ATOM 5943 C C . MET B 1 238 ? 25.879 86.349 164.110 1.00 71.71 238 MET B C 1
ATOM 5944 O O . MET B 1 238 ? 26.102 87.177 164.999 1.00 76.13 238 MET B O 1
ATOM 5949 N N . LYS B 1 239 ? 25.778 85.043 164.363 1.00 59.80 239 LYS B N 1
ATOM 5950 C CA . LYS B 1 239 ? 25.908 84.555 165.734 1.00 63.30 239 LYS B CA 1
ATOM 5951 C C . LYS B 1 239 ? 27.330 84.672 166.286 1.00 74.26 239 LYS B C 1
ATOM 5952 O O . LYS B 1 239 ? 27.516 84.577 167.505 1.00 79.23 239 LYS B O 1
ATOM 5958 N N . ALA B 1 240 ? 28.335 84.877 165.431 1.00 76.44 240 ALA B N 1
ATOM 5959 C CA . ALA B 1 240 ? 29.674 85.150 165.939 1.00 76.41 240 ALA B CA 1
ATOM 5960 C C . ALA B 1 240 ? 29.745 86.493 166.647 1.00 81.45 240 ALA B C 1
ATOM 5961 O O . ALA B 1 240 ? 30.607 86.677 167.514 1.00 91.34 240 ALA B O 1
ATOM 5963 N N . ASP B 1 241 ? 28.854 87.426 166.301 1.00 73.75 241 ASP B N 1
ATOM 5964 C CA . ASP B 1 241 ? 28.824 88.762 166.879 1.00 74.31 241 ASP B CA 1
ATOM 5965 C C . ASP B 1 241 ? 27.732 88.936 167.929 1.00 72.04 241 ASP B C 1
ATOM 5966 O O . ASP B 1 241 ? 27.587 90.039 168.469 1.00 66.13 241 ASP B O 1
ATOM 5971 N N . TYR B 1 242 ? 26.966 87.879 168.229 1.00 70.21 242 TYR B N 1
ATOM 5972 C CA . TYR B 1 242 ? 25.922 87.979 169.250 1.00 65.89 242 TYR B CA 1
ATOM 5973 C C . TYR B 1 242 ? 26.477 88.353 170.616 1.00 64.92 242 TYR B C 1
ATOM 5974 O O . TYR B 1 242 ? 25.888 89.228 171.272 1.00 64.37 242 TYR B O 1
ATOM 5983 N N . PRO B 1 243 ? 27.555 87.738 171.120 1.00 62.75 243 PRO B N 1
ATOM 5984 C CA . PRO B 1 243 ? 28.089 88.192 172.416 1.00 58.06 243 PRO B CA 1
ATOM 5985 C C . PRO B 1 243 ? 28.412 89.682 172.460 1.00 59.09 243 PRO B C 1
ATOM 5986 O O . PRO B 1 243 ? 28.343 90.281 173.537 1.00 51.99 243 PRO B O 1
ATOM 5990 N N . GLU B 1 244 ? 28.744 90.304 171.321 1.00 57.45 244 GLU B N 1
ATOM 5991 C CA . GLU B 1 244 ? 28.935 91.756 171.285 1.00 47.96 244 GLU B CA 1
ATOM 5992 C C . GLU B 1 244 ? 27.599 92.487 171.389 1.00 42.26 244 GLU B C 1
ATOM 5993 O O . GLU B 1 244 ? 27.495 93.537 172.034 1.00 42.96 244 GLU B O 1
ATOM 5999 N N . ILE B 1 245 ? 26.566 91.952 170.745 1.00 48.50 245 ILE B N 1
ATOM 6000 C CA . ILE B 1 245 ? 25.244 92.554 170.846 1.00 52.12 245 ILE B CA 1
ATOM 6001 C C . ILE B 1 245 ? 24.742 92.516 172.284 1.00 56.33 245 ILE B C 1
ATOM 6002 O O . ILE B 1 245 ? 24.116 93.470 172.764 1.00 60.37 245 ILE B O 1
ATOM 6007 N N . PHE B 1 246 ? 25.004 91.414 172.998 1.00 62.29 246 PHE B N 1
ATOM 6008 C CA . PHE B 1 246 ? 24.422 91.262 174.329 1.00 59.32 246 PHE B CA 1
ATOM 6009 C C . PHE B 1 246 ? 25.133 92.127 175.357 1.00 62.52 246 PHE B C 1
ATOM 6010 O O . PHE B 1 246 ? 24.533 92.498 176.374 1.00 58.90 246 PHE B O 1
ATOM 6018 N N . ARG B 1 247 ? 26.390 92.483 175.114 1.00 68.78 247 ARG B N 1
ATOM 6019 C CA . ARG B 1 247 ? 27.054 93.361 176.061 1.00 69.73 247 ARG B CA 1
ATOM 6020 C C . ARG B 1 247 ? 26.830 94.824 175.738 1.00 59.91 247 ARG B C 1
ATOM 6021 O O . ARG B 1 247 ? 26.903 95.656 176.646 1.00 46.97 247 ARG B O 1
ATOM 6029 N N . ILE B 1 248 ? 26.461 95.129 174.494 1.00 64.23 248 ILE B N 1
ATOM 6030 C CA . ILE B 1 248 ? 26.074 96.480 174.112 1.00 60.01 248 ILE B CA 1
ATOM 6031 C C . ILE B 1 248 ? 24.678 96.817 174.632 1.00 66.32 248 ILE B C 1
ATOM 6032 O O . ILE B 1 248 ? 24.454 97.905 175.188 1.00 67.26 248 ILE B O 1
ATOM 6037 N N . ARG B 1 249 ? 23.721 95.889 174.470 1.00 65.59 249 ARG B N 1
ATOM 6038 C CA . ARG B 1 249 ? 22.348 96.137 174.904 1.00 58.44 249 ARG B CA 1
ATOM 6039 C C . ARG B 1 249 ? 22.288 96.469 176.387 1.00 55.74 249 ARG B C 1
ATOM 6040 O O . ARG B 1 249 ? 21.400 97.203 176.825 1.00 56.18 249 ARG B O 1
ATOM 6048 N N . ARG B 1 250 ? 23.250 95.986 177.163 1.00 46.83 250 ARG B N 1
ATOM 6049 C CA . ARG B 1 250 ? 23.260 96.256 178.588 1.00 40.16 250 ARG B CA 1
ATOM 6050 C C . ARG B 1 250 ? 23.700 97.668 178.914 1.00 47.75 250 ARG B C 1
ATOM 6051 O O . ARG B 1 250 ? 23.580 98.081 180.071 1.00 54.64 250 ARG B O 1
ATOM 6059 N N . GLU B 1 251 ? 24.185 98.425 177.932 1.00 49.62 251 GLU B N 1
ATOM 6060 C CA . GLU B 1 251 ? 24.783 99.727 178.190 1.00 50.76 251 GLU B CA 1
ATOM 6061 C C . GLU B 1 251 ? 24.069 100.859 177.459 1.00 56.15 251 GLU B C 1
ATOM 6062 O O . GLU B 1 251 ? 24.601 101.971 177.391 1.00 57.36 251 GLU B O 1
ATOM 6068 N N . THR B 1 252 ? 22.876 100.626 176.936 1.00 52.44 252 THR B N 1
ATOM 6069 C CA . THR B 1 252 ? 22.139 101.658 176.229 1.00 46.91 252 THR B CA 1
ATOM 6070 C C . THR B 1 252 ? 20.929 102.113 177.044 1.00 51.57 252 THR B C 1
ATOM 6071 O O . THR B 1 252 ? 20.672 101.638 178.152 1.00 55.40 252 THR B O 1
ATOM 6075 N N . PHE B 1 253 ? 20.174 103.050 176.461 1.00 49.68 253 PHE B N 1
ATOM 6076 C CA . PHE B 1 253 ? 19.103 103.729 177.182 1.00 40.65 253 PHE B CA 1
ATOM 6077 C C . PHE B 1 253 ? 18.010 102.754 177.599 1.00 46.91 253 PHE B C 1
ATOM 6078 O O . PHE B 1 253 ? 17.627 102.701 178.773 1.00 45.47 253 PHE B O 1
ATOM 6086 N N . GLY B 1 254 ? 17.496 101.973 176.648 1.00 55.75 254 GLY B N 1
ATOM 6087 C CA . GLY B 1 254 ? 16.386 101.071 176.895 1.00 50.13 254 GLY B CA 1
ATOM 6088 C C . GLY B 1 254 ? 16.727 99.596 176.812 1.00 55.70 254 GLY B C 1
ATOM 6089 O O . GLY B 1 254 ? 15.827 98.753 176.694 1.00 56.29 254 GLY B O 1
ATOM 6090 N N . GLY B 1 255 ? 18.016 99.265 176.883 1.00 48.06 255 GLY B N 1
ATOM 6091 C CA . GLY B 1 255 ? 18.426 97.877 176.804 1.00 45.23 255 GLY B CA 1
ATOM 6092 C C . GLY B 1 255 ? 18.406 97.268 175.415 1.00 38.57 255 GLY B C 1
ATOM 6093 O O . GLY B 1 255 ? 18.313 96.045 175.286 1.00 36.71 255 GLY B O 1
ATOM 6094 N N . PHE B 1 256 ? 18.470 98.083 174.374 1.00 37.02 256 PHE B N 1
ATOM 6095 C CA . PHE B 1 256 ? 18.566 97.636 172.997 1.00 44.53 256 PHE B CA 1
ATOM 6096 C C . PHE B 1 256 ? 20.006 97.808 172.524 1.00 51.39 256 PHE B C 1
ATOM 6097 O O . PHE B 1 256 ? 20.822 98.477 173.157 1.00 42.67 256 PHE B O 1
ATOM 6105 N N . ASP B 1 257 ? 20.332 97.159 171.408 1.00 63.13 257 ASP B N 1
ATOM 6106 C CA . ASP B 1 257 ? 21.606 97.375 170.731 1.00 64.47 257 ASP B CA 1
ATOM 6107 C C . ASP B 1 257 ? 21.592 98.611 169.829 1.00 67.67 257 ASP B C 1
ATOM 6108 O O . ASP B 1 257 ? 22.240 98.612 168.775 1.00 80.71 257 ASP B O 1
ATOM 6113 N N . ILE B 1 258 ? 20.831 99.641 170.195 1.00 55.70 258 ILE B N 1
ATOM 6114 C CA . ILE B 1 258 ? 20.690 100.852 169.404 1.00 46.12 258 ILE B CA 1
ATOM 6115 C C . ILE B 1 258 ? 21.590 101.920 170.012 1.00 46.87 258 ILE B C 1
ATOM 6116 O O . ILE B 1 258 ? 21.429 102.287 171.184 1.00 42.44 258 ILE B O 1
ATOM 6121 N N . LEU B 1 259 ? 22.495 102.466 169.210 1.00 49.25 259 LEU B N 1
ATOM 6122 C CA . LEU B 1 259 ? 23.377 103.524 169.683 1.00 57.08 259 LEU B CA 1
ATOM 6123 C C . LEU B 1 259 ? 22.809 104.894 169.313 1.00 68.98 259 LEU B C 1
ATOM 6124 O O . LEU B 1 259 ? 22.628 105.209 168.133 1.00 72.38 259 LEU B O 1
ATOM 6129 N N . ARG B 1 260 ? 22.504 105.693 170.326 1.00 68.54 260 ARG B N 1
ATOM 6130 C CA . ARG B 1 260 ? 22.078 107.061 170.103 1.00 72.74 260 ARG B CA 1
ATOM 6131 C C . ARG B 1 260 ? 23.165 107.835 169.357 1.00 75.81 260 ARG B C 1
ATOM 6132 O O . ARG B 1 260 ? 24.342 107.457 169.359 1.00 75.57 260 ARG B O 1
ATOM 6140 N N . ASP B 1 261 ? 22.751 108.917 168.686 1.00 66.83 261 ASP B N 1
ATOM 6141 C CA . ASP B 1 261 ? 23.678 109.882 168.091 1.00 61.18 261 ASP B CA 1
ATOM 6142 C C . ASP B 1 261 ? 24.004 110.953 169.127 1.00 55.67 261 ASP B C 1
ATOM 6143 O O . ASP B 1 261 ? 23.103 111.645 169.618 1.00 59.96 261 ASP B O 1
ATOM 6148 N N . GLU B 1 262 ? 25.291 111.100 169.454 1.00 43.17 262 GLU B N 1
ATOM 6149 C CA . GLU B 1 262 ? 25.679 111.977 170.556 1.00 44.98 262 GLU B CA 1
ATOM 6150 C C . GLU B 1 262 ? 25.578 113.449 170.184 1.00 47.77 262 GLU B C 1
ATOM 6151 O O . GLU B 1 262 ? 25.489 114.300 171.077 1.00 45.13 262 GLU B O 1
ATOM 6157 N N . ARG B 1 263 ? 25.584 113.754 168.889 1.00 48.80 263 ARG B N 1
ATOM 6158 C CA . ARG B 1 263 ? 25.469 115.119 168.418 1.00 52.91 263 ARG B CA 1
ATOM 6159 C C . ARG B 1 263 ? 24.096 115.688 168.768 1.00 61.76 263 ARG B C 1
ATOM 6160 O O . ARG B 1 263 ? 23.159 114.959 169.097 1.00 60.47 263 ARG B O 1
ATOM 6168 N N . SER B 1 264 ? 23.995 117.014 168.736 1.00 66.01 264 SER B N 1
ATOM 6169 C CA . SER B 1 264 ? 22.715 117.679 168.911 1.00 65.07 264 SER B CA 1
ATOM 6170 C C . SER B 1 264 ? 22.078 117.967 167.562 1.00 69.15 264 SER B C 1
ATOM 6171 O O . SER B 1 264 ? 22.768 118.213 166.569 1.00 78.41 264 SER B O 1
ATOM 6174 N N . ALA B 1 265 ? 20.740 117.948 167.540 1.00 68.62 265 ALA B N 1
ATOM 6175 C CA . ALA B 1 265 ? 19.999 118.150 166.294 1.00 68.33 265 ALA B CA 1
ATOM 6176 C C . ALA B 1 265 ? 20.037 119.601 165.829 1.00 78.76 265 ALA B C 1
ATOM 6177 O O . ALA B 1 265 ? 19.945 119.870 164.624 1.00 75.77 265 ALA B O 1
ATOM 6179 N N . LEU B 1 266 ? 20.152 120.546 166.762 1.00 81.91 266 LEU B N 1
ATOM 6180 C CA . LEU B 1 266 ? 20.240 121.952 166.396 1.00 92.95 266 LEU B CA 1
ATOM 6181 C C . LEU B 1 266 ? 21.632 122.352 165.911 1.00 79.30 266 LEU B C 1
ATOM 6182 O O . LEU B 1 266 ? 21.753 123.332 165.166 1.00 86.60 266 LEU B O 1
ATOM 6187 N N . GLU B 1 267 ? 22.675 121.611 166.301 1.00 65.00 267 GLU B N 1
ATOM 6188 C CA . GLU B 1 267 ? 24.052 121.886 165.901 1.00 60.29 267 GLU B CA 1
ATOM 6189 C C . GLU B 1 267 ? 24.414 121.225 164.585 1.00 63.12 267 GLU B C 1
ATOM 6190 O O . GLU B 1 267 ? 25.597 121.130 164.240 1.00 57.58 267 GLU B O 1
ATOM 6196 N N . VAL B 1 268 ? 23.412 120.793 163.833 1.00 71.53 268 VAL B N 1
ATOM 6197 C CA . VAL B 1 268 ? 23.604 119.971 162.649 1.00 67.94 268 VAL B CA 1
ATOM 6198 C C . VAL B 1 268 ? 22.800 120.617 161.523 1.00 78.22 268 VAL B C 1
ATOM 6199 O O . VAL B 1 268 ? 21.682 121.097 161.766 1.00 79.73 268 VAL B O 1
ATOM 6203 N N . PRO B 1 269 ? 23.339 120.712 160.307 1.00 79.51 269 PRO B N 1
ATOM 6204 C CA . PRO B 1 269 ? 22.575 121.335 159.223 1.00 75.10 269 PRO B CA 1
ATOM 6205 C C . PRO B 1 269 ? 21.347 120.536 158.895 1.00 77.28 269 PRO B C 1
ATOM 6206 O O . PRO B 1 269 ? 21.284 119.307 159.130 1.00 76.84 269 PRO B O 1
ATOM 6210 N N . PRO B 1 270 ? 20.308 121.173 158.335 1.00 74.49 270 PRO B N 1
ATOM 6211 C CA . PRO B 1 270 ? 19.050 120.454 158.059 1.00 78.96 270 PRO B CA 1
ATOM 6212 C C . PRO B 1 270 ? 19.194 119.246 157.144 1.00 82.52 270 PRO B C 1
ATOM 6213 O O . PRO B 1 270 ? 18.577 118.204 157.403 1.00 78.31 270 PRO B O 1
ATOM 6217 N N . GLU B 1 271 ? 19.978 119.357 156.068 1.00 89.08 271 GLU B N 1
ATOM 6218 C CA . GLU B 1 271 ? 20.154 118.216 155.171 1.00 88.21 271 GLU B CA 1
ATOM 6219 C C . GLU B 1 271 ? 20.821 117.047 155.880 1.00 81.81 271 GLU B C 1
ATOM 6220 O O . GLU B 1 271 ? 20.538 115.886 155.564 1.00 76.04 271 GLU B O 1
ATOM 6226 N N . GLU B 1 272 ? 21.695 117.337 156.847 1.00 80.21 272 GLU B N 1
ATOM 6227 C CA . GLU B 1 272 ? 22.351 116.281 157.609 1.00 76.72 272 GLU B CA 1
ATOM 6228 C C . GLU B 1 272 ? 21.382 115.567 158.550 1.00 67.24 272 GLU B C 1
ATOM 6229 O O . GLU B 1 272 ? 21.533 114.363 158.788 1.00 60.13 272 GLU B O 1
ATOM 6235 N N . ARG B 1 273 ? 20.387 116.280 159.092 1.00 63.64 273 ARG B N 1
ATOM 6236 C CA . ARG B 1 273 ? 19.364 115.614 159.895 1.00 60.62 273 ARG B CA 1
ATOM 6237 C C . ARG B 1 273 ? 18.538 114.659 159.047 1.00 61.45 273 ARG B C 1
ATOM 6238 O O . ARG B 1 273 ? 18.217 113.550 159.484 1.00 60.62 273 ARG B O 1
ATOM 6246 N N . CYS B 1 274 ? 18.170 115.075 157.836 1.00 60.09 274 CYS B N 1
ATOM 6247 C CA . CYS B 1 274 ? 17.411 114.186 156.969 1.00 67.36 274 CYS B CA 1
ATOM 6248 C C . CYS B 1 274 ? 18.221 112.946 156.602 1.00 68.38 274 CYS B C 1
ATOM 6249 O O . CYS B 1 274 ? 17.659 111.854 156.449 1.00 71.51 274 CYS B O 1
ATOM 6252 N N . ALA B 1 275 ? 19.544 113.079 156.507 1.00 66.84 275 ALA B N 1
ATOM 6253 C CA . ALA B 1 275 ? 20.374 111.926 156.174 1.00 63.35 275 ALA B CA 1
ATOM 6254 C C . ALA B 1 275 ? 20.388 110.900 157.305 1.00 50.36 275 ALA B C 1
ATOM 6255 O O . ALA B 1 275 ? 20.288 109.695 157.055 1.00 50.34 275 ALA B O 1
ATOM 6257 N N . LEU B 1 276 ? 20.501 111.348 158.555 1.00 49.93 276 LEU B N 1
ATOM 6258 C CA . LEU B 1 276 ? 20.441 110.396 159.661 1.00 49.36 276 LEU B CA 1
ATOM 6259 C C . LEU B 1 276 ? 19.026 109.868 159.865 1.00 62.12 276 LEU B C 1
ATOM 6260 O O . LEU B 1 276 ? 18.840 108.668 160.098 1.00 72.26 276 LEU B O 1
ATOM 6265 N N . TYR B 1 277 ? 18.016 110.745 159.781 1.00 58.95 277 TYR B N 1
ATOM 6266 C CA . TYR B 1 277 ? 16.634 110.308 159.969 1.00 67.73 277 TYR B CA 1
ATOM 6267 C C . TYR B 1 277 ? 16.235 109.266 158.927 1.00 69.71 277 TYR B C 1
ATOM 6268 O O . TYR B 1 277 ? 15.589 108.264 159.257 1.00 61.91 277 TYR B O 1
ATOM 6277 N N . GLU B 1 278 ? 16.614 109.479 157.663 1.00 67.29 278 GLU B N 1
ATOM 6278 C CA . GLU B 1 278 ? 16.310 108.486 156.637 1.00 63.04 278 GLU B CA 1
ATOM 6279 C C . GLU B 1 278 ? 17.066 107.188 156.889 1.00 69.96 278 GLU B C 1
ATOM 6280 O O . GLU B 1 278 ? 16.532 106.094 156.667 1.00 63.88 278 GLU B O 1
ATOM 6286 N N . LYS B 1 279 ? 18.313 107.295 157.349 1.00 71.94 279 LYS B N 1
ATOM 6287 C CA . LYS B 1 279 ? 19.087 106.110 157.698 1.00 73.88 279 LYS B CA 1
ATOM 6288 C C . LYS B 1 279 ? 18.406 105.296 158.795 1.00 70.90 279 LYS B C 1
ATOM 6289 O O . LYS B 1 279 ? 18.361 104.068 158.716 1.00 74.26 279 LYS B O 1
ATOM 6295 N N . LEU B 1 280 ? 17.851 105.962 159.813 1.00 68.38 280 LEU B N 1
ATOM 6296 C CA . LEU B 1 280 ? 17.132 105.266 160.877 1.00 65.98 280 LEU B CA 1
ATOM 6297 C C . LEU B 1 280 ? 15.737 104.818 160.438 1.00 57.43 280 LEU B C 1
ATOM 6298 O O . LEU B 1 280 ? 15.239 103.787 160.912 1.00 43.11 280 LEU B O 1
ATOM 6303 N N . TRP B 1 281 ? 15.089 105.582 159.560 1.00 52.13 281 TRP B N 1
ATOM 6304 C CA . TRP B 1 281 ? 13.811 105.164 158.998 1.00 50.66 281 TRP B CA 1
ATOM 6305 C C . TRP B 1 281 ? 13.954 103.902 158.163 1.00 60.28 281 TRP B C 1
ATOM 6306 O O . TRP B 1 281 ? 12.961 103.201 157.940 1.00 68.77 281 TRP B O 1
ATOM 6317 N N . GLN B 1 282 ? 15.163 103.600 157.688 1.00 61.52 282 GLN B N 1
ATOM 6318 C CA . GLN B 1 282 ? 15.391 102.392 156.906 1.00 61.15 282 GLN B CA 1
ATOM 6319 C C . GLN B 1 282 ? 15.687 101.182 157.787 1.00 51.59 282 GLN B C 1
ATOM 6320 O O . GLN B 1 282 ? 15.170 100.094 157.534 1.00 46.11 282 GLN B O 1
ATOM 6326 N N . LYS B 1 283 ? 16.499 101.338 158.830 1.00 50.87 283 LYS B N 1
ATOM 6327 C CA . LYS B 1 283 ? 16.670 100.248 159.779 1.00 47.54 283 LYS B CA 1
ATOM 6328 C C . LYS B 1 283 ? 15.346 99.855 160.432 1.00 56.34 283 LYS B C 1
ATOM 6329 O O . LYS B 1 283 ? 15.195 98.715 160.899 1.00 52.42 283 LYS B O 1
ATOM 6335 N N . GLY B 1 284 ? 14.374 100.774 160.474 1.00 59.45 284 GLY B N 1
ATOM 6336 C CA . GLY B 1 284 ? 13.078 100.445 161.044 1.00 60.63 284 GLY B CA 1
ATOM 6337 C C . GLY B 1 284 ? 13.127 100.264 162.555 1.00 59.84 284 GLY B C 1
ATOM 6338 O O . GLY B 1 284 ? 14.119 100.550 163.225 1.00 57.02 284 GLY B O 1
ATOM 6339 N N . GLY B 1 285 ? 11.999 99.788 163.088 1.00 68.03 285 GLY B N 1
ATOM 6340 C CA . GLY B 1 285 ? 11.884 99.502 164.508 1.00 65.83 285 GLY B CA 1
ATOM 6341 C C . GLY B 1 285 ? 12.208 100.704 165.376 1.00 52.61 285 GLY B C 1
ATOM 6342 O O . GLY B 1 285 ? 11.934 101.852 165.030 1.00 47.64 285 GLY B O 1
ATOM 6343 N N . PHE B 1 286 ? 12.826 100.430 166.524 1.00 53.69 286 PHE B N 1
ATOM 6344 C CA . PHE B 1 286 ? 13.106 101.470 167.509 1.00 54.19 286 PHE B CA 1
ATOM 6345 C C . PHE B 1 286 ? 14.376 102.262 167.224 1.00 66.28 286 PHE B C 1
ATOM 6346 O O . PHE B 1 286 ? 14.739 103.122 168.031 1.00 63.03 286 PHE B O 1
ATOM 6354 N N . HIS B 1 287 ? 15.050 102.020 166.099 1.00 69.70 287 HIS B N 1
ATOM 6355 C CA . HIS B 1 287 ? 16.127 102.918 165.690 1.00 64.06 287 HIS B CA 1
ATOM 6356 C C . HIS B 1 287 ? 15.625 104.347 165.533 1.00 60.68 287 HIS B C 1
ATOM 6357 O O . HIS B 1 287 ? 16.262 105.293 166.011 1.00 54.63 287 HIS B O 1
ATOM 6364 N N . TYR B 1 288 ? 14.463 104.526 164.901 1.00 58.71 288 TYR B N 1
ATOM 6365 C CA . TYR B 1 288 ? 13.936 105.873 164.750 1.00 61.13 28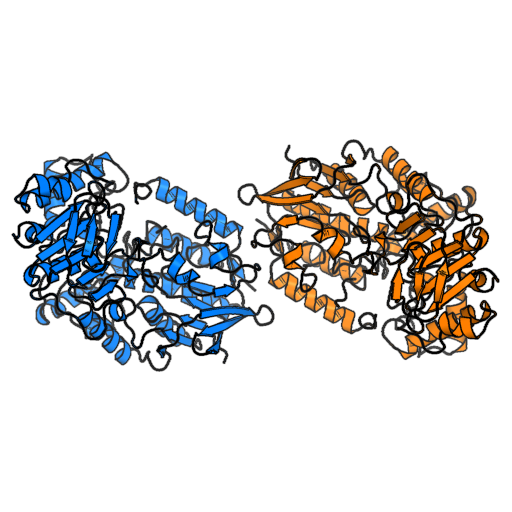8 TYR B CA 1
ATOM 6366 C C . TYR B 1 288 ? 13.442 106.444 166.071 1.00 62.73 288 TYR B C 1
ATOM 6367 O O . TYR B 1 288 ? 13.408 107.669 166.239 1.00 65.97 288 TYR B O 1
ATOM 6376 N N . TRP B 1 289 ? 13.070 105.588 167.014 1.00 51.54 289 TRP B N 1
ATOM 6377 C CA . TRP B 1 289 ? 12.625 106.088 168.305 1.00 44.66 289 TRP B CA 1
ATOM 6378 C C . TRP B 1 289 ? 13.791 106.484 169.190 1.00 44.89 289 TRP B C 1
ATOM 6379 O O . TRP B 1 289 ? 13.753 107.536 169.836 1.00 41.61 289 TRP B O 1
ATOM 6390 N N . ILE B 1 290 ? 14.828 105.659 169.255 1.00 49.68 290 ILE B N 1
ATOM 6391 C CA . ILE B 1 290 ? 15.823 105.798 170.304 1.00 50.53 290 ILE B CA 1
ATOM 6392 C C . ILE B 1 290 ? 17.231 105.991 169.748 1.00 48.51 290 ILE B C 1
ATOM 6393 O O . ILE B 1 290 ? 18.173 106.203 170.520 1.00 43.16 290 ILE B O 1
ATOM 6398 N N . GLY B 1 291 ? 17.386 106.004 168.423 1.00 44.31 291 GLY B N 1
ATOM 6399 C CA . GLY B 1 291 ? 18.670 106.219 167.780 1.00 49.74 291 GLY B CA 1
ATOM 6400 C C . GLY B 1 291 ? 18.912 107.582 167.171 1.00 54.32 291 GLY B C 1
ATOM 6401 O O . GLY B 1 291 ? 19.930 107.760 166.487 1.00 55.10 291 GLY B O 1
ATOM 6402 N N . GLY B 1 292 ? 18.024 108.558 167.384 1.00 53.98 292 GLY B N 1
ATOM 6403 C CA . GLY B 1 292 ? 18.256 109.923 166.957 1.00 54.32 292 GLY B CA 1
ATOM 6404 C C . GLY B 1 292 ? 19.296 110.626 167.811 1.00 59.52 292 GLY B C 1
ATOM 6405 O O . GLY B 1 292 ? 20.111 109.998 168.494 1.00 54.76 292 GLY B O 1
ATOM 6406 N N . PHE B 1 293 ? 19.248 111.962 167.773 1.00 57.04 293 PHE B N 1
ATOM 6407 C CA . PHE B 1 293 ? 20.235 112.830 168.413 1.00 52.55 293 PHE B CA 1
ATOM 6408 C C . PHE B 1 293 ? 20.074 112.838 169.937 1.00 50.80 293 PHE B C 1
ATOM 6409 O O . PHE B 1 293 ? 19.040 112.445 170.486 1.00 49.58 293 PHE B O 1
ATOM 6417 N N . SER B 1 294 ? 21.119 113.320 170.626 1.00 50.76 294 SER B N 1
ATOM 6418 C CA . SER B 1 294 ? 21.139 113.254 172.088 1.00 53.76 294 SER B CA 1
ATOM 6419 C C . SER B 1 294 ? 20.018 114.077 172.727 1.00 49.29 294 SER B C 1
ATOM 6420 O O . SER B 1 294 ? 19.478 113.685 173.771 1.00 50.44 294 SER B O 1
ATOM 6423 N N . ASP B 1 295 ? 19.642 115.205 172.129 1.00 43.14 295 ASP B N 1
ATOM 6424 C CA . ASP B 1 295 ? 18.646 116.074 172.742 1.00 50.62 295 ASP B CA 1
ATOM 6425 C C . ASP B 1 295 ? 17.245 115.852 172.193 1.00 49.24 295 ASP B C 1
ATOM 6426 O O . ASP B 1 295 ? 16.352 116.660 172.463 1.00 57.09 295 ASP B O 1
ATOM 6431 N N . ILE B 1 296 ? 17.030 114.775 171.439 1.00 40.04 296 ILE B N 1
ATOM 6432 C CA . ILE B 1 296 ? 15.710 114.523 170.870 1.00 44.08 296 ILE B CA 1
ATOM 6433 C C . ILE B 1 296 ? 14.648 114.453 171.962 1.00 50.14 296 ILE B C 1
ATOM 6434 O O . ILE B 1 296 ? 13.526 114.941 171.786 1.00 49.80 296 ILE B O 1
ATOM 6439 N N . LEU B 1 297 ? 14.991 113.875 173.115 1.00 57.29 297 LEU B N 1
ATOM 6440 C CA . LEU B 1 297 ? 14.045 113.689 174.209 1.00 59.80 297 LEU B CA 1
ATOM 6441 C C . LEU B 1 297 ? 14.225 114.704 175.326 1.00 63.54 297 LEU B C 1
ATOM 6442 O O . LEU B 1 297 ? 13.706 114.499 176.431 1.00 60.02 297 LEU B O 1
ATOM 6447 N N . THR B 1 298 ? 14.951 115.789 175.065 1.00 65.18 298 THR B N 1
ATOM 6448 C CA . THR B 1 298 ? 15.192 116.816 176.066 1.00 58.96 298 THR B CA 1
ATOM 6449 C C . THR B 1 298 ? 14.920 118.229 175.572 1.00 66.47 298 THR B C 1
ATOM 6450 O O . THR B 1 298 ? 14.756 119.123 176.408 1.00 69.76 298 THR B O 1
ATOM 6454 N N . ASN B 1 299 ? 14.839 118.462 174.260 1.00 69.61 299 ASN B N 1
ATOM 6455 C CA . ASN B 1 299 ? 14.571 119.782 173.699 1.00 59.48 299 ASN B CA 1
ATOM 6456 C C . ASN B 1 299 ? 13.411 119.709 172.711 1.00 56.18 299 ASN B C 1
ATOM 6457 O O . ASN B 1 299 ? 13.409 118.862 171.808 1.00 43.04 299 ASN B O 1
ATOM 6462 N N . GLU B 1 300 ? 12.448 120.621 172.858 1.00 60.00 300 GLU B N 1
ATOM 6463 C CA . GLU B 1 300 ? 11.287 120.637 171.975 1.00 51.62 300 GLU B CA 1
ATOM 6464 C C . GLU B 1 300 ? 11.706 120.758 170.516 1.00 55.64 300 GLU B C 1
ATOM 6465 O O . GLU B 1 300 ? 11.308 119.946 169.671 1.00 60.39 300 GLU B O 1
ATOM 6471 N N . GLU B 1 301 ? 12.485 121.798 170.200 1.00 59.59 301 GLU B N 1
ATOM 6472 C CA . GLU B 1 301 ? 12.823 122.079 168.807 1.00 70.91 301 GLU B CA 1
ATOM 6473 C C . GLU B 1 301 ? 13.493 120.875 168.161 1.00 63.66 301 GLU B C 1
ATOM 6474 O O . GLU B 1 301 ? 13.131 120.460 167.048 1.00 56.01 301 GLU B O 1
ATOM 6480 N N . ALA B 1 302 ? 14.479 120.303 168.861 1.00 56.70 302 ALA B N 1
ATOM 6481 C CA . ALA B 1 302 ? 15.133 119.092 168.386 1.00 58.79 302 ALA B CA 1
ATOM 6482 C C . ALA B 1 302 ? 14.122 117.972 168.221 1.00 56.30 302 ALA B C 1
ATOM 6483 O O . ALA B 1 302 ? 14.134 117.255 167.216 1.00 61.56 302 ALA B O 1
ATOM 6485 N N . ASN B 1 303 ? 13.219 117.837 169.192 1.00 49.22 303 ASN B N 1
ATOM 6486 C CA . ASN B 1 303 ? 12.217 116.782 169.150 1.00 48.66 303 ASN B CA 1
ATOM 6487 C C . ASN B 1 303 ? 11.299 116.945 167.955 1.00 54.28 303 ASN B C 1
ATOM 6488 O O . ASN B 1 303 ? 10.912 115.956 167.320 1.00 47.87 303 ASN B O 1
ATOM 6493 N N . ARG B 1 304 ? 10.947 118.195 167.636 1.00 52.56 304 ARG B N 1
ATOM 6494 C CA . ARG B 1 304 ? 9.998 118.475 166.568 1.00 59.71 304 ARG B CA 1
ATOM 6495 C C . ARG B 1 304 ? 10.547 118.091 165.199 1.00 66.78 304 ARG B C 1
ATOM 6496 O O . ARG B 1 304 ? 9.768 117.846 164.271 1.00 75.90 304 ARG B O 1
ATOM 6504 N N . THR B 1 305 ? 11.875 118.032 165.047 1.00 67.75 305 THR B N 1
ATOM 6505 C CA . THR B 1 305 ? 12.443 117.673 163.749 1.00 63.04 305 THR B CA 1
ATOM 6506 C C . THR B 1 305 ? 12.115 116.231 163.383 1.00 55.87 305 THR B C 1
ATOM 6507 O O . THR B 1 305 ? 11.849 115.925 162.213 1.00 56.49 305 THR B O 1
ATOM 6511 N N . MET B 1 306 ? 12.111 115.330 164.364 1.00 47.94 306 MET B N 1
ATOM 6512 C CA . MET B 1 306 ? 11.824 113.943 164.022 1.00 46.51 306 MET B CA 1
ATOM 6513 C C . MET B 1 306 ? 10.342 113.715 163.741 1.00 44.02 306 MET B C 1
ATOM 6514 O O . MET B 1 306 ? 9.994 112.907 162.872 1.00 49.12 306 MET B O 1
ATOM 6519 N N . TYR B 1 307 ? 9.459 114.440 164.426 1.00 36.41 307 TYR B N 1
ATOM 6520 C CA . TYR B 1 307 ? 8.040 114.278 164.152 1.00 44.32 307 TYR B CA 1
ATOM 6521 C C . TYR B 1 307 ? 7.718 114.712 162.736 1.00 58.68 307 TYR B C 1
ATOM 6522 O O . TYR B 1 307 ? 7.000 114.016 162.010 1.00 62.16 307 TYR B O 1
ATOM 6531 N N . ASP B 1 308 ? 8.250 115.869 162.328 1.00 70.41 308 ASP B N 1
ATOM 6532 C CA . ASP B 1 308 ? 7.996 116.377 160.982 1.00 70.22 308 ASP B CA 1
ATOM 6533 C C . ASP B 1 308 ? 8.477 115.388 159.925 1.00 65.73 308 ASP B C 1
ATOM 6534 O O . ASP B 1 308 ? 7.790 115.161 158.921 1.00 58.81 308 ASP B O 1
ATOM 6539 N N . PHE B 1 309 ? 9.649 114.781 160.140 1.00 63.18 309 PHE B N 1
ATOM 6540 C CA . PHE B 1 309 ? 10.105 113.727 159.237 1.00 59.18 309 PHE B CA 1
ATOM 6541 C C . PHE B 1 309 ? 9.116 112.569 159.225 1.00 47.49 309 PHE B C 1
ATOM 6542 O O . PHE B 1 309 ? 8.729 112.080 158.159 1.00 37.57 309 PHE B O 1
ATOM 6550 N N . TRP B 1 310 ? 8.674 112.132 160.409 1.00 45.19 310 TRP B N 1
ATOM 6551 C CA . TRP B 1 310 ? 7.725 111.021 160.477 1.00 43.74 310 TRP B CA 1
ATOM 6552 C C . TRP B 1 310 ? 6.383 111.405 159.870 1.00 50.12 310 TRP B C 1
ATOM 6553 O O . TRP B 1 310 ? 5.725 110.584 159.220 1.00 59.89 310 TRP B O 1
ATOM 6564 N N . ARG B 1 311 ? 5.947 112.643 160.085 1.00 48.34 311 ARG B N 1
ATOM 6565 C CA . ARG B 1 311 ? 4.657 113.061 159.545 1.00 46.27 311 ARG B CA 1
ATOM 6566 C C . ARG B 1 311 ? 4.706 113.184 158.026 1.00 49.89 311 ARG B C 1
ATOM 6567 O O . ARG B 1 311 ? 3.770 112.763 157.336 1.00 57.97 311 ARG B O 1
ATOM 6575 N N . ASP B 1 312 ? 5.792 113.749 157.484 1.00 50.05 312 ASP B N 1
ATOM 6576 C CA . ASP B 1 312 ? 5.940 113.836 156.030 1.00 64.92 312 ASP B CA 1
ATOM 6577 C C . ASP B 1 312 ? 5.928 112.453 155.392 1.00 70.46 312 ASP B C 1
ATOM 6578 O O . ASP B 1 312 ? 5.266 112.232 154.371 1.00 80.59 312 ASP B O 1
ATOM 6583 N N . LYS B 1 313 ? 6.661 111.510 155.976 1.00 58.11 313 LYS B N 1
ATOM 6584 C CA . LYS B 1 313 ? 6.642 110.148 155.466 1.00 53.51 313 LYS B CA 1
ATOM 6585 C C . LYS B 1 313 ? 5.267 109.526 155.618 1.00 48.36 313 LYS B C 1
ATOM 6586 O O . LYS B 1 313 ? 4.800 108.817 154.721 1.00 44.17 313 LYS B O 1
ATOM 6592 N N . THR B 1 314 ? 4.602 109.781 156.744 1.00 45.59 314 THR B N 1
ATOM 6593 C CA . THR B 1 314 ? 3.335 109.109 157.013 1.00 53.31 314 THR B CA 1
ATOM 6594 C C . THR B 1 314 ? 2.214 109.656 156.141 1.00 54.11 314 THR B C 1
ATOM 6595 O O . THR B 1 314 ? 1.457 108.888 155.529 1.00 49.78 314 THR B O 1
ATOM 6599 N N . ARG B 1 315 ? 2.077 110.981 156.090 1.00 52.78 315 ARG B N 1
ATOM 6600 C CA . ARG B 1 315 ? 1.013 111.559 155.281 1.00 55.74 315 ARG B CA 1
ATOM 6601 C C . ARG B 1 315 ? 1.138 111.129 153.823 1.00 55.00 315 ARG B C 1
ATOM 6602 O O . ARG B 1 315 ? 0.134 111.068 153.104 1.00 53.88 315 ARG B O 1
ATOM 6610 N N . ALA B 1 316 ? 2.352 110.792 153.380 1.00 58.43 316 ALA B N 1
ATOM 6611 C CA . ALA B 1 316 ? 2.531 110.340 152.005 1.00 56.43 316 ALA B CA 1
ATOM 6612 C C . ALA B 1 316 ? 1.709 109.091 151.714 1.00 59.87 316 ALA B C 1
ATOM 6613 O O . ALA B 1 316 ? 1.120 108.968 150.631 1.00 68.60 316 ALA B O 1
ATOM 6615 N N . ARG B 1 317 ? 1.634 108.169 152.675 1.00 49.93 317 ARG B N 1
ATOM 6616 C CA . ARG B 1 317 ? 0.937 106.903 152.480 1.00 51.21 317 ARG B CA 1
ATOM 6617 C C . ARG B 1 317 ? -0.582 107.024 152.570 1.00 54.69 317 ARG B C 1
ATOM 6618 O O . ARG B 1 317 ? -1.282 106.080 152.181 1.00 43.94 317 ARG B O 1
ATOM 6626 N N . ILE B 1 318 ? -1.098 108.151 153.062 1.00 55.50 318 ILE B N 1
ATOM 6627 C CA . ILE B 1 318 ? -2.520 108.344 153.324 1.00 54.24 318 ILE B CA 1
ATOM 6628 C C . ILE B 1 318 ? -3.100 109.165 152.187 1.00 62.79 318 ILE B C 1
ATOM 6629 O O . ILE B 1 318 ? -2.689 110.310 151.968 1.00 66.65 318 ILE B O 1
ATOM 6634 N N . LYS B 1 319 ? -4.081 108.596 151.482 1.00 63.68 319 LYS B N 1
ATOM 6635 C CA . LYS B 1 319 ? -4.585 109.236 150.269 1.00 63.68 319 LYS B CA 1
ATOM 6636 C C . LYS B 1 319 ? -5.642 110.297 150.569 1.00 74.25 319 LYS B C 1
ATOM 6637 O O . LYS B 1 319 ? -5.711 111.319 149.877 1.00 70.97 319 LYS B O 1
ATOM 6643 N N . ASN B 1 320 ? -6.453 110.090 151.592 1.00 82.47 320 ASN B N 1
ATOM 6644 C CA . ASN B 1 320 ? -7.429 111.096 151.980 1.00 86.36 320 ASN B CA 1
ATOM 6645 C C . ASN B 1 320 ? -6.755 112.145 152.861 1.00 83.67 320 ASN B C 1
ATOM 6646 O O . ASN B 1 320 ? -6.246 111.801 153.935 1.00 88.57 320 ASN B O 1
ATOM 6651 N N . PRO B 1 321 ? -6.715 113.415 152.451 1.00 76.03 321 PRO B N 1
ATOM 6652 C CA . PRO B 1 321 ? -6.064 114.428 153.299 1.00 68.24 321 PRO B CA 1
ATOM 6653 C C . PRO B 1 321 ? -6.771 114.645 154.635 1.00 60.30 321 PRO B C 1
ATOM 6654 O O . PRO B 1 321 ? -6.102 114.972 155.628 1.00 54.16 321 PRO B O 1
ATOM 6658 N N . ALA B 1 322 ? -8.101 114.466 154.695 1.00 57.93 322 ALA B N 1
ATOM 6659 C CA . ALA B 1 322 ? -8.804 114.584 155.973 1.00 39.08 322 ALA B CA 1
ATOM 6660 C C . ALA B 1 322 ? -8.377 113.488 156.943 1.00 56.00 322 ALA B C 1
ATOM 6661 O O . ALA B 1 322 ? -8.171 113.749 158.134 1.00 54.79 322 ALA B O 1
ATOM 6663 N N . LEU B 1 323 ? -8.267 112.247 156.454 1.00 57.19 323 LEU B N 1
ATOM 6664 C CA . LEU B 1 323 ? -7.755 111.169 157.289 1.00 70.39 323 LEU B CA 1
ATOM 6665 C C . LEU B 1 323 ? -6.326 111.456 157.708 1.00 66.22 323 LEU B C 1
ATOM 6666 O O . LEU B 1 323 ? -5.914 111.126 158.829 1.00 63.73 323 LEU B O 1
ATOM 6671 N N . ALA B 1 324 ? -5.551 112.073 156.809 1.00 60.66 324 ALA B N 1
ATOM 6672 C CA . ALA B 1 324 ? -4.159 112.368 157.122 1.00 58.41 324 ALA B CA 1
ATOM 6673 C C . ALA B 1 324 ? -4.056 113.298 158.320 1.00 63.40 324 ALA B C 1
ATOM 6674 O O . ALA B 1 324 ? -3.175 113.128 159.174 1.00 61.33 324 ALA B O 1
ATOM 6676 N N . ASP B 1 325 ? -4.973 114.268 158.418 1.00 62.27 325 ASP B N 1
ATOM 6677 C CA . ASP B 1 325 ? -4.953 115.200 159.543 1.00 67.02 325 ASP B CA 1
ATOM 6678 C C . ASP B 1 325 ? -5.341 114.510 160.844 1.00 53.57 325 ASP B C 1
ATOM 6679 O O . ASP B 1 325 ? -4.890 114.909 161.929 1.00 41.70 325 ASP B O 1
ATOM 6684 N N . LYS B 1 326 ? -6.158 113.469 160.758 1.00 51.04 326 LYS B N 1
ATOM 6685 C CA . LYS B 1 326 ? -6.531 112.736 161.959 1.00 50.58 326 LYS B CA 1
ATOM 6686 C C . LYS B 1 326 ? -5.452 111.743 162.392 1.00 51.22 326 LYS B C 1
ATOM 6687 O O . LYS B 1 326 ? -5.206 111.582 163.591 1.00 51.62 326 LYS B O 1
ATOM 6693 N N . LEU B 1 327 ? -4.770 111.105 161.438 1.00 52.50 327 LEU B N 1
ATOM 6694 C CA . LEU B 1 327 ? -3.756 110.094 161.744 1.00 48.61 327 LEU B CA 1
ATOM 6695 C C . LEU B 1 327 ? -2.361 110.689 161.952 1.00 51.09 327 LEU B C 1
ATOM 6696 O O . LEU B 1 327 ? -1.602 110.209 162.803 1.00 56.30 327 LEU B O 1
ATOM 6701 N N . ALA B 1 328 ? -1.999 111.721 161.194 1.00 59.39 328 ALA B N 1
ATOM 6702 C CA . ALA B 1 328 ? -0.692 112.368 161.311 1.00 65.55 328 ALA B CA 1
ATOM 6703 C C . ALA B 1 328 ? -0.886 113.876 161.279 1.00 70.70 328 ALA B C 1
ATOM 6704 O O . ALA B 1 328 ? -0.633 114.533 160.263 1.00 83.35 328 ALA B O 1
ATOM 6706 N N . PRO B 1 329 ? -1.318 114.462 162.393 1.00 65.94 329 PRO B N 1
ATOM 6707 C CA . PRO B 1 329 ? -1.646 115.900 162.410 1.00 60.21 329 PRO B CA 1
ATOM 6708 C C . PRO B 1 329 ? -0.435 116.803 162.203 1.00 54.39 329 PRO B C 1
ATOM 6709 O O . PRO B 1 329 ? 0.685 116.490 162.614 1.00 57.74 329 PRO B O 1
ATOM 6713 N N . MET B 1 330 ? -0.685 117.958 161.574 1.00 61.42 330 MET B N 1
ATOM 6714 C CA . MET B 1 330 ? 0.387 118.921 161.315 1.00 66.30 330 MET B CA 1
ATOM 6715 C C . MET B 1 330 ? 1.085 119.356 162.603 1.00 57.22 330 MET B C 1
ATOM 6716 O O . MET B 1 330 ? 2.306 119.567 162.615 1.00 48.11 330 MET B O 1
ATOM 6721 N N . GLU B 1 331 ? 0.326 119.502 163.692 1.00 57.49 331 GLU B N 1
ATOM 6722 C CA . GLU B 1 331 ? 0.875 119.760 165.012 1.00 61.55 331 GLU B CA 1
ATOM 6723 C C . GLU B 1 331 ? 0.795 118.477 165.833 1.00 63.02 331 GLU B C 1
ATOM 6724 O O . GLU B 1 331 ? -0.299 117.905 165.969 1.00 60.14 331 GLU B O 1
ATOM 6730 N N . PRO B 1 332 ? 1.899 118.000 166.406 1.00 61.22 332 PRO B N 1
ATOM 6731 C CA . PRO B 1 332 ? 1.883 116.727 167.127 1.00 51.02 332 PRO B CA 1
ATOM 6732 C C . PRO B 1 332 ? 1.042 116.813 168.387 1.00 56.13 332 PRO B C 1
ATOM 6733 O O . PRO B 1 332 ? 1.076 117.829 169.101 1.00 57.86 332 PRO B O 1
ATOM 6737 N N . PRO B 1 333 ? 0.287 115.755 168.700 1.00 52.69 333 PRO B N 1
ATOM 6738 C CA . PRO B 1 333 ? -0.505 115.758 169.941 1.00 55.51 333 PRO B CA 1
ATOM 6739 C C . PRO B 1 333 ? 0.347 115.697 171.196 1.00 65.17 333 PRO B C 1
ATOM 6740 O O . PRO B 1 333 ? -0.121 116.101 172.266 1.00 77.86 333 PRO B O 1
ATOM 6744 N N . HIS B 1 334 ? 1.571 115.195 171.093 1.00 60.19 334 HIS B N 1
ATOM 6745 C CA . HIS B 1 334 ? 2.520 115.113 172.190 1.00 60.77 334 HIS B CA 1
ATOM 6746 C C . HIS B 1 334 ? 3.906 115.062 171.574 1.00 55.19 334 HIS B C 1
ATOM 6747 O O . HIS B 1 334 ? 4.040 114.799 170.375 1.00 63.96 334 HIS B O 1
ATOM 6754 N N . PRO B 1 335 ? 4.954 115.336 172.350 1.00 38.36 335 PRO B N 1
ATOM 6755 C CA . PRO B 1 335 ? 6.317 115.196 171.819 1.00 38.93 335 PRO B CA 1
ATOM 6756 C C . PRO B 1 335 ? 6.586 113.790 171.294 1.00 50.41 335 PRO B C 1
ATOM 6757 O O . PRO B 1 335 ? 6.138 112.792 171.868 1.00 46.46 335 PRO B O 1
ATOM 6761 N N . PHE B 1 336 ? 7.334 113.723 170.193 1.00 55.44 336 PHE B N 1
ATOM 6762 C CA . PHE B 1 336 ? 7.633 112.444 169.565 1.00 53.28 336 PHE B CA 1
ATOM 6763 C C . PHE B 1 336 ? 8.382 111.541 170.528 1.00 51.07 336 PHE B C 1
ATOM 6764 O O . PHE B 1 336 ? 9.256 111.989 171.269 1.00 59.38 336 PHE B O 1
ATOM 6772 N N . GLY B 1 337 ? 8.036 110.259 170.515 1.00 48.74 337 GLY B N 1
ATOM 6773 C CA . GLY B 1 337 ? 8.829 109.322 171.286 1.00 47.67 337 GLY B CA 1
ATOM 6774 C C . GLY B 1 337 ? 8.762 109.535 172.778 1.00 46.41 337 GLY B C 1
ATOM 6775 O O . GLY B 1 337 ? 9.594 108.997 173.510 1.00 39.42 337 GLY B O 1
ATOM 6776 N N . VAL B 1 338 ? 7.781 110.309 173.256 1.00 55.75 338 VAL B N 1
ATOM 6777 C CA . VAL B 1 338 ? 7.629 110.522 174.692 1.00 57.83 338 VAL B CA 1
ATOM 6778 C C . VAL B 1 338 ? 7.036 109.284 175.376 1.00 58.77 338 VAL B C 1
ATOM 6779 O O . VAL B 1 338 ? 7.194 109.114 176.590 1.00 70.78 338 VAL B O 1
ATOM 6783 N N . LYS B 1 339 ? 6.376 108.402 174.621 1.00 55.83 339 LYS B N 1
ATOM 6784 C CA . LYS B 1 339 ? 5.926 107.084 175.064 1.00 51.11 339 LYS B CA 1
ATOM 6785 C C . LYS B 1 339 ? 6.587 105.991 174.211 1.00 49.52 339 LYS B C 1
ATOM 6786 O O . LYS B 1 339 ? 7.151 106.256 173.146 1.00 49.51 339 LYS B O 1
ATOM 6792 N N . ARG B 1 340 ? 6.508 104.745 174.659 1.00 47.85 340 ARG B N 1
ATOM 6793 C CA . ARG B 1 340 ? 7.032 103.675 173.814 1.00 39.08 340 ARG B CA 1
ATOM 6794 C C . ARG B 1 340 ? 6.230 103.593 172.520 1.00 42.95 340 ARG B C 1
ATOM 6795 O O . ARG B 1 340 ? 5.034 103.284 172.572 1.00 46.43 340 ARG B O 1
ATOM 6803 N N . PRO B 1 341 ? 6.817 103.878 171.358 1.00 44.14 341 PRO B N 1
ATOM 6804 C CA . PRO B 1 341 ? 6.028 103.895 170.125 1.00 39.43 341 PRO B CA 1
ATOM 6805 C C . PRO B 1 341 ? 5.574 102.500 169.739 1.00 51.82 341 PRO B C 1
ATOM 6806 O O . PRO B 1 341 ? 6.138 101.486 170.158 1.00 47.11 341 PRO B O 1
ATOM 6810 N N . SER B 1 342 ? 4.511 102.475 168.940 1.00 55.94 342 SER B N 1
ATOM 6811 C CA . SER B 1 342 ? 4.042 101.262 168.286 1.00 43.55 342 SER B CA 1
ATOM 6812 C C . SER B 1 342 ? 4.764 101.102 166.959 1.00 44.38 342 SER B C 1
ATOM 6813 O O . SER B 1 342 ? 5.037 102.088 166.271 1.00 51.60 342 SER B O 1
ATOM 6816 N N . LEU B 1 343 ? 5.073 99.866 166.600 1.00 44.94 343 LEU B N 1
ATOM 6817 C CA . LEU B 1 343 ? 5.591 99.596 165.273 1.00 49.38 343 LEU B CA 1
ATOM 6818 C C . LEU B 1 343 ? 4.456 99.169 164.355 1.00 56.84 343 LEU B C 1
ATOM 6819 O O . LEU B 1 343 ? 3.481 98.549 164.792 1.00 58.45 343 LEU B O 1
ATOM 6824 N N . GLU B 1 344 ? 4.596 99.511 163.074 1.00 51.39 344 GLU B N 1
ATOM 6825 C CA . GLU B 1 344 ? 3.607 99.150 162.066 1.00 56.33 344 GLU B CA 1
ATOM 6826 C C . GLU B 1 344 ? 4.305 98.640 160.806 1.00 53.39 344 GLU B C 1
ATOM 6827 O O . GLU B 1 344 ? 5.491 98.889 160.574 1.00 62.55 344 GLU B O 1
ATOM 6833 N N . GLN B 1 345 ? 3.537 97.921 159.992 1.00 43.09 345 GLN B N 1
ATOM 6834 C CA . GLN B 1 345 ? 3.992 97.455 158.689 1.00 42.63 345 GLN B CA 1
ATOM 6835 C C . GLN B 1 345 ? 3.219 98.124 157.562 1.00 43.47 345 GLN B C 1
ATOM 6836 O O . GLN B 1 345 ? 3.819 98.855 156.766 1.00 54.40 345 GLN B O 1
ATOM 6842 N N . TRP B 1 346 ? 1.893 97.934 157.503 1.00 47.88 346 TRP B N 1
ATOM 6843 C CA . TRP B 1 346 ? 1.018 98.522 156.494 1.00 63.20 346 TRP B CA 1
ATOM 6844 C C . TRP B 1 346 ? -0.249 99.064 157.147 1.00 58.59 346 TRP B C 1
ATOM 6845 O O . TRP B 1 346 ? -1.312 99.114 156.519 1.00 54.89 346 TRP B O 1
ATOM 6856 N N . TYR B 1 347 ? -0.136 99.488 158.405 1.00 48.96 347 TYR B N 1
ATOM 6857 C CA . TYR B 1 347 ? -1.280 100.009 159.145 1.00 49.65 347 TYR B CA 1
ATOM 6858 C C . TYR B 1 347 ? -1.893 101.228 158.465 1.00 55.68 347 TYR B C 1
ATOM 6859 O O . TYR B 1 347 ? -3.118 101.395 158.464 1.00 57.18 347 TYR B O 1
ATOM 6868 N N . TYR B 1 348 ? -1.061 102.092 157.885 1.00 50.39 348 TYR B N 1
ATOM 6869 C CA . TYR B 1 348 ? -1.572 103.346 157.354 1.00 46.09 348 TYR B CA 1
ATOM 6870 C C . TYR B 1 348 ? -2.195 103.150 155.976 1.00 58.89 348 TYR B C 1
ATOM 6871 O O . TYR B 1 348 ? -3.198 103.794 155.658 1.00 68.53 348 TYR B O 1
ATOM 6880 N N . GLU B 1 349 ? -1.630 102.258 155.152 1.00 61.21 349 GLU B N 1
ATOM 6881 C CA . GLU B 1 349 ? -2.284 101.891 153.893 1.00 45.41 349 GLU B CA 1
ATOM 6882 C C . GLU B 1 349 ? -3.652 101.270 154.123 1.00 40.47 349 GLU B C 1
ATOM 6883 O O . GLU B 1 349 ? -4.525 101.387 153.263 1.00 39.03 349 GLU B O 1
ATOM 6889 N N . ALA B 1 350 ? -3.854 100.606 155.269 1.00 46.64 350 ALA B N 1
ATOM 6890 C CA . ALA B 1 350 ? -5.145 99.996 155.567 1.00 48.45 350 ALA B CA 1
ATOM 6891 C C . ALA B 1 350 ? -6.273 101.013 155.478 1.00 53.56 350 ALA B C 1
ATOM 6892 O O . ALA B 1 350 ? -7.390 100.683 155.060 1.00 48.98 350 ALA B O 1
ATOM 6894 N N . PHE B 1 351 ? -6.006 102.253 155.893 1.00 53.59 351 PHE B N 1
ATOM 6895 C CA . PHE B 1 351 ? -7.068 103.245 156.007 1.00 51.01 351 PHE B CA 1
ATOM 6896 C C . PHE B 1 351 ? -7.505 103.768 154.653 1.00 61.60 351 PHE B C 1
ATOM 6897 O O . PHE B 1 351 ? -8.597 104.341 154.545 1.00 65.80 351 PHE B O 1
ATOM 6905 N N . ASN B 1 352 ? -6.682 103.572 153.621 1.00 59.97 352 ASN B N 1
ATOM 6906 C CA . ASN B 1 352 ? -7.044 103.980 152.268 1.00 59.31 352 ASN B CA 1
ATOM 6907 C C . ASN B 1 352 ? -8.115 103.080 151.654 1.00 62.10 352 ASN B C 1
ATOM 6908 O O . ASN B 1 352 ? -8.721 103.451 150.642 1.00 61.34 352 ASN B O 1
ATOM 6913 N N . GLN B 1 353 ? -8.357 101.909 152.239 1.00 58.47 353 GLN B N 1
ATOM 6914 C CA . GLN B 1 353 ? -9.354 100.995 151.704 1.00 50.01 353 GLN B CA 1
ATOM 6915 C C . GLN B 1 353 ? -10.761 101.533 151.936 1.00 61.73 353 GLN B C 1
ATOM 6916 O O . GLN B 1 353 ? -11.017 102.306 152.869 1.00 65.94 353 GLN B O 1
ATOM 6922 N N . ASP B 1 354 ? -11.680 101.111 151.064 1.00 65.49 354 ASP B N 1
ATOM 6923 C CA . ASP B 1 354 ? -13.059 101.582 151.072 1.00 74.26 354 ASP B CA 1
ATOM 6924 C C . ASP B 1 354 ? -13.919 100.912 152.138 1.00 69.97 354 ASP B C 1
ATOM 6925 O O . ASP B 1 354 ? -15.045 101.362 152.382 1.00 72.76 354 ASP B O 1
ATOM 6930 N N . ASN B 1 355 ? -13.419 99.856 152.774 1.00 67.68 355 ASN B N 1
ATOM 6931 C CA . ASN B 1 355 ? -14.122 99.179 153.850 1.00 60.88 355 ASN B CA 1
ATOM 6932 C C . ASN B 1 355 ? -13.473 99.418 155.214 1.00 58.62 355 ASN B C 1
ATOM 6933 O O . ASN B 1 355 ? -13.660 98.609 156.127 1.00 55.98 355 ASN B O 1
ATOM 6938 N N . VAL B 1 356 ? -12.704 100.502 155.367 1.00 60.68 356 VAL B N 1
ATOM 6939 C CA . VAL B 1 356 ? -12.037 100.840 156.627 1.00 63.58 356 VAL B CA 1
ATOM 6940 C C . VAL B 1 356 ? -12.404 102.276 156.988 1.00 63.52 356 VAL B C 1
ATOM 6941 O O . VAL B 1 356 ? -11.924 103.228 156.361 1.00 60.60 356 VAL B O 1
ATOM 6945 N N . SER B 1 357 ? -13.228 102.431 158.019 1.00 60.59 357 SER B N 1
ATOM 6946 C CA . SER B 1 357 ? -13.643 103.728 158.532 1.00 51.64 357 SER B CA 1
ATOM 6947 C C . SER B 1 357 ? -12.830 104.100 159.770 1.00 59.19 357 SER B C 1
ATOM 6948 O O . SER B 1 357 ? -12.531 103.248 160.614 1.00 49.93 357 SER B O 1
ATOM 6951 N N . LEU B 1 358 ? -12.514 105.381 159.902 1.00 52.12 358 LEU B N 1
ATOM 6952 C CA . LEU B 1 358 ? -11.926 105.914 161.123 1.00 39.89 358 LEU B CA 1
ATOM 6953 C C . LEU B 1 358 ? -12.956 106.750 161.862 1.00 42.04 358 LEU B C 1
ATOM 6954 O O . LEU B 1 358 ? -13.701 107.507 161.237 1.00 56.84 358 LEU B O 1
ATOM 6959 N N . VAL B 1 359 ? -13.007 106.613 163.189 1.00 49.10 359 VAL B N 1
ATOM 6960 C CA . VAL B 1 359 ? -13.860 107.468 164.020 1.00 55.28 359 VAL B CA 1
ATOM 6961 C C . VAL B 1 359 ? -13.020 108.102 165.114 1.00 51.75 359 VAL B C 1
ATOM 6962 O O . VAL B 1 359 ? -12.469 107.390 165.965 1.00 52.66 359 VAL B O 1
ATOM 6966 N N . ASP B 1 360 ? -12.939 109.436 165.097 1.00 50.50 360 ASP B N 1
ATOM 6967 C CA . ASP B 1 360 ? -12.269 110.217 166.135 1.00 51.56 360 ASP B CA 1
ATOM 6968 C C . ASP B 1 360 ? -13.256 110.483 167.269 1.00 50.89 360 ASP B C 1
ATOM 6969 O O . ASP B 1 360 ? -14.170 111.303 167.126 1.00 52.24 360 ASP B O 1
ATOM 6974 N N . VAL B 1 361 ? -13.060 109.799 168.401 1.00 42.33 361 VAL B N 1
ATOM 6975 C CA . VAL B 1 361 ? -13.935 109.930 169.566 1.00 45.59 361 VAL B CA 1
ATOM 6976 C C . VAL B 1 361 ? -13.911 111.340 170.140 1.00 53.61 361 VAL B C 1
ATOM 6977 O O . VAL B 1 361 ? -14.765 111.684 170.962 1.00 55.59 361 VAL B O 1
ATOM 6981 N N . ARG B 1 362 ? -12.936 112.167 169.744 1.00 64.38 362 ARG B N 1
ATOM 6982 C CA . ARG B 1 362 ? -12.926 113.561 170.180 1.00 54.09 362 ARG B CA 1
ATOM 6983 C C . ARG B 1 362 ? -14.035 114.343 169.483 1.00 55.67 362 ARG B C 1
ATOM 6984 O O . ARG B 1 362 ? -14.774 115.096 170.125 1.00 61.91 362 ARG B O 1
ATOM 6992 N N . GLU B 1 363 ? -14.163 114.173 168.159 1.00 55.14 363 GLU B N 1
ATOM 6993 C CA . GLU B 1 363 ? -15.256 114.796 167.409 1.00 58.23 363 GLU B CA 1
ATOM 6994 C C . GLU B 1 363 ? -16.581 114.083 167.666 1.00 58.17 363 GLU B C 1
ATOM 6995 O O . GLU B 1 363 ? -17.629 114.724 167.837 1.00 53.95 363 GLU B O 1
ATOM 7001 N N . MET B 1 364 ? -16.558 112.755 167.677 1.00 60.64 364 MET B N 1
ATOM 7002 C CA . MET B 1 364 ? -17.767 111.934 167.711 1.00 53.17 364 MET B CA 1
ATOM 7003 C C . MET B 1 364 ? -17.714 110.978 168.893 1.00 49.35 364 MET B C 1
ATOM 7004 O O . MET B 1 364 ? -17.477 109.775 168.719 1.00 45.55 364 MET B O 1
ATOM 7009 N N . PRO B 1 365 ? -17.933 111.476 170.115 1.00 43.60 365 PRO B N 1
ATOM 7010 C CA . PRO B 1 365 ? -17.753 110.617 171.285 1.00 36.10 365 PRO B CA 1
ATOM 7011 C C . PRO B 1 365 ? -18.740 109.465 171.276 1.00 42.78 365 PRO B C 1
ATOM 7012 O O . PRO B 1 365 ? -19.815 109.523 170.674 1.00 47.86 365 PRO B O 1
ATOM 7016 N N . ILE B 1 366 ? -18.331 108.376 171.897 1.00 38.29 366 ILE B N 1
ATOM 7017 C CA . ILE B 1 366 ? -19.196 107.213 171.953 1.00 34.87 366 ILE B CA 1
ATOM 7018 C C . ILE B 1 366 ? -20.229 107.479 173.032 1.00 37.71 366 ILE B C 1
ATOM 7019 O O . ILE B 1 366 ? -19.880 107.785 174.175 1.00 36.01 366 ILE B O 1
ATOM 7024 N N . VAL B 1 367 ? -21.505 107.392 172.655 1.00 43.38 367 VAL B N 1
ATOM 7025 C CA . VAL B 1 367 ? -22.605 107.682 173.568 1.00 41.68 367 VAL B CA 1
ATOM 7026 C C . VAL B 1 367 ? -22.910 106.491 174.457 1.00 36.63 367 VAL B C 1
ATOM 7027 O O . VAL B 1 367 ? -23.199 106.647 175.648 1.00 32.80 367 VAL B O 1
ATOM 7031 N N . GLU B 1 368 ? -22.834 105.287 173.894 1.00 39.21 368 GLU B N 1
ATOM 7032 C CA . GLU B 1 368 ? -23.479 104.111 174.459 1.00 36.90 368 GLU B CA 1
ATOM 7033 C C . GLU B 1 368 ? -23.169 102.889 173.604 1.00 38.70 368 GLU B C 1
ATOM 7034 O O . GLU B 1 368 ? -22.967 103.010 172.391 1.00 36.01 368 GLU B O 1
ATOM 7040 N N . ILE B 1 369 ? -23.110 101.710 174.221 1.00 43.27 369 ILE B N 1
ATOM 7041 C CA . ILE B 1 369 ? -22.969 100.448 173.512 1.00 33.83 369 ILE B CA 1
ATOM 7042 C C . ILE B 1 369 ? -24.329 99.783 173.496 1.00 38.63 369 ILE B C 1
ATOM 7043 O O . ILE B 1 369 ? -25.014 99.737 174.526 1.00 45.72 369 ILE B O 1
ATOM 7048 N N . VAL B 1 370 ? -24.735 99.286 172.334 1.00 34.42 370 VAL B N 1
ATOM 7049 C CA . VAL B 1 370 ? -26.032 98.620 172.245 1.00 40.56 370 VAL B CA 1
ATOM 7050 C C . VAL B 1 370 ? -25.842 97.254 171.599 1.00 49.03 370 VAL B C 1
ATOM 7051 O O . VAL B 1 370 ? -24.791 96.982 170.996 1.00 45.10 370 VAL B O 1
ATOM 7055 N N . PRO B 1 371 ? -26.838 96.356 171.732 1.00 57.16 371 PRO B N 1
ATOM 7056 C CA . PRO B 1 371 ? -26.748 95.047 171.053 1.00 46.02 371 PRO B CA 1
ATOM 7057 C C . PRO B 1 371 ? -26.237 95.104 169.620 1.00 46.34 371 PRO B C 1
ATOM 7058 O O . PRO B 1 371 ? -25.349 94.315 169.259 1.00 58.58 371 PRO B O 1
ATOM 7062 N N . GLU B 1 372 ? -26.766 96.022 168.803 1.00 47.15 372 GLU B N 1
ATOM 7063 C CA . GLU B 1 372 ? -26.437 96.082 167.388 1.00 49.07 372 GLU B CA 1
ATOM 7064 C C . GLU B 1 372 ? -25.038 96.666 167.142 1.00 42.28 372 GLU B C 1
ATOM 7065 O O . GLU B 1 372 ? -24.512 96.511 166.052 1.00 40.05 372 GLU B O 1
ATOM 7071 N N . GLY B 1 373 ? -24.424 97.336 168.100 1.00 38.23 373 GLY B N 1
ATOM 7072 C CA . GLY B 1 373 ? -23.077 97.805 167.947 1.00 44.25 373 GLY B CA 1
ATOM 7073 C C . GLY B 1 373 ? -22.782 99.046 168.796 1.00 41.84 373 GLY B C 1
ATOM 7074 O O . GLY B 1 373 ? -23.160 99.125 169.968 1.00 34.93 373 GLY B O 1
ATOM 7075 N N . VAL B 1 374 ? -22.051 99.984 168.185 1.00 35.13 374 VAL B N 1
ATOM 7076 C CA . VAL B 1 374 ? -21.522 101.136 168.902 1.00 40.45 374 VAL B CA 1
ATOM 7077 C C . VAL B 1 374 ? -22.206 102.400 168.421 1.00 44.86 374 VAL B C 1
ATOM 7078 O O . VAL B 1 374 ? -22.075 102.780 167.250 1.00 47.89 374 VAL B O 1
ATOM 7082 N N . LEU B 1 375 ? -22.898 103.077 169.343 1.00 34.94 375 LEU B N 1
ATOM 7083 C CA . LEU B 1 375 ? -23.578 104.340 169.058 1.00 35.33 375 LEU B CA 1
ATOM 7084 C C . LEU B 1 375 ? -22.662 105.487 169.444 1.00 44.28 375 LEU B C 1
ATOM 7085 O O . LEU B 1 375 ? -22.257 105.593 170.610 1.00 34.38 375 LEU B O 1
ATOM 7090 N N . THR B 1 376 ? -22.348 106.346 168.474 1.00 49.53 376 THR B N 1
ATOM 7091 C CA . THR B 1 376 ? -21.580 107.562 168.694 1.00 48.08 376 THR B CA 1
ATOM 7092 C C . THR B 1 376 ? -22.505 108.771 168.655 1.00 46.55 376 THR B C 1
ATOM 7093 O O . THR B 1 376 ? -23.731 108.657 168.608 1.00 42.19 376 THR B O 1
ATOM 7097 N N . SER B 1 377 ? -21.918 109.949 168.651 1.00 56.66 377 SER B N 1
ATOM 7098 C CA . SER B 1 377 ? -22.740 111.148 168.594 1.00 49.80 377 SER B CA 1
ATOM 7099 C C . SER B 1 377 ? -23.286 111.452 167.195 1.00 47.82 377 SER B C 1
ATOM 7100 O O . SER B 1 377 ? -24.111 112.361 167.053 1.00 42.48 377 SER B O 1
ATOM 7103 N N . ASP B 1 378 ? -22.880 110.741 166.140 1.00 46.52 378 ASP B N 1
ATOM 7104 C CA . ASP B 1 378 ? -23.551 110.967 164.867 1.00 60.67 378 ASP B CA 1
ATOM 7105 C C . ASP B 1 378 ? -24.021 109.667 164.216 1.00 48.64 378 ASP B C 1
ATOM 7106 O O . ASP B 1 378 ? -24.168 109.623 162.987 1.00 51.65 378 ASP B O 1
ATOM 7111 N N . GLY B 1 379 ? -24.321 108.629 165.012 1.00 37.56 379 GLY B N 1
ATOM 7112 C CA . GLY B 1 379 ? -24.857 107.407 164.438 1.00 48.56 379 GLY B CA 1
ATOM 7113 C C . GLY B 1 379 ? -24.338 106.090 164.959 1.00 44.07 379 GLY B C 1
ATOM 7114 O O . GLY B 1 379 ? -23.278 106.040 165.590 1.00 36.77 379 GLY B O 1
ATOM 7115 N N . LEU B 1 380 ? -25.085 105.022 164.657 1.00 42.19 380 LEU B N 1
ATOM 7116 C CA . LEU B 1 380 ? -24.807 103.685 165.159 1.00 51.65 380 LEU B CA 1
ATOM 7117 C C . LEU B 1 380 ? -23.927 102.916 164.185 1.00 47.71 380 LEU B C 1
ATOM 7118 O O . LEU B 1 380 ? -24.319 102.683 163.040 1.00 47.98 380 LEU B O 1
ATOM 7123 N N . VAL B 1 381 ? -22.767 102.471 164.655 1.00 48.06 381 VAL B N 1
ATOM 7124 C CA . VAL B 1 381 ? -21.915 101.568 163.884 1.00 48.28 381 VAL B CA 1
ATOM 7125 C C . VAL B 1 381 ? -22.326 100.137 164.218 1.00 54.82 381 VAL B C 1
ATOM 7126 O O . VAL B 1 381 ? -22.085 99.661 165.333 1.00 49.49 381 VAL B O 1
ATOM 7130 N N . GLU B 1 382 ? -22.967 99.459 163.264 1.00 49.98 382 GLU B N 1
ATOM 7131 C CA . GLU B 1 382 ? -23.337 98.066 163.465 1.00 54.25 382 GLU B CA 1
ATOM 7132 C C . GLU B 1 382 ? -22.120 97.171 163.301 1.00 60.97 382 GLU B C 1
ATOM 7133 O O . GLU B 1 382 ? -21.323 97.342 162.373 1.00 68.71 382 GLU B O 1
ATOM 7139 N N . LEU B 1 383 ? -22.005 96.190 164.200 1.00 49.17 383 LEU B N 1
ATOM 7140 C CA . LEU B 1 383 ? -20.816 95.357 164.334 1.00 52.48 383 LEU B CA 1
ATOM 7141 C C . LEU B 1 383 ? -21.195 93.913 164.621 1.00 54.42 383 LEU B C 1
ATOM 7142 O O . LEU B 1 383 ? -22.139 93.630 165.369 1.00 46.45 383 LEU B O 1
ATOM 7147 N N . ASP B 1 384 ? -20.416 93.005 164.029 1.00 52.49 384 ASP B N 1
ATOM 7148 C CA . ASP B 1 384 ? -20.463 91.586 164.357 1.00 46.86 384 ASP B CA 1
ATOM 7149 C C . ASP B 1 384 ? -19.541 91.226 165.510 1.00 43.35 384 ASP B C 1
ATOM 7150 O O . ASP B 1 384 ? -19.939 90.474 166.408 1.00 46.92 384 ASP B O 1
ATOM 7155 N N . MET B 1 385 ? -18.326 91.764 165.528 1.00 54.55 385 MET B N 1
ATOM 7156 C CA . MET B 1 385 ? -17.483 91.649 166.706 1.00 57.31 385 MET B CA 1
ATOM 7157 C C . MET B 1 385 ? -16.948 93.016 167.118 1.00 48.73 385 MET B C 1
ATOM 7158 O O . MET B 1 385 ? -16.716 93.896 166.284 1.00 45.21 385 MET B O 1
ATOM 7163 N N . LEU B 1 386 ? -16.756 93.183 168.425 1.00 41.16 386 LEU B N 1
ATOM 7164 C CA . LEU B 1 386 ? -16.247 94.424 169.006 1.00 42.13 386 LEU B CA 1
ATOM 7165 C C . LEU B 1 386 ? -14.939 94.122 169.736 1.00 41.59 386 LEU B C 1
ATOM 7166 O O . LEU B 1 386 ? -14.947 93.432 170.762 1.00 50.84 386 LEU B O 1
ATOM 7171 N N . VAL B 1 387 ? -13.809 94.627 169.217 1.00 40.90 387 VAL B N 1
ATOM 7172 C CA . VAL B 1 387 ? -12.507 94.398 169.854 1.00 40.09 387 VAL B CA 1
ATOM 7173 C C . VAL B 1 387 ? -12.159 95.595 170.727 1.00 41.42 387 VAL B C 1
ATOM 7174 O O . VAL B 1 387 ? -12.156 96.737 170.258 1.00 37.16 387 VAL B O 1
ATOM 7178 N N . LEU B 1 388 ? -11.854 95.327 171.994 1.00 41.69 388 LEU B N 1
ATOM 7179 C CA . LEU B 1 388 ? -11.407 96.350 172.931 1.00 41.34 388 LEU B CA 1
ATOM 7180 C C . LEU B 1 388 ? -9.881 96.305 172.991 1.00 45.08 388 LEU B C 1
ATOM 7181 O O . LEU B 1 388 ? -9.284 95.525 173.737 1.00 41.41 388 LEU B O 1
ATOM 7186 N N . ALA B 1 389 ? -9.243 97.146 172.185 1.00 45.19 389 ALA B N 1
ATOM 7187 C CA . ALA B 1 389 ? -7.797 97.327 172.232 1.00 43.57 389 ALA B CA 1
ATOM 7188 C C . ALA B 1 389 ? -7.433 98.545 173.062 1.00 44.42 389 ALA B C 1
ATOM 7189 O O . ALA B 1 389 ? -6.589 99.362 172.682 1.00 50.03 389 ALA B O 1
ATOM 7191 N N . THR B 1 390 ? -8.073 98.677 174.222 1.00 46.35 390 THR B N 1
ATOM 7192 C CA . THR B 1 390 ? -7.974 99.859 175.066 1.00 43.29 390 THR B CA 1
ATOM 7193 C C . THR B 1 390 ? -6.806 99.792 176.048 1.00 30.30 390 THR B C 1
ATOM 7194 O O . THR B 1 390 ? -6.741 100.603 176.976 1.00 32.15 390 THR B O 1
ATOM 7198 N N . GLY B 1 391 ? -5.899 98.842 175.882 1.00 35.86 391 GLY B N 1
ATOM 7199 C CA . GLY B 1 391 ? -4.745 98.742 176.756 1.00 46.60 391 GLY B CA 1
ATOM 7200 C C . GLY B 1 391 ? -5.015 98.113 178.117 1.00 46.85 391 GLY B C 1
ATOM 7201 O O . GLY B 1 391 ? -6.062 97.512 178.396 1.00 53.12 391 GLY B O 1
ATOM 7202 N N . PHE B 1 392 ? -4.026 98.283 178.989 1.00 37.78 392 PHE B N 1
ATOM 7203 C CA . PHE B 1 392 ? -4.040 97.715 180.328 1.00 44.44 392 PHE B CA 1
ATOM 7204 C C . PHE B 1 392 ? -3.894 98.834 181.354 1.00 41.99 392 PHE B C 1
ATOM 7205 O O . PHE B 1 392 ? -3.434 99.930 181.038 1.00 38.07 392 PHE B O 1
ATOM 7213 N N . ASP B 1 393 ? -4.291 98.553 182.593 1.00 47.05 393 ASP B N 1
ATOM 7214 C CA . ASP B 1 393 ? -3.858 99.363 183.723 1.00 48.66 393 ASP B CA 1
ATOM 7215 C C . ASP B 1 393 ? -2.326 99.395 183.798 1.00 65.24 393 ASP B C 1
ATOM 7216 O O . ASP B 1 393 ? -1.635 98.566 183.213 1.00 75.88 393 ASP B O 1
ATOM 7221 N N . ALA B 1 394 ? -1.786 100.363 184.537 1.00 90.55 394 ALA B N 1
ATOM 7222 C CA . ALA B 1 394 ? -0.329 100.464 184.660 1.00 103.11 394 ALA B CA 1
ATOM 7223 C C . ALA B 1 394 ? 0.223 99.272 185.436 1.00 108.97 394 ALA B C 1
ATOM 7224 O O . ALA B 1 394 ? -0.518 98.393 185.887 1.00 117.37 394 ALA B O 1
ATOM 7226 N N . VAL B 1 395 ? 1.551 99.263 185.635 1.00 103.75 395 VAL B N 1
ATOM 7227 C CA . VAL B 1 395 ? 2.180 98.144 186.337 1.00 100.46 395 VAL B CA 1
ATOM 7228 C C . VAL B 1 395 ? 1.624 97.995 187.749 1.00 99.54 395 VAL B C 1
ATOM 7229 O O . VAL B 1 395 ? 1.569 96.882 188.301 1.00 94.45 395 VAL B O 1
ATOM 7233 N N . THR B 1 396 ? 1.169 99.099 188.339 1.00 92.56 396 THR B N 1
ATOM 7234 C CA . THR B 1 396 ? 0.626 99.060 189.692 1.00 82.12 396 THR B CA 1
ATOM 7235 C C . THR B 1 396 ? -0.655 98.247 189.765 1.00 83.62 396 THR B C 1
ATOM 7236 O O . THR B 1 396 ? -0.898 97.565 190.765 1.00 73.54 396 THR B O 1
ATOM 7240 N N . GLY B 1 397 ? -1.494 98.325 188.726 1.00 91.11 397 GLY B N 1
ATOM 7241 C CA . GLY B 1 397 ? -2.744 97.584 188.727 1.00 92.53 397 GLY B CA 1
ATOM 7242 C C . GLY B 1 397 ? -2.556 96.083 188.684 1.00 88.24 397 GLY B C 1
ATOM 7243 O O . GLY B 1 397 ? -3.386 95.339 189.211 1.00 87.29 397 GLY B O 1
ATOM 7244 N N . GLY B 1 398 ? -1.465 95.612 188.079 1.00 85.59 398 GLY B N 1
ATOM 7245 C CA . GLY B 1 398 ? -1.214 94.185 188.051 1.00 81.93 398 GLY B CA 1
ATOM 7246 C C . GLY B 1 398 ? -0.705 93.643 189.360 1.00 71.53 398 GLY B C 1
ATOM 7247 O O . GLY B 1 398 ? -0.823 92.440 189.611 1.00 81.08 398 GLY B O 1
ATOM 7248 N N . LEU B 1 399 ? -0.121 94.500 190.192 1.00 49.01 399 LEU B N 1
ATOM 7249 C CA . LEU B 1 399 ? 0.365 94.084 191.498 1.00 41.36 399 LEU B CA 1
ATOM 7250 C C . LEU B 1 399 ? -0.681 94.279 192.588 1.00 42.81 399 LEU B C 1
ATOM 7251 O O . LEU B 1 399 ? -0.833 93.418 193.461 1.00 33.25 399 LEU B O 1
ATOM 7256 N N . THR B 1 400 ? -1.420 95.389 192.561 1.00 48.99 400 THR B N 1
ATOM 7257 C CA . THR B 1 400 ? -2.452 95.606 193.569 1.00 43.14 400 THR B CA 1
ATOM 7258 C C . THR B 1 400 ? -3.654 94.673 193.401 1.00 34.48 400 THR B C 1
ATOM 7259 O O . THR B 1 400 ? -4.445 94.547 194.341 1.00 27.17 400 THR B O 1
ATOM 7263 N N . GLN B 1 401 ? -3.824 94.022 192.244 1.00 30.59 401 GLN B N 1
ATOM 7264 C CA . GLN B 1 401 ? -4.858 92.985 192.149 1.00 37.56 401 GLN B CA 1
ATOM 7265 C C . GLN B 1 401 ? -4.716 91.952 193.253 1.00 38.71 401 GLN B C 1
ATOM 7266 O O . GLN B 1 401 ? -5.724 91.445 193.748 1.00 36.75 401 GLN B O 1
ATOM 7272 N N . ILE B 1 402 ? -3.484 91.646 193.659 1.00 46.28 402 ILE B N 1
ATOM 7273 C CA . ILE B 1 402 ? -3.229 90.705 194.744 1.00 43.66 402 ILE B CA 1
ATOM 7274 C C . ILE B 1 402 ? -3.430 91.426 196.072 1.00 41.34 402 ILE B C 1
ATOM 7275 O O . ILE B 1 402 ? -2.974 92.561 196.258 1.00 39.00 402 ILE B O 1
ATOM 7280 N N . ASP B 1 403 ? -4.104 90.773 197.008 1.00 38.69 403 ASP B N 1
ATOM 7281 C CA . ASP B 1 403 ? -4.418 91.411 198.282 1.00 37.86 403 ASP B CA 1
ATOM 7282 C C . ASP B 1 403 ? -3.231 91.208 199.219 1.00 41.71 403 ASP B C 1
ATOM 7283 O O . ASP B 1 403 ? -3.178 90.264 200.016 1.00 42.70 403 ASP B O 1
ATOM 7288 N N . ILE B 1 404 ? -2.251 92.105 199.121 1.00 34.44 404 ILE B N 1
ATOM 7289 C CA . ILE B 1 404 ? -0.980 91.927 199.820 1.00 41.60 404 ILE B CA 1
ATOM 7290 C C . ILE B 1 404 ? -0.984 92.799 201.066 1.00 39.03 404 ILE B C 1
ATOM 7291 O O . ILE B 1 404 ? -0.997 94.028 200.973 1.00 46.92 404 ILE B O 1
ATOM 7296 N N . HIS B 1 405 ? -0.938 92.164 202.236 1.00 36.22 405 HIS B N 1
ATOM 7297 C CA . HIS B 1 405 ? -1.056 92.861 203.504 1.00 39.39 405 HIS B CA 1
ATOM 7298 C C . HIS B 1 405 ? 0.327 93.054 204.105 1.00 44.63 405 HIS B C 1
ATOM 7299 O O . HIS B 1 405 ? 1.055 92.077 204.334 1.00 41.80 405 HIS B O 1
ATOM 7306 N N . GLY B 1 406 ? 0.674 94.316 204.372 1.00 37.55 406 GLY B N 1
ATOM 7307 C CA . GLY B 1 406 ? 1.997 94.673 204.828 1.00 45.65 406 GLY B CA 1
ATOM 7308 C C . GLY B 1 406 ? 2.116 94.788 206.342 1.00 48.62 406 GLY B C 1
ATOM 7309 O O . GLY B 1 406 ? 1.140 94.765 207.092 1.00 46.77 406 GLY B O 1
ATOM 7310 N N . THR B 1 407 ? 3.364 94.924 206.787 1.00 49.63 407 THR B N 1
ATOM 7311 C CA . THR B 1 407 ? 3.650 95.108 208.203 1.00 46.83 407 THR B CA 1
ATOM 7312 C C . THR B 1 407 ? 3.393 96.541 208.677 1.00 49.57 407 THR B C 1
ATOM 7313 O O . THR B 1 407 ? 3.609 96.847 209.852 1.00 53.85 407 THR B O 1
ATOM 7317 N N . GLY B 1 408 ? 2.918 97.419 207.806 1.00 48.02 408 GLY B N 1
ATOM 7318 C CA . GLY B 1 408 ? 2.423 98.698 208.242 1.00 48.95 408 GLY B CA 1
ATOM 7319 C C . GLY B 1 408 ? 0.936 98.731 208.494 1.00 48.95 408 GLY B C 1
ATOM 7320 O O . GLY B 1 408 ? 0.401 99.775 208.881 1.00 44.75 408 GLY B O 1
ATOM 7321 N N . GLY B 1 409 ? 0.243 97.612 208.279 1.00 43.42 409 GLY B N 1
ATOM 7322 C CA . GLY B 1 409 ? -1.172 97.547 208.555 1.00 35.00 409 GLY B CA 1
ATOM 7323 C C . GLY B 1 409 ? -2.074 97.889 207.397 1.00 41.31 409 GLY B C 1
ATOM 7324 O O . GLY B 1 409 ? -3.291 97.902 207.580 1.00 51.15 409 GLY B O 1
ATOM 7325 N N . ILE B 1 410 ? -1.536 98.154 206.210 1.00 35.70 410 ILE B N 1
ATOM 7326 C CA . ILE B 1 410 ? -2.376 98.400 205.044 1.00 38.20 410 ILE B CA 1
ATOM 7327 C C . ILE B 1 410 ? -2.009 97.421 203.941 1.00 35.65 410 ILE B C 1
ATOM 7328 O O . ILE B 1 410 ? -0.952 96.781 203.953 1.00 33.54 410 ILE B O 1
ATOM 7333 N N . THR B 1 411 ? -2.909 97.318 202.970 1.00 37.54 411 THR B N 1
ATOM 7334 C CA . THR B 1 411 ? -2.679 96.529 201.769 1.00 37.54 411 THR B CA 1
ATOM 7335 C C . THR B 1 411 ? -1.808 97.304 200.775 1.00 40.09 411 THR B C 1
ATOM 7336 O O . THR B 1 411 ? -1.697 98.533 200.830 1.00 41.05 411 THR B O 1
ATOM 7340 N N . LEU B 1 412 ? -1.181 96.570 199.856 1.00 40.12 412 LEU B N 1
ATOM 7341 C CA . LEU B 1 412 ? -0.391 97.234 198.826 1.00 41.86 412 LEU B CA 1
ATOM 7342 C C . LEU B 1 412 ? -1.255 98.134 197.961 1.00 41.25 412 LEU B C 1
ATOM 7343 O O . LEU B 1 412 ? -0.815 99.212 197.542 1.00 42.27 412 LEU B O 1
ATOM 7348 N N . LYS B 1 413 ? -2.491 97.709 197.691 1.00 38.62 413 LYS B N 1
ATOM 7349 C CA . LYS B 1 413 ? -3.419 98.541 196.943 1.00 35.07 413 LYS B CA 1
ATOM 7350 C C . LYS B 1 413 ? -3.678 99.851 197.673 1.00 40.20 413 LYS B C 1
ATOM 7351 O O . LYS B 1 413 ? -3.782 100.912 197.044 1.00 40.32 413 LYS B O 1
ATOM 7357 N N . GLU B 1 414 ? -3.759 99.797 199.006 1.00 34.16 414 GLU B N 1
ATOM 7358 C CA . GLU B 1 414 ? -4.026 100.999 199.790 1.00 38.46 414 GLU B CA 1
ATOM 7359 C C . GLU B 1 414 ? -2.806 101.907 199.838 1.00 41.78 414 GLU B C 1
ATOM 7360 O O . GLU B 1 414 ? -2.935 103.137 199.822 1.00 37.65 414 GLU B O 1
ATOM 7366 N N . LYS B 1 415 ? -1.614 101.310 199.919 1.00 49.57 415 LYS B N 1
ATOM 7367 C CA . LYS B 1 415 ? -0.365 102.068 199.921 1.00 47.97 415 LYS B CA 1
ATOM 7368 C C . LYS B 1 415 ? -0.189 102.897 198.655 1.00 44.21 415 LYS B C 1
ATOM 7369 O O . LYS B 1 415 ? 0.367 104.000 198.705 1.00 44.75 415 LYS B O 1
ATOM 7375 N N . TRP B 1 416 ? -0.655 102.393 197.518 1.00 45.72 416 TRP B N 1
ATOM 7376 C CA . TRP B 1 416 ? -0.386 102.996 196.224 1.00 44.88 416 TRP B CA 1
ATOM 7377 C C . TRP B 1 416 ? -1.581 103.765 195.666 1.00 62.33 416 TRP B C 1
ATOM 7378 O O . TRP B 1 416 ? -1.547 104.181 194.504 1.00 72.35 416 TRP B O 1
ATOM 7389 N N . THR B 1 417 ? -2.622 103.983 196.479 1.00 65.25 417 THR B N 1
ATOM 7390 C CA . THR B 1 417 ? -3.815 104.677 196.000 1.00 57.71 417 THR B CA 1
ATOM 7391 C C . THR B 1 417 ? -3.475 106.050 195.449 1.00 44.32 417 THR B C 1
ATOM 7392 O O . THR B 1 417 ? -3.980 106.437 194.396 1.00 47.82 417 THR B O 1
ATOM 7396 N N . GLU B 1 418 ? -2.615 106.795 196.141 1.00 44.74 418 GLU B N 1
ATOM 7397 C CA . GLU B 1 418 ? -2.225 108.129 195.715 1.00 66.87 418 GLU B CA 1
ATOM 7398 C C . GLU B 1 418 ? -1.062 108.128 194.736 1.00 72.96 418 GLU B C 1
ATOM 7399 O O . GLU B 1 418 ? -0.683 109.197 194.255 1.00 83.77 418 GLU B O 1
ATOM 7405 N N . GLY B 1 419 ? -0.483 106.981 194.446 1.00 63.21 419 GLY B N 1
ATOM 7406 C CA . GLY B 1 419 ? 0.639 106.879 193.533 1.00 58.15 419 GLY B CA 1
ATOM 7407 C C . GLY B 1 419 ? 1.633 105.855 194.037 1.00 52.71 419 GLY B C 1
ATOM 7408 O O . GLY B 1 419 ? 1.700 105.543 195.226 1.00 54.19 419 GLY B O 1
ATOM 7409 N N . ALA B 1 420 ? 2.434 105.331 193.112 1.00 47.61 420 ALA B N 1
ATOM 7410 C CA . ALA B 1 420 ? 3.414 104.305 193.455 1.00 47.61 420 ALA B CA 1
ATOM 7411 C C . ALA B 1 420 ? 4.518 104.862 194.350 1.00 43.04 420 ALA B C 1
ATOM 7412 O O . ALA B 1 420 ? 5.026 105.971 194.134 1.00 40.88 420 ALA B O 1
ATOM 7414 N N . ARG B 1 421 ? 4.876 104.084 195.370 1.00 38.03 421 ARG B N 1
ATOM 7415 C CA . ARG B 1 421 ? 5.949 104.426 196.299 1.00 38.79 421 ARG B CA 1
ATOM 7416 C C . ARG B 1 421 ? 6.871 103.221 196.405 1.00 41.10 421 ARG B C 1
ATOM 7417 O O . ARG B 1 421 ? 6.482 102.182 196.956 1.00 44.89 421 ARG B O 1
ATOM 7425 N N . THR B 1 422 ? 8.077 103.347 195.850 1.00 35.56 422 THR B N 1
ATOM 7426 C CA . THR B 1 422 ? 9.076 102.285 195.905 1.00 38.13 422 THR B CA 1
ATOM 7427 C C . THR B 1 422 ? 10.458 102.874 196.144 1.00 40.41 422 THR B C 1
ATOM 7428 O O . THR B 1 422 ? 10.712 104.052 195.889 1.00 36.31 422 THR B O 1
ATOM 7432 N N . TYR B 1 423 ? 11.364 102.021 196.603 1.00 30.97 423 TYR B N 1
ATOM 7433 C CA . TYR B 1 423 ? 12.787 102.319 196.617 1.00 29.35 423 TYR B CA 1
ATOM 7434 C C . TYR B 1 423 ? 13.485 101.461 195.562 1.00 31.96 423 TYR B C 1
ATOM 7435 O O . TYR B 1 423 ? 13.356 100.230 195.575 1.00 38.23 423 TYR B O 1
ATOM 7444 N N . LEU B 1 424 ? 14.198 102.108 194.638 1.00 24.81 424 LEU B N 1
ATOM 7445 C CA . LEU B 1 424 ? 14.895 101.459 193.541 1.00 29.57 424 LEU B CA 1
ATOM 7446 C C . LEU B 1 424 ? 13.962 100.743 192.573 1.00 37.62 424 LEU B C 1
ATOM 7447 O O . LEU B 1 424 ? 14.444 99.921 191.765 1.00 35.56 424 LEU B O 1
ATOM 7452 N N . GLY B 1 425 ? 12.654 101.006 192.618 1.00 38.44 425 GLY B N 1
ATOM 7453 C CA . GLY B 1 425 ? 11.755 100.206 191.832 1.00 34.20 425 GLY B CA 1
ATOM 7454 C C . GLY B 1 425 ? 11.671 98.750 192.220 1.00 35.44 425 GLY B C 1
ATOM 7455 O O . GLY B 1 425 ? 11.013 97.984 191.505 1.00 40.53 425 GLY B O 1
ATOM 7456 N N . PHE B 1 426 ? 12.304 98.337 193.316 1.00 35.61 426 PHE B N 1
ATOM 7457 C CA . PHE B 1 426 ? 12.303 96.945 193.722 1.00 34.62 426 PHE B CA 1
ATOM 7458 C C . PHE B 1 426 ? 11.434 96.654 194.925 1.00 30.31 426 PHE B C 1
ATOM 7459 O O . PHE B 1 426 ? 10.870 95.562 194.998 1.00 32.89 426 PHE B O 1
ATOM 7467 N N . ALA B 1 427 ? 11.344 97.569 195.887 1.00 24.24 427 ALA B N 1
ATOM 7468 C CA . ALA B 1 427 ? 10.740 97.252 197.171 1.00 23.91 427 ALA B CA 1
ATOM 7469 C C . ALA B 1 427 ? 9.940 98.442 197.640 1.00 23.65 427 ALA B C 1
ATOM 7470 O O . ALA B 1 427 ? 10.158 99.570 197.204 1.00 33.34 427 ALA B O 1
ATOM 7472 N N . THR B 1 428 ? 9.022 98.176 198.556 1.00 30.66 428 THR B N 1
ATOM 7473 C CA . THR B 1 428 ? 8.125 99.180 199.101 1.00 25.15 428 THR B CA 1
ATOM 7474 C C . THR B 1 428 ? 8.176 99.108 200.609 1.00 27.61 428 THR B C 1
ATOM 7475 O O . THR B 1 428 ? 8.087 98.018 201.185 1.00 44.53 428 THR B O 1
ATOM 7479 N N . SER B 1 429 ? 8.320 100.264 201.241 1.00 34.96 429 SER B N 1
ATOM 7480 C CA . SER B 1 429 ? 8.278 100.326 202.687 1.00 39.22 429 SER B CA 1
ATOM 7481 C C . SER B 1 429 ? 6.994 99.682 203.204 1.00 41.52 429 SER B C 1
ATOM 7482 O O . SER B 1 429 ? 5.925 99.814 202.600 1.00 41.86 429 SER B O 1
ATOM 7485 N N . GLY B 1 430 ? 7.114 98.956 204.317 1.00 46.37 430 GLY B N 1
ATOM 7486 C CA . GLY B 1 430 ? 6.008 98.224 204.898 1.00 40.42 430 GLY B CA 1
ATOM 7487 C C . GLY B 1 430 ? 5.789 96.846 204.325 1.00 36.10 430 GLY B C 1
ATOM 7488 O O . GLY B 1 430 ? 4.825 96.173 204.709 1.00 39.98 430 GLY B O 1
ATOM 7489 N N . PHE B 1 431 ? 6.637 96.398 203.410 1.00 28.92 431 PHE B N 1
ATOM 7490 C CA . PHE B 1 431 ? 6.436 95.136 202.704 1.00 28.94 431 PHE B CA 1
ATOM 7491 C C . PHE B 1 431 ? 7.770 94.408 202.714 1.00 22.83 431 PHE B C 1
ATOM 7492 O O . PHE B 1 431 ? 8.468 94.359 201.697 1.00 35.10 431 PHE B O 1
ATOM 7500 N N . PRO B 1 432 ? 8.159 93.845 203.846 1.00 30.69 432 PRO B N 1
ATOM 7501 C CA . PRO B 1 432 ? 9.489 93.235 203.935 1.00 31.32 432 PRO B CA 1
ATOM 7502 C C . PRO B 1 432 ? 9.579 91.971 203.092 1.00 33.22 432 PRO B C 1
ATOM 7503 O O . PRO B 1 432 ? 8.571 91.328 202.785 1.00 33.68 432 PRO B O 1
ATOM 7507 N N . ASN B 1 433 ? 10.808 91.632 202.689 1.00 33.34 433 ASN B N 1
ATOM 7508 C CA . ASN B 1 433 ? 11.083 90.371 201.997 1.00 36.98 433 ASN B CA 1
ATOM 7509 C C . ASN B 1 433 ? 10.217 90.213 200.749 1.00 29.73 433 ASN B C 1
ATOM 7510 O O . ASN B 1 433 ? 9.796 89.109 200.410 1.00 31.67 433 ASN B O 1
ATOM 7515 N N . MET B 1 434 ? 9.946 91.322 200.066 1.00 27.90 434 MET B N 1
ATOM 7516 C CA . MET B 1 434 ? 9.160 91.319 198.838 1.00 31.51 434 MET B CA 1
ATOM 7517 C C . MET B 1 434 ? 9.859 92.195 197.800 1.00 32.02 434 MET B C 1
ATOM 7518 O O . MET B 1 434 ? 10.227 93.341 198.080 1.00 28.21 434 MET B O 1
ATOM 7523 N N . LEU B 1 435 ? 10.062 91.643 196.615 1.00 36.65 435 LEU B N 1
ATOM 7524 C CA . LEU B 1 435 ? 10.762 92.306 195.531 1.00 29.01 435 LEU B CA 1
ATOM 7525 C C . LEU B 1 435 ? 9.914 92.157 194.285 1.00 32.48 435 LEU B C 1
ATOM 7526 O O . LEU B 1 435 ? 9.284 91.114 194.083 1.00 36.84 435 LEU B O 1
ATOM 7531 N N . PHE B 1 436 ? 9.868 93.202 193.462 1.00 35.68 436 PHE B N 1
ATOM 7532 C CA . PHE B 1 436 ? 9.155 93.119 192.191 1.00 28.65 436 PHE B CA 1
ATOM 7533 C C . PHE B 1 436 ? 10.087 93.488 191.047 1.00 32.15 436 PHE B C 1
ATOM 7534 O O . PHE B 1 436 ? 10.835 94.467 191.131 1.00 47.85 436 PHE B O 1
ATOM 7542 N N . LEU B 1 437 ? 10.055 92.674 190.000 1.00 32.67 437 LEU B N 1
ATOM 7543 C CA . LEU B 1 437 ? 10.731 92.949 188.751 1.00 35.87 437 LEU B CA 1
ATOM 7544 C C . LEU B 1 437 ? 9.782 93.670 187.815 1.00 31.41 437 LEU B C 1
ATOM 7545 O O . LEU B 1 437 ? 8.567 93.464 187.869 1.00 37.40 437 LEU B O 1
ATOM 7550 N N . TYR B 1 438 ? 10.342 94.548 186.978 1.00 26.40 438 TYR B N 1
ATOM 7551 C CA . TYR B 1 438 ? 9.543 95.348 186.045 1.00 26.51 438 TYR B CA 1
ATOM 7552 C C . TYR B 1 438 ? 8.415 96.077 186.759 1.00 31.24 438 TYR B C 1
ATOM 7553 O O . TYR B 1 438 ? 7.296 96.150 186.266 1.00 49.33 438 TYR B O 1
ATOM 7562 N N . GLY 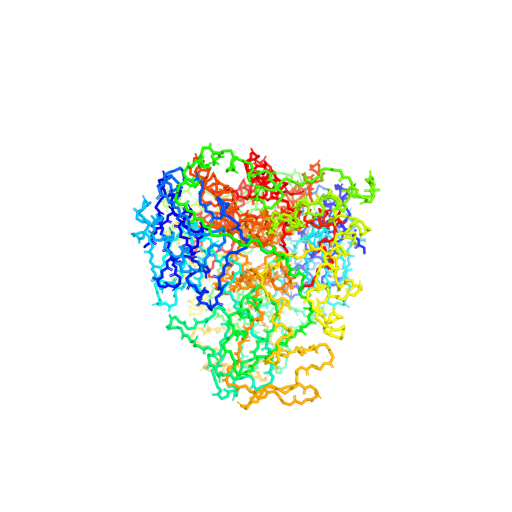B 1 439 ? 8.707 96.579 187.953 1.00 27.00 439 GLY B N 1
ATOM 7563 C CA . GLY B 1 439 ? 7.739 97.287 188.754 1.00 28.38 439 GLY B CA 1
ATOM 7564 C C . GLY B 1 439 ? 7.848 98.788 188.588 1.00 25.45 439 GLY B C 1
ATOM 7565 O O . GLY B 1 439 ? 8.748 99.313 187.916 1.00 33.21 439 GLY B O 1
ATOM 7566 N N . PRO B 1 440 ? 6.933 99.510 189.227 1.00 33.74 440 PRO B N 1
ATOM 7567 C CA . PRO B 1 440 ? 6.888 100.960 189.055 1.00 38.29 440 PRO B CA 1
ATOM 7568 C C . PRO B 1 440 ? 8.170 101.606 189.551 1.00 36.21 440 PRO B C 1
ATOM 7569 O O . PRO B 1 440 ? 8.830 101.109 190.468 1.00 25.01 440 PRO B O 1
ATOM 7573 N N . GLN B 1 441 ? 8.516 102.721 188.905 1.00 37.06 441 GLN B N 1
ATOM 7574 C CA . GLN B 1 441 ? 9.726 103.485 189.163 1.00 33.94 441 GLN B CA 1
ATOM 7575 C C . GLN B 1 441 ? 10.986 102.710 188.798 1.00 40.21 441 GLN B C 1
ATOM 7576 O O . GLN B 1 441 ? 12.054 102.951 189.366 1.00 44.40 441 GLN B O 1
ATOM 7582 N N . SER B 1 442 ? 10.872 101.794 187.843 1.00 30.01 442 SER B N 1
ATOM 7583 C CA . SER B 1 442 ? 11.985 101.059 187.260 1.00 30.70 442 SER B CA 1
ATOM 7584 C C . SER B 1 442 ? 11.863 101.225 185.758 1.00 26.65 442 SER B C 1
ATOM 7585 O O . SER B 1 442 ? 10.819 101.652 185.263 1.00 30.70 442 SER B O 1
ATOM 7588 N N . PRO B 1 443 ? 12.919 100.924 184.993 1.00 27.03 443 PRO B N 1
ATOM 7589 C CA . PRO B 1 443 ? 12.879 101.252 183.555 1.00 32.99 443 PRO B CA 1
ATOM 7590 C C . PRO B 1 443 ? 11.673 100.692 182.814 1.00 32.35 443 PRO B C 1
ATOM 7591 O O . PRO B 1 443 ? 11.121 101.376 181.943 1.00 27.59 443 PRO B O 1
ATOM 7595 N N . SER B 1 444 ? 11.273 99.457 183.131 1.00 36.59 444 SER B N 1
ATOM 7596 C CA . SER B 1 444 ? 10.054 98.785 182.679 1.00 37.70 444 SER B CA 1
ATOM 7597 C C . SER B 1 444 ? 9.654 99.145 181.252 1.00 37.21 444 SER B C 1
ATOM 7598 O O . SER B 1 444 ? 10.252 98.632 180.297 1.00 29.69 444 SER B O 1
ATOM 7601 N N . GLY B 1 445 ? 8.679 100.056 181.105 1.00 37.19 445 GLY B N 1
ATOM 7602 C CA . GLY B 1 445 ? 8.173 100.416 179.791 1.00 34.88 445 GLY B CA 1
ATOM 7603 C C . GLY B 1 445 ? 9.222 100.990 178.862 1.00 40.78 445 GLY B C 1
ATOM 7604 O O . GLY B 1 445 ? 9.116 100.849 177.644 1.00 41.89 445 GLY B O 1
ATOM 7605 N N . PHE B 1 446 ? 10.250 101.631 179.412 1.00 42.19 446 PHE B N 1
ATOM 7606 C CA . PHE B 1 446 ? 11.327 102.164 178.597 1.00 47.85 446 PHE B CA 1
ATOM 7607 C C . PHE B 1 446 ? 12.439 101.146 178.352 1.00 47.35 446 PHE B C 1
ATOM 7608 O O . PHE B 1 446 ? 13.529 101.545 177.934 1.00 50.74 446 PHE B O 1
ATOM 7616 N N . CYS B 1 447 ? 12.185 99.845 178.564 1.00 43.85 447 CYS B N 1
ATOM 7617 C CA . CYS B 1 447 ? 13.230 98.824 178.549 1.00 45.45 447 CYS B CA 1
ATOM 7618 C C . CYS B 1 447 ? 12.873 97.622 177.679 1.00 51.72 447 CYS B C 1
ATOM 7619 O O . CYS B 1 447 ? 11.712 97.198 177.598 1.00 51.22 447 CYS B O 1
ATOM 7622 N N . ASN B 1 448 ? 13.900 97.043 177.059 1.00 47.37 448 ASN B N 1
ATOM 7623 C CA . ASN B 1 448 ? 13.766 95.713 176.472 1.00 38.30 448 ASN B CA 1
ATOM 7624 C C . ASN B 1 448 ? 13.593 94.676 177.582 1.00 32.11 448 ASN B C 1
ATOM 7625 O O . ASN B 1 448 ? 14.448 94.548 178.465 1.00 38.26 448 ASN B O 1
ATOM 7630 N N . GLY B 1 449 ? 12.508 93.916 177.518 1.00 36.80 449 GLY B N 1
ATOM 7631 C CA . GLY B 1 449 ? 12.147 92.995 178.570 1.00 41.26 449 GLY B CA 1
ATOM 7632 C C . GLY B 1 449 ? 13.245 92.022 178.958 1.00 34.52 449 GLY B C 1
ATOM 7633 O O . GLY B 1 449 ? 13.654 91.949 180.117 1.00 32.91 449 GLY B O 1
ATOM 7634 N N . PRO B 1 450 ? 13.700 91.213 178.006 1.00 38.51 450 PRO B N 1
ATOM 7635 C CA . PRO B 1 450 ? 14.867 90.356 178.271 1.00 47.50 450 PRO B CA 1
ATOM 7636 C C . PRO B 1 450 ? 16.068 91.088 178.837 1.00 41.83 450 PRO B C 1
ATOM 7637 O O . PRO B 1 450 ? 16.701 90.572 179.764 1.00 42.13 450 PRO B O 1
ATOM 7641 N N . THR B 1 451 ? 16.387 92.282 178.329 1.00 50.52 451 THR B N 1
ATOM 7642 C CA . THR B 1 451 ? 17.550 93.005 178.837 1.00 50.52 451 THR B CA 1
ATOM 7643 C C . THR B 1 451 ? 17.367 93.395 180.305 1.00 49.01 451 THR B C 1
ATOM 7644 O O . THR B 1 451 ? 18.324 93.355 181.086 1.00 49.08 451 THR B O 1
ATOM 7648 N N . CYS B 1 452 ? 16.145 93.760 180.711 1.00 37.29 452 CYS B N 1
ATOM 7649 C CA . CYS B 1 452 ? 15.893 94.136 182.106 1.00 41.79 452 CYS B CA 1
ATOM 7650 C C . CYS B 1 452 ? 15.628 92.945 183.015 1.00 40.51 452 CYS B C 1
ATOM 7651 O O . CYS B 1 452 ? 15.975 92.992 184.203 1.00 37.59 452 CYS B O 1
ATOM 7654 N N . ALA B 1 453 ? 14.993 91.888 182.495 1.00 36.71 453 ALA B N 1
ATOM 7655 C CA . ALA B 1 453 ? 14.827 90.680 183.292 1.00 31.68 453 ALA B CA 1
ATOM 7656 C C . ALA B 1 453 ? 16.181 90.173 183.785 1.00 31.37 453 ALA B C 1
ATOM 7657 O O . ALA B 1 453 ? 16.308 89.699 184.925 1.00 36.72 453 ALA B O 1
ATOM 7659 N N . GLU B 1 454 ? 17.214 90.294 182.938 1.00 29.19 454 GLU B N 1
ATOM 7660 C CA . GLU B 1 454 ? 18.537 89.774 183.262 1.00 35.30 454 GLU B CA 1
ATOM 7661 C C . GLU B 1 454 ? 19.286 90.682 184.235 1.00 46.29 454 GLU B C 1
ATOM 7662 O O . GLU B 1 454 ? 19.831 90.211 185.246 1.00 51.76 454 GLU B O 1
ATOM 7668 N N . MET B 1 455 ? 19.302 91.988 183.963 1.00 46.62 455 MET B N 1
ATOM 7669 C CA . MET B 1 455 ? 20.061 92.911 184.798 1.00 42.04 455 MET B CA 1
ATOM 7670 C C . MET B 1 455 ? 19.382 93.158 186.142 1.00 39.93 455 MET B C 1
ATOM 7671 O O . MET B 1 455 ? 20.066 93.209 187.172 1.00 44.59 455 MET B O 1
ATOM 7676 N N . GLN B 1 456 ? 18.049 93.301 186.160 1.00 32.59 456 GLN B N 1
ATOM 7677 C CA . GLN B 1 456 ? 17.338 93.337 187.434 1.00 28.85 456 GLN B CA 1
ATOM 7678 C C . GLN B 1 456 ? 17.408 91.987 188.134 1.00 27.57 456 GLN B C 1
ATOM 7679 O O . GLN B 1 456 ? 17.507 91.931 189.362 1.00 27.29 456 GLN B O 1
ATOM 7685 N N . GLY B 1 457 ? 17.352 90.891 187.364 1.00 30.12 457 GLY B N 1
ATOM 7686 C CA . GLY B 1 457 ? 17.362 89.573 187.967 1.00 27.88 457 GLY B CA 1
ATOM 7687 C C . GLY B 1 457 ? 18.637 89.305 188.744 1.00 40.28 457 GLY B C 1
ATOM 7688 O O . GLY B 1 457 ? 18.607 88.743 189.846 1.00 35.72 457 GLY B O 1
ATOM 7689 N N . GLU B 1 458 ? 19.777 89.720 188.186 1.00 44.56 458 GLU B N 1
ATOM 7690 C CA . GLU B 1 458 ? 21.059 89.508 188.846 1.00 42.24 458 GLU B CA 1
ATOM 7691 C C . GLU B 1 458 ? 21.151 90.305 190.144 1.00 46.88 458 GLU B C 1
ATOM 7692 O O . GLU B 1 458 ? 21.716 89.830 191.141 1.00 39.25 458 GLU B O 1
ATOM 7698 N N . TRP B 1 459 ? 20.606 91.528 190.148 1.00 39.53 459 TRP B N 1
ATOM 7699 C CA . TRP B 1 459 ? 20.571 92.334 191.363 1.00 29.17 459 TRP B CA 1
ATOM 7700 C C . TRP B 1 459 ? 19.753 91.656 192.465 1.00 39.53 459 TRP B C 1
ATOM 7701 O O . TRP B 1 459 ? 20.092 91.778 193.650 1.00 50.84 459 TRP B O 1
ATOM 7712 N N . VAL B 1 460 ? 18.688 90.928 192.092 1.00 40.90 460 VAL B N 1
ATOM 7713 C CA . VAL B 1 460 ? 17.836 90.227 193.061 1.00 48.46 460 VAL B CA 1
ATOM 7714 C C . VAL B 1 460 ? 18.510 88.960 193.575 1.00 49.24 460 VAL B C 1
ATOM 7715 O O . VAL B 1 460 ? 18.395 88.607 194.759 1.00 42.09 460 VAL B O 1
ATOM 7719 N N . VAL B 1 461 ? 19.152 88.213 192.681 1.00 39.30 461 VAL B N 1
ATOM 7720 C CA . VAL B 1 461 ? 19.933 87.067 193.122 1.00 33.68 461 VAL B CA 1
ATOM 7721 C C . VAL B 1 461 ? 21.002 87.516 194.106 1.00 37.72 461 VAL B C 1
ATOM 7722 O O . VAL B 1 461 ? 21.178 86.913 195.171 1.00 42.41 461 VAL B O 1
ATOM 7726 N N . ASP B 1 462 ? 21.720 88.601 193.771 1.00 30.81 462 ASP B N 1
ATOM 7727 C CA . ASP B 1 462 ? 22.781 89.089 194.651 1.00 39.03 462 ASP B CA 1
ATOM 7728 C C . ASP B 1 462 ? 22.219 89.491 196.006 1.00 43.34 462 ASP B C 1
ATOM 7729 O O . ASP B 1 462 ? 22.887 89.358 197.038 1.00 44.64 462 ASP B O 1
ATOM 7734 N N . CYS B 1 463 ? 20.992 89.988 196.018 1.00 37.64 463 CYS B N 1
ATOM 7735 C CA . CYS B 1 463 ? 20.401 90.403 197.271 1.00 38.59 463 CYS B CA 1
ATOM 7736 C C . CYS B 1 463 ? 20.118 89.187 198.127 1.00 44.11 463 CYS B C 1
ATOM 7737 O O . CYS B 1 463 ? 20.518 89.133 199.296 1.00 47.27 463 CYS B O 1
ATOM 7740 N N . LEU B 1 464 ? 19.496 88.166 197.530 1.00 52.01 464 LEU B N 1
ATOM 7741 C CA . LEU B 1 464 ? 19.175 86.954 198.268 1.00 41.15 464 LEU B CA 1
ATOM 7742 C C . LEU B 1 464 ? 20.438 86.219 198.697 1.00 38.21 464 LEU B C 1
ATOM 7743 O O . LEU B 1 464 ? 20.500 85.693 199.814 1.00 30.59 464 LEU B O 1
ATOM 7748 N N . LYS B 1 465 ? 21.465 86.200 197.841 1.00 39.17 465 LYS B N 1
ATOM 7749 C CA . LYS B 1 465 ? 22.735 85.581 198.226 1.00 39.25 465 LYS B CA 1
ATOM 7750 C C . LYS B 1 465 ? 23.415 86.347 199.357 1.00 44.23 465 LYS B C 1
ATOM 7751 O O . LYS B 1 465 ? 23.974 85.737 200.279 1.00 36.84 465 LYS B O 1
ATOM 7757 N N . HIS B 1 466 ? 23.400 87.686 199.290 1.00 47.10 466 HIS B N 1
ATOM 7758 C CA . HIS B 1 466 ? 24.039 88.486 200.329 1.00 41.84 466 HIS B CA 1
ATOM 7759 C C . HIS B 1 466 ? 23.365 88.263 201.677 1.00 39.94 466 HIS B C 1
ATOM 7760 O O . HIS B 1 466 ? 24.033 88.190 202.716 1.00 36.79 466 HIS B O 1
ATOM 7767 N N . MET B 1 467 ? 22.043 88.104 201.675 1.00 36.31 467 MET B N 1
ATOM 7768 C CA . MET B 1 467 ? 21.347 87.849 202.927 1.00 37.19 467 MET B CA 1
ATOM 7769 C C . MET B 1 467 ? 21.597 86.443 203.455 1.00 40.11 467 MET B C 1
ATOM 7770 O O . MET B 1 467 ? 21.602 86.238 204.672 1.00 47.53 467 MET B O 1
ATOM 7775 N N . ARG B 1 468 ? 21.790 85.464 202.572 1.00 38.04 468 ARG B N 1
ATOM 7776 C CA . ARG B 1 468 ? 22.117 84.124 203.043 1.00 45.74 468 ARG B CA 1
ATOM 7777 C C . ARG B 1 468 ? 23.533 84.087 203.605 1.00 48.81 468 ARG B C 1
ATOM 7778 O O . ARG B 1 468 ? 23.757 83.537 204.690 1.00 48.37 468 ARG B O 1
ATOM 7786 N N . GLU B 1 469 ? 24.487 84.722 202.909 1.00 47.61 469 GLU B N 1
ATOM 7787 C CA . GLU B 1 469 ? 25.871 84.752 203.382 1.00 42.38 469 GLU B CA 1
ATOM 7788 C C . GLU B 1 469 ? 25.993 85.402 204.756 1.00 49.35 469 GLU B C 1
ATOM 7789 O O . GLU B 1 469 ? 26.765 84.934 205.601 1.00 56.15 469 GLU B O 1
ATOM 7795 N N . ASN B 1 470 ? 25.248 86.485 204.998 1.00 46.63 470 ASN B N 1
ATOM 7796 C CA . ASN B 1 470 ? 25.347 87.251 206.236 1.00 38.86 470 ASN B CA 1
ATOM 7797 C C . ASN B 1 470 ? 24.202 86.966 207.207 1.00 51.85 470 ASN B C 1
ATOM 7798 O O . ASN B 1 470 ? 23.935 87.788 208.093 1.00 53.89 470 ASN B O 1
ATOM 7803 N N . ASN B 1 471 ? 23.509 85.838 207.036 1.00 56.55 471 ASN B N 1
ATOM 7804 C CA . ASN B 1 471 ? 22.468 85.374 207.956 1.00 56.17 471 ASN B CA 1
ATOM 7805 C C . ASN B 1 471 ? 21.460 86.482 208.298 1.00 47.30 471 ASN B C 1
ATOM 7806 O O . ASN B 1 471 ? 21.180 86.782 209.464 1.00 38.96 471 ASN B O 1
ATOM 7811 N N . LYS B 1 472 ? 20.899 87.091 207.254 1.00 41.46 472 LYS B N 1
ATOM 7812 C CA . LYS B 1 472 ? 19.842 88.089 207.384 1.00 33.18 472 LYS B CA 1
ATOM 7813 C C . LYS B 1 472 ? 18.536 87.503 206.862 1.00 29.81 472 LYS B C 1
ATOM 7814 O O . LYS B 1 472 ? 18.498 86.956 205.755 1.00 30.40 472 LYS B O 1
ATOM 7820 N N . GLY B 1 473 ? 17.479 87.604 207.662 1.00 31.99 473 GLY B N 1
ATOM 7821 C CA . GLY B 1 473 ? 16.194 87.029 207.303 1.00 33.33 473 GLY B CA 1
ATOM 7822 C C . GLY B 1 473 ? 15.095 88.045 207.036 1.00 40.43 473 GLY B C 1
ATOM 7823 O O . GLY B 1 473 ? 13.940 87.659 206.805 1.00 46.16 473 GLY B O 1
ATOM 7824 N N . ARG B 1 474 ? 15.435 89.343 207.073 1.00 32.18 474 ARG B N 1
ATOM 7825 C CA . ARG B 1 474 ? 14.506 90.429 206.794 1.00 28.70 474 ARG B CA 1
ATOM 7826 C C . ARG B 1 474 ? 15.186 91.516 205.984 1.00 30.51 474 ARG B C 1
ATOM 7827 O O . ARG B 1 474 ? 16.311 91.901 206.291 1.00 37.75 474 ARG B O 1
ATOM 7835 N N . ILE B 1 475 ? 14.500 92.010 204.952 1.00 29.67 475 ILE B N 1
ATOM 7836 C CA . ILE B 1 475 ? 14.863 93.249 204.274 1.00 33.14 475 ILE B CA 1
ATOM 7837 C C . ILE B 1 475 ? 13.619 94.103 204.192 1.00 41.78 475 ILE B C 1
ATOM 7838 O O . ILE B 1 475 ? 12.583 93.626 203.728 1.00 48.55 475 ILE B O 1
ATOM 7843 N N . GLU B 1 476 ? 13.737 95.376 204.566 1.00 41.78 476 GLU B N 1
ATOM 7844 C CA . GLU B 1 476 ? 12.633 96.318 204.420 1.00 35.07 476 GLU B CA 1
ATOM 7845 C C . GLU B 1 476 ? 13.180 97.677 203.998 1.00 36.17 476 GLU B C 1
ATOM 7846 O O . GLU B 1 476 ? 14.016 98.261 204.694 1.00 34.86 476 GLU B O 1
ATOM 7852 N N . ALA B 1 477 ? 12.721 98.167 202.849 1.00 40.36 477 ALA B N 1
ATOM 7853 C CA . ALA B 1 477 ? 12.970 99.551 202.458 1.00 29.32 477 ALA B CA 1
ATOM 7854 C C . ALA B 1 477 ? 12.418 100.510 203.497 1.00 32.87 477 ALA B C 1
ATOM 7855 O O . ALA B 1 477 ? 11.271 100.374 203.937 1.00 34.36 477 ALA B O 1
ATOM 7857 N N . THR B 1 478 ? 13.233 101.497 203.862 1.00 33.29 478 THR B N 1
ATOM 7858 C CA . THR B 1 478 ? 12.847 102.548 204.795 1.00 36.93 478 THR B CA 1
ATOM 7859 C C . THR B 1 478 ? 12.000 103.625 204.104 1.00 36.28 478 THR B C 1
ATOM 7860 O O . THR B 1 478 ? 12.051 103.809 202.886 1.00 32.40 478 THR B O 1
ATOM 7864 N N . ALA B 1 479 ? 11.227 104.357 204.921 1.00 32.56 479 ALA B N 1
ATOM 7865 C CA . ALA B 1 479 ? 10.341 105.402 204.402 1.00 37.39 479 ALA B CA 1
ATOM 7866 C C . ALA B 1 479 ? 11.134 106.530 203.750 1.00 36.65 479 ALA B C 1
ATOM 7867 O O . ALA B 1 479 ? 10.648 107.177 202.803 1.00 42.96 479 ALA B O 1
ATOM 7869 N N . GLN B 1 480 ? 12.359 106.768 204.232 1.00 33.10 480 GLN B N 1
ATOM 7870 C CA . GLN B 1 480 ? 13.202 107.832 203.695 1.00 34.79 480 GLN B CA 1
ATOM 7871 C C . GLN B 1 480 ? 13.804 107.463 202.350 1.00 34.75 480 GLN B C 1
ATOM 7872 O O . GLN B 1 480 ? 13.942 108.331 201.487 1.00 32.67 480 GLN B O 1
ATOM 7878 N N . ALA B 1 481 ? 14.144 106.184 202.141 1.00 34.93 481 ALA B N 1
ATOM 7879 C CA . ALA B 1 481 ? 14.621 105.753 200.829 1.00 34.20 481 ALA B CA 1
ATOM 7880 C C . ALA B 1 481 ? 13.540 105.916 199.757 1.00 36.28 481 ALA B C 1
ATOM 7881 O O . ALA B 1 481 ? 13.832 106.354 198.639 1.00 29.20 481 ALA B O 1
ATOM 7883 N N . GLU B 1 482 ? 12.284 105.563 200.074 1.00 30.17 482 GLU B N 1
ATOM 7884 C CA . GLU B 1 482 ? 11.188 105.797 199.134 1.00 29.66 482 GLU B CA 1
ATOM 7885 C C . GLU B 1 482 ? 11.108 107.268 198.761 1.00 28.51 482 GLU B C 1
ATOM 7886 O O . GLU B 1 482 ? 11.071 107.625 197.578 1.00 34.94 482 GLU B O 1
ATOM 7892 N N . GLU B 1 483 ? 11.082 108.133 199.777 1.00 31.74 483 GLU B N 1
ATOM 7893 C CA . GLU B 1 483 ? 11.027 109.577 199.564 1.00 34.13 483 GLU B CA 1
ATOM 7894 C C . GLU B 1 483 ? 12.143 110.042 198.631 1.00 34.06 483 GLU B C 1
ATOM 7895 O O . GLU B 1 483 ? 11.896 110.705 197.615 1.00 41.07 483 GLU B O 1
ATOM 7901 N N . GLU B 1 484 ? 13.378 109.674 198.937 1.00 32.74 484 GLU B N 1
ATOM 7902 C CA . GLU B 1 484 ? 14.483 110.177 198.135 1.00 35.92 484 GLU B CA 1
ATOM 7903 C C . GLU B 1 484 ? 14.580 109.510 196.768 1.00 36.79 484 GLU B C 1
ATOM 7904 O O . GLU B 1 484 ? 14.969 110.178 195.803 1.00 38.58 484 GLU B O 1
ATOM 7910 N N . TRP B 1 485 ? 14.199 108.229 196.656 1.00 24.48 485 TRP B N 1
ATOM 7911 C CA . TRP B 1 485 ? 14.121 107.600 195.347 1.00 24.72 485 TRP B CA 1
ATOM 7912 C C . TRP B 1 485 ? 13.134 108.339 194.455 1.00 40.34 485 TRP B C 1
ATOM 7913 O O . TRP B 1 485 ? 13.439 108.638 193.295 1.00 28.11 485 TRP B O 1
ATOM 7924 N N . ALA B 1 486 ? 11.938 108.629 194.984 1.00 38.48 486 ALA B N 1
ATOM 7925 C CA . ALA B 1 486 ? 10.951 109.426 194.257 1.00 31.95 486 ALA B CA 1
ATOM 7926 C C . ALA B 1 486 ? 11.509 110.787 193.825 1.00 37.21 486 ALA B C 1
ATOM 7927 O O . ALA B 1 486 ? 11.283 111.226 192.690 1.00 32.94 486 ALA B O 1
ATOM 7929 N N . GLN B 1 487 ? 12.245 111.473 194.703 1.00 37.05 487 GLN B N 1
ATOM 7930 C CA . GLN B 1 487 ? 12.834 112.741 194.287 1.00 36.98 487 GLN B CA 1
ATOM 7931 C C . GLN B 1 487 ? 13.875 112.557 193.192 1.00 37.03 487 GLN B C 1
ATOM 7932 O O . GLN B 1 487 ? 14.000 113.422 192.319 1.00 43.41 487 GLN B O 1
ATOM 7938 N N . LEU B 1 488 ? 14.618 111.442 193.214 1.00 27.12 488 LEU B N 1
ATOM 7939 C CA . LEU B 1 488 ? 15.613 111.183 192.176 1.00 37.40 488 LEU B CA 1
ATOM 7940 C C . LEU B 1 488 ? 14.961 110.932 190.817 1.00 48.77 488 LEU B C 1
ATOM 7941 O O . LEU B 1 488 ? 15.517 111.320 189.784 1.00 44.77 488 LEU B O 1
ATOM 7946 N N . LEU B 1 489 ? 13.781 110.314 190.807 1.00 53.47 489 LEU B N 1
ATOM 7947 C CA . LEU B 1 489 ? 13.066 110.074 189.564 1.00 47.06 489 LEU B CA 1
ATOM 7948 C C . LEU B 1 489 ? 12.519 111.372 188.990 1.00 46.70 489 LEU B C 1
ATOM 7949 O O . LEU B 1 489 ? 12.690 111.651 187.802 1.00 53.71 489 LEU B O 1
ATOM 7954 N N . ASN B 1 490 ? 11.830 112.168 189.807 1.00 43.02 490 ASN B N 1
ATOM 7955 C CA . ASN B 1 490 ? 11.360 113.458 189.317 1.00 45.04 490 ASN B CA 1
ATOM 7956 C C . ASN B 1 490 ? 12.526 114.324 188.871 1.00 41.07 490 ASN B C 1
ATOM 7957 O O . ASN B 1 490 ? 12.453 114.981 187.830 1.00 36.63 490 ASN B O 1
ATOM 7962 N N . SER B 1 491 ? 13.626 114.300 189.626 1.00 52.49 491 SER B N 1
ATOM 7963 C CA . SER B 1 491 ? 14.820 115.049 189.253 1.00 49.56 491 SER B CA 1
ATOM 7964 C C . SER B 1 491 ? 15.259 114.699 187.838 1.00 48.37 491 SER B C 1
ATOM 7965 O O . SER B 1 491 ? 15.271 115.554 186.945 1.00 45.93 491 SER B O 1
ATOM 7968 N N . ILE B 1 492 ? 15.590 113.424 187.613 1.00 56.25 492 ILE B N 1
ATOM 7969 C CA . ILE B 1 492 ? 16.047 112.978 186.299 1.00 56.68 492 ILE B CA 1
ATOM 7970 C C . ILE B 1 492 ? 15.003 113.290 185.238 1.00 61.25 492 ILE B C 1
ATOM 7971 O O . ILE B 1 492 ? 15.307 113.893 184.202 1.00 60.12 492 ILE B O 1
ATOM 7976 N N . ALA B 1 493 ? 13.753 112.897 185.493 1.00 61.52 493 ALA B N 1
ATOM 7977 C CA . ALA B 1 493 ? 12.710 112.994 184.483 1.00 61.55 493 ALA B CA 1
ATOM 7978 C C . ALA B 1 493 ? 12.303 114.432 184.198 1.00 64.96 493 ALA B C 1
ATOM 7979 O O . ALA B 1 493 ? 11.825 114.713 183.096 1.00 70.90 493 ALA B O 1
ATOM 7981 N N . GLY B 1 494 ? 12.484 115.346 185.152 1.00 65.33 494 GLY B N 1
ATOM 7982 C CA . GLY B 1 494 ? 12.236 116.760 184.908 1.00 55.16 494 GLY B CA 1
ATOM 7983 C C . GLY B 1 494 ? 13.225 117.422 183.970 1.00 57.76 494 GLY B C 1
ATOM 7984 O O . GLY B 1 494 ? 12.996 118.568 183.576 1.00 56.03 494 GLY B O 1
ATOM 7985 N N . MET B 1 495 ? 14.322 116.743 183.626 1.00 61.97 495 MET B N 1
ATOM 7986 C CA . MET B 1 495 ? 15.250 117.174 182.586 1.00 56.32 495 MET B CA 1
ATOM 7987 C C . MET B 1 495 ? 14.913 116.596 181.219 1.00 60.72 495 MET B C 1
ATOM 7988 O O . MET B 1 495 ? 15.637 116.854 180.256 1.00 67.47 495 MET B O 1
ATOM 7993 N N . THR B 1 496 ? 13.852 115.809 181.118 1.00 57.60 496 THR B N 1
ATOM 7994 C CA . THR B 1 496 ? 13.426 115.199 179.876 1.00 50.63 496 THR B CA 1
ATOM 7995 C C . THR B 1 496 ? 12.044 115.719 179.518 1.00 46.21 496 THR B C 1
ATOM 7996 O O . THR B 1 496 ? 11.400 116.424 180.296 1.00 48.52 496 THR B O 1
ATOM 8000 N N . LEU B 1 497 ? 11.602 115.378 178.317 1.00 46.60 497 LEU B N 1
ATOM 8001 C CA . LEU B 1 497 ? 10.248 115.691 177.883 1.00 43.54 497 LEU B CA 1
ATOM 8002 C C . LEU B 1 497 ? 9.254 114.621 178.284 1.00 49.50 497 LEU B C 1
ATOM 8003 O O . LEU B 1 497 ? 8.081 114.725 177.920 1.00 55.01 497 LEU B O 1
ATOM 8008 N N . PHE B 1 498 ? 9.709 113.597 179.009 1.00 48.73 498 PHE B N 1
ATOM 8009 C CA . PHE B 1 498 ? 8.828 112.496 179.384 1.00 53.44 498 PHE B CA 1
ATOM 8010 C C . PHE B 1 498 ? 7.619 112.946 180.191 1.00 51.77 498 PHE B C 1
ATOM 8011 O O . PHE B 1 498 ? 6.521 112.412 179.949 1.00 52.55 498 PHE B O 1
ATOM 8019 N N . PRO B 1 499 ? 7.726 113.890 181.127 1.00 52.77 499 PRO B N 1
ATOM 8020 C CA . PRO B 1 499 ? 6.514 114.380 181.804 1.00 53.37 499 PRO B CA 1
ATOM 8021 C C . PRO B 1 499 ? 5.429 114.833 180.854 1.00 54.94 499 PRO B C 1
ATOM 8022 O O . PRO B 1 499 ? 4.241 114.701 181.177 1.00 50.62 499 PRO B O 1
ATOM 8026 N N . ARG B 1 500 ? 5.795 115.350 179.680 1.00 69.52 500 ARG B N 1
ATOM 8027 C CA . ARG B 1 500 ? 4.826 115.847 178.708 1.00 74.02 500 ARG B CA 1
ATOM 8028 C C . ARG B 1 500 ? 4.150 114.705 177.955 1.00 68.48 500 ARG B C 1
ATOM 8029 O O . ARG B 1 500 ? 3.773 114.870 176.795 1.00 74.24 500 ARG B O 1
ATOM 8037 N N . ALA B 1 501 ? 3.990 113.551 178.598 1.00 59.89 501 ALA B N 1
ATOM 8038 C CA . ALA B 1 501 ? 3.322 112.402 177.996 1.00 56.29 501 ALA B CA 1
ATOM 8039 C C . ALA B 1 501 ? 1.846 112.355 178.394 1.00 67.20 501 ALA B C 1
ATOM 8040 O O . ALA B 1 501 ? 1.509 112.236 179.574 1.00 62.96 501 ALA B O 1
ATOM 8042 N N . ARG B 1 515 ? -0.508 110.226 185.774 1.00 104.91 515 ARG B N 1
ATOM 8043 C CA . ARG B 1 515 ? -0.476 111.151 186.906 1.00 110.52 515 ARG B CA 1
ATOM 8044 C C . ARG B 1 515 ? 0.921 111.229 187.524 1.00 113.86 515 ARG B C 1
ATOM 8045 O O . ARG B 1 515 ? 1.279 112.229 188.151 1.00 109.71 515 ARG B O 1
ATOM 8053 N N . GLN B 1 516 ? 1.700 110.162 187.341 1.00 119.96 516 GLN B N 1
ATOM 8054 C CA . GLN B 1 516 ? 3.079 110.093 187.807 1.00 124.06 516 GLN B CA 1
ATOM 8055 C C . GLN B 1 516 ? 3.899 109.296 186.801 1.00 119.67 516 GLN B C 1
ATOM 8056 O O . GLN B 1 516 ? 3.409 108.319 186.231 1.00 129.22 516 GLN B O 1
ATOM 8062 N N . LEU B 1 517 ? 5.150 109.709 186.597 1.00 103.96 517 LEU B N 1
ATOM 8063 C CA . LEU B 1 517 ? 6.015 109.112 185.575 1.00 93.66 517 LEU B CA 1
ATOM 8064 C C . LEU B 1 517 ? 6.585 107.798 186.107 1.00 84.88 517 LEU B C 1
ATOM 8065 O O . LEU B 1 517 ? 7.655 107.761 186.713 1.00 80.63 517 LEU B O 1
ATOM 8070 N N . LEU B 1 518 ? 5.875 106.692 185.860 1.00 75.63 518 LEU B N 1
ATOM 8071 C CA . LEU B 1 518 ? 6.277 105.417 186.447 1.00 57.75 518 LEU B CA 1
ATOM 8072 C C . LEU B 1 518 ? 7.574 104.900 185.848 1.00 56.26 518 LEU B C 1
ATOM 8073 O O . LEU B 1 518 ? 8.392 104.313 186.559 1.00 72.79 518 LEU B O 1
ATOM 8078 N N . ASN B 1 519 ? 7.774 105.080 184.548 1.00 43.08 519 ASN B N 1
ATOM 8079 C CA . ASN B 1 519 ? 8.934 104.494 183.883 1.00 40.17 519 ASN B CA 1
ATOM 8080 C C . ASN B 1 519 ? 10.193 105.254 184.264 1.00 39.10 519 ASN B C 1
ATOM 8081 O O . ASN B 1 519 ? 10.226 106.486 184.206 1.00 49.73 519 ASN B O 1
ATOM 8086 N N . PHE B 1 520 ? 11.242 104.532 184.627 1.00 41.26 520 PHE B N 1
ATOM 8087 C CA . PHE B 1 520 ? 12.491 105.188 184.957 1.00 42.63 520 PHE B CA 1
ATOM 8088 C C . PHE B 1 520 ? 13.304 105.399 183.688 1.00 48.76 520 PHE B C 1
ATOM 8089 O O . PHE B 1 520 ? 13.712 104.412 183.057 1.00 48.62 520 PHE B O 1
ATOM 8097 N N . PRO B 1 521 ? 13.559 106.653 183.274 1.00 48.67 521 PRO B N 1
ATOM 8098 C CA . PRO B 1 521 ? 14.314 106.897 182.043 1.00 55.43 521 PRO B CA 1
ATOM 8099 C C . PRO B 1 521 ? 15.799 106.633 182.248 1.00 61.03 521 PRO B C 1
ATOM 8100 O O . PRO B 1 521 ? 16.485 107.360 182.975 1.00 69.75 521 PRO B O 1
ATOM 8104 N N . GLY B 1 522 ? 16.302 105.584 181.597 1.00 42.68 522 GLY B N 1
ATOM 8105 C CA . GLY B 1 522 ? 17.727 105.333 181.534 1.00 36.04 522 GLY B CA 1
ATOM 8106 C C . GLY B 1 522 ? 18.139 104.095 182.295 1.00 40.71 522 GLY B C 1
ATOM 8107 O O . GLY B 1 522 ? 18.370 104.159 183.509 1.00 41.29 522 GLY B O 1
ATOM 8108 N N . VAL B 1 523 ? 18.227 102.964 181.589 1.00 33.44 523 VAL B N 1
ATOM 8109 C CA . VAL B 1 523 ? 18.686 101.738 182.239 1.00 30.74 523 VAL B CA 1
ATOM 8110 C C . VAL B 1 523 ? 20.048 101.893 182.882 1.00 41.80 523 VAL B C 1
ATOM 8111 O O . VAL B 1 523 ? 20.179 101.572 184.080 1.00 43.74 523 VAL B O 1
ATOM 8115 N N . PRO B 1 524 ? 21.093 102.368 182.197 1.00 42.85 524 PRO B N 1
ATOM 8116 C CA . PRO B 1 524 ? 22.411 102.409 182.847 1.00 41.64 524 PRO B CA 1
ATOM 8117 C C . PRO B 1 524 ? 22.432 103.304 184.067 1.00 40.03 524 PRO B C 1
ATOM 8118 O O . PRO B 1 524 ? 23.084 102.972 185.067 1.00 43.84 524 PRO B O 1
ATOM 8122 N N . ILE B 1 525 ? 21.727 104.431 184.014 1.00 46.63 525 ILE B N 1
ATOM 8123 C CA . ILE B 1 525 ? 21.584 105.278 185.194 1.00 52.48 525 ILE B CA 1
ATOM 8124 C C . ILE B 1 525 ? 20.811 104.548 186.284 1.00 50.48 525 ILE B C 1
ATOM 8125 O O . ILE B 1 525 ? 21.112 104.688 187.477 1.00 50.92 525 ILE B O 1
ATOM 8130 N N . TYR B 1 526 ? 19.799 103.761 185.889 1.00 45.41 526 TYR B N 1
ATOM 8131 C CA . TYR B 1 526 ? 19.002 103.017 186.858 1.00 37.57 526 TYR B CA 1
ATOM 8132 C C . TYR B 1 526 ? 19.837 101.953 187.557 1.00 40.82 526 TYR B C 1
ATOM 8133 O O . TYR B 1 526 ? 19.850 101.877 188.795 1.00 40.98 526 TYR B O 1
ATOM 8142 N N . MET B 1 527 ? 20.539 101.119 186.777 1.00 42.43 527 MET B N 1
ATOM 8143 C CA . MET B 1 527 ? 21.366 100.065 187.358 1.00 36.40 527 MET B CA 1
ATOM 8144 C C . MET B 1 527 ? 22.509 100.631 188.187 1.00 40.85 527 MET B C 1
ATOM 8145 O O . MET B 1 527 ? 22.886 100.041 189.207 1.00 44.60 527 MET B O 1
ATOM 8150 N N . ASP B 1 528 ? 23.077 101.772 187.785 1.00 41.36 528 ASP B N 1
ATOM 8151 C CA . ASP B 1 528 ? 24.132 102.341 188.615 1.00 48.72 528 ASP B CA 1
ATOM 8152 C C . ASP B 1 528 ? 23.599 102.671 190.003 1.00 46.16 528 ASP B C 1
ATOM 8153 O O . ASP B 1 528 ? 24.212 102.315 191.017 1.00 48.22 528 ASP B O 1
ATOM 8158 N N . GLN B 1 529 ? 22.434 103.307 190.073 1.00 47.25 529 GLN B N 1
ATOM 8159 C CA . GLN B 1 529 ? 21.872 103.621 191.379 1.00 49.64 529 GLN B CA 1
ATOM 8160 C C . GLN B 1 529 ? 21.615 102.349 192.195 1.00 45.31 529 GLN B C 1
ATOM 8161 O O . GLN B 1 529 ? 21.890 102.310 193.402 1.00 44.66 529 GLN B O 1
ATOM 8167 N N . CYS B 1 530 ? 21.135 101.281 191.547 1.00 38.70 530 CYS B N 1
ATOM 8168 C CA . CYS B 1 530 ? 20.848 100.048 192.284 1.00 40.57 530 CYS B CA 1
ATOM 8169 C C . CYS B 1 530 ? 22.124 99.331 192.723 1.00 42.94 530 CYS B C 1
ATOM 8170 O O . CYS B 1 530 ? 22.187 98.809 193.843 1.00 47.02 530 CYS B O 1
ATOM 8173 N N . ASN B 1 531 ? 23.147 99.281 191.858 1.00 36.55 531 ASN B N 1
ATOM 8174 C CA . ASN B 1 531 ? 24.354 98.538 192.209 1.00 34.28 531 ASN B CA 1
ATOM 8175 C C . ASN B 1 531 ? 25.170 99.255 193.273 1.00 38.01 531 ASN B C 1
ATOM 8176 O O . ASN B 1 531 ? 25.772 98.598 194.128 1.00 39.67 531 ASN B O 1
ATOM 8181 N N . THR B 1 532 ? 25.160 100.593 193.279 1.00 38.00 532 THR B N 1
ATOM 8182 C CA . THR B 1 532 ? 25.863 101.319 194.328 1.00 44.79 532 THR B CA 1
ATOM 8183 C C . THR B 1 532 ? 25.215 101.111 195.700 1.00 51.80 532 THR B C 1
ATOM 8184 O O . THR B 1 532 ? 25.926 101.050 196.714 1.00 53.51 532 THR B O 1
ATOM 8188 N N . ALA B 1 533 ? 23.886 100.969 195.755 1.00 27.01 533 ALA B N 1
ATOM 8189 C CA . ALA B 1 533 ? 23.220 100.743 197.038 1.00 35.38 533 ALA B CA 1
ATOM 8190 C C . ALA B 1 533 ? 23.522 99.352 197.573 1.00 44.31 533 ALA B C 1
ATOM 8191 O O . ALA B 1 533 ? 23.787 99.179 198.769 1.00 44.27 533 ALA B O 1
ATOM 8193 N N . ALA B 1 534 ? 23.464 98.348 196.699 1.00 38.58 534 ALA B N 1
ATOM 8194 C CA . ALA B 1 534 ? 23.804 96.994 197.098 1.00 37.36 534 ALA B CA 1
ATOM 8195 C C . ALA B 1 534 ? 25.236 96.919 197.605 1.00 44.20 534 ALA B C 1
ATOM 8196 O O . ALA B 1 534 ? 25.510 96.233 198.598 1.00 48.27 534 ALA B O 1
ATOM 8198 N N . ALA B 1 535 ? 26.159 97.637 196.956 1.00 43.03 535 ALA B N 1
ATOM 8199 C CA . ALA B 1 535 ? 27.555 97.585 197.387 1.00 40.60 535 ALA B CA 1
ATOM 8200 C C . ALA B 1 535 ? 27.726 98.111 198.805 1.00 35.71 535 ALA B C 1
ATOM 8201 O O . ALA B 1 535 ? 28.602 97.641 199.529 1.00 40.03 535 ALA B O 1
ATOM 8203 N N . LYS B 1 536 ? 26.907 99.076 199.221 1.00 32.11 536 LYS B N 1
ATOM 8204 C CA . LYS B 1 536 ? 26.983 99.654 200.561 1.00 32.07 536 LYS B CA 1
ATOM 8205 C C . LYS B 1 536 ? 26.175 98.853 201.559 1.00 36.97 536 LYS B C 1
ATOM 8206 O O . LYS B 1 536 ? 25.496 99.415 202.426 1.00 40.06 536 LYS B O 1
ATOM 8212 N N . ASP B 1 537 ? 26.232 97.529 201.453 1.00 40.61 537 ASP B N 1
ATOM 8213 C CA . ASP B 1 537 ? 25.401 96.654 202.278 1.00 48.80 537 ASP B CA 1
ATOM 8214 C C . ASP B 1 537 ? 23.931 97.065 202.212 1.00 41.81 537 ASP B C 1
ATOM 8215 O O . ASP B 1 537 ? 23.220 97.079 203.219 1.00 45.93 537 ASP B O 1
ATOM 8220 N N . TYR B 1 538 ? 23.484 97.435 201.009 1.00 42.47 538 TYR B N 1
ATOM 8221 C CA . TYR B 1 538 ? 22.072 97.652 200.718 1.00 35.70 538 TYR B CA 1
ATOM 8222 C C . TYR B 1 538 ? 21.513 98.818 201.531 1.00 41.35 538 TYR B C 1
ATOM 8223 O O . TYR B 1 538 ? 20.536 98.686 202.280 1.00 49.16 538 TYR B O 1
ATOM 8232 N N . GLU B 1 539 ? 22.149 99.978 201.361 1.00 35.03 539 GLU B N 1
ATOM 8233 C CA . GLU B 1 539 ? 21.671 101.167 202.049 1.00 32.06 539 GLU B CA 1
ATOM 8234 C C . GLU B 1 539 ? 20.317 101.583 201.486 1.00 41.81 539 GLU B C 1
ATOM 8235 O O . GLU B 1 539 ? 20.038 101.431 200.287 1.00 30.06 539 GLU B O 1
ATOM 8241 N N . GLY B 1 540 ? 19.460 102.090 202.372 1.00 41.10 540 GLY B N 1
ATOM 8242 C CA . GLY B 1 540 ? 18.041 102.216 202.099 1.00 39.35 540 GLY B CA 1
ATOM 8243 C C . GLY B 1 540 ? 17.214 101.055 202.606 1.00 39.09 540 GLY B C 1
ATOM 8244 O O . GLY B 1 540 ? 15.994 101.196 202.732 1.00 31.21 540 GLY B O 1
ATOM 8245 N N . PHE B 1 541 ? 17.840 99.922 202.922 1.00 35.97 541 PHE B N 1
ATOM 8246 C CA . PHE B 1 541 ? 17.123 98.796 203.500 1.00 38.01 541 PHE B CA 1
ATOM 8247 C C . PHE B 1 541 ? 17.560 98.537 204.934 1.00 39.44 541 PHE B C 1
ATOM 8248 O O . PHE B 1 541 ? 18.660 98.907 205.352 1.00 37.24 541 PHE B O 1
ATOM 8256 N N . VAL B 1 542 ? 16.683 97.863 205.668 1.00 47.59 542 VAL B N 1
ATOM 8257 C CA . VAL B 1 542 ? 16.945 97.369 207.013 1.00 41.90 542 VAL B CA 1
ATOM 8258 C C . VAL B 1 542 ? 17.108 95.857 206.916 1.00 38.12 542 VAL B C 1
ATOM 8259 O O . VAL B 1 542 ? 16.133 95.138 206.657 1.00 40.08 542 VAL B O 1
ATOM 8263 N N . LEU B 1 543 ? 18.322 95.360 207.108 1.00 27.66 543 LEU B N 1
ATOM 8264 C CA . LEU B 1 543 ? 18.549 93.922 207.105 1.00 43.85 543 LEU B CA 1
ATOM 8265 C C . LEU B 1 543 ? 18.627 93.442 208.553 1.00 39.74 543 LEU B C 1
ATOM 8266 O O . LEU B 1 543 ? 19.483 93.896 209.321 1.00 39.35 543 LEU B O 1
ATOM 8271 N N . ASP B 1 544 ? 17.706 92.555 208.921 1.00 35.96 544 ASP B N 1
ATOM 8272 C CA . ASP B 1 544 ? 17.728 91.855 210.193 1.00 23.86 544 ASP B CA 1
ATOM 8273 C C . ASP B 1 544 ? 17.873 90.366 209.873 1.00 30.23 544 ASP B C 1
ATOM 8274 O O . ASP B 1 544 ? 18.403 89.588 210.659 1.00 51.95 544 ASP B O 1
#

Organism: Parvibaculum lavamentivorans (strain DS-1 / DSM 13023 / NCIMB 13966) (NCBI:txid402881)

Secondary structure (DSSP, 8-state):
-EEEEEEE--SHHHHHHHHHHHHTT--EEEEESSSSS-THHHH--STT-B-SS-TTTSS---HHHHTT---SBSS-BHHHHHHHHHHHHHHHT-GGGEEET--EEEEEEEGGGTEEEEEETTS-EEEEEEEEE---S-SSB-----TTGGG--SEEEEGGG--TT----TT-EEEEE--SHHHHHHHHHHHHH-SEEEEEESS---PEE----B--HHHHHHHTTSHHHHHHHHTTSTTSSS-PPB-S-STTS-HHHHHHHHHHHHHH-TTHHHHSSBTTTTT-HHHHHHHHHHHHHHHHHH-S-HHHHHHHS-SS-SS-TTSSPPPEESSHHHHTTSTTEEEEETTTS-EEEEETTEEEETTEEEE-SEEEE---B--HHHHHTTSEEE-TTSSBHHHHTSS----BTTTB-TT-TTEEESS-TTSSGGGS-HHHHHHHHHHHHHHHHHHHHHTT---EEE-HHHHHHHHHHHHHHHTTSSGGG-----S-HHHHHHHHHHHHHTTSTTEEE-/-EEEEEEE--SHHHHHHHHHHHHTT--EEEEESSSSS-THHHH--STT-B-SSPTTTSS---HHHHTT---SBSS-BHHHHHHHHHHHHHHHT-GGGEEET--EEEEEEETTTTEEEEEESSS-EEEEEEEEE---S-SSB-----TTSTT--SEEEEGGG--TT----BT-EEEEE--SHHHHHHHHHHHTTBSEEEEEESS---PEE----B--HHHHHHHGGGHHHHHHHHTTSSSSSSPPPB-S-STTS-HHHHHHHHHHHHHH-TTHHHHSSBTTTTT-HHHHHHHHHHHHHHHHHH---HHHHHHHS-SS-SS-TTSS-PPEESSHHHHTTSTTEEEEETTTS-EEEEETTEEEETTEEEE-SEEEE---B--HHHHHHTSEEE-TTSSBHHHHTTTS---BTTTB-TT-TTEEESS-TTSSGGGS-HHHHHHHHHHHHHHHHHHHHHTT---EEE-HHHHHHHHHHHHHHHTTSSGGG-----S-S-HHHHHHHHHHHHHTTSTTEEE-

Foldseek 3Di:
DEWQEEEEAQALQRVLLQLVCVVVVTGYAYEYQAPDHHQLLVQQPAFQAKDLAFPPQQDALPCVLLVPDDDFKRIDHSVVSSVSSVSVCVVRVRCVRYDYNWAWFEWEADVVVCWIWIATPVGDTYIHNFYEYENAWFNFADDDDFACPVQAAAAEDESSRADPVDDDQAAWFEEEEECPQSNLRNLVRNLVGHLAYEYEYQAAALAAAALMDTDDPVVSNVCVVCSVVQQVCLLAFFASHNAAAAAAQLVVDDLVVQVVCCVVQSNVHRCCLLRHYYPCCWQDQVSQVSSLQSSLVVLLVLADDVVVSCRNRNPDHPFGGNLAPHHYHHCSSNSCNDPRYHYHHCVVFNFRHAHHQATQTNVGGRGGNYYYYHPGGDGLLCSVQSHFYQFQVGHTSCVVAVVHDFDALQFAHARHKSYGYFLGPLEQNSSYNVSSSSVLVSVLVSVLSVLCVVVVWSIKGADNVSRVVSVVVQCVVCVSTRNVRDVDHRGGSVVSSVVSVVCVVVVNPRMDTD/DEFQEEEEAQALLSQLLQLLCVVVPGGYAYEYQAPDHHQQLRQQPAFQAKALAFPPLQDAPPCVLLVPDDDFKRIDHSVVSRVSVVSVCVVRVRCVRYDYNWAWFAWDADPVVCWIWTATPVGDIYIHNFYEYENAWFQFADDDPFACPVAAAAAEDESSRADPVYDFQAAWAEEEEECPLVNLRNLVRNLVGHQFYEYEYAAAFLAAAQLMDTDDPVVSNVCPVCSVVQQVCLLAFFFSGNAAAAAAAQVVDDLVVQVVCLVVQSNVIRCCLLRHYYPCLFQDQVSQVSSLVVSLVVLLVLADDVVVSCRNRNPDHPFGGNLFPGHYHHCSSNSCNDPRYHYHHCVVWNFNHAHHQGTATNVGGDGTNYYYYHPGGDGLLVSVQSHQYAFQVGHTSCVVAVVHDFAFLQFAHARHKSYGYFLGFLEQNRSHNPNSRSVLVSVLVSLLSVVCVVVVFSIKGFDPVSRVVSLVVQCVVCVSTSSVRVSHNRHRGGSVVSSVVSVVCVVVVNPRMDTD

Solvent-accessible surface area: 40585 Å² total; per-residue (Å²): 142,71,13,30,0,0,0,15,8,1,14,16,17,0,0,16,0,0,17,42,0,68,114,36,60,14,121,9,56,0,11,12,30,4,72,47,2,2,16,68,14,25,84,14,12,11,35,16,1,45,4,38,1,4,12,19,0,21,2,2,36,33,77,75,0,18,117,77,41,42,9,73,22,40,0,0,16,64,59,6,0,42,113,0,2,65,26,0,27,165,84,21,86,0,44,145,21,6,87,57,43,30,96,7,38,20,0,82,18,26,31,73,141,25,16,0,30,0,86,6,90,85,57,55,70,6,60,0,79,8,0,0,0,11,26,28,82,25,47,78,40,108,103,16,150,36,144,16,31,156,51,18,85,36,63,48,42,6,1,5,101,7,23,89,151,40,31,57,6,71,54,50,93,0,0,0,6,18,9,33,53,24,0,0,20,0,0,9,38,0,2,134,68,5,58,57,0,8,0,1,1,145,47,2,32,15,1,0,7,7,50,34,101,158,50,69,91,103,60,8,88,171,98,19,87,75,8,61,78,23,13,127,54,1,99,127,8,56,1,0,0,43,6,126,112,29,124,102,20,0,89,152,14,70,76,133,69,42,69,60,26,3,68,120,9,18,107,86,1,1,0,25,1,2,19,2,3,7,30,21,5,23,75,48,96,117,0,5,81,28,0,0,42,29,0,35,82,68,1,42,86,59,11,169,66,96,65,31,4,76,37,1,0,24,107,119,33,54,22,7,2,5,2,68,70,14,8,9,4,55,83,0,1,70,3,6,35,68,147,40,12,41,12,16,7,17,126,103,40,61,22,86,51,3,40,50,96,0,0,58,3,66,105,34,74,27,90,10,47,0,0,0,9,4,29,30,55,54,62,13,32,6,7,6,19,88,11,54,0,71,12,45,19,51,23,15,0,110,92,28,12,105,149,30,27,96,1,18,2,0,0,4,0,21,10,4,0,1,2,2,0,4,31,0,2,17,0,0,1,5,13,1,0,17,0,1,3,0,8,11,2,0,49,7,0,0,78,2,1,54,35,2,115,124,69,142,77,21,3,6,26,2,17,15,27,9,14,36,98,8,35,105,47,4,96,68,22,7,59,131,22,18,23,88,118,45,157,145,42,0,7,3,1,51,82,0,15,90,72,0,78,64,8,20,81,134,96,8,92,20,21,31,36,56,137,57,6,43,1,0,0,15,10,1,17,18,15,0,0,18,0,0,20,38,0,64,117,45,67,18,105,10,48,0,11,11,32,2,74,82,8,1,13,68,20,28,80,10,10,10,36,18,0,49,4,38,1,6,15,15,0,21,2,3,24,35,80,80,0,12,123,78,37,39,9,63,22,59,2,0,15,58,57,9,0,71,122,1,6,100,27,1,21,148,85,25,87,0,44,140,21,6,88,60,42,38,119,10,38,22,1,95,22,34,37,82,124,22,4,0,30,0,105,6,86,92,50,62,87,12,66,0,81,10,0,0,0,9,28,24,107,19,46,58,29,102,108,6,131,35,134,17,35,148,51,15,63,50,67,48,38,6,2,4,102,6,26,91,156,39,28,60,7,70,61,46,95,0,0,0,4,9,12,30,54,24,1,0,18,0,0,11,38,0,4,131,70,10,53,56,0,4,0,4,1,95,60,3,37,10,1,0,11,4,40,34,117,151,50,70,88,104,48,9,84,152,133,17,89,91,13,69,105,39,4,124,48,0,97,130,4,32,0,0,1,38,3,122,93,27,129,104,21,1,91,147,12,72,84,133,68,40,70,55,28,4,68,132,11,21,95,99,1,1,0,25,1,2,15,3,4,7,58,23,5,26,69,54,115,102,0,5,82,28,0,1,42,24,0,33,85,60,1,46,73,47,9,155,69,94,61,30,3,70,39,2,0,25,109,121,28,56,32,13,0,4,2,103,68,14,8,11,3,57,85,1,0,70,2,3,55,70,149,38,11,38,18,19,8,20,128,111,65,65,27,87,75,4,28,59,94,0,0,61,6,62,98,37,74,29,88,8,46,0,1,0,9,4,24,29,43,54,38,9,26,3,5,3,17,93,11,62,0,75,13,39,17,50,20,16,0,110,87,32,14,106,144,15,8,92,1,22,2,0,0,5,0,20,13,4,0,1,2,1,0,3,32,0,0,12,0,1,5,14,5,1,0,17,0,1,5,0,13,15,3,0,56,5,0,1,66,3,3,59,38,2,122,125,74,138,76,20,3,6,31,2,20,19,23,11,15,34,93,8,34,105,48,5,105,66,20,3,57,134,29,15,3,76,142,69,292,102,49,33,39,0,4,1,1,45,89,1,20,88,73,0,75,58,5,18,87,128,101,7,88,23,22,32,33,56

Radius of gyration: 38.12 Å; Cα contacts (8 Å, |Δi|>4): 2153; chains: 2; bounding box: 63×60×113 Å

B-factor: mean 45.8, std 17.18, range [13.56, 142.12]